Protein AF-0000000074261102 (afdb_homodimer)

Foldseek 3Di:
DEEEAEEACQFLQNLLLQLVLCCVLVVNDPLPLFPCVDPPNVLDPWDRSVPYQYEYEDQADDFSLVSQVVVCVLPPPPPVSSVVCVVVRVVRRVLYYYADQQQQDDLRVVRGDPPHDPDFLLVRLVVLLVSVVCVCVVVVHPAYEYEYPHAFGFAQPCLVCQQALVSVVVCSVVRPSSDGRLQSNLQSQLVSLHAYHAQQLHCRQVRNRSLVSQVVSLAAYKDDHFDFWDLLVLLACLLVCVVQVKAWAEKEKEKEAAEVNLVQCVDPRRVVSVFVLSVLLNCLNRVRHNYYGYYYHHDNVNYQKMKMKMKIWIADPPRDIDIDIDIDIDGPSSRNSSVSSNCSRVSVSCVVVSRTGFDQLSVLGYSDIPPDSRNRNVVSPVSVNVVSVVNSVVVVVVD/DEEEAEEACQFLQNLLLQLVLCCVLVVNDPLPLFPCVDPPNVLDPFDRSVPYQYEYEDQADDFSLVSQVVVCVLPPPPPVSSVVCVVVRVVRRVLYYYADQQQQDDLRVVRGDPPHDPDFLLVRLVVLLVSVVCVCVVVVHPAYEYEYPHAFGFAQPCLVCQQALVSVVVCSVVRPSSDGRLQSNLQSQLVSLHAYHAQQLHCRQVRNRSLVSQVVSLAAYKDDHFDFWDLLVLLACLLVCVVQVKAWAEKEKEKEAAESNLVQCVDPRRVVSVFVLSVLLNCLNRVRHNYYGYYYHHDNVNYQKMKMKMKIWIADPPRDIDIDIDIDIDGPSSRNSSVSSNCSRVSVSCVVVSRTGFDQLSVLGYSDIPPDSRNRNVVSPVSVNVVSCVNSVVVVVVD

Secondary structure (DSSP, 8-state):
-EEEEEETTTSHHHHHHHHHHHHHHTTSS--TT-GGGSTTGGGS-PPPGGGEEEEEEESSS--HHHHHHHHHHTTSS-HHHHHHTHHHHHHHHTTEEE---TTS-HHHHHHS-TT-----HHHHHHHHHHHHHHHHHHHT-SEEEEEE-SPP-PPPS-GGGGSSHHHHHHHHHTT-TTS-HHHHHHHHHHHTT--EEE-SSS-TT-SHHHHHHHHHHT-BEEESSB--SHHHHHHHHHHHHHHTT-EEEEEEEEEEE-SHHHHHTTSHHHHHHHHHHHHHHHHHH-TT-SEEEEEEEE-GGGTTEEEEEEEEEEE-GGG-EEEEEEEEEEEHHHHHHHHHHHHHHHHHHHHHTT--B--GGGGGGBSS-TT-----HHHHHHHHHHHHHHHHHHHHH--/-EEEEEETTTSHHHHHHHHHHHHHHTTSS--TT-GGGSTTGGGS-PPPGGGEEEEEEESSS--HHHHHHHHHHTTSS-HHHHHHTHHHHHHHHTTEEE---TTS-HHHHHHS-TT-----HHHHHHHHHHHHHHHHHHHT-SEEEEEE-SPP-PPPS-GGGGSSHHHHHHHHHTT-TTS-HHHHHHHHHHHTT--EEE-SSS-TT-SHHHHHHHHHTT-BEEESSB--SHHHHHHHHHHHHHHTT-EEEEEEEEEEE-SHHHHHTTSHHHHHHHHHHHHHHHHHH-TT-SEEEEEEEE-GGGTTEEEEEEEEEEEEGGGEEEEEEEEEEEEHHHHHHHHHHHHHHHHHHHHHTT--B--GGGGGGBSS-TT-----HHHHHHHHHHHHHHHHHHHHH--

Nearest PDB structures (foldseek):
  3qvx-assembly1_A  TM=9.553E-01  e=1.321E-43  Archaeoglobus fulgidus
  3qvw-assembly1_A  TM=9.436E-01  e=6.871E-43  Archaeoglobus fulgidus
  3qw2-assembly1_D  TM=9.388E-01  e=4.360E-43  Archaeoglobus fulgidus
  3qvs-assembly1_A  TM=9.542E-01  e=5.026E-42  Archaeoglobus fulgidus
  9f2k-assembly1_A  TM=9.029E-01  e=1.614E-28  Thermochaetoides thermophila DSM 1495

pLDDT: mean 93.28, std 9.81, range [28.77, 98.94]

Solvent-accessible surface area (backbone atoms only — not comparable to full-atom values): 39096 Å² total; per-residue (Å²): 86,41,31,37,34,28,34,24,31,58,32,66,38,42,30,42,29,52,52,47,33,50,31,37,57,70,67,74,31,72,62,45,23,21,44,51,72,32,86,68,42,56,61,46,90,54,69,58,66,62,51,54,41,62,32,23,22,25,49,53,88,77,43,37,55,60,43,45,52,58,37,20,74,70,59,52,47,46,63,66,58,51,61,73,40,38,70,58,34,55,58,35,44,73,50,47,41,78,49,74,63,49,54,29,45,69,62,47,49,70,56,30,45,83,76,67,71,88,68,53,47,48,56,50,37,52,50,54,37,50,52,53,49,48,52,39,62,74,66,64,41,76,43,49,38,37,35,36,56,38,78,53,20,42,71,66,90,64,53,74,67,25,44,37,46,69,45,37,52,49,35,37,74,68,47,47,74,75,56,38,36,51,33,42,56,33,48,30,34,43,72,74,71,24,30,38,36,27,48,24,57,34,65,26,54,70,38,41,7,48,43,50,49,21,45,75,67,41,22,29,43,43,32,24,20,56,42,64,54,66,62,39,50,46,28,39,45,50,50,54,37,50,63,40,30,32,48,47,45,33,42,42,35,40,34,41,23,19,32,66,65,32,57,45,44,70,36,66,59,32,27,48,36,52,51,54,38,57,54,47,36,53,44,66,61,40,74,77,49,71,40,75,51,75,48,78,44,67,40,64,92,45,31,56,33,33,41,34,38,36,46,35,35,31,31,31,26,67,75,35,78,31,41,39,34,37,41,41,38,39,46,53,33,41,50,41,12,34,46,54,56,34,47,50,30,52,47,50,47,34,43,74,69,63,44,32,21,59,49,53,43,55,31,52,48,25,50,46,28,48,89,47,86,75,49,43,35,68,63,22,42,46,38,32,51,52,51,36,50,55,57,33,51,52,55,60,63,73,98,86,43,33,38,35,27,34,25,33,56,34,66,39,42,29,42,30,53,52,47,33,52,30,38,57,70,68,74,31,72,60,44,23,21,44,50,70,32,85,67,43,57,62,47,91,55,71,57,65,61,53,55,42,63,32,24,22,24,49,52,87,77,45,38,56,59,42,44,51,58,36,21,74,69,60,54,47,45,63,66,57,53,61,73,39,39,70,58,33,54,59,36,43,72,51,48,40,78,51,74,63,48,54,29,45,70,63,48,48,71,58,31,45,83,77,65,69,89,66,54,49,47,56,50,37,51,51,53,37,49,52,54,50,48,51,39,63,73,66,63,42,75,42,48,36,38,35,35,55,39,79,54,22,41,70,67,90,65,53,73,66,25,44,38,45,68,45,36,51,49,36,37,72,66,47,48,74,76,55,37,37,51,32,44,56,33,47,29,34,43,73,74,70,22,30,38,36,28,48,24,57,33,64,26,54,70,40,41,7,46,45,50,48,22,45,76,68,40,22,28,43,43,31,25,19,54,42,66,54,68,60,38,50,45,29,39,46,50,50,54,37,50,64,41,31,33,49,47,46,32,43,42,35,41,34,41,23,19,32,68,65,32,58,43,44,68,36,66,59,30,28,49,37,52,51,52,39,58,53,48,34,53,44,66,61,40,75,77,50,71,40,75,50,73,46,78,44,68,40,63,93,45,31,56,32,32,40,34,38,35,46,35,36,31,31,32,25,66,75,35,79,30,40,39,36,38,40,41,38,39,47,53,33,43,51,41,11,35,46,53,57,35,47,50,31,52,48,51,46,34,42,74,70,64,45,32,21,59,49,52,43,54,29,52,49,27,50,47,28,49,89,46,87,75,46,42,36,67,64,23,43,47,37,32,50,51,50,36,49,55,57,34,50,52,55,60,62,72,97

InterPro domains:
  IPR002587 Myo-inositol-1-phosphate synthase [PF07994] (2-386)
  IPR002587 Myo-inositol-1-phosphate synthase [PIRSF015578] (1-386)
  IPR002587 Myo-inositol-1-phosphate synthase [PTHR11510] (3-372)
  IPR013021 Myo-inositol-1-phosphate synthase, GAPDH-like [PF01658] (229-333)
  IPR036291 NAD(P)-binding domain superfamily [SSF51735] (2-389)

Structure (mmCIF, N/CA/C/O backbone):
data_AF-0000000074261102-model_v1
#
loop_
_entity.id
_entity.type
_entity.pdbx_description
1 polymer 'Inositol-3-phosphate synthase'
#
loop_
_atom_site.group_PDB
_atom_site.id
_atom_site.type_symbol
_atom_site.label_atom_id
_atom_site.label_alt_id
_atom_site.label_comp_id
_atom_site.label_asym_id
_atom_site.label_entity_id
_atom_site.label_seq_id
_atom_site.pdbx_PDB_ins_code
_atom_site.Cartn_x
_atom_site.Cartn_y
_atom_site.Cartn_z
_atom_site.occupancy
_atom_site.B_iso_or_equiv
_atom_site.auth_seq_id
_atom_site.auth_comp_id
_atom_site.auth_asym_id
_atom_site.auth_atom_id
_atom_site.pdbx_PDB_model_num
ATOM 1 N N . MET A 1 1 ? -4.184 -21.906 -30.578 1 93 1 MET A N 1
ATOM 2 C CA . MET A 1 1 ? -4.602 -22.297 -29.234 1 93 1 MET A CA 1
ATOM 3 C C . MET A 1 1 ? -3.41 -22.359 -28.297 1 93 1 MET A C 1
ATOM 5 O O . MET A 1 1 ? -2.324 -22.797 -28.672 1 93 1 MET A O 1
ATOM 9 N N . ILE A 1 2 ? -3.59 -21.875 -27.062 1 97.62 2 ILE A N 1
ATOM 10 C CA . ILE A 1 2 ? -2.523 -21.906 -26.062 1 97.62 2 ILE A CA 1
ATOM 11 C C . ILE A 1 2 ? -2.74 -23.078 -25.109 1 97.62 2 ILE A C 1
ATOM 13 O O . ILE A 1 2 ? -3.842 -23.266 -24.578 1 97.62 2 ILE A O 1
ATOM 17 N N . GLY A 1 3 ? -1.734 -23.922 -25.031 1 98.75 3 GLY A N 1
ATOM 18 C CA . GLY A 1 3 ? -1.756 -25 -24.047 1 98.75 3 GLY A CA 1
ATOM 19 C C . GLY A 1 3 ? -1.181 -24.594 -22.703 1 98.75 3 GLY A C 1
ATOM 20 O O . GLY A 1 3 ? -0.27 -23.766 -22.641 1 98.75 3 GLY A O 1
ATOM 21 N N . VAL A 1 4 ? -1.735 -25.125 -21.688 1 98.94 4 VAL A N 1
ATOM 22 C CA . VAL A 1 4 ? -1.253 -24.969 -20.312 1 98.94 4 VAL A CA 1
ATOM 23 C C . VAL A 1 4 ? -0.921 -26.328 -19.719 1 98.94 4 VAL A C 1
ATOM 25 O O . VAL A 1 4 ? -1.789 -27.203 -19.625 1 98.94 4 VAL A O 1
ATOM 28 N N . TRP A 1 5 ? 0.322 -26.516 -19.375 1 98.94 5 TRP A N 1
ATOM 29 C CA . TRP A 1 5 ? 0.734 -27.734 -18.688 1 98.94 5 TRP A CA 1
ATOM 30 C C . TRP A 1 5 ? 0.981 -27.469 -17.203 1 98.94 5 TRP A C 1
ATOM 32 O O . TRP A 1 5 ? 1.915 -26.75 -16.844 1 98.94 5 TRP A O 1
ATOM 42 N N . LEU A 1 6 ? 0.176 -28.047 -16.344 1 98.88 6 LEU A N 1
ATOM 43 C CA . LEU A 1 6 ? 0.249 -27.812 -14.914 1 98.88 6 LEU A CA 1
ATOM 44 C C . LEU A 1 6 ? 1.023 -28.938 -14.219 1 98.88 6 LEU A C 1
ATOM 46 O O . LEU A 1 6 ? 0.593 -30.094 -14.219 1 98.88 6 LEU A O 1
ATOM 50 N N . VAL A 1 7 ? 2.197 -28.609 -13.664 1 98.5 7 VAL A N 1
ATOM 51 C CA . VAL A 1 7 ? 2.887 -29.531 -12.773 1 98.5 7 VAL A CA 1
ATOM 52 C C . VAL A 1 7 ? 2.238 -29.5 -11.391 1 98.5 7 VAL A C 1
ATOM 54 O O . VAL A 1 7 ? 2.225 -28.453 -10.734 1 98.5 7 VAL A O 1
ATOM 57 N N . GLY A 1 8 ? 1.779 -30.547 -10.906 1 96.94 8 GLY A N 1
ATOM 58 C CA . GLY A 1 8 ? 0.858 -30.562 -9.781 1 96.94 8 GLY A CA 1
ATOM 59 C C . GLY A 1 8 ? -0.585 -30.328 -10.188 1 96.94 8 GLY A C 1
ATOM 60 O O . GLY A 1 8 ? -1.271 -29.484 -9.609 1 96.94 8 GLY A O 1
ATOM 61 N N . ALA A 1 9 ? -0.991 -31.062 -11.188 1 98.19 9 ALA A N 1
ATOM 62 C CA . ALA A 1 9 ? -2.248 -30.812 -11.891 1 98.19 9 ALA A CA 1
ATOM 63 C C . ALA A 1 9 ? -3.445 -31.078 -10.984 1 98.19 9 ALA A C 1
ATOM 65 O O . ALA A 1 9 ? -4.504 -30.469 -11.141 1 98.19 9 ALA A O 1
ATOM 66 N N . TYR A 1 10 ? -3.291 -31.984 -10.055 1 96.94 10 TYR A N 1
ATOM 67 C CA . TYR A 1 10 ? -4.418 -32.344 -9.203 1 96.94 10 TYR A CA 1
ATOM 68 C C . TYR A 1 10 ? -4.41 -31.547 -7.906 1 96.94 10 TYR A C 1
ATOM 70 O O . TYR A 1 10 ? -5.246 -31.766 -7.027 1 96.94 10 TYR A O 1
ATOM 78 N N . GLY A 1 11 ? -3.475 -30.594 -7.77 1 96.06 11 GLY A N 1
ATOM 79 C CA . GLY A 1 11 ? -3.449 -29.734 -6.598 1 96.06 11 GLY A CA 1
ATOM 80 C C . GLY A 1 11 ? -4.598 -28.75 -6.562 1 96.06 11 GLY A C 1
ATOM 81 O O . GLY A 1 11 ? -5.273 -28.531 -7.57 1 96.06 11 GLY A O 1
ATOM 82 N N . ASN A 1 12 ? -4.77 -28.125 -5.426 1 96.5 12 ASN A N 1
ATOM 83 C CA . ASN A 1 12 ? -5.883 -27.219 -5.203 1 96.5 12 ASN A CA 1
ATOM 84 C C . ASN A 1 12 ? -5.832 -26.031 -6.164 1 96.5 12 ASN A C 1
ATOM 86 O O . ASN A 1 12 ? -6.852 -25.656 -6.758 1 96.5 12 ASN A O 1
ATOM 90 N N . VAL A 1 13 ? -4.672 -25.422 -6.328 1 97.62 13 VAL A N 1
ATOM 91 C CA . VAL A 1 13 ? -4.527 -24.25 -7.164 1 97.62 13 VAL A CA 1
ATOM 92 C C . VAL A 1 13 ? -4.781 -24.609 -8.625 1 97.62 13 VAL A C 1
ATOM 94 O O . VAL A 1 13 ? -5.512 -23.906 -9.328 1 97.62 13 VAL A O 1
ATOM 97 N N . ALA A 1 14 ? -4.188 -25.688 -9.07 1 98.38 14 ALA A N 1
ATOM 98 C CA . ALA A 1 14 ? -4.363 -26.141 -10.453 1 98.38 14 ALA A CA 1
ATOM 99 C C . ALA A 1 14 ? -5.828 -26.438 -10.75 1 98.38 14 ALA A C 1
ATOM 101 O O . ALA A 1 14 ? -6.375 -25.969 -11.75 1 98.38 14 ALA A O 1
ATOM 102 N N . THR A 1 15 ? -6.426 -27.219 -9.891 1 98.31 15 THR A N 1
ATOM 103 C CA . THR A 1 15 ? -7.82 -27.594 -10.078 1 98.31 15 THR A CA 1
ATOM 104 C C . THR A 1 15 ? -8.719 -26.375 -10.094 1 98.31 15 THR A C 1
ATOM 106 O O . THR A 1 15 ? -9.609 -26.25 -10.945 1 98.31 15 THR A O 1
ATOM 109 N N . THR A 1 16 ? -8.516 -25.469 -9.18 1 98.5 16 THR A N 1
ATOM 110 C CA . THR A 1 16 ? -9.312 -24.25 -9.125 1 98.5 16 THR A CA 1
ATOM 111 C C . THR A 1 16 ? -9.117 -23.422 -10.391 1 98.5 16 THR A C 1
ATOM 113 O O . THR A 1 16 ? -10.07 -22.828 -10.898 1 98.5 16 THR A O 1
ATOM 116 N N . ALA A 1 17 ? -7.887 -23.344 -10.898 1 98.75 17 ALA A N 1
ATOM 117 C CA . ALA A 1 17 ? -7.613 -22.609 -12.133 1 98.75 17 ALA A CA 1
ATOM 118 C C . ALA A 1 17 ? -8.383 -23.219 -13.305 1 98.75 17 ALA A C 1
ATOM 120 O O . ALA A 1 17 ? -8.984 -22.5 -14.102 1 98.75 17 ALA A O 1
ATOM 121 N N . VAL A 1 18 ? -8.375 -24.531 -13.398 1 98.81 18 VAL A N 1
ATOM 122 C CA . VAL A 1 18 ? -9.055 -25.219 -14.492 1 98.81 18 VAL A CA 1
ATOM 123 C C . VAL A 1 18 ? -10.57 -25.016 -14.367 1 98.81 18 VAL A C 1
ATOM 125 O O . VAL A 1 18 ? -11.234 -24.656 -15.344 1 98.81 18 VAL A O 1
ATOM 128 N N . VAL A 1 19 ? -11.109 -25.281 -13.148 1 98.75 19 VAL A N 1
ATOM 129 C CA . VAL A 1 19 ? -12.531 -25.062 -12.906 1 98.75 19 VAL A CA 1
ATOM 130 C C . VAL A 1 19 ? -12.914 -23.625 -13.258 1 98.75 19 VAL A C 1
ATOM 132 O O . VAL A 1 19 ? -13.906 -23.406 -13.953 1 98.75 19 VAL A O 1
ATOM 135 N N . GLY A 1 20 ? -12.133 -22.719 -12.758 1 98.56 20 GLY A N 1
ATOM 136 C CA . GLY A 1 20 ? -12.406 -21.312 -13.008 1 98.56 20 GLY A CA 1
ATOM 137 C C . GLY A 1 20 ? -12.367 -20.953 -14.477 1 98.56 20 GLY A C 1
ATOM 138 O O . GLY A 1 20 ? -13.219 -20.203 -14.969 1 98.56 20 GLY A O 1
ATOM 139 N N . ALA A 1 21 ? -11.344 -21.406 -15.188 1 98.69 21 ALA A N 1
ATOM 140 C CA . ALA A 1 21 ? -11.234 -21.141 -16.609 1 98.69 21 ALA A CA 1
ATOM 141 C C . ALA A 1 21 ? -12.461 -21.625 -17.375 1 98.69 21 ALA A C 1
ATOM 143 O O . ALA A 1 21 ? -13 -20.922 -18.219 1 98.69 21 ALA A O 1
ATOM 144 N N . ARG A 1 22 ? -12.898 -22.812 -17.062 1 98.62 22 ARG A N 1
ATOM 145 C CA . ARG A 1 22 ? -14.055 -23.375 -17.75 1 98.62 22 ARG A CA 1
ATOM 146 C C . ARG A 1 22 ? -15.336 -22.656 -17.344 1 98.62 22 ARG A C 1
ATOM 148 O O . ARG A 1 22 ? -16.234 -22.453 -18.172 1 98.62 22 ARG A O 1
ATOM 155 N N . ALA A 1 23 ? -15.461 -22.328 -16.047 1 98.5 23 ALA A N 1
ATOM 156 C CA . ALA A 1 23 ? -16.625 -21.578 -15.57 1 98.5 23 ALA A CA 1
ATOM 157 C C . ALA A 1 23 ? -16.734 -20.234 -16.266 1 98.5 23 ALA A C 1
ATOM 159 O O . ALA A 1 23 ? -17.828 -19.828 -16.688 1 98.5 23 ALA A O 1
ATOM 160 N N . VAL A 1 24 ? -15.602 -19.531 -16.422 1 98.12 24 VAL A N 1
ATOM 161 C CA . VAL A 1 24 ? -15.578 -18.25 -17.109 1 98.12 24 VAL A CA 1
ATOM 162 C C . VAL A 1 24 ? -15.977 -18.438 -18.578 1 98.12 24 VAL A C 1
ATOM 164 O O . VAL A 1 24 ? -16.781 -17.672 -19.109 1 98.12 24 VAL A O 1
ATOM 167 N N . ALA A 1 25 ? -15.438 -19.469 -19.219 1 97.12 25 ALA A N 1
ATOM 168 C CA . ALA A 1 25 ? -15.727 -19.766 -20.609 1 97.12 25 ALA A CA 1
ATOM 169 C C . ALA A 1 25 ? -17.219 -20.016 -20.828 1 97.12 25 ALA A C 1
ATOM 171 O O . ALA A 1 25 ? -17.766 -19.672 -21.875 1 97.12 25 ALA A O 1
ATOM 172 N N . ARG A 1 26 ? -17.859 -20.5 -19.859 1 96.5 26 ARG A N 1
ATOM 173 C CA . ARG A 1 26 ? -19.266 -20.844 -19.969 1 96.5 26 ARG A CA 1
ATOM 174 C C . ARG A 1 26 ? -20.156 -19.719 -19.438 1 96.5 26 ARG A C 1
ATOM 176 O O . ARG A 1 26 ? -21.375 -19.859 -19.391 1 96.5 26 ARG A O 1
ATOM 183 N N . GLY A 1 27 ? -19.562 -18.672 -18.938 1 96.31 27 GLY A N 1
ATOM 184 C CA . GLY A 1 27 ? -20.297 -17.547 -18.406 1 96.31 27 GLY A CA 1
ATOM 185 C C . GLY A 1 27 ? -20.844 -17.797 -17.016 1 96.31 27 GLY A C 1
ATOM 186 O O . GLY A 1 27 ? -21.766 -17.109 -16.562 1 96.31 27 GLY A O 1
ATOM 187 N N . LEU A 1 28 ? -20.312 -18.781 -16.281 1 97.38 28 LEU A N 1
ATOM 188 C CA . LEU A 1 28 ? -20.797 -19.156 -14.953 1 97.38 28 LEU A CA 1
ATOM 189 C C . LEU A 1 28 ? -20.062 -18.375 -13.875 1 97.38 28 LEU A C 1
ATOM 191 O O . LEU A 1 28 ? -20.5 -18.328 -12.727 1 97.38 28 LEU A O 1
ATOM 195 N N . ALA A 1 29 ? -18.938 -17.812 -14.172 1 96.69 29 ALA A N 1
ATOM 196 C CA . ALA A 1 29 ? -18.125 -16.984 -13.281 1 96.69 29 ALA A CA 1
ATOM 197 C C . ALA A 1 29 ? -17.578 -15.766 -14.016 1 96.69 29 ALA A C 1
ATOM 199 O O . ALA A 1 29 ? -17.359 -15.812 -15.234 1 96.69 29 ALA A O 1
ATOM 200 N N . ASP A 1 30 ? -17.438 -14.656 -13.305 1 96.81 30 ASP A N 1
ATOM 201 C CA . ASP A 1 30 ? -16.797 -13.5 -13.914 1 96.81 30 ASP A CA 1
ATOM 202 C C . ASP A 1 30 ? -15.281 -13.547 -13.719 1 96.81 30 ASP A C 1
ATOM 204 O O . ASP A 1 30 ? -14.727 -14.586 -13.344 1 96.81 30 ASP A O 1
ATOM 208 N N . THR A 1 31 ? -14.602 -12.477 -14.055 1 97.94 31 THR A N 1
ATOM 209 C CA . THR A 1 31 ? -13.148 -12.477 -14.094 1 97.94 31 THR A CA 1
ATOM 210 C C . THR A 1 31 ? -12.57 -11.75 -12.883 1 97.94 31 THR A C 1
ATOM 212 O O . THR A 1 31 ? -11.414 -11.32 -12.898 1 97.94 31 THR A O 1
ATOM 215 N N . THR A 1 32 ? -13.383 -11.617 -11.805 1 97.75 32 THR A N 1
ATOM 216 C CA . THR A 1 32 ? -12.859 -11.055 -10.562 1 97.75 32 THR A CA 1
ATOM 217 C C . THR A 1 32 ? -11.641 -11.836 -10.086 1 97.75 32 THR A C 1
ATOM 219 O O . THR A 1 32 ? -11.633 -13.07 -10.125 1 97.75 32 THR A O 1
ATOM 222 N N . GLY A 1 33 ? -10.602 -11.102 -9.703 1 98 33 GLY A N 1
ATOM 223 C CA . GLY A 1 33 ? -9.375 -11.734 -9.242 1 98 33 GLY A CA 1
ATOM 224 C C . GLY A 1 33 ? -8.328 -11.859 -10.328 1 98 33 GLY A C 1
ATOM 225 O O . GLY A 1 33 ? -7.16 -12.125 -10.039 1 98 33 GLY A O 1
ATOM 226 N N . MET A 1 34 ? -8.711 -11.727 -11.578 1 98.62 34 MET A N 1
ATOM 227 C CA . MET A 1 34 ? -7.758 -11.781 -12.68 1 98.62 34 MET A CA 1
ATOM 228 C C . MET A 1 34 ? -7.227 -10.391 -13.008 1 98.62 34 MET A C 1
ATOM 230 O O . MET A 1 34 ? -7.973 -9.531 -13.484 1 98.62 34 MET A O 1
ATOM 234 N N . VAL A 1 35 ? -6 -10.211 -12.805 1 98.5 35 VAL A N 1
ATOM 235 C CA . VAL A 1 35 ? -5.328 -8.93 -13.016 1 98.5 35 VAL A CA 1
ATOM 236 C C . VAL A 1 35 ? -5.461 -8.508 -14.477 1 98.5 35 VAL A C 1
ATOM 238 O O . VAL A 1 35 ? -5.652 -7.328 -14.773 1 98.5 35 VAL A O 1
ATOM 241 N N . THR A 1 36 ? -5.449 -9.406 -15.383 1 98.44 36 THR A N 1
ATOM 242 C CA . THR A 1 36 ? -5.438 -9.141 -16.812 1 98.44 36 THR A CA 1
ATOM 243 C C . THR A 1 36 ? -6.824 -8.727 -17.297 1 98.44 36 THR A C 1
ATOM 245 O O . THR A 1 36 ? -6.988 -8.289 -18.438 1 98.44 36 THR A O 1
ATOM 248 N N . ALA A 1 37 ? -7.816 -8.852 -16.438 1 97.62 37 ALA A N 1
ATOM 249 C CA . ALA A 1 37 ? -9.188 -8.547 -16.828 1 97.62 37 ALA A CA 1
ATOM 250 C C . ALA A 1 37 ? -9.555 -7.105 -16.484 1 97.62 37 ALA A C 1
ATOM 252 O O . ALA A 1 37 ? -10.68 -6.664 -16.734 1 97.62 37 ALA A O 1
ATOM 253 N N . ARG A 1 38 ? -8.578 -6.391 -16.016 1 95.31 38 ARG A N 1
ATOM 254 C CA . ARG A 1 38 ? -8.805 -4.988 -15.68 1 95.31 38 ARG A CA 1
ATOM 255 C C . ARG A 1 38 ? -7.82 -4.09 -16.422 1 95.31 38 ARG A C 1
ATOM 257 O O . ARG A 1 38 ? -6.73 -4.523 -16.797 1 95.31 38 ARG A O 1
ATOM 264 N N . ARG A 1 39 ? -8.32 -2.83 -16.578 1 93.62 39 ARG A N 1
ATOM 265 C CA . ARG A 1 39 ? -7.395 -1.84 -17.125 1 93.62 39 ARG A CA 1
ATOM 266 C C . ARG A 1 39 ? -6.211 -1.631 -16.188 1 93.62 39 ARG A C 1
ATOM 268 O O . ARG A 1 39 ? -6.371 -1.633 -14.961 1 93.62 39 ARG A O 1
ATOM 275 N N . PRO A 1 40 ? -5.012 -1.514 -16.734 1 95.31 40 PRO A N 1
ATOM 276 C CA . PRO A 1 40 ? -4.738 -1.293 -18.156 1 95.31 40 PRO A CA 1
ATOM 277 C C . PRO A 1 40 ? -4.484 -2.594 -18.922 1 95.31 40 PRO A C 1
ATOM 279 O O . PRO A 1 40 ? -4.336 -2.578 -20.141 1 95.31 40 PRO A O 1
ATOM 282 N N . CYS A 1 41 ? -4.504 -3.725 -18.312 1 97.25 41 CYS A N 1
ATOM 283 C CA . CYS A 1 41 ? -4.066 -4.969 -18.938 1 97.25 41 CYS A CA 1
ATOM 284 C C . CYS A 1 41 ? -5.012 -5.371 -20.062 1 97.25 41 CYS A C 1
ATOM 286 O O . CYS A 1 41 ? -4.625 -6.105 -20.969 1 97.25 41 CYS A O 1
ATOM 288 N N . THR A 1 42 ? -6.242 -4.828 -20.016 1 97.19 42 THR A N 1
ATOM 289 C CA . THR A 1 42 ? -7.219 -5.16 -21.047 1 97.19 42 THR A CA 1
ATOM 290 C C . THR A 1 42 ? -6.816 -4.555 -22.391 1 97.19 42 THR A C 1
ATOM 292 O O . THR A 1 42 ? -7.391 -4.895 -23.438 1 97.19 42 THR A O 1
ATOM 295 N N . ARG A 1 43 ? -5.867 -3.664 -22.359 1 97.19 43 ARG A N 1
ATOM 296 C CA . ARG A 1 43 ? -5.383 -3.051 -23.594 1 97.19 43 ARG A CA 1
ATOM 297 C C . ARG A 1 43 ? -4.457 -3.996 -24.359 1 97.19 43 ARG A C 1
ATOM 299 O O . ARG A 1 43 ? -4.129 -3.754 -25.516 1 97.19 43 ARG A O 1
ATOM 306 N N . LEU A 1 44 ? -4.035 -5.102 -23.734 1 97.56 44 LEU A N 1
ATOM 307 C CA . LEU A 1 44 ? -3.217 -6.109 -24.406 1 97.56 44 LEU A CA 1
ATOM 308 C C . LEU A 1 44 ? -4.09 -7.129 -25.125 1 97.56 44 LEU A C 1
ATOM 310 O O . LEU A 1 44 ? -5.184 -7.453 -24.672 1 97.56 44 LEU A O 1
ATOM 314 N N . ASP A 1 45 ? -3.613 -7.566 -26.219 1 96.06 45 ASP A N 1
ATOM 315 C CA . ASP A 1 45 ? -4.281 -8.648 -26.922 1 96.06 45 ASP A CA 1
ATOM 316 C C . ASP A 1 45 ? -3.861 -10.016 -26.375 1 96.06 45 ASP A C 1
ATOM 318 O O . ASP A 1 45 ? -3.039 -10.703 -26.969 1 96.06 45 ASP A O 1
ATOM 322 N N . LEU A 1 46 ? -4.453 -10.414 -25.266 1 97.56 46 LEU A N 1
ATOM 323 C CA . LEU A 1 46 ? -4.117 -11.664 -24.594 1 97.56 46 LEU A CA 1
ATOM 324 C C . LEU A 1 46 ? -5.051 -12.789 -25.031 1 97.56 46 LEU A C 1
ATOM 326 O O . LEU A 1 46 ? -6.207 -12.539 -25.391 1 97.56 46 LEU A O 1
ATOM 330 N N . PRO A 1 47 ? -4.547 -14.008 -25.078 1 96.81 47 PRO A N 1
ATOM 331 C CA . PRO A 1 47 ? -5.457 -15.125 -25.344 1 96.81 47 PRO A CA 1
ATOM 332 C C . PRO A 1 47 ? -6.633 -15.18 -24.375 1 96.81 47 PRO A C 1
ATOM 334 O O . PRO A 1 47 ? -6.465 -14.891 -23.188 1 96.81 47 PRO A O 1
ATOM 337 N N . ALA A 1 48 ? -7.742 -15.516 -24.906 1 96.06 48 ALA A N 1
ATOM 338 C CA . ALA A 1 48 ? -8.922 -15.641 -24.047 1 96.06 48 ALA A CA 1
ATOM 339 C C . ALA A 1 48 ? -8.781 -16.828 -23.094 1 96.06 48 ALA A C 1
ATOM 341 O O . ALA A 1 48 ? -8.242 -17.875 -23.469 1 96.06 48 ALA A O 1
ATOM 342 N N . VAL A 1 49 ? -9.305 -16.703 -21.891 1 96.5 49 VAL A N 1
ATOM 343 C CA . VAL A 1 49 ? -9.234 -17.75 -20.875 1 96.5 49 VAL A CA 1
ATOM 344 C C . VAL A 1 49 ? -9.938 -19 -21.391 1 96.5 49 VAL A C 1
ATOM 346 O O . VAL A 1 49 ? -9.492 -20.125 -21.109 1 96.5 49 VAL A O 1
ATOM 349 N N . GLY A 1 50 ? -10.969 -18.828 -22.141 1 92.44 50 GLY A N 1
ATOM 350 C CA . GLY A 1 50 ? -11.75 -19.938 -22.672 1 92.44 50 GLY A CA 1
ATOM 351 C C . GLY A 1 50 ? -11.008 -20.719 -23.75 1 92.44 50 GLY A C 1
ATOM 352 O O . GLY A 1 50 ? -11.398 -21.828 -24.078 1 92.44 50 GLY A O 1
ATOM 353 N N . ASP A 1 51 ? -9.93 -20.188 -24.234 1 93.44 51 ASP A N 1
ATOM 354 C CA . ASP A 1 51 ? -9.195 -20.812 -25.328 1 93.44 51 ASP A CA 1
ATOM 355 C C . ASP A 1 51 ? -7.977 -21.578 -24.812 1 93.44 51 ASP A C 1
ATOM 357 O O . ASP A 1 51 ? -7.191 -22.109 -25.594 1 93.44 51 ASP A O 1
ATOM 361 N N . LEU A 1 52 ? -7.875 -21.672 -23.531 1 98.19 52 LEU A N 1
ATOM 362 C CA . LEU A 1 52 ? -6.734 -22.375 -22.953 1 98.19 52 LEU A CA 1
ATOM 363 C C . LEU A 1 52 ? -7 -23.875 -22.891 1 98.19 52 LEU A C 1
ATOM 365 O O . LEU A 1 52 ? -8.07 -24.297 -22.453 1 98.19 52 LEU A O 1
ATOM 369 N N . ALA A 1 53 ? -6.094 -24.656 -23.406 1 98.56 53 ALA A N 1
ATOM 370 C CA . ALA A 1 53 ? -6.145 -26.109 -23.297 1 98.56 53 ALA A CA 1
ATOM 371 C C . ALA A 1 53 ? -5.258 -26.609 -22.156 1 98.56 53 ALA A C 1
ATOM 373 O O . ALA A 1 53 ? -4.074 -26.281 -22.109 1 98.56 53 ALA A O 1
ATOM 374 N N . PHE A 1 54 ? -5.832 -27.469 -21.297 1 98.81 54 PHE A N 1
ATOM 375 C CA . PHE A 1 54 ? -5.109 -27.828 -20.078 1 98.81 54 PHE A CA 1
ATOM 376 C C . PHE A 1 54 ? -4.668 -29.281 -20.141 1 98.81 54 PHE A C 1
ATOM 378 O O . PHE A 1 54 ? -5.355 -30.125 -20.719 1 98.81 54 PHE A O 1
ATOM 385 N N . ALA A 1 55 ? -3.594 -29.594 -19.609 1 98.75 55 ALA A N 1
ATOM 386 C CA . ALA A 1 55 ? -3.039 -30.891 -19.25 1 98.75 55 ALA A CA 1
ATOM 387 C C . ALA A 1 55 ? -2.014 -30.75 -18.125 1 98.75 55 ALA A C 1
ATOM 389 O O . ALA A 1 55 ? -1.883 -29.688 -17.516 1 98.75 55 ALA A O 1
ATOM 390 N N . GLY A 1 56 ? -1.371 -31.859 -17.766 1 98.69 56 GLY A N 1
ATOM 391 C CA . GLY A 1 56 ? -0.385 -31.672 -16.719 1 98.69 56 GLY A CA 1
ATOM 392 C C . GLY A 1 56 ? 0.182 -32.969 -16.188 1 98.69 56 GLY A C 1
ATOM 393 O O . GLY A 1 56 ? 0.008 -34.031 -16.812 1 98.69 56 GLY A O 1
ATOM 394 N N . HIS A 1 57 ? 0.997 -32.812 -15.18 1 97.75 57 HIS A N 1
ATOM 395 C CA . HIS A 1 57 ? 1.565 -33.938 -14.422 1 97.75 57 HIS A CA 1
ATOM 396 C C . HIS A 1 57 ? 1.101 -33.906 -12.969 1 97.75 57 HIS A C 1
ATOM 398 O O . HIS A 1 57 ? 0.953 -32.844 -12.383 1 97.75 57 HIS A O 1
ATOM 404 N N . ASP A 1 58 ? 0.896 -35.031 -12.414 1 96.06 58 ASP A N 1
ATOM 405 C CA . ASP A 1 58 ? 0.732 -35.156 -10.969 1 96.06 58 ASP A CA 1
ATOM 406 C C . ASP A 1 58 ? 1.271 -36.5 -10.477 1 96.06 58 ASP A C 1
ATOM 408 O O . ASP A 1 58 ? 1.354 -37.469 -11.242 1 96.06 58 ASP A O 1
ATOM 412 N N . VAL A 1 59 ? 1.661 -36.438 -9.211 1 91.75 59 VAL A N 1
ATOM 413 C CA . VAL A 1 59 ? 2.223 -37.688 -8.656 1 91.75 59 VAL A CA 1
ATOM 414 C C . VAL A 1 59 ? 1.129 -38.469 -7.945 1 91.75 59 VAL A C 1
ATOM 416 O O . VAL A 1 59 ? 1.324 -39.625 -7.602 1 91.75 59 VAL A O 1
ATOM 419 N N . ARG A 1 60 ? -0.039 -38 -7.703 1 89 60 ARG A N 1
ATOM 420 C CA . ARG A 1 60 ? -1.131 -38.625 -6.98 1 89 60 ARG A CA 1
ATOM 421 C C . ARG A 1 60 ? -2.049 -39.406 -7.938 1 89 60 ARG A C 1
ATOM 423 O O . ARG A 1 60 ? -2.16 -39.031 -9.109 1 89 60 ARG A O 1
ATOM 430 N N . ASP A 1 61 ? -2.58 -40.188 -7.273 1 88.12 61 ASP A N 1
ATOM 431 C CA . ASP A 1 61 ? -3.627 -40.938 -7.98 1 88.12 61 ASP A CA 1
ATOM 432 C C . ASP A 1 61 ? -5.012 -40.406 -7.625 1 88.12 61 ASP A C 1
ATOM 434 O O . ASP A 1 61 ? -5.664 -40.906 -6.715 1 88.12 61 ASP A O 1
ATOM 438 N N . THR A 1 62 ? -5.488 -39.5 -8.258 1 94.38 62 THR A N 1
ATOM 439 C CA . THR A 1 62 ? -6.773 -38.844 -8.094 1 94.38 62 THR A CA 1
ATOM 440 C C . THR A 1 62 ? -7.227 -38.188 -9.398 1 94.38 62 THR A C 1
ATOM 442 O O . THR A 1 62 ? -6.758 -38.562 -10.477 1 94.38 62 THR A O 1
ATOM 445 N N . SER A 1 63 ? -8.25 -37.375 -9.359 1 96.94 63 SER A N 1
ATOM 446 C CA . SER A 1 63 ? -8.758 -36.719 -10.562 1 96.94 63 SER A CA 1
ATOM 447 C C . SER A 1 63 ? -9.086 -35.25 -10.297 1 96.94 63 SER A C 1
ATOM 449 O O . SER A 1 63 ? -9.195 -34.844 -9.141 1 96.94 63 SER A O 1
ATOM 451 N N . LEU A 1 64 ? -9.188 -34.531 -11.328 1 98.31 64 LEU A N 1
ATOM 452 C CA . LEU A 1 64 ? -9.586 -33.125 -11.227 1 98.31 64 LEU A CA 1
ATOM 453 C C . LEU A 1 64 ? -10.961 -33 -10.578 1 98.31 64 LEU A C 1
ATOM 455 O O . LEU A 1 64 ? -11.164 -32.156 -9.711 1 98.31 64 LEU A O 1
ATOM 459 N N . LEU A 1 65 ? -11.836 -33.875 -11.008 1 98.25 65 LEU A N 1
ATOM 460 C CA . LEU A 1 65 ? -13.203 -33.781 -10.508 1 98.25 65 LEU A CA 1
ATOM 461 C C . LEU A 1 65 ? -13.25 -34.094 -9.016 1 98.25 65 LEU A C 1
ATOM 463 O O . LEU A 1 65 ? -13.961 -33.438 -8.258 1 98.25 65 LEU A O 1
ATOM 467 N N . GLU A 1 66 ? -12.57 -35.125 -8.609 1 97.31 66 GLU A N 1
ATOM 468 C CA . GLU A 1 66 ? -12.516 -35.469 -7.191 1 97.31 66 GLU A CA 1
ATOM 469 C C . GLU A 1 66 ? -11.945 -34.312 -6.367 1 97.31 66 GLU A C 1
ATOM 471 O O . GLU A 1 66 ? -12.508 -33.969 -5.332 1 97.31 66 GLU A O 1
ATOM 476 N N . THR A 1 67 ? -10.891 -33.781 -6.805 1 96.69 67 THR A N 1
ATOM 477 C CA . THR A 1 67 ? -10.281 -32.656 -6.117 1 96.69 67 THR A CA 1
ATOM 478 C C . THR A 1 67 ? -11.227 -31.453 -6.094 1 96.69 67 THR A C 1
ATOM 480 O O . THR A 1 67 ? -11.336 -30.75 -5.082 1 96.69 67 THR A O 1
ATOM 483 N N . ALA A 1 68 ? -11.906 -31.172 -7.18 1 98.19 68 ALA A N 1
ATOM 484 C CA . ALA A 1 68 ? -12.859 -30.078 -7.258 1 98.19 68 ALA A CA 1
ATOM 485 C C . ALA A 1 68 ? -13.977 -30.25 -6.227 1 98.19 68 ALA A C 1
ATOM 487 O O . ALA A 1 68 ? -14.391 -29.281 -5.59 1 98.19 68 ALA A O 1
ATOM 488 N N . HIS A 1 69 ? -14.43 -31.422 -6.102 1 97.31 69 HIS A N 1
ATOM 489 C CA . HIS A 1 69 ? -15.477 -31.703 -5.125 1 97.31 69 HIS A CA 1
ATOM 490 C C . HIS A 1 69 ? -14.977 -31.484 -3.701 1 97.31 69 HIS A C 1
ATOM 492 O O . HIS A 1 69 ? -15.703 -30.953 -2.855 1 97.31 69 HIS A O 1
ATOM 498 N N . GLU A 1 70 ? -13.836 -31.969 -3.465 1 94.44 70 GLU A N 1
ATOM 499 C CA . GLU A 1 70 ? -13.242 -31.75 -2.148 1 94.44 70 GLU A CA 1
ATOM 500 C C . GLU A 1 70 ? -13.125 -30.266 -1.83 1 94.44 70 GLU A C 1
ATOM 502 O O . GLU A 1 70 ? -13.445 -29.828 -0.719 1 94.44 70 GLU A O 1
ATOM 507 N N . LEU A 1 71 ? -12.648 -29.516 -2.75 1 95.69 71 LEU A N 1
ATOM 508 C CA . LEU A 1 71 ? -12.539 -28.062 -2.592 1 95.69 71 LEU A CA 1
ATOM 509 C C . LEU A 1 71 ? -13.914 -27.438 -2.355 1 95.69 71 LEU A C 1
ATOM 511 O O . LEU A 1 71 ? -14.062 -26.562 -1.504 1 95.69 71 LEU A O 1
ATOM 515 N N . SER A 1 72 ? -14.828 -27.891 -3.088 1 96.38 72 SER A N 1
ATOM 516 C CA . SER A 1 72 ? -16.188 -27.359 -3.012 1 96.38 72 SER A CA 1
ATOM 517 C C . SER A 1 72 ? -16.781 -27.562 -1.624 1 96.38 72 SER A C 1
ATOM 519 O O . SER A 1 72 ? -17.562 -26.734 -1.154 1 96.38 72 SER A O 1
ATOM 521 N N . ALA A 1 73 ? -16.422 -28.641 -1.024 1 93.69 73 ALA A N 1
ATOM 522 C CA . ALA A 1 73 ? -16.875 -28.891 0.342 1 93.69 73 ALA A CA 1
ATOM 523 C C . ALA A 1 73 ? -16.406 -27.781 1.284 1 93.69 73 ALA A C 1
ATOM 525 O O . ALA A 1 73 ? -17.062 -27.516 2.303 1 93.69 73 ALA A O 1
ATOM 526 N N . GLY A 1 74 ? -15.344 -27.188 0.883 1 90.94 74 GLY A N 1
ATOM 527 C CA . GLY A 1 74 ? -14.844 -26.062 1.661 1 90.94 74 GLY A CA 1
ATOM 528 C C . GLY A 1 74 ? -15.445 -24.734 1.255 1 90.94 74 GLY A C 1
ATOM 529 O O . GLY A 1 74 ? -15.133 -23.703 1.84 1 90.94 74 GLY A O 1
ATOM 530 N N . GLY A 1 75 ? -16.281 -24.734 0.246 1 90.94 75 GLY A N 1
ATOM 531 C CA . GLY A 1 75 ? -17.031 -23.531 -0.081 1 90.94 75 GLY A CA 1
ATOM 532 C C . GLY A 1 75 ? -16.688 -22.969 -1.443 1 90.94 75 GLY A C 1
ATOM 533 O O . GLY A 1 75 ? -17.469 -22.188 -2.016 1 90.94 75 GLY A O 1
ATOM 534 N N . VAL A 1 76 ? -15.508 -23.156 -1.955 1 91.12 76 VAL A N 1
ATOM 535 C CA . VAL A 1 76 ? -15.109 -22.609 -3.248 1 91.12 76 VAL A CA 1
ATOM 536 C C . VAL A 1 76 ? -14.289 -23.656 -4.016 1 91.12 76 VAL A C 1
ATOM 538 O O . VAL A 1 76 ? -13.312 -24.188 -3.492 1 91.12 76 VAL A O 1
ATOM 541 N N . PRO A 1 77 ? -14.648 -23.953 -5.211 1 96.31 77 PRO A N 1
ATOM 542 C CA . PRO A 1 77 ? -15.789 -23.422 -5.965 1 96.31 77 PRO A CA 1
ATOM 543 C C . PRO A 1 77 ? -17.125 -23.953 -5.469 1 96.31 77 PRO A C 1
ATOM 545 O O . PRO A 1 77 ? -17.172 -24.906 -4.676 1 96.31 77 PRO A O 1
ATOM 548 N N . SER A 1 78 ? -18.25 -23.266 -5.93 1 96.88 78 SER A N 1
ATOM 549 C CA . SER A 1 78 ? -19.578 -23.781 -5.566 1 96.88 78 SER A CA 1
ATOM 550 C C . SER A 1 78 ? -19.844 -25.125 -6.215 1 96.88 78 SER A C 1
ATOM 552 O O . SER A 1 78 ? -19.297 -25.438 -7.281 1 96.88 78 SER A O 1
ATOM 554 N N . ALA A 1 79 ? -20.672 -25.891 -5.594 1 97.12 79 ALA A N 1
ATOM 555 C CA . ALA A 1 79 ? -21.031 -27.203 -6.125 1 97.12 79 ALA A CA 1
ATOM 556 C C . ALA A 1 79 ? -21.656 -27.078 -7.512 1 97.12 79 ALA A C 1
ATOM 558 O O . ALA A 1 79 ? -21.422 -27.906 -8.391 1 97.12 79 ALA A O 1
ATOM 559 N N . ASP A 1 80 ? -22.422 -26.047 -7.691 1 97.44 80 ASP A N 1
ATOM 560 C CA . ASP A 1 80 ? -23.094 -25.828 -8.969 1 97.44 80 ASP A CA 1
ATOM 561 C C . ASP A 1 80 ? -22.078 -25.609 -10.094 1 97.44 80 ASP A C 1
ATOM 563 O O . ASP A 1 80 ? -22.25 -26.125 -11.195 1 97.44 80 ASP A O 1
ATOM 567 N N . VAL A 1 81 ? -21.094 -24.891 -9.789 1 98.12 81 VAL A N 1
ATOM 568 C CA . VAL A 1 81 ? -20.062 -24.609 -10.789 1 98.12 81 VAL A CA 1
ATOM 569 C C . VAL A 1 81 ? -19.297 -25.891 -11.117 1 98.12 81 VAL A C 1
ATOM 571 O O . VAL A 1 81 ? -19.047 -26.188 -12.289 1 98.12 81 VAL A O 1
ATOM 574 N N . VAL A 1 82 ? -18.938 -26.672 -10.094 1 98.44 82 VAL A N 1
ATOM 575 C CA . VAL A 1 82 ? -18.203 -27.922 -10.305 1 98.44 82 VAL A CA 1
ATOM 576 C C . VAL A 1 82 ? -19.047 -28.875 -11.172 1 98.44 82 VAL A C 1
ATOM 578 O O . VAL A 1 82 ? -18.516 -29.469 -12.125 1 98.44 82 VAL A O 1
ATOM 581 N N . ASP A 1 83 ? -20.312 -28.891 -10.859 1 98.12 83 ASP A N 1
ATOM 582 C CA . ASP A 1 83 ? -21.203 -29.766 -11.617 1 98.12 83 ASP A CA 1
ATOM 583 C C . ASP A 1 83 ? -21.297 -29.312 -13.078 1 98.12 83 ASP A C 1
ATOM 585 O O . ASP A 1 83 ? -21.312 -30.141 -13.992 1 98.12 83 ASP A O 1
ATOM 589 N N . ALA A 1 84 ? -21.359 -28.094 -13.227 1 98.38 84 ALA A N 1
ATOM 590 C CA . ALA A 1 84 ? -21.578 -27.531 -14.562 1 98.38 84 ALA A CA 1
ATOM 591 C C . ALA A 1 84 ? -20.359 -27.766 -15.453 1 98.38 84 ALA A C 1
ATOM 593 O O . ALA A 1 84 ? -20.484 -27.844 -16.672 1 98.38 84 ALA A O 1
ATOM 594 N N . VAL A 1 85 ? -19.141 -27.953 -14.82 1 98.38 85 VAL A N 1
ATOM 595 C CA . VAL A 1 85 ? -17.953 -28.094 -15.656 1 98.38 85 VAL A CA 1
ATOM 596 C C . VAL A 1 85 ? -17.391 -29.5 -15.508 1 98.38 85 VAL A C 1
ATOM 598 O O . VAL A 1 85 ? -16.234 -29.75 -15.891 1 98.38 85 VAL A O 1
ATOM 601 N N . ALA A 1 86 ? -18.094 -30.406 -15.008 1 98.5 86 ALA A N 1
ATOM 602 C CA . ALA A 1 86 ? -17.625 -31.766 -14.703 1 98.5 86 ALA A CA 1
ATOM 603 C C . ALA A 1 86 ? -17.125 -32.469 -15.961 1 98.5 86 ALA A C 1
ATOM 605 O O . ALA A 1 86 ? -16.094 -33.125 -15.938 1 98.5 86 ALA A O 1
ATOM 606 N N . ASP A 1 87 ? -17.875 -32.344 -17.062 1 98.25 87 ASP A N 1
ATOM 607 C CA . ASP A 1 87 ? -17.484 -33 -18.312 1 98.25 87 ASP A CA 1
ATOM 608 C C . ASP A 1 87 ? -16.141 -32.469 -18.812 1 98.25 87 ASP A C 1
ATOM 610 O O . ASP A 1 87 ? -15.328 -33.25 -19.344 1 98.25 87 ASP A O 1
ATOM 614 N N . ASP A 1 88 ? -16 -31.172 -18.656 1 98 88 ASP A N 1
ATOM 615 C CA . ASP A 1 88 ? -14.719 -30.578 -19.031 1 98 88 ASP A CA 1
ATOM 616 C C . ASP A 1 88 ? -13.578 -31.141 -18.203 1 98 88 ASP A C 1
ATOM 618 O O . ASP A 1 88 ? -12.508 -31.469 -18.734 1 98 88 ASP A O 1
ATOM 622 N N . LEU A 1 89 ? -13.805 -31.25 -16.906 1 98.62 89 LEU A N 1
ATOM 623 C CA . LEU A 1 89 ? -12.773 -31.75 -16 1 98.62 89 LEU A CA 1
ATOM 624 C C . LEU A 1 89 ? -12.383 -33.188 -16.344 1 98.62 89 LEU A C 1
ATOM 626 O O . LEU A 1 89 ? -11.203 -33.531 -16.328 1 98.62 89 LEU A O 1
ATOM 630 N N . GLU A 1 90 ? -13.336 -33.969 -16.703 1 98.12 90 GLU A N 1
ATOM 631 C CA . GLU A 1 90 ? -13.078 -35.344 -17.078 1 98.12 90 GLU A CA 1
ATOM 632 C C . GLU A 1 90 ? -12.258 -35.438 -18.359 1 98.12 90 GLU A C 1
ATOM 634 O O . GLU A 1 90 ? -11.328 -36.25 -18.453 1 98.12 90 GLU A O 1
ATOM 639 N N . ARG A 1 91 ? -12.609 -34.656 -19.266 1 97.62 91 ARG A N 1
ATOM 640 C CA . ARG A 1 91 ? -11.875 -34.625 -20.531 1 97.62 91 ARG A CA 1
ATOM 641 C C . ARG A 1 91 ? -10.43 -34.188 -20.328 1 97.62 91 ARG A C 1
ATOM 643 O O . ARG A 1 91 ? -9.5 -34.781 -20.891 1 97.62 91 ARG A O 1
ATOM 650 N N . ILE A 1 92 ? -10.266 -33.188 -19.531 1 97.94 92 ILE A N 1
ATOM 651 C CA . ILE A 1 92 ? -8.938 -32.656 -19.281 1 97.94 92 ILE A CA 1
ATOM 652 C C . ILE A 1 92 ? -8.125 -33.656 -18.484 1 97.94 92 ILE A C 1
ATOM 654 O O . ILE A 1 92 ? -6.914 -33.812 -18.688 1 97.94 92 ILE A O 1
ATOM 658 N N . ASP A 1 93 ? -8.812 -34.312 -17.641 1 96.75 93 ASP A N 1
ATOM 659 C CA . ASP A 1 93 ? -8.195 -35.312 -16.797 1 96.75 93 ASP A CA 1
ATOM 660 C C . ASP A 1 93 ? -7.516 -36.406 -17.641 1 96.75 93 ASP A C 1
ATOM 662 O O . ASP A 1 93 ? -6.5 -36.969 -17.234 1 96.75 93 ASP A O 1
ATOM 666 N N . ASP A 1 94 ? -7.996 -36.656 -18.797 1 95.56 94 ASP A N 1
ATOM 667 C CA . ASP A 1 94 ? -7.441 -37.656 -19.703 1 95.56 94 ASP A CA 1
ATOM 668 C C . ASP A 1 94 ? -6.039 -37.281 -20.156 1 95.56 94 ASP A C 1
ATOM 670 O O . ASP A 1 94 ? -5.254 -38.125 -20.578 1 95.56 94 ASP A O 1
ATOM 674 N N . GLY A 1 95 ? -5.742 -36 -20.047 1 96.44 95 GLY A N 1
ATOM 675 C CA . GLY A 1 95 ? -4.457 -35.5 -20.5 1 96.44 95 GLY A CA 1
ATOM 676 C C . GLY A 1 95 ? -3.436 -35.375 -19.391 1 96.44 95 GLY A C 1
ATOM 677 O O . GLY A 1 95 ? -2.281 -35.031 -19.625 1 96.44 95 GLY A O 1
ATOM 678 N N . VAL A 1 96 ? -3.844 -35.719 -18.156 1 97.75 96 VAL A N 1
ATOM 679 C CA . VAL A 1 96 ? -2.914 -35.656 -17.031 1 97.75 96 VAL A CA 1
ATOM 680 C C . VAL A 1 96 ? -2.082 -36.938 -16.984 1 97.75 96 VAL A C 1
ATOM 682 O O . VAL A 1 96 ? -2.615 -38.031 -17.125 1 97.75 96 VAL A O 1
ATOM 685 N N . ARG A 1 97 ? -0.764 -36.75 -16.906 1 96.25 97 ARG A N 1
ATOM 686 C CA . ARG A 1 97 ? 0.186 -37.875 -16.875 1 96.25 97 ARG A CA 1
ATOM 687 C C . ARG A 1 97 ? 0.859 -37.969 -15.508 1 96.25 97 ARG A C 1
ATOM 689 O O . ARG A 1 97 ? 0.818 -37.031 -14.719 1 96.25 97 ARG A O 1
ATOM 696 N N . VAL A 1 98 ? 1.402 -39.094 -15.281 1 92.94 98 VAL A N 1
ATOM 697 C CA . VAL A 1 98 ? 2.146 -39.312 -14.047 1 92.94 98 VAL A CA 1
ATOM 698 C C . VAL A 1 98 ? 3.477 -38.562 -14.117 1 92.94 98 VAL A C 1
ATOM 700 O O . VAL A 1 98 ? 4.223 -38.688 -15.086 1 92.94 98 VAL A O 1
ATOM 703 N N . GLY A 1 99 ? 3.703 -37.719 -13.141 1 92.56 99 GLY A N 1
ATOM 704 C CA . GLY A 1 99 ? 4.945 -36.969 -13.086 1 92.56 99 GLY A CA 1
ATOM 705 C C . GLY A 1 99 ? 6.02 -37.656 -12.258 1 92.56 99 GLY A C 1
ATOM 706 O O . GLY A 1 99 ? 6.051 -38.875 -12.164 1 92.56 99 GLY A O 1
ATOM 707 N N . THR A 1 100 ? 6.977 -36.844 -11.82 1 88.94 100 THR A N 1
ATOM 708 C CA . THR A 1 100 ? 8.086 -37.375 -11.031 1 88.94 100 THR A CA 1
ATOM 709 C C . THR A 1 100 ? 8.102 -36.75 -9.641 1 88.94 100 THR A C 1
ATOM 711 O O . THR A 1 100 ? 7.668 -35.625 -9.453 1 88.94 100 THR A O 1
ATOM 714 N N . ALA A 1 101 ? 8.594 -37.531 -8.633 1 84.62 101 ALA A N 1
ATOM 715 C CA . ALA A 1 101 ? 8.727 -37.062 -7.258 1 84.62 101 ALA A CA 1
ATOM 716 C C . ALA A 1 101 ? 10.188 -37.062 -6.816 1 84.62 101 ALA A C 1
ATOM 718 O O . ALA A 1 101 ? 10.477 -37.125 -5.617 1 84.62 101 ALA A O 1
ATOM 719 N N . VAL A 1 102 ? 10.969 -37.062 -7.785 1 80.88 102 VAL A N 1
ATOM 720 C CA . VAL A 1 102 ? 12.391 -37.094 -7.461 1 80.88 102 VAL A CA 1
ATOM 721 C C . VAL A 1 102 ? 12.758 -35.844 -6.656 1 80.88 102 VAL A C 1
ATOM 723 O O . VAL A 1 102 ? 12.43 -34.719 -7.062 1 80.88 102 VAL A O 1
ATOM 726 N N . ASN A 1 103 ? 13.344 -36 -5.48 1 80.25 103 ASN A N 1
ATOM 727 C CA . ASN A 1 103 ? 13.891 -34.938 -4.625 1 80.25 103 ASN A CA 1
ATOM 728 C C . ASN A 1 103 ? 12.828 -33.906 -4.254 1 80.25 103 ASN A C 1
ATOM 730 O O . ASN A 1 103 ? 13.086 -32.719 -4.262 1 80.25 103 ASN A O 1
ATOM 734 N N . CYS A 1 104 ? 11.602 -34.406 -4.047 1 81.06 104 CYS A N 1
ATOM 735 C CA . CYS A 1 104 ? 10.5 -33.5 -3.688 1 81.06 104 CYS A CA 1
ATOM 736 C C . CYS A 1 104 ? 10.281 -33.5 -2.18 1 81.06 104 CYS A C 1
ATOM 738 O O . CYS A 1 104 ? 9.391 -32.812 -1.685 1 81.06 104 CYS A O 1
ATOM 740 N N . GLY A 1 105 ? 11.086 -34.219 -1.457 1 75.31 105 GLY A N 1
ATOM 741 C CA . GLY A 1 105 ? 10.93 -34.312 -0.014 1 75.31 105 GLY A CA 1
ATOM 742 C C . GLY A 1 105 ? 10.047 -35.469 0.424 1 75.31 105 GLY A C 1
ATOM 743 O O . GLY A 1 105 ? 9.312 -36.031 -0.388 1 75.31 105 GLY A O 1
ATOM 744 N N . ARG A 1 106 ? 10.094 -35.719 1.731 1 71.75 106 ARG A N 1
ATOM 745 C CA . ARG A 1 106 ? 9.422 -36.875 2.291 1 71.75 106 ARG A CA 1
ATOM 746 C C . ARG A 1 106 ? 7.902 -36.75 2.205 1 71.75 106 ARG A C 1
ATOM 748 O O . ARG A 1 106 ? 7.199 -37.688 1.85 1 71.75 106 ARG A O 1
ATOM 755 N N . ALA A 1 107 ? 7.465 -35.562 2.459 1 72.88 107 ALA A N 1
ATOM 756 C CA . ALA A 1 107 ? 6.02 -35.344 2.486 1 72.88 107 ALA A CA 1
ATOM 757 C C . ALA A 1 107 ? 5.402 -35.594 1.113 1 72.88 107 ALA A C 1
ATOM 759 O O . ALA A 1 107 ? 4.32 -36.188 1.007 1 72.88 107 ALA A O 1
ATOM 760 N N . VAL A 1 108 ? 6.105 -35.219 0.144 1 76.56 108 VAL A N 1
ATOM 761 C CA . VAL A 1 108 ? 5.617 -35.406 -1.22 1 76.56 108 VAL A CA 1
ATOM 762 C C . VAL A 1 108 ? 5.742 -36.875 -1.626 1 76.56 108 VAL A C 1
ATOM 764 O O . VAL A 1 108 ? 4.855 -37.406 -2.293 1 76.56 108 VAL A O 1
ATOM 767 N N . ALA A 1 109 ? 6.812 -37.406 -1.199 1 74.62 109 ALA A N 1
ATOM 768 C CA . ALA A 1 109 ? 7.004 -38.812 -1.488 1 74.62 109 ALA A CA 1
ATOM 769 C C . ALA A 1 109 ? 5.867 -39.656 -0.909 1 74.62 109 ALA A C 1
ATOM 771 O O . ALA A 1 109 ? 5.43 -40.625 -1.522 1 74.62 109 ALA A O 1
ATOM 772 N N . ASP A 1 110 ? 5.387 -39.219 0.25 1 76.31 110 ASP A N 1
ATOM 773 C CA . ASP A 1 110 ? 4.312 -39.938 0.917 1 76.31 110 ASP A CA 1
ATOM 774 C C . ASP A 1 110 ? 2.99 -39.781 0.172 1 76.31 110 ASP A C 1
ATOM 776 O O . ASP A 1 110 ? 2.105 -40.625 0.267 1 76.31 110 ASP A O 1
ATOM 780 N N . LEU A 1 111 ? 2.877 -38.719 -0.568 1 73.81 111 LEU A N 1
ATOM 781 C CA . LEU A 1 111 ? 1.669 -38.438 -1.339 1 73.81 111 LEU A CA 1
ATOM 782 C C . LEU A 1 111 ? 1.714 -39.125 -2.691 1 73.81 111 LEU A C 1
ATOM 784 O O . LEU A 1 111 ? 0.68 -39.312 -3.344 1 73.81 111 LEU A O 1
ATOM 788 N N . ALA A 1 112 ? 2.961 -39.5 -3.094 1 74.06 112 ALA A N 1
ATOM 789 C CA . ALA A 1 112 ? 3.172 -40.031 -4.434 1 74.06 112 ALA A CA 1
ATOM 790 C C . ALA A 1 112 ? 2.715 -41.5 -4.52 1 74.06 112 ALA A C 1
ATOM 792 O O . ALA A 1 112 ? 2.764 -42.219 -3.527 1 74.06 112 ALA A O 1
ATOM 793 N N . ASP A 1 113 ? 2.273 -41.75 -5.645 1 71 113 ASP A N 1
ATOM 794 C CA . ASP A 1 113 ? 1.857 -43.125 -5.898 1 71 113 ASP A CA 1
ATOM 795 C C . ASP A 1 113 ? 3.025 -44.094 -5.727 1 71 113 ASP A C 1
ATOM 797 O O . ASP A 1 113 ? 4.129 -43.844 -6.211 1 71 113 ASP A O 1
ATOM 801 N N . GLU A 1 114 ? 2.797 -45.031 -5.082 1 58.66 114 GLU A N 1
ATOM 802 C CA . GLU A 1 114 ? 3.787 -46.031 -4.703 1 58.66 114 GLU A CA 1
ATOM 803 C C . GLU A 1 114 ? 4.445 -46.656 -5.934 1 58.66 114 GLU A C 1
ATOM 805 O O . GLU A 1 114 ? 5.543 -47.219 -5.848 1 58.66 114 GLU A O 1
ATOM 810 N N . THR A 1 115 ? 3.852 -46.469 -7.004 1 52.53 115 THR A N 1
ATOM 811 C CA . THR A 1 115 ? 4.324 -47.156 -8.203 1 52.53 115 THR A CA 1
ATOM 812 C C . THR A 1 115 ? 5.41 -46.344 -8.898 1 52.53 115 THR A C 1
ATOM 814 O O . THR A 1 115 ? 5.98 -46.781 -9.898 1 52.53 115 THR A O 1
ATOM 817 N N . LEU A 1 116 ? 5.555 -45.219 -8.258 1 60 116 LEU A N 1
ATOM 818 C CA . LEU A 1 116 ? 6.566 -44.406 -8.93 1 60 116 LEU A CA 1
ATOM 819 C C . LEU A 1 116 ? 7.957 -45 -8.727 1 60 116 LEU A C 1
ATOM 821 O O . LEU A 1 116 ? 8.383 -45.219 -7.586 1 60 116 LEU A O 1
ATOM 825 N N . SER A 1 117 ? 8.5 -45.656 -9.812 1 62.97 117 SER A N 1
ATOM 826 C CA . SER A 1 117 ? 9.852 -46.219 -9.867 1 62.97 117 SER A CA 1
ATOM 827 C C . SER A 1 117 ? 10.898 -45.125 -9.898 1 62.97 117 SER A C 1
ATOM 829 O O . SER A 1 117 ? 10.57 -43.938 -10.109 1 62.97 117 SER A O 1
ATOM 831 N N . ALA A 1 118 ? 12.062 -45.469 -9.352 1 64 118 ALA A N 1
ATOM 832 C CA . ALA A 1 118 ? 13.195 -44.562 -9.344 1 64 118 ALA A CA 1
ATOM 833 C C . ALA A 1 118 ? 13.906 -44.562 -10.695 1 64 118 ALA A C 1
ATOM 835 O O . ALA A 1 118 ? 14.977 -45.156 -10.844 1 64 118 ALA A O 1
ATOM 836 N N . PRO A 1 119 ? 13.289 -43.969 -11.711 1 79.69 119 PRO A N 1
ATOM 837 C CA . PRO A 1 119 ? 13.969 -43.938 -13.008 1 79.69 119 PRO A CA 1
ATOM 838 C C . PRO A 1 119 ? 15.195 -43.031 -13 1 79.69 119 PRO A C 1
ATOM 840 O O . PRO A 1 119 ? 15.383 -42.25 -12.07 1 79.69 119 PRO A O 1
ATOM 843 N N . GLU A 1 120 ? 16.125 -43.375 -14.008 1 90.81 120 GLU A N 1
ATOM 844 C CA . GLU A 1 120 ? 17.234 -42.469 -14.227 1 90.81 120 GLU A CA 1
ATOM 845 C C . GLU A 1 120 ? 16.75 -41.062 -14.609 1 90.81 120 GLU A C 1
ATOM 847 O O . GLU A 1 120 ? 15.719 -40.938 -15.281 1 90.81 120 GLU A O 1
ATOM 852 N N . ILE A 1 121 ? 17.516 -40.156 -14.172 1 94.69 121 ILE A N 1
ATOM 853 C CA . ILE A 1 121 ? 17.141 -38.75 -14.375 1 94.69 121 ILE A CA 1
ATOM 854 C C . ILE A 1 121 ? 16.953 -38.469 -15.859 1 94.69 121 ILE A C 1
ATOM 856 O O . ILE A 1 121 ? 16.016 -37.781 -16.25 1 94.69 121 ILE A O 1
ATOM 860 N N . GLY A 1 122 ? 17.859 -38.969 -16.641 1 95.19 122 GLY A N 1
ATOM 861 C CA . GLY A 1 122 ? 17.734 -38.812 -18.078 1 95.19 122 GLY A CA 1
ATOM 862 C C . GLY A 1 122 ? 16.422 -39.344 -18.625 1 95.19 122 GLY A C 1
ATOM 863 O O . GLY A 1 122 ? 15.805 -38.719 -19.5 1 95.19 122 GLY A O 1
ATOM 864 N N . ASP A 1 123 ? 15.977 -40.5 -18.141 1 94.69 123 ASP A N 1
ATOM 865 C CA . ASP A 1 123 ? 14.719 -41.125 -18.578 1 94.69 123 ASP A CA 1
ATOM 866 C C . ASP A 1 123 ? 13.523 -40.281 -18.125 1 94.69 123 ASP A C 1
ATOM 868 O O . ASP A 1 123 ? 12.523 -40.156 -18.844 1 94.69 123 ASP A O 1
ATOM 872 N N . VAL A 1 124 ? 13.641 -39.781 -16.953 1 94.5 124 VAL A N 1
ATOM 873 C CA . VAL A 1 124 ? 12.594 -38.906 -16.422 1 94.5 124 VAL A CA 1
ATOM 874 C C . VAL A 1 124 ? 12.406 -37.719 -17.344 1 94.5 124 VAL A C 1
ATOM 876 O O . VAL A 1 124 ? 11.289 -37.406 -17.75 1 94.5 124 VAL A O 1
ATOM 879 N N . VAL A 1 125 ? 13.477 -37.094 -17.672 1 97.19 125 VAL A N 1
ATOM 880 C CA . VAL A 1 125 ? 13.445 -35.906 -18.516 1 97.19 125 VAL A CA 1
ATOM 881 C C . VAL A 1 125 ? 12.875 -36.25 -19.891 1 97.19 125 VAL A C 1
ATOM 883 O O . VAL A 1 125 ? 12.047 -35.531 -20.438 1 97.19 125 VAL A O 1
ATOM 886 N N . ALA A 1 126 ? 13.336 -37.375 -20.406 1 96.88 126 ALA A N 1
ATOM 887 C CA . ALA A 1 126 ? 12.852 -37.812 -21.719 1 96.88 126 ALA A CA 1
ATOM 888 C C . ALA A 1 126 ? 11.344 -38.062 -21.688 1 96.88 126 ALA A C 1
ATOM 890 O O . ALA A 1 126 ? 10.641 -37.719 -22.641 1 96.88 126 ALA A O 1
ATOM 891 N N . GLY A 1 127 ? 10.891 -38.688 -20.641 1 96.75 127 GLY A N 1
ATOM 892 C CA . GLY A 1 127 ? 9.469 -38.938 -20.5 1 96.75 127 GLY A CA 1
ATOM 893 C C . GLY A 1 127 ? 8.656 -37.656 -20.422 1 96.75 127 GLY A C 1
ATOM 894 O O . GLY A 1 127 ? 7.605 -37.531 -21.062 1 96.75 127 GLY A O 1
ATOM 895 N N . ILE A 1 128 ? 9.109 -36.719 -19.656 1 97.88 128 ILE A N 1
ATOM 896 C CA . ILE A 1 128 ? 8.438 -35.406 -19.516 1 97.88 128 ILE A CA 1
ATOM 897 C C . ILE A 1 128 ? 8.375 -34.719 -20.875 1 97.88 128 ILE A C 1
ATOM 899 O O . ILE A 1 128 ? 7.328 -34.219 -21.266 1 97.88 128 ILE A O 1
ATOM 903 N N . ARG A 1 129 ? 9.508 -34.688 -21.609 1 98.38 129 ARG A N 1
ATOM 904 C CA . ARG A 1 129 ? 9.555 -34.062 -22.922 1 98.38 129 ARG A CA 1
ATOM 905 C C . ARG A 1 129 ? 8.57 -34.719 -23.891 1 98.38 129 ARG A C 1
ATOM 907 O O . ARG A 1 129 ? 7.898 -34.031 -24.656 1 98.38 129 ARG A O 1
ATOM 914 N N . ASP A 1 130 ? 8.5 -36.062 -23.828 1 98.25 130 ASP A N 1
ATOM 915 C CA . ASP A 1 130 ? 7.562 -36.781 -24.672 1 98.25 130 ASP A CA 1
ATOM 916 C C . ASP A 1 130 ? 6.121 -36.375 -24.359 1 98.25 130 ASP A C 1
ATOM 918 O O . ASP A 1 130 ? 5.297 -36.281 -25.266 1 98.25 130 ASP A O 1
ATOM 922 N N . ASP A 1 131 ? 5.844 -36.281 -23.109 1 98.38 131 ASP A N 1
ATOM 923 C CA . ASP A 1 131 ? 4.504 -35.844 -22.703 1 98.38 131 ASP A CA 1
ATOM 924 C C . ASP A 1 131 ? 4.168 -34.469 -23.266 1 98.38 131 ASP A C 1
ATOM 926 O O . ASP A 1 131 ? 3.062 -34.25 -23.766 1 98.38 131 ASP A O 1
ATOM 930 N N . TYR A 1 132 ? 5.137 -33.531 -23.109 1 98.69 132 TYR A N 1
ATOM 931 C CA . TYR A 1 132 ? 4.93 -32.188 -23.672 1 98.69 132 TYR A CA 1
ATOM 932 C C . TYR A 1 132 ? 4.664 -32.25 -25.172 1 98.69 132 TYR A C 1
ATOM 934 O O . TYR A 1 132 ? 3.705 -31.656 -25.656 1 98.69 132 TYR A O 1
ATOM 942 N N . ARG A 1 133 ? 5.461 -33.031 -25.922 1 98.38 133 ARG A N 1
ATOM 943 C CA . ARG A 1 133 ? 5.332 -33.125 -27.375 1 98.38 133 ARG A CA 1
ATOM 944 C C . ARG A 1 133 ? 3.986 -33.75 -27.766 1 98.38 133 ARG A C 1
ATOM 946 O O . ARG A 1 133 ? 3.338 -33.281 -28.703 1 98.38 133 ARG A O 1
ATOM 953 N N . SER A 1 134 ? 3.686 -34.75 -27.031 1 98.19 134 SER A N 1
ATOM 954 C CA . SER A 1 134 ? 2.426 -35.438 -27.328 1 98.19 134 SER A CA 1
ATOM 955 C C . SER A 1 134 ? 1.24 -34.5 -27.172 1 98.19 134 SER A C 1
ATOM 957 O O . SER A 1 134 ? 0.287 -34.562 -27.953 1 98.19 134 SER A O 1
ATOM 959 N N . PHE A 1 135 ? 1.268 -33.719 -26.125 1 98.5 135 PHE A N 1
ATOM 960 C CA . PHE A 1 135 ? 0.188 -32.781 -25.891 1 98.5 135 PHE A CA 1
ATOM 961 C C . PHE A 1 135 ? 0.158 -31.703 -26.984 1 98.5 135 PHE A C 1
ATOM 963 O O . PHE A 1 135 ? -0.909 -31.375 -27.516 1 98.5 135 PHE A O 1
ATOM 970 N N . VAL A 1 136 ? 1.295 -31.109 -27.328 1 98.38 136 VAL A N 1
ATOM 971 C CA . VAL A 1 136 ? 1.389 -30.062 -28.344 1 98.38 136 VAL A CA 1
ATOM 972 C C . VAL A 1 136 ? 0.882 -30.609 -29.688 1 98.38 136 VAL A C 1
ATOM 974 O O . VAL A 1 136 ? 0.059 -29.969 -30.344 1 98.38 136 VAL A O 1
ATOM 977 N N . ASP A 1 137 ? 1.31 -31.812 -30.062 1 97.69 137 ASP A N 1
ATOM 978 C CA . ASP A 1 137 ? 0.943 -32.406 -31.344 1 97.69 137 ASP A CA 1
ATOM 979 C C . ASP A 1 137 ? -0.524 -32.844 -31.344 1 97.69 137 ASP A C 1
ATOM 981 O O . ASP A 1 137 ? -1.231 -32.625 -32.344 1 97.69 137 ASP A O 1
ATOM 985 N N . GLY A 1 138 ? -0.898 -33.438 -30.281 1 96.94 138 GLY A N 1
ATOM 986 C CA . GLY A 1 138 ? -2.246 -33.969 -30.203 1 96.94 138 GLY A CA 1
ATOM 987 C C . GLY A 1 138 ? -3.322 -32.906 -30.297 1 96.94 138 GLY A C 1
ATOM 988 O O . GLY A 1 138 ? -4.414 -33.156 -30.812 1 96.94 138 GLY A O 1
ATOM 989 N N . ARG A 1 139 ? -3.039 -31.688 -29.797 1 96.06 139 ARG A N 1
ATOM 990 C CA . ARG A 1 139 ? -4.027 -30.625 -29.766 1 96.06 139 ARG A CA 1
ATOM 991 C C . ARG A 1 139 ? -3.699 -29.547 -30.797 1 96.06 139 ARG A C 1
ATOM 993 O O . ARG A 1 139 ? -4.414 -28.547 -30.922 1 96.06 139 ARG A O 1
ATOM 1000 N N . ASP A 1 140 ? -2.633 -29.703 -31.562 1 96.25 140 ASP A N 1
ATOM 1001 C CA . ASP A 1 140 ? -2.178 -28.719 -32.531 1 96.25 140 ASP A CA 1
ATOM 1002 C C . ASP A 1 140 ? -2.023 -27.344 -31.906 1 96.25 140 ASP A C 1
ATOM 1004 O O . ASP A 1 140 ? -2.607 -26.359 -32.375 1 96.25 140 ASP A O 1
ATOM 1008 N N . LEU A 1 141 ? -1.293 -27.297 -30.844 1 97.19 141 LEU A N 1
ATOM 1009 C CA . LEU A 1 141 ? -1.134 -26.078 -30.062 1 97.19 141 LEU A CA 1
ATOM 1010 C C . LEU A 1 141 ? -0.158 -25.125 -30.734 1 97.19 141 LEU A C 1
ATOM 1012 O O . LEU A 1 141 ? 0.849 -25.547 -31.297 1 97.19 141 LEU A O 1
ATOM 1016 N N . ASP A 1 142 ? -0.439 -23.812 -30.688 1 95.06 142 ASP A N 1
ATOM 1017 C CA . ASP A 1 142 ? 0.486 -22.781 -31.141 1 95.06 142 ASP A CA 1
ATOM 1018 C C . ASP A 1 142 ? 1.627 -22.578 -30.141 1 95.06 142 ASP A C 1
ATOM 1020 O O . ASP A 1 142 ? 2.752 -22.266 -30.531 1 95.06 142 ASP A O 1
ATOM 1024 N N . ARG A 1 143 ? 1.303 -22.719 -28.953 1 96.31 143 ARG A N 1
ATOM 1025 C CA . ARG A 1 143 ? 2.227 -22.5 -27.844 1 96.31 143 ARG A CA 1
ATOM 1026 C C . ARG A 1 143 ? 1.831 -23.312 -26.625 1 96.31 143 ARG A C 1
ATOM 1028 O O . ARG A 1 143 ? 0.654 -23.625 -26.438 1 96.31 143 ARG A O 1
ATOM 1035 N N . LEU A 1 144 ? 2.84 -23.719 -25.875 1 98.69 144 LEU A N 1
ATOM 1036 C CA . LEU A 1 144 ? 2.631 -24.391 -24.594 1 98.69 144 LEU A CA 1
ATOM 1037 C C . LEU A 1 144 ? 3.359 -23.656 -23.484 1 98.69 144 LEU A C 1
ATOM 1039 O O . LEU A 1 144 ? 4.543 -23.328 -23.609 1 98.69 144 LEU A O 1
ATOM 1043 N N . VAL A 1 145 ? 2.619 -23.297 -22.453 1 98.88 145 VAL A N 1
ATOM 1044 C CA . VAL A 1 145 ? 3.221 -22.719 -21.25 1 98.88 145 VAL A CA 1
ATOM 1045 C C . VAL A 1 145 ? 3.199 -23.734 -20.109 1 98.88 145 VAL A C 1
ATOM 1047 O O . VAL A 1 145 ? 2.145 -24.281 -19.781 1 98.88 145 VAL A O 1
ATOM 1050 N N . VAL A 1 146 ? 4.355 -24.031 -19.531 1 98.94 146 VAL A N 1
ATOM 1051 C CA . VAL A 1 146 ? 4.449 -24.938 -18.391 1 98.94 146 VAL A CA 1
ATOM 1052 C C . VAL A 1 146 ? 4.445 -24.156 -17.094 1 98.94 146 VAL A C 1
ATOM 1054 O O . VAL A 1 146 ? 5.227 -23.219 -16.922 1 98.94 146 VAL A O 1
ATOM 1057 N N . VAL A 1 147 ? 3.564 -24.516 -16.172 1 98.94 147 VAL A N 1
ATOM 1058 C CA . VAL A 1 147 ? 3.414 -23.812 -14.898 1 98.94 147 VAL A CA 1
ATOM 1059 C C . VAL A 1 147 ? 3.609 -24.797 -13.75 1 98.94 147 VAL A C 1
ATOM 1061 O O . VAL A 1 147 ? 2.898 -25.812 -13.656 1 98.94 147 VAL A O 1
ATOM 1064 N N . ASN A 1 148 ? 4.57 -24.5 -12.914 1 98.69 148 ASN A N 1
ATOM 1065 C CA . ASN A 1 148 ? 4.785 -25.312 -11.727 1 98.69 148 ASN A CA 1
ATOM 1066 C C . ASN A 1 148 ? 3.924 -24.844 -10.555 1 98.69 148 ASN A C 1
ATOM 1068 O O . ASN A 1 148 ? 4.152 -23.781 -10 1 98.69 148 ASN A O 1
ATOM 1072 N N . VAL A 1 149 ? 2.955 -25.562 -10.18 1 97.69 149 VAL A N 1
ATOM 1073 C CA . VAL A 1 149 ? 2.096 -25.281 -9.039 1 97.69 149 VAL A CA 1
ATOM 1074 C C . VAL A 1 149 ? 2.129 -26.469 -8.07 1 97.69 149 VAL A C 1
ATOM 1076 O O . VAL A 1 149 ? 1.179 -26.688 -7.312 1 97.69 149 VAL A O 1
ATOM 1079 N N . ALA A 1 150 ? 3.191 -27.25 -8.125 1 94.75 150 ALA A N 1
ATOM 1080 C CA . ALA A 1 150 ? 3.35 -28.422 -7.266 1 94.75 150 ALA A CA 1
ATOM 1081 C C . ALA A 1 150 ? 3.73 -28 -5.844 1 94.75 150 ALA A C 1
ATOM 1083 O O . ALA A 1 150 ? 4.023 -26.828 -5.59 1 94.75 150 ALA A O 1
ATOM 1084 N N . SER A 1 151 ? 3.662 -28.969 -4.945 1 90.25 151 SER A N 1
ATOM 1085 C CA . SER A 1 151 ? 4.098 -28.734 -3.572 1 90.25 151 SER A CA 1
ATOM 1086 C C . SER A 1 151 ? 5.57 -28.328 -3.521 1 90.25 151 SER A C 1
ATOM 1088 O O . SER A 1 151 ? 6.367 -28.766 -4.355 1 90.25 151 SER A O 1
ATOM 1090 N N . THR A 1 152 ? 5.867 -27.578 -2.551 1 89 152 THR A N 1
ATOM 1091 C CA . THR A 1 152 ? 7.215 -27.031 -2.402 1 89 152 THR A CA 1
ATOM 1092 C C . THR A 1 152 ? 8.219 -28.156 -2.158 1 89 152 THR A C 1
ATOM 1094 O O . THR A 1 152 ? 7.93 -29.109 -1.437 1 89 152 THR A O 1
ATOM 1097 N N . GLU A 1 153 ? 9.422 -27.938 -2.754 1 90 153 GLU A N 1
ATOM 1098 C CA . GLU A 1 153 ? 10.539 -28.859 -2.6 1 90 153 GLU A CA 1
ATOM 1099 C C . GLU A 1 153 ? 11.641 -28.266 -1.734 1 90 153 GLU A C 1
ATOM 1101 O O . GLU A 1 153 ? 11.688 -27.047 -1.546 1 90 153 GLU A O 1
ATOM 1106 N N . PRO A 1 154 ? 12.438 -29.188 -1.216 1 87.69 154 PRO A N 1
ATOM 1107 C CA . PRO A 1 154 ? 13.609 -28.641 -0.536 1 87.69 154 PRO A CA 1
ATOM 1108 C C . PRO A 1 154 ? 14.531 -27.875 -1.479 1 87.69 154 PRO A C 1
ATOM 1110 O O . PRO A 1 154 ? 14.57 -28.156 -2.68 1 87.69 154 PRO A O 1
ATOM 1113 N N . GLY A 1 155 ? 15.242 -26.984 -0.949 1 87.56 155 GLY A N 1
ATOM 1114 C CA . GLY A 1 155 ? 16.203 -26.234 -1.739 1 87.56 155 GLY A CA 1
ATOM 1115 C C . GLY A 1 155 ? 17.375 -27.062 -2.201 1 87.56 155 GLY A C 1
ATOM 1116 O O . GLY A 1 155 ? 17.609 -28.172 -1.688 1 87.56 155 GLY A O 1
ATOM 1117 N N . VAL A 1 156 ? 18.031 -26.5 -3.172 1 91.06 156 VAL A N 1
ATOM 1118 C CA . VAL A 1 156 ? 19.25 -27.156 -3.664 1 91.06 156 VAL A CA 1
ATOM 1119 C C . VAL A 1 156 ? 20.438 -26.719 -2.818 1 91.06 156 VAL A C 1
ATOM 1121 O O . VAL A 1 156 ? 20.734 -25.531 -2.701 1 91.06 156 VAL A O 1
ATOM 1124 N N . GLU A 1 157 ? 21.156 -27.625 -2.268 1 88.69 157 GLU A N 1
ATOM 1125 C CA . GLU A 1 157 ? 22.25 -27.328 -1.339 1 88.69 157 GLU A CA 1
ATOM 1126 C C . GLU A 1 157 ? 23.391 -26.594 -2.039 1 88.69 157 GLU A C 1
ATOM 1128 O O . GLU A 1 157 ? 23.953 -25.641 -1.492 1 88.69 157 GLU A O 1
ATOM 1133 N N . ARG A 1 158 ? 23.844 -27.078 -3.215 1 91.81 158 ARG A N 1
ATOM 1134 C CA . ARG A 1 158 ? 24.953 -26.484 -3.963 1 91.81 158 ARG A CA 1
ATOM 1135 C C . ARG A 1 158 ? 24.516 -26.078 -5.367 1 91.81 158 ARG A C 1
ATOM 1137 O O . ARG A 1 158 ? 24.938 -26.688 -6.355 1 91.81 158 ARG A O 1
ATOM 1144 N N . PRO A 1 159 ? 23.703 -25.016 -5.398 1 95.19 159 PRO A N 1
ATOM 1145 C CA . PRO A 1 159 ? 23.141 -24.609 -6.691 1 95.19 159 PRO A CA 1
ATOM 1146 C C . PRO A 1 159 ? 24.219 -24.203 -7.699 1 95.19 159 PRO A C 1
ATOM 1148 O O . PRO A 1 159 ? 23.984 -24.266 -8.906 1 95.19 159 PRO A O 1
ATOM 1151 N N . GLU A 1 160 ? 25.359 -23.75 -7.215 1 95.94 160 GLU A N 1
ATOM 1152 C CA . GLU A 1 160 ? 26.438 -23.281 -8.086 1 95.94 160 GLU A CA 1
ATOM 1153 C C . GLU A 1 160 ? 26.922 -24.406 -9 1 95.94 160 GLU A C 1
ATOM 1155 O O . GLU A 1 160 ? 27.531 -24.141 -10.039 1 95.94 160 GLU A O 1
ATOM 1160 N N . ARG A 1 161 ? 26.672 -25.656 -8.648 1 97.12 161 ARG A N 1
ATOM 1161 C CA . ARG A 1 161 ? 27.062 -26.797 -9.461 1 97.12 161 ARG A CA 1
ATOM 1162 C C . ARG A 1 161 ? 26.344 -26.781 -10.805 1 97.12 161 ARG A C 1
ATOM 1164 O O . ARG A 1 161 ? 26.766 -27.453 -11.75 1 97.12 161 ARG A O 1
ATOM 1171 N N . TYR A 1 162 ? 25.297 -26.031 -10.844 1 98.06 162 TYR A N 1
ATOM 1172 C CA . TYR A 1 162 ? 24.438 -26.062 -12.031 1 98.06 162 TYR A CA 1
ATOM 1173 C C . TYR A 1 162 ? 24.375 -24.688 -12.68 1 98.06 162 TYR A C 1
ATOM 1175 O O . TYR A 1 162 ? 23.375 -24.344 -13.328 1 98.06 162 TYR A O 1
ATOM 1183 N N . ASP A 1 163 ? 25.422 -23.906 -12.57 1 97.31 163 ASP A N 1
ATOM 1184 C CA . ASP A 1 163 ? 25.406 -22.5 -12.953 1 97.31 163 ASP A CA 1
ATOM 1185 C C . ASP A 1 163 ? 25.453 -22.344 -14.469 1 97.31 163 ASP A C 1
ATOM 1187 O O . ASP A 1 163 ? 25.109 -21.281 -15 1 97.31 163 ASP A O 1
ATOM 1191 N N . THR A 1 164 ? 25.938 -23.359 -15.125 1 98.31 164 THR A N 1
ATOM 1192 C CA . THR A 1 164 ? 25.984 -23.312 -16.578 1 98.31 164 THR A CA 1
ATOM 1193 C C . THR A 1 164 ? 25.109 -24.391 -17.188 1 98.31 164 THR A C 1
ATOM 1195 O O . THR A 1 164 ? 24.844 -25.422 -16.562 1 98.31 164 THR A O 1
ATOM 1198 N N . LEU A 1 165 ? 24.719 -24.172 -18.406 1 98.56 165 LEU A N 1
ATOM 1199 C CA . LEU A 1 165 ? 23.891 -25.156 -19.109 1 98.56 165 LEU A CA 1
ATOM 1200 C C . LEU A 1 165 ? 24.641 -26.469 -19.266 1 98.56 165 LEU A C 1
ATOM 1202 O O . LEU A 1 165 ? 24.062 -27.547 -19.062 1 98.56 165 LEU A O 1
ATOM 1206 N N . ASP A 1 166 ? 25.891 -26.328 -19.641 1 98.5 166 ASP A N 1
ATOM 1207 C CA . ASP A 1 166 ? 26.719 -27.531 -19.812 1 98.5 166 ASP A CA 1
ATOM 1208 C C . ASP A 1 166 ? 26.766 -28.344 -18.531 1 98.5 166 ASP A C 1
ATOM 1210 O O . ASP A 1 166 ? 26.656 -29.578 -18.562 1 98.5 166 ASP A O 1
ATOM 1214 N N . ALA A 1 167 ? 26.969 -27.672 -17.438 1 98.5 167 ALA A N 1
ATOM 1215 C CA . ALA A 1 167 ? 27.031 -28.344 -16.141 1 98.5 167 ALA A CA 1
ATOM 1216 C C . ALA A 1 167 ? 25.688 -29.016 -15.82 1 98.5 167 ALA A C 1
ATOM 1218 O O . ALA A 1 167 ? 25.672 -30.125 -15.297 1 98.5 167 ALA A O 1
ATOM 1219 N N . PHE A 1 168 ? 24.609 -28.359 -16.094 1 98.5 168 PHE A N 1
ATOM 1220 C CA . PHE A 1 168 ? 23.281 -28.906 -15.828 1 98.5 168 PHE A CA 1
ATOM 1221 C C . PHE A 1 168 ? 23.031 -30.141 -16.688 1 98.5 168 PHE A C 1
ATOM 1223 O O . PHE A 1 168 ? 22.578 -31.172 -16.172 1 98.5 168 PHE A O 1
ATOM 1230 N N . GLU A 1 169 ? 23.344 -30.047 -17.922 1 98.44 169 GLU A N 1
ATOM 1231 C CA . GLU A 1 169 ? 23.094 -31.156 -18.844 1 98.44 169 GLU A CA 1
ATOM 1232 C C . GLU A 1 169 ? 23.969 -32.344 -18.5 1 98.44 169 GLU A C 1
ATOM 1234 O O . GLU A 1 169 ? 23.531 -33.5 -18.625 1 98.44 169 GLU A O 1
ATOM 1239 N N . ARG A 1 170 ? 25.172 -32.094 -18.125 1 98.12 170 ARG A N 1
ATOM 1240 C CA . ARG A 1 170 ? 26.031 -33.156 -17.656 1 98.12 170 ARG A CA 1
ATOM 1241 C C . ARG A 1 170 ? 25.438 -33.844 -16.438 1 98.12 170 ARG A C 1
ATOM 1243 O O . ARG A 1 170 ? 25.531 -35.062 -16.297 1 98.12 170 ARG A O 1
ATOM 1250 N N . ALA A 1 171 ? 24.891 -33.062 -15.547 1 97.69 171 ALA A N 1
ATOM 1251 C CA . ALA A 1 171 ? 24.25 -33.594 -14.352 1 97.69 171 ALA A CA 1
ATOM 1252 C C . ALA A 1 171 ? 23.094 -34.531 -14.719 1 97.69 171 ALA A C 1
ATOM 1254 O O . ALA A 1 171 ? 22.891 -35.562 -14.102 1 97.69 171 ALA A O 1
ATOM 1255 N N . VAL A 1 172 ? 22.281 -34.156 -15.703 1 97.25 172 VAL A N 1
ATOM 1256 C CA . VAL A 1 172 ? 21.172 -34.969 -16.172 1 97.25 172 VAL A CA 1
ATOM 1257 C C . VAL A 1 172 ? 21.719 -36.281 -16.766 1 97.25 172 VAL A C 1
ATOM 1259 O O . VAL A 1 172 ? 21.219 -37.344 -16.469 1 97.25 172 VAL A O 1
ATOM 1262 N N . GLU A 1 173 ? 22.734 -36.188 -17.516 1 96.38 173 GLU A N 1
ATOM 1263 C CA . GLU A 1 173 ? 23.312 -37.344 -18.219 1 96.38 173 GLU A CA 1
ATOM 1264 C C . GLU A 1 173 ? 23.938 -38.312 -17.234 1 96.38 173 GLU A C 1
ATOM 1266 O O . GLU A 1 173 ? 23.906 -39.531 -17.453 1 96.38 173 GLU A O 1
ATOM 1271 N N . THR A 1 174 ? 24.5 -37.781 -16.203 1 96.62 174 THR A N 1
ATOM 1272 C CA . THR A 1 174 ? 25.219 -38.625 -15.258 1 96.62 174 THR A CA 1
ATOM 1273 C C . THR A 1 174 ? 24.328 -39.031 -14.094 1 96.62 174 THR A C 1
ATOM 1275 O O . THR A 1 174 ? 24.812 -39.5 -13.055 1 96.62 174 THR A O 1
ATOM 1278 N N . ASN A 1 175 ? 23.062 -38.812 -14.219 1 95.5 175 ASN A N 1
ATOM 1279 C CA . ASN A 1 175 ? 22.078 -39.25 -13.234 1 95.5 175 ASN A CA 1
ATOM 1280 C C . ASN A 1 175 ? 22.344 -38.594 -11.867 1 95.5 175 ASN A C 1
ATOM 1282 O O . ASN A 1 175 ? 22.406 -39.312 -10.852 1 95.5 175 ASN A O 1
ATOM 1286 N N . ASP A 1 176 ? 22.625 -37.344 -11.828 1 94.69 176 ASP A N 1
ATOM 1287 C CA . ASP A 1 176 ? 22.781 -36.594 -10.578 1 94.69 176 ASP A CA 1
ATOM 1288 C C . ASP A 1 176 ? 21.453 -36.531 -9.812 1 94.69 176 ASP A C 1
ATOM 1290 O O . ASP A 1 176 ? 20.594 -35.719 -10.133 1 94.69 176 ASP A O 1
ATOM 1294 N N . ARG A 1 177 ? 21.344 -37.156 -8.766 1 89.44 177 ARG A N 1
ATOM 1295 C CA . ARG A 1 177 ? 20.094 -37.312 -8.039 1 89.44 177 ARG A CA 1
ATOM 1296 C C . ARG A 1 177 ? 19.828 -36.156 -7.105 1 89.44 177 ARG A C 1
ATOM 1298 O O . ARG A 1 177 ? 18.781 -36.094 -6.449 1 89.44 177 ARG A O 1
ATOM 1305 N N . ASP A 1 178 ? 20.672 -35.125 -7.133 1 92.25 178 ASP A N 1
ATOM 1306 C CA . ASP A 1 178 ? 20.469 -33.938 -6.348 1 92.25 178 ASP A CA 1
ATOM 1307 C C . ASP A 1 178 ? 19.578 -32.938 -7.094 1 92.25 178 ASP A C 1
ATOM 1309 O O . ASP A 1 178 ? 19.094 -31.969 -6.504 1 92.25 178 ASP A O 1
ATOM 1313 N N . LEU A 1 179 ? 19.406 -33.156 -8.328 1 94.31 179 LEU A N 1
ATOM 1314 C CA . LEU A 1 179 ? 18.562 -32.281 -9.117 1 94.31 179 LEU A CA 1
ATOM 1315 C C . LEU A 1 179 ? 17.109 -32.375 -8.664 1 94.31 179 LEU A C 1
ATOM 1317 O O . LEU A 1 179 ? 16.547 -33.469 -8.586 1 94.31 179 LEU A O 1
ATOM 1321 N N . PRO A 1 180 ? 16.516 -31.266 -8.336 1 93.69 180 PRO A N 1
ATOM 1322 C CA . PRO A 1 180 ? 15.117 -31.328 -7.898 1 93.69 180 PRO A CA 1
ATOM 1323 C C . PRO A 1 180 ? 14.141 -31.5 -9.062 1 93.69 180 PRO A C 1
ATOM 1325 O O . PRO A 1 180 ? 14.422 -31.078 -10.18 1 93.69 180 PRO A O 1
ATOM 1328 N N . ALA A 1 181 ? 12.953 -32.094 -8.797 1 94.88 181 ALA A N 1
ATOM 1329 C CA . ALA A 1 181 ? 11.922 -32.344 -9.805 1 94.88 181 ALA A CA 1
ATOM 1330 C C . ALA A 1 181 ? 11.539 -31.078 -10.539 1 94.88 181 ALA A C 1
ATOM 1332 O O . ALA A 1 181 ? 11.359 -31.078 -11.758 1 94.88 181 ALA A O 1
ATOM 1333 N N . SER A 1 182 ? 11.391 -29.969 -9.828 1 96.81 182 SER A N 1
ATOM 1334 C CA . SER A 1 182 ? 10.969 -28.703 -10.414 1 96.81 182 SER A CA 1
ATOM 1335 C C . SER A 1 182 ? 11.922 -28.266 -11.523 1 96.81 182 SER A C 1
ATOM 1337 O O . SER A 1 182 ? 11.492 -27.75 -12.555 1 96.81 182 SER A O 1
ATOM 1339 N N . SER A 1 183 ? 13.195 -28.484 -11.297 1 97.94 183 SER A N 1
ATOM 1340 C CA . SER A 1 183 ? 14.195 -28.094 -12.281 1 97.94 183 SER A CA 1
ATOM 1341 C C . SER A 1 183 ? 14.172 -29.016 -13.492 1 97.94 183 SER A C 1
ATOM 1343 O O . SER A 1 183 ? 14.469 -28.594 -14.609 1 97.94 183 SER A O 1
ATOM 1345 N N . LEU A 1 184 ? 13.852 -30.281 -13.242 1 97.81 184 LEU A N 1
ATOM 1346 C CA . LEU A 1 184 ? 13.734 -31.203 -14.359 1 97.81 184 LEU A CA 1
ATOM 1347 C C . LEU A 1 184 ? 12.555 -30.844 -15.25 1 97.81 184 LEU A C 1
ATOM 1349 O O . LEU A 1 184 ? 12.672 -30.875 -16.484 1 97.81 184 LEU A O 1
ATOM 1353 N N . TYR A 1 185 ? 11.414 -30.531 -14.648 1 98.38 185 TYR A N 1
ATOM 1354 C CA . TYR A 1 185 ? 10.266 -30.047 -15.414 1 98.38 185 TYR A CA 1
ATOM 1355 C C . TYR A 1 185 ? 10.625 -28.812 -16.203 1 98.38 185 TYR A C 1
ATOM 1357 O O . TYR A 1 185 ? 10.25 -28.672 -17.375 1 98.38 185 TYR A O 1
ATOM 1365 N N . ALA A 1 186 ? 11.344 -27.891 -15.555 1 98.75 186 ALA A N 1
ATOM 1366 C CA . ALA A 1 186 ? 11.75 -26.641 -16.203 1 98.75 186 ALA A CA 1
ATOM 1367 C C . ALA A 1 186 ? 12.68 -26.906 -17.375 1 98.75 186 ALA A C 1
ATOM 1369 O O . ALA A 1 186 ? 12.5 -26.344 -18.453 1 98.75 186 ALA A O 1
ATOM 1370 N N . TYR A 1 187 ? 13.664 -27.75 -17.156 1 98.75 187 TYR A N 1
ATOM 1371 C CA . TYR A 1 187 ? 14.617 -28.094 -18.203 1 98.75 187 TYR A CA 1
ATOM 1372 C C . TYR A 1 187 ? 13.914 -28.688 -19.422 1 98.75 187 TYR A C 1
ATOM 1374 O O . TYR A 1 187 ? 14.172 -28.297 -20.547 1 98.75 187 TYR A O 1
ATOM 1382 N N . ALA A 1 188 ? 13.039 -29.641 -19.156 1 98.69 188 ALA A N 1
ATOM 1383 C CA . ALA A 1 188 ? 12.297 -30.281 -20.234 1 98.69 188 ALA A CA 1
ATOM 1384 C C . ALA A 1 188 ? 11.492 -29.25 -21.031 1 98.69 188 ALA A C 1
ATOM 1386 O O . ALA A 1 188 ? 11.469 -29.297 -22.266 1 98.69 188 ALA A O 1
ATOM 1387 N N . ALA A 1 189 ? 10.836 -28.375 -20.328 1 98.81 189 ALA A N 1
ATOM 1388 C CA . ALA A 1 189 ? 10.023 -27.344 -20.969 1 98.81 189 ALA A CA 1
ATOM 1389 C C . ALA A 1 189 ? 10.883 -26.438 -21.859 1 98.81 189 ALA A C 1
ATOM 1391 O O . ALA A 1 189 ? 10.586 -26.266 -23.047 1 98.81 189 ALA A O 1
ATOM 1392 N N . LEU A 1 190 ? 11.922 -25.922 -21.281 1 98.75 190 LEU A N 1
ATOM 1393 C CA . LEU A 1 190 ? 12.781 -24.984 -22 1 98.75 190 LEU A CA 1
ATOM 1394 C C . LEU A 1 190 ? 13.445 -25.656 -23.203 1 98.75 190 LEU A C 1
ATOM 1396 O O . LEU A 1 190 ? 13.555 -25.078 -24.281 1 98.75 190 LEU A O 1
ATOM 1400 N N . ARG A 1 191 ? 13.844 -26.891 -23 1 98.31 191 ARG A N 1
ATOM 1401 C CA . ARG A 1 191 ? 14.484 -27.641 -24.078 1 98.31 191 ARG A CA 1
ATOM 1402 C C . ARG A 1 191 ? 13.539 -27.844 -25.25 1 98.31 191 ARG A C 1
ATOM 1404 O O . ARG A 1 191 ? 13.969 -27.828 -26.406 1 98.31 191 ARG A O 1
ATOM 1411 N N . GLU A 1 192 ? 12.297 -28.062 -24.984 1 98.38 192 GLU A N 1
ATOM 1412 C CA . GLU A 1 192 ? 11.297 -28.281 -26.016 1 98.38 192 GLU A CA 1
ATOM 1413 C C . GLU A 1 192 ? 10.805 -26.953 -26.594 1 98.38 192 GLU A C 1
ATOM 1415 O O . GLU A 1 192 ? 9.992 -26.938 -27.516 1 98.38 192 GLU A O 1
ATOM 1420 N N . GLY A 1 193 ? 11.242 -25.812 -26.016 1 98.31 193 GLY A N 1
ATOM 1421 C CA . GLY A 1 193 ? 10.891 -24.516 -26.562 1 98.31 193 GLY A CA 1
ATOM 1422 C C . GLY A 1 193 ? 9.664 -23.906 -25.922 1 98.31 193 GLY A C 1
ATOM 1423 O O . GLY A 1 193 ? 8.953 -23.125 -26.562 1 98.31 193 GLY A O 1
ATOM 1424 N N . HIS A 1 194 ? 9.383 -24.281 -24.719 1 98.81 194 HIS A N 1
ATOM 1425 C CA . HIS A 1 194 ? 8.188 -23.781 -24.047 1 98.81 194 HIS A CA 1
ATOM 1426 C C . HIS A 1 194 ? 8.555 -22.844 -22.906 1 98.81 194 HIS A C 1
ATOM 1428 O O . HIS A 1 194 ? 9.5 -23.094 -22.156 1 98.81 194 HIS A O 1
ATOM 1434 N N . PRO A 1 195 ? 7.828 -21.688 -22.766 1 98.81 195 PRO A N 1
ATOM 1435 C CA . PRO A 1 195 ? 8 -20.844 -21.578 1 98.81 195 PRO A CA 1
ATOM 1436 C C . PRO A 1 195 ? 7.711 -21.594 -20.281 1 98.81 195 PRO A C 1
ATOM 1438 O O . PRO A 1 195 ? 6.977 -22.594 -20.281 1 98.81 195 PRO A O 1
ATOM 1441 N N . TYR A 1 196 ? 8.305 -21.109 -19.219 1 98.88 196 TYR A N 1
ATOM 1442 C CA . TYR A 1 196 ? 8.172 -21.766 -17.922 1 98.88 196 TYR A CA 1
ATOM 1443 C C . TYR A 1 196 ? 7.836 -20.75 -16.844 1 98.88 196 TYR A C 1
ATOM 1445 O O . TYR A 1 196 ? 8.469 -19.688 -16.75 1 98.88 196 TYR A O 1
ATOM 1453 N N . VAL A 1 197 ? 6.82 -21.031 -16.016 1 98.88 197 VAL A N 1
ATOM 1454 C CA . VAL A 1 197 ? 6.387 -20.219 -14.875 1 98.88 197 VAL A CA 1
ATOM 1455 C C . VAL A 1 197 ? 6.535 -21.016 -13.578 1 98.88 197 VAL A C 1
ATOM 1457 O O . VAL A 1 197 ? 5.922 -22.078 -13.43 1 98.88 197 VAL A O 1
ATOM 1460 N N . ASN A 1 198 ? 7.332 -20.547 -12.711 1 98.44 198 ASN A N 1
ATOM 1461 C CA . ASN A 1 198 ? 7.449 -21.188 -11.406 1 98.44 198 ASN A CA 1
ATOM 1462 C C . ASN A 1 198 ? 6.578 -20.484 -10.367 1 98.44 198 ASN A C 1
ATOM 1464 O O . ASN A 1 198 ? 7.031 -19.562 -9.688 1 98.44 198 ASN A O 1
ATOM 1468 N N . PHE A 1 199 ? 5.445 -21.016 -10.086 1 97.56 199 PHE A N 1
ATOM 1469 C CA . PHE A 1 199 ? 4.457 -20.438 -9.188 1 97.56 199 PHE A CA 1
ATOM 1470 C C . PHE A 1 199 ? 4.777 -20.766 -7.738 1 97.56 199 PHE A C 1
ATOM 1472 O O . PHE A 1 199 ? 4.18 -20.203 -6.82 1 97.56 199 PHE A O 1
ATOM 1479 N N . THR A 1 200 ? 5.781 -21.609 -7.492 1 95.25 200 THR A N 1
ATOM 1480 C CA . THR A 1 200 ? 6.105 -22.141 -6.172 1 95.25 200 THR A CA 1
ATOM 1481 C C . THR A 1 200 ? 7.449 -21.594 -5.688 1 95.25 200 THR A C 1
ATOM 1483 O O . THR A 1 200 ? 8.195 -20.984 -6.461 1 95.25 200 THR A O 1
ATOM 1486 N N . PRO A 1 201 ? 7.738 -21.859 -4.395 1 93.19 201 PRO A N 1
ATOM 1487 C CA . PRO A 1 201 ? 9.055 -21.469 -3.898 1 93.19 201 PRO A CA 1
ATOM 1488 C C . PRO A 1 201 ? 10.164 -22.406 -4.352 1 93.19 201 PRO A C 1
ATOM 1490 O O . PRO A 1 201 ? 11.344 -22.172 -4.078 1 93.19 201 PRO A O 1
ATOM 1493 N N . SER A 1 202 ? 9.844 -23.453 -5.059 1 94.44 202 SER A N 1
ATOM 1494 C CA . SER A 1 202 ? 10.836 -24.438 -5.5 1 94.44 202 SER A CA 1
ATOM 1495 C C . SER A 1 202 ? 11.844 -23.812 -6.457 1 94.44 202 SER A C 1
ATOM 1497 O O . SER A 1 202 ? 11.586 -22.75 -7.023 1 94.44 202 SER A O 1
ATOM 1499 N N . THR A 1 203 ? 12.93 -24.438 -6.672 1 94.94 203 THR A N 1
ATOM 1500 C CA . THR A 1 203 ? 14.023 -23.906 -7.473 1 94.94 203 THR A CA 1
ATOM 1501 C C . THR A 1 203 ? 13.57 -23.656 -8.906 1 94.94 203 THR A C 1
ATOM 1503 O O . THR A 1 203 ? 13.828 -22.578 -9.469 1 94.94 203 THR A O 1
ATOM 1506 N N . GLY A 1 204 ? 12.859 -24.609 -9.461 1 96.56 204 GLY A N 1
ATOM 1507 C CA . GLY A 1 204 ? 12.375 -24.453 -10.828 1 96.56 204 GLY A CA 1
ATOM 1508 C C . GLY A 1 204 ? 13.469 -24.125 -11.82 1 96.56 204 GLY A C 1
ATOM 1509 O O . GLY A 1 204 ? 14.5 -24.797 -11.867 1 96.56 204 GLY A O 1
ATOM 1510 N N . ALA A 1 205 ? 13.328 -23.094 -12.523 1 97.75 205 ALA A N 1
ATOM 1511 C CA . ALA A 1 205 ? 14.266 -22.688 -13.57 1 97.75 205 ALA A CA 1
ATOM 1512 C C . ALA A 1 205 ? 15.227 -21.609 -13.07 1 97.75 205 ALA A C 1
ATOM 1514 O O . ALA A 1 205 ? 15.789 -20.859 -13.867 1 97.75 205 ALA A O 1
ATOM 1515 N N . ALA A 1 206 ? 15.43 -21.516 -11.797 1 96.69 206 ALA A N 1
ATOM 1516 C CA . ALA A 1 206 ? 16.219 -20.422 -11.234 1 96.69 206 ALA A CA 1
ATOM 1517 C C . ALA A 1 206 ? 17.703 -20.75 -11.227 1 96.69 206 ALA A C 1
ATOM 1519 O O . ALA A 1 206 ? 18.547 -19.906 -10.93 1 96.69 206 ALA A O 1
ATOM 1520 N N . LEU A 1 207 ? 18.078 -22.016 -11.609 1 97.69 207 LEU A N 1
ATOM 1521 C CA . LEU A 1 207 ? 19.5 -22.375 -11.703 1 97.69 207 LEU A CA 1
ATOM 1522 C C . LEU A 1 207 ? 20.141 -21.688 -12.898 1 97.69 207 LEU A C 1
ATOM 1524 O O . LEU A 1 207 ? 19.531 -21.562 -13.961 1 97.69 207 LEU A O 1
ATOM 1528 N N . GLY A 1 208 ? 21.406 -21.25 -12.68 1 98.06 208 GLY A N 1
ATOM 1529 C CA . GLY A 1 208 ? 22.094 -20.5 -13.719 1 98.06 208 GLY A CA 1
ATOM 1530 C C . GLY A 1 208 ? 22.047 -21.172 -15.078 1 98.06 208 GLY A C 1
ATOM 1531 O O . GLY A 1 208 ? 21.812 -20.5 -16.094 1 98.06 208 GLY A O 1
ATOM 1532 N N . GLY A 1 209 ? 22.281 -22.438 -15.164 1 98.62 209 GLY A N 1
ATOM 1533 C CA . GLY A 1 209 ? 22.25 -23.172 -16.422 1 98.62 209 GLY A CA 1
ATOM 1534 C C . GLY A 1 209 ? 20.906 -23.109 -17.125 1 98.62 209 GLY A C 1
ATOM 1535 O O . GLY A 1 209 ? 20.844 -23.062 -18.359 1 98.62 209 GLY A O 1
ATOM 1536 N N . LEU A 1 210 ? 19.859 -23.172 -16.375 1 98.69 210 LEU A N 1
ATOM 1537 C CA . LEU A 1 210 ? 18.531 -23.109 -16.953 1 98.69 210 LEU A CA 1
ATOM 1538 C C . LEU A 1 210 ? 18.188 -21.703 -17.406 1 98.69 210 LEU A C 1
ATOM 1540 O O . LEU A 1 210 ? 17.484 -21.516 -18.406 1 98.69 210 LEU A O 1
ATOM 1544 N N . CYS A 1 211 ? 18.641 -20.703 -16.656 1 98.38 211 CYS A N 1
ATOM 1545 C CA . CYS A 1 211 ? 18.484 -19.328 -17.094 1 98.38 211 CYS A CA 1
ATOM 1546 C C . CYS A 1 211 ? 19.188 -19.109 -18.438 1 98.38 211 CYS A C 1
ATOM 1548 O O . CYS A 1 211 ? 18.641 -18.453 -19.328 1 98.38 211 CYS A O 1
ATOM 1550 N N . GLU A 1 212 ? 20.375 -19.656 -18.531 1 98.44 212 GLU A N 1
ATOM 1551 C CA . GLU A 1 212 ? 21.125 -19.578 -19.797 1 98.44 212 GLU A CA 1
ATOM 1552 C C . GLU A 1 212 ? 20.344 -20.234 -20.938 1 98.44 212 GLU A C 1
ATOM 1554 O O . GLU A 1 212 ? 20.281 -19.672 -22.031 1 98.44 212 GLU A O 1
ATOM 1559 N N . LEU A 1 213 ? 19.766 -21.375 -20.672 1 98.69 213 LEU A N 1
ATOM 1560 C CA . LEU A 1 213 ? 18.984 -22.078 -21.688 1 98.69 213 LEU A CA 1
ATOM 1561 C C . LEU A 1 213 ? 17.797 -21.234 -22.141 1 98.69 213 LEU A C 1
ATOM 1563 O O . LEU A 1 213 ? 17.516 -21.156 -23.328 1 98.69 213 LEU A O 1
ATOM 1567 N N . ALA A 1 214 ? 17.109 -20.641 -21.234 1 98.69 214 ALA A N 1
ATOM 1568 C CA . ALA A 1 214 ? 15.953 -19.797 -21.547 1 98.69 214 ALA A CA 1
ATOM 1569 C C . ALA A 1 214 ? 16.375 -18.625 -22.438 1 98.69 214 ALA A C 1
ATOM 1571 O O . ALA A 1 214 ? 15.648 -18.266 -23.359 1 98.69 214 ALA A O 1
ATOM 1572 N N . GLU A 1 215 ? 17.453 -18.031 -22.094 1 97.69 215 GLU A N 1
ATOM 1573 C CA . GLU A 1 215 ? 17.953 -16.922 -22.891 1 97.69 215 GLU A CA 1
ATOM 1574 C C . GLU A 1 215 ? 18.312 -17.375 -24.312 1 97.69 215 GLU A C 1
ATOM 1576 O O . GLU A 1 215 ? 17.969 -16.719 -25.281 1 97.69 215 GLU A O 1
ATOM 1581 N N . ARG A 1 216 ? 19.047 -18.469 -24.391 1 97.88 216 ARG A N 1
ATOM 1582 C CA . ARG A 1 216 ? 19.484 -18.984 -25.688 1 97.88 216 ARG A CA 1
ATOM 1583 C C . ARG A 1 216 ? 18.297 -19.312 -26.578 1 97.88 216 ARG A C 1
ATOM 1585 O O . ARG A 1 216 ? 18.344 -19.109 -27.797 1 97.88 216 ARG A O 1
ATOM 1592 N N . LYS A 1 217 ? 17.281 -19.797 -25.969 1 98.12 217 LYS A N 1
ATOM 1593 C CA . LYS A 1 217 ? 16.109 -20.219 -26.734 1 98.12 217 LYS A CA 1
ATOM 1594 C C . LYS A 1 217 ? 15.102 -19.078 -26.859 1 98.12 217 LYS A C 1
ATOM 1596 O O . LYS A 1 217 ? 14.078 -19.219 -27.531 1 98.12 217 LYS A O 1
ATOM 1601 N N . ASP A 1 218 ? 15.398 -17.938 -26.234 1 98.19 218 ASP A N 1
ATOM 1602 C CA . ASP A 1 218 ? 14.539 -16.75 -26.25 1 98.19 218 ASP A CA 1
ATOM 1603 C C . ASP A 1 218 ? 13.148 -17.078 -25.703 1 98.19 218 ASP A C 1
ATOM 1605 O O . ASP A 1 218 ? 12.141 -16.797 -26.359 1 98.19 218 ASP A O 1
ATOM 1609 N N . LEU A 1 219 ? 13.148 -17.719 -24.531 1 98.75 219 LEU A N 1
ATOM 1610 C CA . LEU A 1 219 ? 11.898 -18.156 -23.906 1 98.75 219 LEU A CA 1
ATOM 1611 C C . LEU A 1 219 ? 11.672 -17.438 -22.594 1 98.75 219 LEU A C 1
ATOM 1613 O O . LEU A 1 219 ? 12.602 -17.266 -21.797 1 98.75 219 LEU A O 1
ATOM 1617 N N . PRO A 1 220 ? 10.438 -16.953 -22.359 1 98.75 220 PRO A N 1
ATOM 1618 C CA . PRO A 1 220 ? 10.141 -16.391 -21.047 1 98.75 220 PRO A CA 1
ATOM 1619 C C . PRO A 1 220 ? 10.359 -17.406 -19.922 1 98.75 220 PRO A C 1
ATOM 1621 O O . PRO A 1 220 ? 9.977 -18.562 -20.031 1 98.75 220 PRO A O 1
ATOM 1624 N N . ASN A 1 221 ? 11.047 -17.016 -18.953 1 98.38 221 ASN A N 1
ATOM 1625 C CA . ASN A 1 221 ? 11.344 -17.734 -17.734 1 98.38 221 ASN A CA 1
ATOM 1626 C C . ASN A 1 221 ? 11.031 -16.891 -16.5 1 98.38 221 ASN A C 1
ATOM 1628 O O . ASN A 1 221 ? 11.773 -15.961 -16.172 1 98.38 221 ASN A O 1
ATOM 1632 N N . VAL A 1 222 ? 9.883 -17.219 -15.797 1 97.94 222 VAL A N 1
ATOM 1633 C CA . VAL A 1 222 ? 9.398 -16.312 -14.758 1 97.94 222 VAL A CA 1
ATOM 1634 C C . VAL A 1 222 ? 9.234 -17.094 -13.445 1 97.94 222 VAL A C 1
ATOM 1636 O O . VAL A 1 222 ? 9.023 -18.297 -13.461 1 97.94 222 VAL A O 1
ATOM 1639 N N . GLY A 1 223 ? 9.195 -16.344 -12.32 1 95.44 223 GLY A N 1
ATOM 1640 C CA . GLY A 1 223 ? 9.164 -16.859 -10.961 1 95.44 223 GLY A CA 1
ATOM 1641 C C . GLY A 1 223 ? 10.102 -16.109 -10.031 1 95.44 223 GLY A C 1
ATOM 1642 O O . GLY A 1 223 ? 10.625 -15.055 -10.375 1 95.44 223 GLY A O 1
ATOM 1643 N N . ARG A 1 224 ? 10.055 -16.547 -8.766 1 93.94 224 ARG A N 1
ATOM 1644 C CA . ARG A 1 224 ? 9.312 -17.688 -8.242 1 93.94 224 ARG A CA 1
ATOM 1645 C C . ARG A 1 224 ? 8.414 -17.266 -7.082 1 93.94 224 ARG A C 1
ATOM 1647 O O . ARG A 1 224 ? 8.57 -16.172 -6.535 1 93.94 224 ARG A O 1
ATOM 1654 N N . ASP A 1 225 ? 7.477 -18.156 -6.645 1 94.19 225 ASP A N 1
ATOM 1655 C CA . ASP A 1 225 ? 6.629 -18.062 -5.461 1 94.19 225 ASP A CA 1
ATOM 1656 C C . ASP A 1 225 ? 5.605 -16.938 -5.598 1 94.19 225 ASP A C 1
ATOM 1658 O O . ASP A 1 225 ? 5.859 -15.812 -5.176 1 94.19 225 ASP A O 1
ATOM 1662 N N . ALA A 1 226 ? 4.461 -17.297 -6.043 1 96.19 226 ALA A N 1
ATOM 1663 C CA . ALA A 1 226 ? 3.418 -16.312 -6.316 1 96.19 226 ALA A CA 1
ATOM 1664 C C . ALA A 1 226 ? 2.998 -15.594 -5.043 1 96.19 226 ALA A C 1
ATOM 1666 O O . ALA A 1 226 ? 2.971 -16.188 -3.963 1 96.19 226 ALA A O 1
ATOM 1667 N N . LYS A 1 227 ? 2.67 -14.352 -5.168 1 95.19 227 LYS A N 1
ATOM 1668 C CA . LYS A 1 227 ? 2.293 -13.469 -4.066 1 95.19 227 LYS A CA 1
ATOM 1669 C C . LYS A 1 227 ? 0.78 -13.273 -4.012 1 95.19 227 LYS A C 1
ATOM 1671 O O . LYS A 1 227 ? 0.196 -12.664 -4.906 1 95.19 227 LYS A O 1
ATOM 1676 N N . THR A 1 228 ? 0.041 -13.719 -3.004 1 91.88 228 THR A N 1
ATOM 1677 C CA . THR A 1 228 ? -1.417 -13.703 -3.059 1 91.88 228 THR A CA 1
ATOM 1678 C C . THR A 1 228 ? -2.004 -13.227 -1.733 1 91.88 228 THR A C 1
ATOM 1680 O O . THR A 1 228 ? -3.127 -12.719 -1.69 1 91.88 228 THR A O 1
ATOM 1683 N N . GLY A 1 229 ? -1.43 -13.469 -0.53 1 91.38 229 GLY A N 1
ATOM 1684 C CA . GLY A 1 229 ? -2.016 -13.164 0.766 1 91.38 229 GLY A CA 1
ATOM 1685 C C . GLY A 1 229 ? -1.155 -12.234 1.604 1 91.38 229 GLY A C 1
ATOM 1686 O O . GLY A 1 229 ? -1.041 -11.047 1.307 1 91.38 229 GLY A O 1
ATOM 1687 N N . GLU A 1 230 ? -0.612 -12.891 2.654 1 92.5 230 GLU A N 1
ATOM 1688 C CA . GLU A 1 230 ? 0.115 -12.117 3.66 1 92.5 230 GLU A CA 1
ATOM 1689 C C . GLU A 1 230 ? 1.268 -11.344 3.031 1 92.5 230 GLU A C 1
ATOM 1691 O O . GLU A 1 230 ? 1.443 -10.156 3.305 1 92.5 230 GLU A O 1
ATOM 1696 N N . THR A 1 231 ? 2.008 -12.023 2.209 1 94.44 231 THR A N 1
ATOM 1697 C CA . THR A 1 231 ? 3.17 -11.367 1.619 1 94.44 231 THR A CA 1
ATOM 1698 C C . THR A 1 231 ? 2.738 -10.25 0.673 1 94.44 231 THR A C 1
ATOM 1700 O O . THR A 1 231 ? 3.416 -9.227 0.562 1 94.44 231 THR A O 1
ATOM 1703 N N . LEU A 1 232 ? 1.629 -10.477 -0.033 1 97.12 232 LEU A N 1
ATOM 1704 C CA . LEU A 1 232 ? 1.062 -9.398 -0.838 1 97.12 232 LEU A CA 1
ATOM 1705 C C . LEU A 1 232 ? 0.763 -8.18 0.023 1 97.12 232 LEU A C 1
ATOM 1707 O O . LEU A 1 232 ? 1.161 -7.059 -0.318 1 97.12 232 LEU A O 1
ATOM 1711 N N . LEU A 1 233 ? 0.137 -8.398 1.131 1 97.06 233 LEU A N 1
ATOM 1712 C CA . LEU A 1 233 ? -0.214 -7.324 2.053 1 97.06 233 LEU A CA 1
ATOM 1713 C C . LEU A 1 233 ? 1.037 -6.625 2.576 1 97.06 233 LEU A C 1
ATOM 1715 O O . LEU A 1 233 ? 1.084 -5.395 2.645 1 97.06 233 LEU A O 1
ATOM 1719 N N . LYS A 1 234 ? 2.012 -7.41 2.92 1 96.81 234 LYS A N 1
ATOM 1720 C CA . LYS A 1 234 ? 3.268 -6.852 3.412 1 96.81 234 LYS A CA 1
ATOM 1721 C C . LYS A 1 234 ? 3.922 -5.961 2.359 1 96.81 234 LYS A C 1
ATOM 1723 O O . LYS A 1 234 ? 4.379 -4.859 2.67 1 96.81 234 LYS A O 1
ATOM 1728 N N . SER A 1 235 ? 3.957 -6.441 1.134 1 97.62 235 SER A N 1
ATOM 1729 C CA . SER A 1 235 ? 4.625 -5.699 0.07 1 97.62 235 SER A CA 1
ATOM 1730 C C . SER A 1 235 ? 3.871 -4.414 -0.264 1 97.62 235 SER A C 1
ATOM 1732 O O . SER A 1 235 ? 4.461 -3.453 -0.758 1 97.62 235 SER A O 1
ATOM 1734 N N . ALA A 1 236 ? 2.564 -4.402 0.006 1 98 236 ALA A N 1
ATOM 1735 C CA . ALA A 1 236 ? 1.738 -3.219 -0.228 1 98 236 ALA A CA 1
ATOM 1736 C C . ALA A 1 236 ? 1.857 -2.229 0.927 1 98 236 ALA A C 1
ATOM 1738 O O . ALA A 1 236 ? 1.843 -1.015 0.716 1 98 236 ALA A O 1
ATOM 1739 N N . LEU A 1 237 ? 2.053 -2.697 2.137 1 97.94 237 LEU A N 1
ATOM 1740 C CA . LEU A 1 237 ? 1.944 -1.875 3.336 1 97.94 237 LEU A CA 1
ATOM 1741 C C . LEU A 1 237 ? 3.316 -1.383 3.783 1 97.94 237 LEU A C 1
ATOM 1743 O O . LEU A 1 237 ? 3.451 -0.256 4.266 1 97.94 237 LEU A O 1
ATOM 1747 N N . ALA A 1 238 ? 4.32 -2.188 3.635 1 98.19 238 ALA A N 1
ATOM 1748 C CA . ALA A 1 238 ? 5.645 -1.877 4.164 1 98.19 238 ALA A CA 1
ATOM 1749 C C . ALA A 1 238 ? 6.176 -0.572 3.578 1 98.19 238 ALA A C 1
ATOM 1751 O O . ALA A 1 238 ? 6.789 0.23 4.289 1 98.19 238 ALA A O 1
ATOM 1752 N N . PRO A 1 239 ? 5.934 -0.334 2.27 1 98.12 239 PRO A N 1
ATOM 1753 C CA . PRO A 1 239 ? 6.438 0.918 1.702 1 98.12 239 PRO A CA 1
ATOM 1754 C C . PRO A 1 239 ? 5.848 2.152 2.377 1 98.12 239 PRO A C 1
ATOM 1756 O O . PRO A 1 239 ? 6.492 3.205 2.422 1 98.12 239 PRO A O 1
ATOM 1759 N N . MET A 1 240 ? 4.629 2.086 2.863 1 98.38 240 MET A N 1
ATOM 1760 C CA . MET A 1 240 ? 4.012 3.205 3.568 1 98.38 240 MET A CA 1
ATOM 1761 C C . MET A 1 240 ? 4.836 3.607 4.785 1 98.38 240 MET A C 1
ATOM 1763 O O . MET A 1 240 ? 5.098 4.793 5 1 98.38 240 MET A O 1
ATOM 1767 N N . PHE A 1 241 ? 5.301 2.621 5.566 1 98.38 241 PHE A N 1
ATOM 1768 C CA . PHE A 1 241 ? 6.121 2.904 6.738 1 98.38 241 PHE A CA 1
ATOM 1769 C C . PHE A 1 241 ? 7.438 3.559 6.336 1 98.38 241 PHE A C 1
ATOM 1771 O O . PHE A 1 241 ? 7.871 4.531 6.957 1 98.38 241 PHE A O 1
ATOM 1778 N N . ALA A 1 242 ? 8.023 2.982 5.289 1 97.81 242 ALA A N 1
ATOM 1779 C CA . ALA A 1 242 ? 9.289 3.531 4.805 1 97.81 242 ALA A CA 1
ATOM 1780 C C . ALA A 1 242 ? 9.117 4.977 4.348 1 97.81 242 ALA A C 1
ATOM 1782 O O . ALA A 1 242 ? 9.906 5.852 4.73 1 97.81 242 ALA A O 1
ATOM 1783 N N . ARG A 1 243 ? 8.094 5.238 3.588 1 97.88 243 ARG A N 1
ATOM 1784 C CA . ARG A 1 243 ? 7.879 6.543 2.971 1 97.88 243 ARG A CA 1
ATOM 1785 C C . ARG A 1 243 ? 7.492 7.582 4.016 1 97.88 243 ARG A C 1
ATOM 1787 O O . ARG A 1 243 ? 7.77 8.773 3.846 1 97.88 243 ARG A O 1
ATOM 1794 N N . ARG A 1 244 ? 6.922 7.18 5.133 1 98.44 244 ARG A N 1
ATOM 1795 C CA . ARG A 1 244 ? 6.578 8.086 6.223 1 98.44 244 ARG A CA 1
ATOM 1796 C C . ARG A 1 244 ? 7.703 8.156 7.25 1 98.44 244 ARG A C 1
ATOM 1798 O O . ARG A 1 244 ? 7.559 8.789 8.297 1 98.44 244 ARG A O 1
ATOM 1805 N N . ASN A 1 245 ? 8.789 7.465 6.941 1 98.12 245 ASN A N 1
ATOM 1806 C CA . ASN A 1 245 ? 9.953 7.426 7.82 1 98.12 245 ASN A CA 1
ATOM 1807 C C . ASN A 1 245 ? 9.586 6.938 9.219 1 98.12 245 ASN A C 1
ATOM 1809 O O . ASN A 1 245 ? 10.039 7.5 10.219 1 98.12 245 ASN A O 1
ATOM 1813 N N . LEU A 1 246 ? 8.664 6.023 9.297 1 98.19 246 LEU A N 1
ATOM 1814 C CA . LEU A 1 246 ? 8.344 5.32 10.539 1 98.19 246 LEU A CA 1
ATOM 1815 C C . LEU A 1 246 ? 9.234 4.102 10.727 1 98.19 246 LEU A C 1
ATOM 1817 O O . LEU A 1 246 ? 9.461 3.344 9.773 1 98.19 246 LEU A O 1
ATOM 1821 N N . ARG A 1 247 ? 9.797 3.936 11.852 1 97.75 247 ARG A N 1
ATOM 1822 C CA . ARG A 1 247 ? 10.75 2.854 12.102 1 97.75 247 ARG A CA 1
ATOM 1823 C C . ARG A 1 247 ? 10.023 1.593 12.57 1 97.75 247 ARG A C 1
ATOM 1825 O O . ARG A 1 247 ? 9.625 1.491 13.727 1 97.75 247 ARG A O 1
ATOM 1832 N N . VAL A 1 248 ? 9.891 0.613 11.719 1 98.25 248 VAL A N 1
ATOM 1833 C CA . VAL A 1 248 ? 9.281 -0.657 12.102 1 98.25 248 VAL A CA 1
ATOM 1834 C C . VAL A 1 248 ? 10.273 -1.479 12.922 1 98.25 248 VAL A C 1
ATOM 1836 O O . VAL A 1 248 ? 11.328 -1.878 12.422 1 98.25 248 VAL A O 1
ATOM 1839 N N . ARG A 1 249 ? 9.906 -1.729 14.102 1 97.88 249 ARG A N 1
ATOM 1840 C CA . ARG A 1 249 ? 10.773 -2.48 15.008 1 97.88 249 ARG A CA 1
ATOM 1841 C C . ARG A 1 249 ? 10.555 -3.982 14.852 1 97.88 249 ARG A C 1
ATOM 1843 O O . ARG A 1 249 ? 11.516 -4.754 14.852 1 97.88 249 ARG A O 1
ATOM 1850 N N . SER A 1 250 ? 9.359 -4.312 14.75 1 97.81 250 SER A N 1
ATOM 1851 C CA . SER A 1 250 ? 9.031 -5.734 14.656 1 97.81 250 SER A CA 1
ATOM 1852 C C . SER A 1 250 ? 7.816 -5.961 13.766 1 97.81 250 SER A C 1
ATOM 1854 O O . SER A 1 250 ? 6.871 -5.168 13.781 1 97.81 250 SER A O 1
ATOM 1856 N N . TRP A 1 251 ? 7.871 -6.965 12.992 1 97.69 251 TRP A N 1
ATOM 1857 C CA . TRP A 1 251 ? 6.766 -7.477 12.188 1 97.69 251 TRP A CA 1
ATOM 1858 C C . TRP A 1 251 ? 6.594 -8.977 12.383 1 97.69 251 TRP A C 1
ATOM 1860 O O . TRP A 1 251 ? 7.348 -9.773 11.812 1 97.69 251 TRP A O 1
ATOM 1870 N N . GLU A 1 252 ? 5.629 -9.391 13.18 1 96.81 252 GLU A N 1
ATOM 1871 C CA . GLU A 1 252 ? 5.355 -10.797 13.492 1 96.81 252 GLU A CA 1
ATOM 1872 C C . GLU A 1 252 ? 4.133 -11.297 12.734 1 96.81 252 GLU A C 1
ATOM 1874 O O . GLU A 1 252 ? 3.051 -10.711 12.828 1 96.81 252 GLU A O 1
ATOM 1879 N N . GLY A 1 253 ? 4.312 -12.32 11.953 1 94.81 253 GLY A N 1
ATOM 1880 C CA . GLY A 1 253 ? 3.215 -12.93 11.227 1 94.81 253 GLY A CA 1
ATOM 1881 C C . GLY A 1 253 ? 2.926 -14.352 11.672 1 94.81 253 GLY A C 1
ATOM 1882 O O . GLY A 1 253 ? 3.846 -15.117 11.977 1 94.81 253 GLY A O 1
ATOM 1883 N N . HIS A 1 254 ? 1.677 -14.688 11.742 1 95.06 254 HIS A N 1
ATOM 1884 C CA . HIS A 1 254 ? 1.214 -16.031 12.039 1 95.06 254 HIS A CA 1
ATOM 1885 C C . HIS A 1 254 ? 0.165 -16.5 11.031 1 95.06 254 HIS A C 1
ATOM 1887 O O . HIS A 1 254 ? -0.936 -15.945 10.984 1 95.06 254 HIS A O 1
ATOM 1893 N N . ASN A 1 255 ? 0.533 -17.531 10.242 1 93.38 255 ASN A N 1
ATOM 1894 C CA . ASN A 1 255 ? -0.375 -18.109 9.258 1 93.38 255 ASN A CA 1
ATOM 1895 C C . ASN A 1 255 ? -0.944 -19.438 9.727 1 93.38 255 ASN A C 1
ATOM 1897 O O . ASN A 1 255 ? -0.196 -20.328 10.141 1 93.38 255 ASN A O 1
ATOM 1901 N N . ILE A 1 256 ? -2.215 -19.562 9.688 1 94.31 256 ILE A N 1
ATOM 1902 C CA . ILE A 1 256 ? -2.916 -20.797 10 1 94.31 256 ILE A CA 1
ATOM 1903 C C . ILE A 1 256 ? -3.643 -21.312 8.758 1 94.31 256 ILE A C 1
ATOM 1905 O O . ILE A 1 256 ? -4.516 -20.625 8.219 1 94.31 256 ILE A O 1
ATOM 1909 N N . LEU A 1 257 ? -3.229 -22.438 8.273 1 90.5 257 LEU A N 1
ATOM 1910 C CA . LEU A 1 257 ? -3.838 -22.969 7.059 1 90.5 257 LEU A CA 1
ATOM 1911 C C . LEU A 1 257 ? -4.098 -24.453 7.191 1 90.5 257 LEU A C 1
ATOM 1913 O O . LEU A 1 257 ? -3.576 -25.109 8.102 1 90.5 257 LEU A O 1
ATOM 1917 N N . GLY A 1 258 ? -4.93 -25.031 6.285 1 88 258 GLY A N 1
ATOM 1918 C CA . GLY A 1 258 ? -5.34 -26.422 6.473 1 88 258 GLY A CA 1
ATOM 1919 C C . GLY A 1 258 ? -5.145 -27.266 5.23 1 88 258 GLY A C 1
ATOM 1920 O O . GLY A 1 258 ? -5.426 -28.469 5.246 1 88 258 GLY A O 1
ATOM 1921 N N . ASN A 1 259 ? -4.652 -26.734 4.188 1 84.81 259 ASN A N 1
ATOM 1922 C CA . ASN A 1 259 ? -4.508 -27.5 2.953 1 84.81 259 ASN A CA 1
ATOM 1923 C C . ASN A 1 259 ? -3.182 -28.25 2.914 1 84.81 259 ASN A C 1
ATOM 1925 O O . ASN A 1 259 ? -2.434 -28.25 3.895 1 84.81 259 ASN A O 1
ATOM 1929 N N . ASP A 1 260 ? -2.988 -28.891 1.819 1 78.19 260 ASP A N 1
ATOM 1930 C CA . ASP A 1 260 ? -1.821 -29.75 1.699 1 78.19 260 ASP A CA 1
ATOM 1931 C C . ASP A 1 260 ? -0.526 -28.953 1.784 1 78.19 260 ASP A C 1
ATOM 1933 O O . ASP A 1 260 ? 0.494 -29.453 2.258 1 78.19 260 ASP A O 1
ATOM 1937 N N . ASP A 1 261 ? -0.595 -27.812 1.317 1 77.44 261 ASP A N 1
ATOM 1938 C CA . ASP A 1 261 ? 0.575 -26.953 1.469 1 77.44 261 ASP A CA 1
ATOM 1939 C C . ASP A 1 261 ? 0.961 -26.797 2.939 1 77.44 261 ASP A C 1
ATOM 1941 O O . ASP A 1 261 ? 2.145 -26.828 3.281 1 77.44 261 ASP A O 1
ATOM 1945 N N . GLY A 1 262 ? -0.057 -26.625 3.723 1 76.31 262 GLY A N 1
ATOM 1946 C CA . GLY A 1 262 ? 0.197 -26.547 5.152 1 76.31 262 GLY A CA 1
ATOM 1947 C C . GLY A 1 262 ? 0.819 -27.812 5.719 1 76.31 262 GLY A C 1
ATOM 1948 O O . GLY A 1 262 ? 1.717 -27.734 6.562 1 76.31 262 GLY A O 1
ATOM 1949 N N . LEU A 1 263 ? 0.364 -28.859 5.211 1 77.88 263 LEU A N 1
ATOM 1950 C CA . LEU A 1 263 ? 0.883 -30.141 5.648 1 77.88 263 LEU A CA 1
ATOM 1951 C C . LEU A 1 263 ? 2.346 -30.312 5.246 1 77.88 263 LEU A C 1
ATOM 1953 O O . LEU A 1 263 ? 3.182 -30.688 6.07 1 77.88 263 LEU A O 1
ATOM 1957 N N . VAL A 1 264 ? 2.633 -29.984 4.062 1 78.75 264 VAL A N 1
ATOM 1958 C CA . VAL A 1 264 ? 3.98 -30.141 3.529 1 78.75 264 VAL A CA 1
ATOM 1959 C C . VAL A 1 264 ? 4.938 -29.188 4.246 1 78.75 264 VAL A C 1
ATOM 1961 O O . VAL A 1 264 ? 6.094 -29.547 4.496 1 78.75 264 VAL A O 1
ATOM 1964 N N . LEU A 1 265 ? 4.438 -28.109 4.652 1 75.94 265 LEU A N 1
ATOM 1965 C CA . LEU A 1 265 ? 5.266 -27.078 5.27 1 75.94 265 LEU A CA 1
ATOM 1966 C C . LEU A 1 265 ? 5.52 -27.391 6.738 1 75.94 265 LEU A C 1
ATOM 1968 O O . LEU A 1 265 ? 6.281 -26.688 7.406 1 75.94 265 LEU A O 1
ATOM 1972 N N . GLU A 1 266 ? 4.926 -28.406 7.227 1 73.81 266 GLU A N 1
ATOM 1973 C CA . GLU A 1 266 ? 5.285 -28.891 8.555 1 73.81 266 GLU A CA 1
ATOM 1974 C C . GLU A 1 266 ? 6.688 -29.5 8.562 1 73.81 266 GLU A C 1
ATOM 1976 O O . GLU A 1 266 ? 7.309 -29.625 9.617 1 73.81 266 GLU A O 1
ATOM 1981 N N . GLU A 1 267 ? 7.055 -29.844 7.309 1 74.06 267 GLU A N 1
ATOM 1982 C CA . GLU A 1 267 ? 8.422 -30.359 7.18 1 74.06 267 GLU A CA 1
ATOM 1983 C C . GLU A 1 267 ? 9.422 -29.203 7.078 1 74.06 267 GLU A C 1
ATOM 1985 O O . GLU A 1 267 ? 9.328 -28.359 6.184 1 74.06 267 GLU A O 1
ATOM 1990 N N . GLU A 1 268 ? 10.438 -29.281 7.895 1 73.62 268 GLU A N 1
ATOM 1991 C CA . GLU A 1 268 ? 11.375 -28.172 8.047 1 73.62 268 GLU A CA 1
ATOM 1992 C C . GLU A 1 268 ? 12.086 -27.875 6.727 1 73.62 268 GLU A C 1
ATOM 1994 O O . GLU A 1 268 ? 12.289 -26.719 6.375 1 73.62 268 GLU A O 1
ATOM 1999 N N . GLU A 1 269 ? 12.461 -28.906 6.027 1 75.12 269 GLU A N 1
ATOM 2000 C CA . GLU A 1 269 ? 13.234 -28.703 4.805 1 75.12 269 GLU A CA 1
ATOM 2001 C C . GLU A 1 269 ? 12.391 -28.031 3.721 1 75.12 269 GLU A C 1
ATOM 2003 O O . GLU A 1 269 ? 12.891 -27.219 2.949 1 75.12 269 GLU A O 1
ATOM 2008 N N . ASN A 1 270 ? 11.164 -28.438 3.695 1 75.5 270 ASN A N 1
ATOM 2009 C CA . ASN A 1 270 ? 10.25 -27.859 2.719 1 75.5 270 ASN A CA 1
ATOM 2010 C C . ASN A 1 270 ? 9.852 -26.438 3.109 1 75.5 270 ASN A C 1
ATOM 2012 O O . ASN A 1 270 ? 9.57 -25.609 2.242 1 75.5 270 ASN A O 1
ATOM 2016 N N . LYS A 1 271 ? 9.844 -26.25 4.371 1 75.75 271 LYS A N 1
ATOM 2017 C CA . LYS A 1 271 ? 9.422 -24.969 4.93 1 75.75 271 LYS A CA 1
ATOM 2018 C C . LYS A 1 271 ? 10.469 -23.891 4.68 1 75.75 271 LYS A C 1
ATOM 2020 O O . LYS A 1 271 ? 10.133 -22.703 4.555 1 75.75 271 LYS A O 1
ATOM 2025 N N . ALA A 1 272 ? 11.688 -24.297 4.535 1 70.75 272 ALA A N 1
ATOM 2026 C CA . ALA A 1 272 ? 12.805 -23.359 4.465 1 70.75 272 ALA A CA 1
ATOM 2027 C C . ALA A 1 272 ? 12.68 -22.453 3.25 1 70.75 272 ALA A C 1
ATOM 2029 O O . ALA A 1 272 ? 12.961 -21.25 3.334 1 70.75 272 ALA A O 1
ATOM 2030 N N . GLY A 1 273 ? 12.242 -22.953 2.184 1 69.94 273 GLY A N 1
ATOM 2031 C CA . GLY A 1 273 ? 12.078 -22.156 0.976 1 69.94 273 GLY A CA 1
ATOM 2032 C C . GLY A 1 273 ? 11.023 -21.078 1.114 1 69.94 273 GLY A C 1
ATOM 2033 O O . GLY A 1 273 ? 11.25 -19.922 0.729 1 69.94 273 GLY A O 1
ATOM 2034 N N . LYS A 1 274 ? 10.016 -21.453 1.693 1 74.06 274 LYS A N 1
ATOM 2035 C CA . LYS A 1 274 ? 8.898 -20.516 1.864 1 74.06 274 LYS A CA 1
ATOM 2036 C C . LYS A 1 274 ? 9.25 -19.422 2.863 1 74.06 274 LYS A C 1
ATOM 2038 O O . LYS A 1 274 ? 8.875 -18.25 2.672 1 74.06 274 LYS A O 1
ATOM 2043 N N . LEU A 1 275 ? 10.008 -19.734 3.865 1 71.81 275 LEU A N 1
ATOM 2044 C CA . LEU A 1 275 ? 10.398 -18.766 4.879 1 71.81 275 LEU A CA 1
ATOM 2045 C C . LEU A 1 275 ? 11.406 -17.766 4.312 1 71.81 275 LEU A C 1
ATOM 2047 O O . LEU A 1 275 ? 11.336 -16.578 4.613 1 71.81 275 LEU A O 1
ATOM 2051 N N . ALA A 1 276 ? 12.234 -18.219 3.443 1 68.62 276 ALA A N 1
ATOM 2052 C CA . ALA A 1 276 ? 13.219 -17.344 2.818 1 68.62 276 ALA A CA 1
ATOM 2053 C C . ALA A 1 276 ? 12.539 -16.328 1.908 1 68.62 276 ALA A C 1
ATOM 2055 O O . ALA A 1 276 ? 12.906 -15.141 1.912 1 68.62 276 ALA A O 1
ATOM 2056 N N . SER A 1 277 ? 11.578 -16.75 1.233 1 72.75 277 SER A N 1
ATOM 2057 C CA . SER A 1 277 ? 10.906 -15.859 0.301 1 72.75 277 SER A CA 1
ATOM 2058 C C . SER A 1 277 ? 10.055 -14.836 1.039 1 72.75 277 SER A C 1
ATOM 2060 O O . SER A 1 277 ? 9.969 -13.672 0.626 1 72.75 277 SER A O 1
ATOM 2062 N N . LYS A 1 278 ? 9.43 -15.211 2.123 1 71.88 278 LYS A N 1
ATOM 2063 C CA . LYS A 1 278 ? 8.57 -14.312 2.889 1 71.88 278 LYS A CA 1
ATOM 2064 C C . LYS A 1 278 ? 9.391 -13.258 3.619 1 71.88 278 LYS A C 1
ATOM 2066 O O . LYS A 1 278 ? 8.992 -12.094 3.68 1 71.88 278 LYS A O 1
ATOM 2071 N N . GLY A 1 279 ? 10.508 -13.625 4.176 1 72.38 279 GLY A N 1
ATOM 2072 C CA . GLY A 1 279 ? 11.344 -12.703 4.934 1 72.38 279 GLY A CA 1
ATOM 2073 C C . GLY A 1 279 ? 12.094 -11.719 4.059 1 72.38 279 GLY A C 1
ATOM 2074 O O . GLY A 1 279 ? 12.305 -10.57 4.445 1 72.38 279 GLY A O 1
ATOM 2075 N N . GLY A 1 280 ? 12.359 -12.094 2.836 1 82.69 280 GLY A N 1
ATOM 2076 C CA . GLY A 1 280 ? 13.164 -11.273 1.942 1 82.69 280 GLY A CA 1
ATOM 2077 C C . GLY A 1 280 ? 12.43 -10.031 1.462 1 82.69 280 GLY A C 1
ATOM 2078 O O . GLY A 1 280 ? 13.039 -8.977 1.291 1 82.69 280 GLY A O 1
ATOM 2079 N N . VAL A 1 281 ? 11.156 -10.125 1.399 1 90.12 281 VAL A N 1
ATOM 2080 C CA . VAL A 1 281 ? 10.352 -9.023 0.881 1 90.12 281 VAL A CA 1
ATOM 2081 C C . VAL A 1 281 ? 10.398 -7.844 1.851 1 90.12 281 VAL A C 1
ATOM 2083 O O . VAL A 1 281 ? 10.719 -6.719 1.455 1 90.12 281 VAL A O 1
ATOM 2086 N N . LEU A 1 282 ? 10.188 -8.07 3.137 1 93.94 282 LEU A N 1
ATOM 2087 C CA . LEU A 1 282 ? 10.156 -7.008 4.133 1 93.94 282 LEU A CA 1
ATOM 2088 C C . LEU A 1 282 ? 11.531 -6.379 4.305 1 93.94 282 LEU A C 1
ATOM 2090 O O . LEU A 1 282 ? 11.656 -5.156 4.387 1 93.94 282 LEU A O 1
ATOM 2094 N N . GLU A 1 283 ? 12.547 -7.227 4.277 1 92.81 283 GLU A N 1
ATOM 2095 C CA . GLU A 1 283 ? 13.906 -6.727 4.461 1 92.81 283 GLU A CA 1
ATOM 2096 C C . GLU A 1 283 ? 14.344 -5.875 3.275 1 92.81 283 GLU A C 1
ATOM 2098 O O . GLU A 1 283 ? 15.125 -4.938 3.434 1 92.81 283 GLU A O 1
ATOM 2103 N N . GLY A 1 284 ? 13.812 -6.242 2.158 1 93.19 284 GLY A N 1
ATOM 2104 C CA . GLY A 1 284 ? 14.117 -5.453 0.974 1 93.19 284 GLY A CA 1
ATOM 2105 C C . GLY A 1 284 ? 13.508 -4.066 1.008 1 93.19 284 GLY A C 1
ATOM 2106 O O . GLY A 1 284 ? 14.07 -3.123 0.444 1 93.19 284 GLY A O 1
ATOM 2107 N N . ILE A 1 285 ? 12.383 -3.877 1.687 1 96 285 ILE A N 1
ATOM 2108 C CA . ILE A 1 285 ? 11.656 -2.609 1.749 1 96 285 ILE A CA 1
ATOM 2109 C C . ILE A 1 285 ? 12.078 -1.841 3 1 96 285 ILE A C 1
ATOM 2111 O O . ILE A 1 285 ? 12.195 -0.614 2.973 1 96 285 ILE A O 1
ATOM 2115 N N . LEU A 1 286 ? 12.273 -2.586 4.113 1 97 286 LEU A N 1
ATOM 2116 C CA . LEU A 1 286 ? 12.641 -2.045 5.418 1 97 286 LEU A CA 1
ATOM 2117 C C . LEU A 1 286 ? 13.984 -2.602 5.879 1 97 286 LEU A C 1
ATOM 2119 O O . LEU A 1 286 ? 14.039 -3.391 6.824 1 97 286 LEU A O 1
ATOM 2123 N N . PRO A 1 287 ? 15.031 -2.133 5.383 1 91.06 287 PRO A N 1
ATOM 2124 C CA . PRO A 1 287 ? 16.344 -2.729 5.66 1 91.06 287 PRO A CA 1
ATOM 2125 C C . PRO A 1 287 ? 16.734 -2.635 7.137 1 91.06 287 PRO A C 1
ATOM 2127 O O . PRO A 1 287 ? 17.531 -3.439 7.621 1 91.06 287 PRO A O 1
ATOM 2130 N N . ASP A 1 288 ? 16.141 -1.77 7.895 1 92.56 288 ASP A N 1
ATOM 2131 C CA . ASP A 1 288 ? 16.547 -1.555 9.281 1 92.56 288 ASP A CA 1
ATOM 2132 C C . ASP A 1 288 ? 15.594 -2.271 10.242 1 92.56 288 ASP A C 1
ATOM 2134 O O . ASP A 1 288 ? 15.664 -2.068 11.461 1 92.56 288 ASP A O 1
ATOM 2138 N N . ILE A 1 289 ? 14.734 -3.072 9.703 1 94.38 289 ILE A N 1
ATOM 2139 C CA . ILE A 1 289 ? 13.805 -3.77 10.578 1 94.38 289 ILE A CA 1
ATOM 2140 C C . ILE A 1 289 ? 14.57 -4.66 11.547 1 94.38 289 ILE A C 1
ATOM 2142 O O . ILE A 1 289 ? 15.484 -5.383 11.148 1 94.38 289 ILE A O 1
ATOM 2146 N N . GLU A 1 290 ? 14.227 -4.613 12.797 1 92.06 290 GLU A N 1
ATOM 2147 C CA . GLU A 1 290 ? 14.977 -5.285 13.844 1 92.06 290 GLU A CA 1
ATOM 2148 C C . GLU A 1 290 ? 14.562 -6.746 13.977 1 92.06 290 GLU A C 1
ATOM 2150 O O . GLU A 1 290 ? 15.383 -7.609 14.289 1 92.06 290 GLU A O 1
ATOM 2155 N N . HIS A 1 291 ? 13.297 -6.98 13.867 1 93.56 291 HIS A N 1
ATOM 2156 C CA . HIS A 1 291 ? 12.75 -8.32 14.047 1 93.56 291 HIS A CA 1
ATOM 2157 C C . HIS A 1 291 ? 11.656 -8.609 13.023 1 93.56 291 HIS A C 1
ATOM 2159 O O . HIS A 1 291 ? 10.711 -7.832 12.875 1 93.56 291 HIS A O 1
ATOM 2165 N N . ASN A 1 292 ? 11.812 -9.617 12.344 1 92.12 292 ASN A N 1
ATOM 2166 C CA . ASN A 1 292 ? 10.852 -10.117 11.359 1 92.12 292 ASN A CA 1
ATOM 2167 C C . ASN A 1 292 ? 10.75 -11.641 11.406 1 92.12 292 ASN A C 1
ATOM 2169 O O . ASN A 1 292 ? 11.742 -12.344 11.203 1 92.12 292 ASN A O 1
ATOM 2173 N N . ARG A 1 293 ? 9.586 -12.164 11.695 1 91.38 293 ARG A N 1
ATOM 2174 C CA . ARG A 1 293 ? 9.383 -13.609 11.766 1 91.38 293 ARG A CA 1
ATOM 2175 C C . ARG A 1 293 ? 7.984 -13.992 11.312 1 91.38 293 ARG A C 1
ATOM 2177 O O . ARG A 1 293 ? 7.031 -13.234 11.516 1 91.38 293 ARG A O 1
ATOM 2184 N N . VAL A 1 294 ? 7.859 -15.078 10.633 1 90.5 294 VAL A N 1
ATOM 2185 C CA . VAL A 1 294 ? 6.574 -15.641 10.234 1 90.5 294 VAL A CA 1
ATOM 2186 C C . VAL A 1 294 ? 6.477 -17.094 10.711 1 90.5 294 VAL A C 1
ATOM 2188 O O . VAL A 1 294 ? 7.41 -17.875 10.531 1 90.5 294 VAL A O 1
ATOM 2191 N N . ARG A 1 295 ? 5.434 -17.422 11.383 1 90.38 295 ARG A N 1
ATOM 2192 C CA . ARG A 1 295 ? 5.141 -18.797 11.766 1 90.38 295 ARG A CA 1
ATOM 2193 C C . ARG A 1 295 ? 3.965 -19.344 10.969 1 90.38 295 ARG A C 1
ATOM 2195 O O . ARG A 1 295 ? 3.045 -18.609 10.617 1 90.38 295 ARG A O 1
ATOM 2202 N N . ILE A 1 296 ? 4.012 -20.625 10.625 1 89.5 296 ILE A N 1
ATOM 2203 C CA . ILE A 1 296 ? 2.943 -21.312 9.898 1 89.5 296 ILE A CA 1
ATOM 2204 C C . ILE A 1 296 ? 2.457 -22.516 10.703 1 89.5 296 ILE A C 1
ATOM 2206 O O . ILE A 1 296 ? 3.26 -23.344 11.133 1 89.5 296 ILE A O 1
ATOM 2210 N N . ASP A 1 297 ? 1.232 -22.594 10.977 1 91.19 297 ASP A N 1
ATOM 2211 C CA . ASP A 1 297 ? 0.629 -23.719 11.664 1 91.19 297 ASP A CA 1
ATOM 2212 C C . ASP A 1 297 ? -0.401 -24.422 10.781 1 91.19 297 ASP A C 1
ATOM 2214 O O . ASP A 1 297 ? -1.138 -23.766 10.039 1 91.19 297 ASP A O 1
ATOM 2218 N N . TYR A 1 298 ? -0.354 -25.719 10.867 1 91.81 298 TYR A N 1
ATOM 2219 C CA . TYR A 1 298 ? -1.292 -26.547 10.117 1 91.81 298 TYR A CA 1
ATOM 2220 C C . TYR A 1 298 ? -2.535 -26.859 10.945 1 91.81 298 TYR A C 1
ATOM 2222 O O . TYR A 1 298 ? -2.436 -27.359 12.062 1 91.81 298 TYR A O 1
ATOM 2230 N N . ALA A 1 299 ? -3.676 -26.453 10.469 1 93.06 299 ALA A N 1
ATOM 2231 C CA . ALA A 1 299 ? -4.988 -26.703 11.07 1 93.06 299 ALA A CA 1
ATOM 2232 C C . ALA A 1 299 ? -5.926 -27.359 10.062 1 93.06 299 ALA A C 1
ATOM 2234 O O . ALA A 1 299 ? -6.715 -26.672 9.398 1 93.06 299 ALA A O 1
ATOM 2235 N N .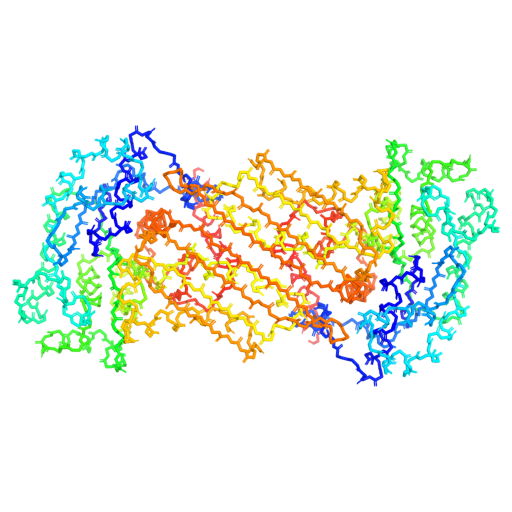 PRO A 1 300 ? -6.031 -28.656 10.039 1 89.94 300 PRO A N 1
ATOM 2236 C CA . PRO A 1 300 ? -6.703 -29.422 8.992 1 89.94 300 PRO A CA 1
ATOM 2237 C C . PRO A 1 300 ? -8.148 -28.984 8.781 1 89.94 300 PRO A C 1
ATOM 2239 O O . PRO A 1 300 ? -8.617 -28.906 7.637 1 89.94 300 PRO A O 1
ATOM 2242 N N . PRO A 1 301 ? -8.906 -28.609 9.812 1 90.44 301 PRO A N 1
ATOM 2243 C CA . PRO A 1 301 ? -10.312 -28.25 9.609 1 90.44 301 PRO A CA 1
ATOM 2244 C C . PRO A 1 301 ? -10.492 -27.016 8.734 1 90.44 301 PRO A C 1
ATOM 2246 O O . PRO A 1 301 ? -11.602 -26.75 8.258 1 90.44 301 PRO A O 1
ATOM 2249 N N . LEU A 1 302 ? -9.445 -26.266 8.477 1 92.12 302 LEU A N 1
ATOM 2250 C CA . LEU A 1 302 ? -9.555 -25.031 7.695 1 92.12 302 LEU A CA 1
ATOM 2251 C C . LEU A 1 302 ? -9.586 -25.328 6.199 1 92.12 302 LEU A C 1
ATOM 2253 O O . LEU A 1 302 ? -9.953 -24.469 5.395 1 92.12 302 LEU A O 1
ATOM 2257 N N . GLY A 1 303 ? -9.164 -26.531 5.848 1 91.94 303 GLY A N 1
ATOM 2258 C CA . GLY A 1 303 ? -9.109 -26.844 4.43 1 91.94 303 GLY A CA 1
ATOM 2259 C C . GLY A 1 303 ? -8.312 -25.828 3.635 1 91.94 303 GLY A C 1
ATOM 2260 O O . GLY A 1 303 ? -7.18 -25.484 4.004 1 91.94 303 GLY A O 1
ATOM 2261 N N . ASP A 1 304 ? -8.938 -25.266 2.584 1 93.62 304 ASP A N 1
ATOM 2262 C CA . ASP A 1 304 ? -8.25 -24.344 1.683 1 93.62 304 ASP A CA 1
ATOM 2263 C C . ASP A 1 304 ? -8.242 -22.922 2.246 1 93.62 304 ASP A C 1
ATOM 2265 O O . ASP A 1 304 ? -7.691 -22 1.63 1 93.62 304 ASP A O 1
ATOM 2269 N N . TRP A 1 305 ? -8.797 -22.719 3.375 1 94.5 305 TRP A N 1
ATOM 2270 C CA . TRP A 1 305 ? -8.891 -21.391 3.977 1 94.5 305 TRP A CA 1
ATOM 2271 C C . TRP A 1 305 ? -7.648 -21.078 4.809 1 94.5 305 TRP A C 1
ATOM 2273 O O . TRP A 1 305 ? -7.062 -21.984 5.418 1 94.5 305 TRP A O 1
ATOM 2283 N N . LYS A 1 306 ? -7.234 -19.844 4.676 1 94.38 306 LYS A N 1
ATOM 2284 C CA . LYS A 1 306 ? -6.051 -19.375 5.387 1 94.38 306 LYS A CA 1
ATOM 2285 C C . LYS A 1 306 ? -6.363 -18.125 6.207 1 94.38 306 LYS A C 1
ATOM 2287 O O . LYS A 1 306 ? -7.102 -17.25 5.754 1 94.38 306 LYS A O 1
ATOM 2292 N N . THR A 1 307 ? -5.957 -18.141 7.465 1 96.44 307 THR A N 1
ATOM 2293 C CA . THR A 1 307 ? -5.949 -16.938 8.297 1 96.44 307 THR A CA 1
ATOM 2294 C C . THR A 1 307 ? -4.52 -16.484 8.57 1 96.44 307 THR A C 1
ATOM 2296 O O . THR A 1 307 ? -3.699 -17.25 9.07 1 96.44 307 THR A O 1
ATOM 2299 N N . ALA A 1 308 ? -4.203 -15.328 8.164 1 96.44 308 ALA A N 1
ATOM 2300 C CA . ALA A 1 308 ? -2.9 -14.727 8.445 1 96.44 308 ALA A CA 1
ATOM 2301 C C . ALA A 1 308 ? -3.041 -13.531 9.383 1 96.44 308 ALA A C 1
ATOM 2303 O O . ALA A 1 308 ? -3.734 -12.562 9.062 1 96.44 308 ALA A O 1
ATOM 2304 N N . TRP A 1 309 ? -2.451 -13.602 10.547 1 97.69 309 TRP A N 1
ATOM 2305 C CA . TRP A 1 309 ? -2.451 -12.531 11.539 1 97.69 309 TRP A CA 1
ATOM 2306 C C . TRP A 1 309 ? -1.071 -11.898 11.648 1 97.69 309 TRP A C 1
ATOM 2308 O O . TRP A 1 309 ? -0.062 -12.594 11.758 1 97.69 309 TRP A O 1
ATOM 2318 N N . ASP A 1 310 ? -1.017 -10.578 11.641 1 98.06 310 ASP A N 1
ATOM 2319 C CA . ASP A 1 310 ? 0.254 -9.867 11.742 1 98.06 310 ASP A CA 1
ATOM 2320 C C . ASP A 1 310 ? 0.208 -8.812 12.844 1 98.06 310 ASP A C 1
ATOM 2322 O O . ASP A 1 310 ? -0.796 -8.109 13 1 98.06 310 ASP A O 1
ATOM 2326 N N . ASP A 1 311 ? 1.232 -8.758 13.609 1 98.44 311 ASP A N 1
ATOM 2327 C CA . ASP A 1 311 ? 1.49 -7.73 14.609 1 98.44 311 ASP A CA 1
ATOM 2328 C C . ASP A 1 311 ? 2.686 -6.863 14.219 1 98.44 311 ASP A C 1
ATOM 2330 O O . ASP A 1 311 ? 3.811 -7.355 14.125 1 98.44 311 ASP A O 1
ATOM 2334 N N . VAL A 1 312 ? 2.449 -5.598 13.961 1 98.56 312 VAL A N 1
ATOM 2335 C CA . VAL A 1 312 ? 3.492 -4.66 13.555 1 98.56 312 VAL A CA 1
ATOM 2336 C C . VAL A 1 312 ? 3.697 -3.609 14.641 1 98.56 312 VAL A C 1
ATOM 2338 O O . VAL A 1 312 ? 2.764 -2.889 15 1 98.56 312 VAL A O 1
ATOM 2341 N N . ARG A 1 313 ? 4.898 -3.539 15.18 1 98.69 313 ARG A N 1
ATOM 2342 C CA . ARG A 1 313 ? 5.289 -2.504 16.125 1 98.69 313 ARG A CA 1
ATOM 2343 C C . ARG A 1 313 ? 6.238 -1.498 15.484 1 98.69 313 ARG A C 1
ATOM 2345 O O . ARG A 1 313 ? 7.234 -1.883 14.867 1 98.69 313 ARG A O 1
ATOM 2352 N N . PHE A 1 314 ? 5.902 -0.198 15.594 1 98.31 314 PHE A N 1
ATOM 2353 C CA . PHE A 1 314 ? 6.734 0.8 14.93 1 98.31 314 PHE A CA 1
ATOM 2354 C C . PHE A 1 314 ? 6.844 2.062 15.773 1 98.31 314 PHE A C 1
ATOM 2356 O O . PHE A 1 314 ? 6.004 2.307 16.656 1 98.31 314 PHE A O 1
ATOM 2363 N N . ASP A 1 315 ? 7.902 2.799 15.562 1 97.88 315 ASP A N 1
ATOM 2364 C CA . ASP A 1 315 ? 8.148 4.066 16.234 1 97.88 315 ASP A CA 1
ATOM 2365 C C . ASP A 1 315 ? 7.895 5.246 15.305 1 97.88 315 ASP A C 1
ATOM 2367 O O . ASP A 1 315 ? 8.195 5.176 14.109 1 97.88 315 ASP A O 1
ATOM 2371 N N . GLY A 1 316 ? 7.297 6.258 15.891 1 97.44 316 GLY A N 1
ATOM 2372 C CA . GLY A 1 316 ? 7.137 7.531 15.211 1 97.44 316 GLY A CA 1
ATOM 2373 C C . GLY A 1 316 ? 7.898 8.664 15.875 1 97.44 316 GLY A C 1
ATOM 2374 O O . GLY A 1 316 ? 8.898 8.43 16.562 1 97.44 316 GLY A O 1
ATOM 2375 N N . PHE A 1 317 ? 7.477 9.875 15.617 1 98.25 317 PHE A N 1
ATOM 2376 C CA . PHE A 1 317 ? 8.109 11.102 16.094 1 98.25 317 PHE A CA 1
ATOM 2377 C C . PHE A 1 317 ? 8.18 11.117 17.609 1 98.25 317 PHE A C 1
ATOM 2379 O O . PHE A 1 317 ? 7.277 10.609 18.281 1 98.25 317 PHE A O 1
ATOM 2386 N N . LEU A 1 318 ? 9.359 11.594 18.203 1 98.19 318 LEU A N 1
ATOM 2387 C CA . LEU A 1 318 ? 9.578 11.711 19.641 1 98.19 318 LEU A CA 1
ATOM 2388 C C . LEU A 1 318 ? 9.516 10.352 20.312 1 98.19 318 LEU A C 1
ATOM 2390 O O . LEU A 1 318 ? 8.953 10.219 21.406 1 98.19 318 LEU A O 1
ATOM 2394 N N . ASP A 1 319 ? 9.953 9.32 19.578 1 96.25 319 ASP A N 1
ATOM 2395 C CA . ASP A 1 319 ? 10.102 7.949 20.062 1 96.25 319 ASP A CA 1
ATOM 2396 C C . ASP A 1 319 ? 8.758 7.352 20.469 1 96.25 319 ASP A C 1
ATOM 2398 O O . ASP A 1 319 ? 8.672 6.609 21.438 1 96.25 319 ASP A O 1
ATOM 2402 N N . THR A 1 320 ? 7.727 7.746 19.828 1 97.75 320 THR A N 1
ATOM 2403 C CA . THR A 1 320 ? 6.383 7.273 20.141 1 97.75 320 THR A CA 1
ATOM 2404 C C . THR A 1 320 ? 6.176 5.855 19.609 1 97.75 320 THR A C 1
ATOM 2406 O O . THR A 1 320 ? 6.223 5.617 18.406 1 97.75 320 THR A O 1
ATOM 2409 N N . ARG A 1 321 ? 5.902 4.93 20.531 1 97.5 321 ARG A N 1
ATOM 2410 C CA . ARG A 1 321 ? 5.695 3.531 20.172 1 97.5 321 ARG A CA 1
ATOM 2411 C C . ARG A 1 321 ? 4.242 3.275 19.781 1 97.5 321 ARG A C 1
ATOM 2413 O O . ARG A 1 321 ? 3.328 3.562 20.562 1 97.5 321 ARG A O 1
ATOM 2420 N N . MET A 1 322 ? 4.023 2.783 18.578 1 98.12 322 MET A N 1
ATOM 2421 C CA . MET A 1 322 ? 2.684 2.561 18.031 1 98.12 322 MET A CA 1
ATOM 2422 C C . MET A 1 322 ? 2.561 1.16 17.438 1 98.12 322 MET A C 1
ATOM 2424 O O . MET A 1 322 ? 3.525 0.392 17.453 1 98.12 322 MET A O 1
ATOM 2428 N N . LYS A 1 323 ? 1.371 0.805 17.062 1 98.19 323 LYS A N 1
ATOM 2429 C CA . LYS A 1 323 ? 1.201 -0.568 16.594 1 98.19 323 LYS A CA 1
ATOM 2430 C C . LYS A 1 323 ? 0.096 -0.662 15.547 1 98.19 323 LYS A C 1
ATOM 2432 O O . LYS A 1 323 ? -0.822 0.161 15.531 1 98.19 323 LYS A O 1
ATOM 2437 N N . LEU A 1 324 ? 0.214 -1.606 14.656 1 98.62 324 LEU A N 1
ATOM 2438 C CA . LEU A 1 324 ? -0.77 -2.043 13.672 1 98.62 324 LEU A CA 1
ATOM 2439 C C . LEU A 1 324 ? -0.947 -3.557 13.711 1 98.62 324 LEU A C 1
ATOM 2441 O O . LEU A 1 324 ? 0.037 -4.301 13.742 1 98.62 324 LEU A O 1
ATOM 2445 N N . GLN A 1 325 ? -2.15 -4.012 13.789 1 98.44 325 GLN A N 1
ATOM 2446 C CA . GLN A 1 325 ? -2.467 -5.43 13.617 1 98.44 325 GLN A CA 1
ATOM 2447 C C . GLN A 1 325 ? -3.443 -5.641 12.469 1 98.44 325 GLN A C 1
ATOM 2449 O O . GLN A 1 325 ? -4.332 -4.816 12.242 1 98.44 325 GLN A O 1
ATOM 2454 N N . PHE A 1 326 ? -3.252 -6.684 11.758 1 97.81 326 PHE A N 1
ATOM 2455 C CA . PHE A 1 326 ? -4.258 -7 10.758 1 97.81 326 PHE A CA 1
ATOM 2456 C C . PHE A 1 326 ? -4.453 -8.508 10.641 1 97.81 326 PHE A C 1
ATOM 2458 O O . PHE A 1 326 ? -3.547 -9.281 10.961 1 97.81 326 PHE A O 1
ATOM 2465 N N . THR A 1 327 ? -5.602 -8.953 10.273 1 98.25 327 THR A N 1
ATOM 2466 C CA . THR A 1 327 ? -5.98 -10.344 10.023 1 98.25 327 THR A CA 1
ATOM 2467 C C . THR A 1 327 ? -6.598 -10.484 8.633 1 98.25 327 THR A C 1
ATOM 2469 O O . THR A 1 327 ? -7.602 -9.844 8.328 1 98.25 327 THR A O 1
ATOM 2472 N N . TRP A 1 328 ? -5.906 -11.312 7.832 1 97.56 328 TRP A N 1
ATOM 2473 C CA . TRP A 1 328 ? -6.352 -11.648 6.488 1 97.56 328 TRP A CA 1
ATOM 2474 C C . TRP A 1 328 ? -6.938 -13.055 6.445 1 97.56 328 TRP A C 1
ATOM 2476 O O . TRP A 1 328 ? -6.281 -14.023 6.84 1 97.56 328 TRP A O 1
ATOM 2486 N N . GLU A 1 329 ? -8.172 -13.164 6.004 1 97.38 329 GLU A N 1
ATOM 2487 C CA . GLU A 1 329 ? -8.828 -14.453 5.867 1 97.38 329 GLU A CA 1
ATOM 2488 C C . GLU A 1 329 ? -9.328 -14.672 4.441 1 97.38 329 GLU A C 1
ATOM 2490 O O . GLU A 1 329 ? -10.102 -13.867 3.918 1 97.38 329 GLU A O 1
ATOM 2495 N N . GLY A 1 330 ? -8.867 -15.727 3.861 1 96.56 330 GLY A N 1
ATOM 2496 C CA . GLY A 1 330 ? -9.273 -15.992 2.492 1 96.56 330 GLY A CA 1
ATOM 2497 C C . GLY A 1 330 ? -8.945 -17.406 2.035 1 96.56 330 GLY A C 1
ATOM 2498 O O . GLY A 1 330 ? -8.336 -18.172 2.779 1 96.56 330 GLY A O 1
ATOM 2499 N N . SER A 1 331 ? -9.469 -17.75 0.862 1 96.56 331 SER A N 1
ATOM 2500 C CA . SER A 1 331 ? -9.164 -19.016 0.214 1 96.56 331 SER A CA 1
ATOM 2501 C C . SER A 1 331 ? -7.875 -18.922 -0.6 1 96.56 331 SER A C 1
ATOM 2503 O O . SER A 1 331 ? -7.766 -18.109 -1.509 1 96.56 331 SER A O 1
ATOM 2505 N N . ASP A 1 332 ? -6.914 -19.781 -0.26 1 94.31 332 ASP A N 1
ATOM 2506 C CA . ASP A 1 332 ? -5.621 -19.766 -0.936 1 94.31 332 ASP A CA 1
ATOM 2507 C C . ASP A 1 332 ? -5.777 -20.016 -2.434 1 94.31 332 ASP A C 1
ATOM 2509 O O . ASP A 1 332 ? -5.195 -19.312 -3.254 1 94.31 332 ASP A O 1
ATOM 2513 N N . SER A 1 333 ? -6.527 -20.953 -2.75 1 96.38 333 SER A N 1
ATOM 2514 C CA . SER A 1 333 ? -6.688 -21.328 -4.148 1 96.38 333 SER A CA 1
ATOM 2515 C C . SER A 1 333 ? -7.426 -20.266 -4.938 1 96.38 333 SER A C 1
ATOM 2517 O O . SER A 1 333 ? -7.105 -20 -6.098 1 96.38 333 SER A O 1
ATOM 2519 N N . ALA A 1 334 ? -8.469 -19.656 -4.316 1 97 334 ALA A N 1
ATOM 2520 C CA . ALA A 1 334 ? -9.227 -18.594 -4.992 1 97 334 ALA A CA 1
ATOM 2521 C C . ALA A 1 334 ? -8.344 -17.375 -5.258 1 97 334 ALA A C 1
ATOM 2523 O O . ALA A 1 334 ? -8.555 -16.656 -6.238 1 97 334 ALA A O 1
ATOM 2524 N N . LEU A 1 335 ? -7.43 -17.156 -4.387 1 97.44 335 LEU A N 1
ATOM 2525 C CA . LEU A 1 335 ? -6.516 -16.031 -4.559 1 97.44 335 LEU A CA 1
ATOM 2526 C C . LEU A 1 335 ? -5.426 -16.375 -5.57 1 97.44 335 LEU A C 1
ATOM 2528 O O . LEU A 1 335 ? -4.969 -15.492 -6.309 1 97.44 335 LEU A O 1
ATOM 2532 N N . ALA A 1 336 ? -5.012 -17.594 -5.676 1 97.94 336 ALA A N 1
ATOM 2533 C CA . ALA A 1 336 ? -3.857 -18 -6.469 1 97.94 336 ALA A CA 1
ATOM 2534 C C . ALA A 1 336 ? -4.277 -18.359 -7.891 1 97.94 336 ALA A C 1
ATOM 2536 O O . ALA A 1 336 ? -3.604 -18 -8.859 1 97.94 336 ALA A O 1
ATOM 2537 N N . ALA A 1 337 ? -5.352 -19 -8.07 1 98.56 337 ALA A N 1
ATOM 2538 C CA . ALA A 1 337 ? -5.766 -19.625 -9.328 1 98.56 337 ALA A CA 1
ATOM 2539 C C . ALA A 1 337 ? -5.875 -18.594 -10.445 1 98.56 337 ALA A C 1
ATOM 2541 O O . ALA A 1 337 ? -5.371 -18.797 -11.547 1 98.56 337 ALA A O 1
ATOM 2542 N N . PRO A 1 338 ? -6.512 -17.469 -10.188 1 98.62 338 PRO A N 1
ATOM 2543 C CA . PRO A 1 338 ? -6.621 -16.516 -11.297 1 98.62 338 PRO A CA 1
ATOM 2544 C C . PRO A 1 338 ? -5.266 -15.977 -11.75 1 98.62 338 PRO A C 1
ATOM 2546 O O . PRO A 1 338 ? -5.105 -15.609 -12.914 1 98.62 338 PRO A O 1
ATOM 2549 N N . LEU A 1 339 ? -4.312 -15.938 -10.844 1 98.75 339 LEU A N 1
ATOM 2550 C CA . LEU A 1 339 ? -2.98 -15.461 -11.203 1 98.75 339 LEU A CA 1
ATOM 2551 C C . LEU A 1 339 ? -2.277 -16.469 -12.109 1 98.75 339 LEU A C 1
ATOM 2553 O O . LEU A 1 339 ? -1.462 -16.078 -12.953 1 98.75 339 LEU A O 1
ATOM 2557 N N . VAL A 1 340 ? -2.574 -17.75 -11.938 1 98.81 340 VAL A N 1
ATOM 2558 C CA . VAL A 1 340 ? -2.066 -18.75 -12.867 1 98.81 340 VAL A CA 1
ATOM 2559 C C . VAL A 1 340 ? -2.539 -18.438 -14.281 1 98.81 340 VAL A C 1
ATOM 2561 O O . VAL A 1 340 ? -1.739 -18.422 -15.219 1 98.81 340 VAL A O 1
ATOM 2564 N N . LEU A 1 341 ? -3.807 -18.172 -14.398 1 98.81 341 LEU A N 1
ATOM 2565 C CA . LEU A 1 341 ? -4.398 -17.859 -15.688 1 98.81 341 LEU A CA 1
ATOM 2566 C C . LEU A 1 341 ? -3.805 -16.562 -16.25 1 98.81 341 LEU A C 1
ATOM 2568 O O . LEU A 1 341 ? -3.479 -16.5 -17.438 1 98.81 341 LEU A O 1
ATOM 2572 N N . ASP A 1 342 ? -3.645 -15.555 -15.406 1 98.81 342 ASP A N 1
ATOM 2573 C CA . ASP A 1 342 ? -3.031 -14.297 -15.812 1 98.81 342 ASP A CA 1
ATOM 2574 C C . ASP A 1 342 ? -1.626 -14.523 -16.359 1 98.81 342 ASP A C 1
ATOM 2576 O O . ASP A 1 342 ? -1.287 -14.031 -17.438 1 98.81 342 ASP A O 1
ATOM 2580 N N . LEU A 1 343 ? -0.854 -15.273 -15.609 1 98.81 343 LEU A N 1
ATOM 2581 C CA . LEU A 1 343 ? 0.548 -15.469 -15.961 1 98.81 343 LEU A CA 1
ATOM 2582 C C . LEU A 1 343 ? 0.681 -16.234 -17.266 1 98.81 343 LEU A C 1
ATOM 2584 O O . LEU A 1 343 ? 1.539 -15.922 -18.094 1 98.81 343 LEU A O 1
ATOM 2588 N N . VAL A 1 344 ? -0.127 -17.219 -17.484 1 98.81 344 VAL A N 1
ATOM 2589 C CA . VAL A 1 344 ? -0.097 -17.984 -18.734 1 98.81 344 VAL A CA 1
ATOM 2590 C C . VAL A 1 344 ? -0.366 -17.047 -19.906 1 98.81 344 VAL A C 1
ATOM 2592 O O . VAL A 1 344 ? 0.342 -17.094 -20.922 1 98.81 344 VAL A O 1
ATOM 2595 N N . ARG A 1 345 ? -1.325 -16.219 -19.766 1 98.62 345 ARG A N 1
ATOM 2596 C CA . ARG A 1 345 ? -1.715 -15.305 -20.844 1 98.62 345 ARG A CA 1
ATOM 2597 C C . ARG A 1 345 ? -0.637 -14.258 -21.094 1 98.62 345 ARG A C 1
ATOM 2599 O O . ARG A 1 345 ? -0.286 -13.984 -22.234 1 98.62 345 ARG A O 1
ATOM 2606 N N . LEU A 1 346 ? -0.095 -13.727 -20.016 1 98.75 346 LEU A N 1
ATOM 2607 C CA . LEU A 1 346 ? 0.922 -12.688 -20.156 1 98.75 346 LEU A CA 1
ATOM 2608 C C . LEU A 1 346 ? 2.227 -13.266 -20.688 1 98.75 346 LEU A C 1
ATOM 2610 O O . LEU A 1 346 ? 2.895 -12.641 -21.516 1 98.75 346 LEU A O 1
ATOM 2614 N N . VAL A 1 347 ? 2.586 -14.438 -20.234 1 98.56 347 VAL A N 1
ATOM 2615 C CA . VAL A 1 347 ? 3.805 -15.109 -20.688 1 98.56 347 VAL A CA 1
ATOM 2616 C C . VAL A 1 347 ? 3.664 -15.516 -22.141 1 98.56 347 VAL A C 1
ATOM 2618 O O . VAL A 1 347 ? 4.617 -15.406 -22.922 1 98.56 347 VAL A O 1
ATOM 2621 N N . SER A 1 348 ? 2.523 -16.016 -22.516 1 98.19 348 SER A N 1
ATOM 2622 C CA . SER A 1 348 ? 2.254 -16.344 -23.906 1 98.19 348 SER A CA 1
ATOM 2623 C C . SER A 1 348 ? 2.404 -15.109 -24.797 1 98.19 348 SER A C 1
ATOM 2625 O O . SER A 1 348 ? 2.93 -15.203 -25.906 1 98.19 348 SER A O 1
ATOM 2627 N N . HIS A 1 349 ? 1.892 -13.992 -24.328 1 97.75 349 HIS A N 1
ATOM 2628 C CA . HIS A 1 349 ? 2.023 -12.734 -25.047 1 97.75 349 HIS A CA 1
ATOM 2629 C C . HIS A 1 349 ? 3.488 -12.359 -25.234 1 97.75 349 HIS A C 1
ATOM 2631 O O . HIS A 1 349 ? 3.906 -12.008 -26.344 1 97.75 349 HIS A O 1
ATOM 2637 N N . ALA A 1 350 ? 4.25 -12.414 -24.172 1 98.19 350 ALA A N 1
ATOM 2638 C CA . ALA A 1 350 ? 5.676 -12.109 -24.266 1 98.19 350 ALA A CA 1
ATOM 2639 C C . ALA A 1 350 ? 6.375 -13.031 -25.25 1 98.19 350 ALA A C 1
ATOM 2641 O O . ALA A 1 350 ? 7.203 -12.586 -26.047 1 98.19 350 ALA A O 1
ATOM 2642 N N . ASP A 1 351 ? 6.047 -14.281 -25.188 1 98.19 351 ASP A N 1
ATOM 2643 C CA . ASP A 1 351 ? 6.633 -15.273 -26.094 1 98.19 351 ASP A CA 1
ATOM 2644 C C . ASP A 1 351 ? 6.281 -14.961 -27.547 1 98.19 351 ASP A C 1
ATOM 2646 O O . ASP A 1 351 ? 7.129 -15.086 -28.438 1 98.19 351 ASP A O 1
ATOM 2650 N N . GLU A 1 352 ? 5.102 -14.586 -27.797 1 96.5 352 GLU A N 1
ATOM 2651 C CA . GLU A 1 352 ? 4.637 -14.242 -29.141 1 96.5 352 GLU A CA 1
ATOM 2652 C C . GLU A 1 352 ? 5.441 -13.078 -29.719 1 96.5 352 GLU A C 1
ATOM 2654 O O . GLU A 1 352 ? 5.699 -13.039 -30.922 1 96.5 352 GLU A O 1
ATOM 2659 N N . TYR A 1 353 ? 5.875 -12.211 -28.906 1 96.25 353 TYR A N 1
ATOM 2660 C CA . TYR A 1 353 ? 6.578 -11.023 -29.359 1 96.25 353 TYR A CA 1
ATOM 2661 C C . TYR A 1 353 ? 8.086 -11.211 -29.281 1 96.25 353 TYR A C 1
ATOM 2663 O O . TYR A 1 353 ? 8.852 -10.25 -29.422 1 96.25 353 TYR A O 1
ATOM 2671 N N . GLY A 1 354 ? 8.508 -12.422 -29 1 96.62 354 GLY A N 1
ATOM 2672 C CA . GLY A 1 354 ? 9.93 -12.734 -28.984 1 96.62 354 GLY A CA 1
ATOM 2673 C C . GLY A 1 354 ? 10.664 -12.109 -27.812 1 96.62 354 GLY A C 1
ATOM 2674 O O . GLY A 1 354 ? 11.797 -11.664 -27.953 1 96.62 354 GLY A O 1
ATOM 2675 N N . GLU A 1 355 ? 9.953 -12.016 -26.703 1 97.31 355 GLU A N 1
ATOM 2676 C CA . GLU A 1 355 ? 10.539 -11.461 -25.484 1 97.31 355 GLU A CA 1
ATOM 2677 C C . GLU A 1 355 ? 10.883 -12.555 -24.484 1 97.31 355 GLU A C 1
ATOM 2679 O O . GLU A 1 355 ? 10.102 -12.836 -23.578 1 97.31 355 GLU A O 1
ATOM 2684 N N . GLY A 1 356 ? 12.141 -13.055 -24.656 1 97.44 356 GLY A N 1
ATOM 2685 C CA . GLY A 1 356 ? 12.562 -14.172 -23.812 1 97.44 356 GLY A CA 1
ATOM 2686 C C . GLY A 1 356 ? 13.352 -13.727 -22.594 1 97.44 356 GLY A C 1
ATOM 2687 O O . GLY A 1 356 ? 13.492 -12.531 -22.344 1 97.44 356 GLY A O 1
ATOM 2688 N N . GLY A 1 357 ? 13.758 -14.789 -21.812 1 97.56 357 GLY A N 1
ATOM 2689 C CA . GLY A 1 357 ? 14.484 -14.508 -20.594 1 97.56 357 GLY A CA 1
ATOM 2690 C C . GLY A 1 357 ? 13.586 -14.094 -19.438 1 97.56 357 GLY A C 1
ATOM 2691 O O . GLY A 1 357 ? 12.445 -14.555 -19.344 1 97.56 357 GLY A O 1
ATOM 2692 N N . PHE A 1 358 ? 14.141 -13.344 -18.562 1 98.25 358 PHE A N 1
ATOM 2693 C CA . PHE A 1 358 ? 13.383 -12.859 -17.422 1 98.25 358 PHE A CA 1
ATOM 2694 C C . PHE A 1 358 ? 12.312 -11.859 -17.859 1 98.25 358 PHE A C 1
ATOM 2696 O O . PHE A 1 358 ? 12.477 -11.18 -18.875 1 98.25 358 PHE A O 1
ATOM 2703 N N . GLN A 1 359 ? 11.273 -11.812 -17.219 1 98.31 359 GLN A N 1
ATOM 2704 C CA . GLN A 1 359 ? 10.148 -10.922 -17.469 1 98.31 359 GLN A CA 1
ATOM 2705 C C . GLN A 1 359 ? 9.898 -9.984 -16.297 1 98.31 359 GLN A C 1
ATOM 2707 O O . GLN A 1 359 ? 8.93 -10.148 -15.555 1 98.31 359 GLN A O 1
ATOM 2712 N N . PRO A 1 360 ? 10.719 -8.977 -16.172 1 97.81 360 PRO A N 1
ATOM 2713 C CA . PRO A 1 360 ? 10.641 -8.102 -15.008 1 97.81 360 PRO A CA 1
ATOM 2714 C C . PRO A 1 360 ? 9.266 -7.477 -14.828 1 97.81 360 PRO A C 1
ATOM 2716 O O . PRO A 1 360 ? 8.844 -7.207 -13.695 1 97.81 360 PRO A O 1
ATOM 2719 N N . GLN A 1 361 ? 8.539 -7.258 -15.922 1 98.25 361 GLN A N 1
ATOM 2720 C CA . GLN A 1 361 ? 7.227 -6.621 -15.852 1 98.25 361 GLN A CA 1
ATOM 2721 C C . GLN A 1 361 ? 6.23 -7.5 -15.102 1 98.25 361 GLN A C 1
ATOM 2723 O O . GLN A 1 361 ? 5.141 -7.043 -14.742 1 98.25 361 GLN A O 1
ATOM 2728 N N . LEU A 1 362 ? 6.594 -8.766 -14.805 1 98.69 362 LEU A N 1
ATOM 2729 C CA . LEU A 1 362 ? 5.676 -9.672 -14.125 1 98.69 362 LEU A CA 1
ATOM 2730 C C . LEU A 1 362 ? 6.059 -9.82 -12.656 1 98.69 362 LEU A C 1
ATOM 2732 O O . LEU A 1 362 ? 5.523 -10.68 -11.953 1 98.69 362 LEU A O 1
ATOM 2736 N N . ALA A 1 363 ? 6.93 -8.977 -12.148 1 98.12 363 ALA A N 1
ATOM 2737 C CA . ALA A 1 363 ? 7.488 -9.078 -10.797 1 98.12 363 ALA A CA 1
ATOM 2738 C C . ALA A 1 363 ? 6.391 -9 -9.742 1 98.12 363 ALA A C 1
ATOM 2740 O O . ALA A 1 363 ? 6.492 -9.633 -8.688 1 98.12 363 ALA A O 1
ATOM 2741 N N . SER A 1 364 ? 5.312 -8.227 -9.984 1 98.44 364 SER A N 1
ATOM 2742 C CA . SER A 1 364 ? 4.277 -7.996 -8.977 1 98.44 364 SER A CA 1
ATOM 2743 C C . SER A 1 364 ? 3.533 -9.289 -8.648 1 98.44 364 SER A C 1
ATOM 2745 O O . SER A 1 364 ? 2.803 -9.352 -7.656 1 98.44 364 SER A O 1
ATOM 2747 N N . PHE A 1 365 ? 3.725 -10.367 -9.414 1 98.56 365 PHE A N 1
ATOM 2748 C CA . PHE A 1 365 ? 3.021 -11.625 -9.195 1 98.56 365 PHE A CA 1
ATOM 2749 C C . PHE A 1 365 ? 3.803 -12.523 -8.25 1 98.56 365 PHE A C 1
ATOM 2751 O O . PHE A 1 365 ? 3.281 -13.539 -7.773 1 98.56 365 PHE A O 1
ATOM 2758 N N . PHE A 1 366 ? 5.059 -12.109 -7.918 1 97.62 366 PHE A N 1
ATOM 2759 C CA . PHE A 1 366 ? 5.918 -13.086 -7.254 1 97.62 366 PHE A CA 1
ATOM 2760 C C . PHE A 1 366 ? 6.512 -12.508 -5.977 1 97.62 366 PHE A C 1
ATOM 2762 O O . PHE A 1 366 ? 6.773 -11.305 -5.898 1 97.62 366 PHE A O 1
ATOM 2769 N N . LYS A 1 367 ? 6.766 -13.328 -5.004 1 95.5 367 LYS A N 1
ATOM 2770 C CA . LYS A 1 367 ? 7.465 -12.969 -3.773 1 95.5 367 LYS A CA 1
ATOM 2771 C C . LYS A 1 367 ? 8.961 -12.789 -4.027 1 95.5 367 LYS A C 1
ATOM 2773 O O . LYS A 1 367 ? 9.617 -11.984 -3.363 1 95.5 367 LYS A O 1
ATOM 2778 N N . ALA A 1 368 ? 9.43 -13.656 -4.918 1 94.19 368 ALA A N 1
ATOM 2779 C CA . ALA A 1 368 ? 10.844 -13.641 -5.258 1 94.19 368 ALA A CA 1
ATOM 2780 C C . ALA A 1 368 ? 11.055 -13.641 -6.77 1 94.19 368 ALA A C 1
ATOM 2782 O O . ALA A 1 368 ? 11.609 -14.586 -7.328 1 94.19 368 ALA A O 1
ATOM 2783 N N . PRO A 1 369 ? 10.711 -12.57 -7.387 1 95.69 369 PRO A N 1
ATOM 2784 C CA . PRO A 1 369 ? 10.797 -12.531 -8.844 1 95.69 369 PRO A CA 1
ATOM 2785 C C . PRO A 1 369 ? 12.234 -12.656 -9.352 1 95.69 369 PRO A C 1
ATOM 2787 O O . PRO A 1 369 ? 13.156 -12.125 -8.734 1 95.69 369 PRO A O 1
ATOM 2790 N N . LEU A 1 370 ? 12.414 -13.328 -10.43 1 95.69 370 LEU A N 1
ATOM 2791 C CA . LEU A 1 370 ? 13.719 -13.461 -11.07 1 95.69 370 LEU A CA 1
ATOM 2792 C C . LEU A 1 370 ? 14.102 -12.18 -11.797 1 95.69 370 LEU A C 1
ATOM 2794 O O . LEU A 1 370 ? 13.281 -11.602 -12.508 1 95.69 370 LEU A O 1
ATOM 2798 N N . GLY A 1 371 ? 15.266 -11.711 -11.523 1 94.38 371 GLY A N 1
ATOM 2799 C CA . GLY A 1 371 ? 15.812 -10.602 -12.281 1 94.38 371 GLY A CA 1
ATOM 2800 C C . GLY A 1 371 ? 15.359 -9.25 -11.773 1 94.38 371 GLY A C 1
ATOM 2801 O O . GLY A 1 371 ? 15.586 -8.227 -12.422 1 94.38 371 GLY A O 1
ATOM 2802 N N . VAL A 1 372 ? 14.641 -9.195 -10.758 1 94.81 372 VAL A N 1
ATOM 2803 C CA . VAL A 1 372 ? 14.141 -7.934 -10.227 1 94.81 372 VAL A CA 1
ATOM 2804 C C . VAL A 1 372 ? 14.406 -7.867 -8.719 1 94.81 372 VAL A C 1
ATOM 2806 O O . VAL A 1 372 ? 14.078 -8.805 -7.984 1 94.81 372 VAL A O 1
ATOM 2809 N N . ASP A 1 373 ? 14.992 -6.812 -8.227 1 92.25 373 ASP A N 1
ATOM 2810 C CA . ASP A 1 373 ? 15.281 -6.633 -6.809 1 92.25 373 ASP A CA 1
ATOM 2811 C C . ASP A 1 373 ? 14.25 -5.715 -6.152 1 92.25 373 ASP A C 1
ATOM 2813 O O . ASP A 1 373 ? 14.25 -5.551 -4.934 1 92.25 373 ASP A O 1
ATOM 2817 N N . GLU A 1 374 ? 13.344 -5.203 -6.871 1 95 374 GLU A N 1
ATOM 2818 C CA . GLU A 1 374 ? 12.289 -4.344 -6.359 1 95 374 GLU A CA 1
ATOM 2819 C C . GLU A 1 374 ? 11.195 -5.156 -5.676 1 95 374 GLU A C 1
ATOM 2821 O O . GLU A 1 374 ? 10.625 -6.07 -6.277 1 95 374 GLU A O 1
ATOM 2826 N N . HIS A 1 375 ? 10.859 -4.832 -4.406 1 95.81 375 HIS A N 1
ATOM 2827 C CA . HIS A 1 375 ? 9.891 -5.625 -3.658 1 95.81 375 HIS A CA 1
ATOM 2828 C C . HIS A 1 375 ? 8.625 -4.824 -3.373 1 95.81 375 HIS A C 1
ATOM 2830 O O . HIS A 1 375 ? 7.617 -5.383 -2.932 1 95.81 375 HIS A O 1
ATOM 2836 N N . ASP A 1 376 ? 8.664 -3.51 -3.574 1 97.38 376 ASP A N 1
ATOM 2837 C CA . ASP A 1 376 ? 7.484 -2.664 -3.436 1 97.38 376 ASP A CA 1
ATOM 2838 C C . ASP A 1 376 ? 6.414 -3.039 -4.457 1 97.38 376 ASP A C 1
ATOM 2840 O O . ASP A 1 376 ? 6.625 -2.9 -5.664 1 97.38 376 ASP A O 1
ATOM 2844 N N . PHE A 1 377 ? 5.234 -3.42 -3.959 1 98.38 377 PHE A N 1
ATOM 2845 C CA . PHE A 1 377 ? 4.184 -3.932 -4.828 1 98.38 377 PHE A CA 1
ATOM 2846 C C . PHE A 1 377 ? 3.789 -2.893 -5.871 1 98.38 377 PHE A C 1
ATOM 2848 O O . PHE A 1 377 ? 3.621 -3.219 -7.047 1 98.38 377 PHE A O 1
ATOM 2855 N N . SER A 1 378 ? 3.596 -1.661 -5.484 1 98 378 SER A N 1
ATOM 2856 C CA . SER A 1 378 ? 3.18 -0.611 -6.406 1 98 378 SER A CA 1
ATOM 2857 C C . SER A 1 378 ? 4.219 -0.393 -7.5 1 98 378 SER A C 1
ATOM 2859 O O . SER A 1 378 ? 3.871 -0.27 -8.68 1 98 378 SER A O 1
ATOM 2861 N N . ARG A 1 379 ? 5.469 -0.379 -7.133 1 97.25 379 ARG A N 1
ATOM 2862 C CA . ARG A 1 379 ? 6.539 -0.187 -8.109 1 97.25 379 ARG A CA 1
ATOM 2863 C C . ARG A 1 379 ? 6.633 -1.377 -9.055 1 97.25 379 ARG A C 1
ATOM 2865 O O . ARG A 1 379 ? 6.91 -1.208 -10.242 1 97.25 379 ARG A O 1
ATOM 2872 N N . GLN A 1 380 ? 6.469 -2.555 -8.5 1 98.25 380 GLN A N 1
ATOM 2873 C CA . GLN A 1 380 ? 6.453 -3.74 -9.352 1 98.25 380 GLN A CA 1
ATOM 2874 C C . GLN A 1 380 ? 5.309 -3.682 -10.352 1 98.25 380 GLN A C 1
ATOM 2876 O O . GLN A 1 380 ? 5.488 -4.016 -11.531 1 98.25 380 GLN A O 1
ATOM 2881 N N . PHE A 1 381 ? 4.133 -3.266 -9.891 1 98.38 381 PHE A N 1
ATOM 2882 C CA . PHE A 1 381 ? 2.977 -3.195 -10.773 1 98.38 381 PHE A CA 1
ATOM 2883 C C . PHE A 1 381 ? 3.182 -2.137 -11.852 1 98.38 381 PHE A C 1
ATOM 2885 O O . PHE A 1 381 ? 2.711 -2.291 -12.984 1 98.38 381 PHE A O 1
ATOM 2892 N N . ASP A 1 382 ? 3.906 -1.061 -11.531 1 97.31 382 ASP A N 1
ATOM 2893 C CA . ASP A 1 382 ? 4.227 -0.03 -12.516 1 97.31 382 ASP A CA 1
ATOM 2894 C C . ASP A 1 382 ? 4.992 -0.618 -13.703 1 97.31 382 ASP A C 1
ATOM 2896 O O . ASP A 1 382 ? 4.84 -0.161 -14.836 1 97.31 382 ASP A O 1
ATOM 2900 N N . LEU A 1 383 ? 5.824 -1.624 -13.438 1 98.19 383 LEU A N 1
ATOM 2901 C CA . LEU A 1 383 ? 6.535 -2.293 -14.523 1 98.19 383 LEU A CA 1
ATOM 2902 C C . LEU A 1 383 ? 5.555 -2.941 -15.492 1 98.19 383 LEU A C 1
ATOM 2904 O O . LEU A 1 383 ? 5.758 -2.895 -16.703 1 98.19 383 LEU A O 1
ATOM 2908 N N . LEU A 1 384 ? 4.512 -3.535 -14.945 1 98.5 384 LEU A N 1
ATOM 2909 C CA . LEU A 1 384 ? 3.486 -4.152 -15.773 1 98.5 384 LEU A CA 1
ATOM 2910 C C . LEU A 1 384 ? 2.73 -3.102 -16.578 1 98.5 384 LEU A C 1
ATOM 2912 O O . LEU A 1 384 ? 2.455 -3.297 -17.766 1 98.5 384 LEU A O 1
ATOM 2916 N N . GLU A 1 385 ? 2.42 -2 -15.938 1 97.81 385 GLU A N 1
ATOM 2917 C CA . GLU A 1 385 ? 1.709 -0.927 -16.625 1 97.81 385 GLU A CA 1
ATOM 2918 C C . GLU A 1 385 ? 2.529 -0.38 -17.781 1 97.81 385 GLU A C 1
ATOM 2920 O O . GLU A 1 385 ? 1.992 -0.121 -18.859 1 97.81 385 GLU A O 1
ATOM 2925 N N . ARG A 1 386 ? 3.809 -0.176 -17.562 1 97.44 386 ARG A N 1
ATOM 2926 C CA . ARG A 1 386 ? 4.691 0.304 -18.625 1 97.44 386 ARG A CA 1
ATOM 2927 C C . ARG A 1 386 ? 4.75 -0.688 -19.781 1 97.44 386 ARG A C 1
ATOM 2929 O O . ARG A 1 386 ? 4.82 -0.29 -20.938 1 97.44 386 ARG A O 1
ATOM 2936 N N . TYR A 1 387 ? 4.773 -1.982 -19.438 1 98.19 387 TYR A N 1
ATOM 2937 C CA . TYR A 1 387 ? 4.754 -3.027 -20.453 1 98.19 387 TYR A CA 1
ATOM 2938 C C . TYR A 1 387 ? 3.496 -2.928 -21.297 1 98.19 387 TYR A C 1
ATOM 2940 O O . TYR A 1 387 ? 3.568 -3.012 -22.531 1 98.19 387 TYR A O 1
ATOM 2948 N N . VAL A 1 388 ? 2.344 -2.707 -20.641 1 98.25 388 VAL A N 1
ATOM 2949 C CA . VAL A 1 388 ? 1.071 -2.58 -21.344 1 98.25 388 VAL A CA 1
ATOM 2950 C C . VAL A 1 388 ? 1.103 -1.351 -22.25 1 98.25 388 VAL A C 1
ATOM 2952 O O . VAL A 1 388 ? 0.701 -1.419 -23.422 1 98.25 388 VAL A O 1
ATOM 2955 N N . ASP A 1 389 ? 1.631 -0.232 -21.703 1 97.06 389 ASP A N 1
ATOM 2956 C CA . ASP A 1 389 ? 1.706 1.005 -22.469 1 97.06 389 ASP A CA 1
ATOM 2957 C C . ASP A 1 389 ? 2.553 0.817 -23.734 1 97.06 389 ASP A C 1
ATOM 2959 O O . ASP A 1 389 ? 2.205 1.322 -24.797 1 97.06 389 ASP A O 1
ATOM 2963 N N . HIS A 1 390 ? 3.6 0.136 -23.547 1 96.69 390 HIS A N 1
ATOM 2964 C CA . HIS A 1 390 ? 4.512 -0.105 -24.656 1 96.69 390 HIS A CA 1
ATOM 2965 C C . HIS A 1 390 ? 3.838 -0.913 -25.766 1 96.69 390 HIS A C 1
ATOM 2967 O O . HIS A 1 390 ? 3.92 -0.554 -26.938 1 96.69 390 HIS A O 1
ATOM 2973 N N . HIS A 1 391 ? 3.148 -1.91 -25.422 1 96.44 391 HIS A N 1
ATOM 2974 C CA . HIS A 1 391 ? 2.586 -2.824 -26.406 1 96.44 391 HIS A CA 1
ATOM 2975 C C . HIS A 1 391 ? 1.246 -2.314 -26.938 1 96.44 391 HIS A C 1
ATOM 2977 O O . HIS A 1 391 ? 0.871 -2.598 -28.078 1 96.44 391 HIS A O 1
ATOM 2983 N N . ALA A 1 392 ? 0.485 -1.6 -26.078 1 90.88 392 ALA A N 1
ATOM 2984 C CA . ALA A 1 392 ? -0.793 -1.045 -26.516 1 90.88 392 ALA A CA 1
ATOM 2985 C C . ALA A 1 392 ? -0.583 0.149 -27.438 1 90.88 392 ALA A C 1
ATOM 2987 O O . ALA A 1 392 ? -1.414 0.422 -28.312 1 90.88 392 ALA A O 1
ATOM 2988 N N . GLY A 1 393 ? 0.356 1.099 -27.078 1 75.69 393 GLY A N 1
ATOM 2989 C CA . GLY A 1 393 ? 0.711 2.191 -27.969 1 75.69 393 GLY A CA 1
ATOM 2990 C C . GLY A 1 393 ? 1.22 1.723 -29.312 1 75.69 393 GLY A C 1
ATOM 2991 O O . GLY A 1 393 ? 0.975 2.369 -30.328 1 75.69 393 GLY A O 1
ATOM 2992 N N . GLU A 1 394 ? 1.961 0.677 -29.375 1 60.53 394 GLU A N 1
ATOM 2993 C CA . GLU A 1 394 ? 2.463 0.107 -30.625 1 60.53 394 GLU A CA 1
ATOM 2994 C C . GLU A 1 394 ? 1.319 -0.405 -31.5 1 60.53 394 GLU A C 1
ATOM 2996 O O . GLU A 1 394 ? 1.377 -0.312 -32.719 1 60.53 394 GLU A O 1
ATOM 3001 N N . VAL A 1 395 ? 0.331 -0.801 -30.844 1 50.97 395 VAL A N 1
ATOM 3002 C CA . VAL A 1 395 ? -0.829 -1.226 -31.625 1 50.97 395 VAL A CA 1
ATOM 3003 C C . VAL A 1 395 ? -1.558 -0.002 -32.156 1 50.97 395 VAL A C 1
ATOM 3005 O O . VAL A 1 395 ? -2.186 -0.072 -33.219 1 50.97 395 VAL A O 1
ATOM 3008 N N . ALA A 1 396 ? -1.684 1.091 -31.297 1 52.94 396 ALA A N 1
ATOM 3009 C CA . ALA A 1 396 ? -2.354 2.283 -31.812 1 52.94 396 ALA A CA 1
ATOM 3010 C C . ALA A 1 396 ? -1.562 2.904 -32.969 1 52.94 396 ALA A C 1
ATOM 3012 O O . ALA A 1 396 ? -2.127 3.594 -33.812 1 52.94 396 ALA A O 1
ATOM 3013 N N . GLY A 1 397 ? -0.266 2.938 -32.938 1 40.91 397 GLY A N 1
ATOM 3014 C CA . GLY A 1 397 ? 0.529 3.516 -34.031 1 40.91 397 GLY A CA 1
ATOM 3015 C C . GLY A 1 397 ? 0.517 2.682 -35.281 1 40.91 397 GLY A C 1
ATOM 3016 O O . GLY A 1 397 ? 0.858 3.176 -36.375 1 40.91 397 GLY A O 1
ATOM 3017 N N . ASP A 1 398 ? 0.64 1.535 -35.156 1 37.69 398 ASP A N 1
ATOM 3018 C CA . ASP A 1 398 ? 0.71 0.809 -36.438 1 37.69 398 ASP A CA 1
ATOM 3019 C C . ASP A 1 398 ? -0.671 0.682 -37.062 1 37.69 398 ASP A C 1
ATOM 3021 O O . ASP A 1 398 ? -0.832 0 -38.094 1 37.69 398 ASP A O 1
ATOM 3025 N N . GLY A 1 399 ? -1.693 1.108 -36.469 1 28.83 399 GLY A N 1
ATOM 3026 C CA . GLY A 1 399 ? -2.838 1.198 -37.344 1 28.83 399 GLY A CA 1
ATOM 3027 C C . GLY A 1 399 ? -2.947 2.541 -38.062 1 28.83 399 GLY A C 1
ATOM 3028 O O . GLY A 1 399 ? -2.473 3.555 -37.531 1 28.83 399 GLY A O 1
ATOM 3029 N N . MET B 1 1 ? 16.375 32.969 7.898 1 93 1 MET B N 1
ATOM 3030 C CA . MET B 1 1 ? 15.586 32.188 8.852 1 93 1 MET B CA 1
ATOM 3031 C C . MET B 1 1 ? 14.148 32.031 8.359 1 93 1 MET B C 1
ATOM 3033 O O . MET B 1 1 ? 13.586 32.969 7.766 1 93 1 MET B O 1
ATOM 3037 N N . ILE B 1 2 ? 13.586 30.844 8.547 1 97.62 2 ILE B N 1
ATOM 3038 C CA . ILE B 1 2 ? 12.219 30.578 8.133 1 97.62 2 ILE B 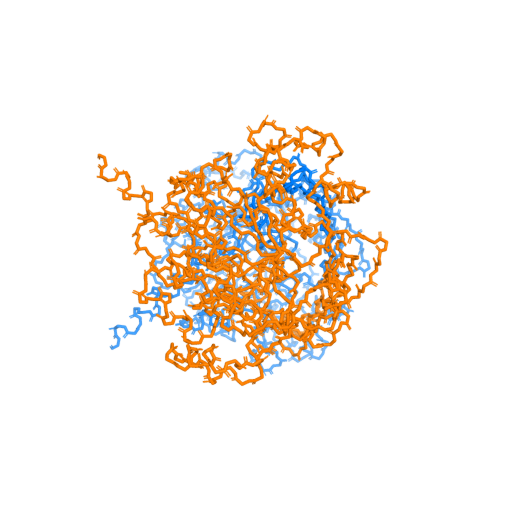CA 1
ATOM 3039 C C . ILE B 1 2 ? 11.289 30.656 9.344 1 97.62 2 ILE B C 1
ATOM 3041 O O . ILE B 1 2 ? 11.555 30.047 10.383 1 97.62 2 ILE B O 1
ATOM 3045 N N . GLY B 1 3 ? 10.305 31.531 9.219 1 98.75 3 GLY B N 1
ATOM 3046 C CA . GLY B 1 3 ? 9.266 31.594 10.242 1 98.75 3 GLY B CA 1
ATOM 3047 C C . GLY B 1 3 ? 8.117 30.641 9.984 1 98.75 3 GLY B C 1
ATOM 3048 O O . GLY B 1 3 ? 7.773 30.359 8.836 1 98.75 3 GLY B O 1
ATOM 3049 N N . VAL B 1 4 ? 7.578 30.141 11.039 1 98.94 4 VAL B N 1
ATOM 3050 C CA . VAL B 1 4 ? 6.387 29.297 11.016 1 98.94 4 VAL B CA 1
ATOM 3051 C C . VAL B 1 4 ? 5.285 29.922 11.859 1 98.94 4 VAL B C 1
ATOM 3053 O O . VAL B 1 4 ? 5.469 30.156 13.062 1 98.94 4 VAL B O 1
ATOM 3056 N N . TRP B 1 5 ? 4.191 30.25 11.242 1 98.94 5 TRP B N 1
ATOM 3057 C CA . TRP B 1 5 ? 3.033 30.766 11.969 1 98.94 5 TRP B CA 1
ATOM 3058 C C . TRP B 1 5 ? 1.945 29.703 12.078 1 98.94 5 TRP B C 1
ATOM 3060 O O . TRP B 1 5 ? 1.354 29.297 11.07 1 98.94 5 TRP B O 1
ATOM 3070 N N . LEU B 1 6 ? 1.668 29.25 13.266 1 98.88 6 LEU B N 1
ATOM 3071 C CA . LEU B 1 6 ? 0.711 28.172 13.5 1 98.88 6 LEU B CA 1
ATOM 3072 C C . LEU B 1 6 ? -0.646 28.734 13.906 1 98.88 6 LEU B C 1
ATOM 3074 O O . LEU B 1 6 ? -0.772 29.359 14.969 1 98.88 6 LEU B O 1
ATOM 3078 N N . VAL B 1 7 ? -1.659 28.562 13.055 1 98.44 7 VAL B N 1
ATOM 3079 C CA . VAL B 1 7 ? -3.033 28.844 13.461 1 98.44 7 VAL B CA 1
ATOM 3080 C C . VAL B 1 7 ? -3.564 27.688 14.312 1 98.44 7 VAL B C 1
ATOM 3082 O O . VAL B 1 7 ? -3.652 26.562 13.844 1 98.44 7 VAL B O 1
ATOM 3085 N N . GLY B 1 8 ? -3.965 27.906 15.453 1 96.88 8 GLY B N 1
ATOM 3086 C CA . GLY B 1 8 ? -4.164 26.859 16.453 1 96.88 8 GLY B CA 1
ATOM 3087 C C . GLY B 1 8 ? -2.887 26.469 17.172 1 96.88 8 GLY B C 1
ATOM 3088 O O . GLY B 1 8 ? -2.557 25.297 17.266 1 96.88 8 GLY B O 1
ATOM 3089 N N . ALA B 1 9 ? -2.199 27.484 17.625 1 98.12 9 ALA B N 1
ATOM 3090 C CA . ALA B 1 9 ? -0.828 27.344 18.109 1 98.12 9 ALA B CA 1
ATOM 3091 C C . ALA B 1 9 ? -0.783 26.516 19.391 1 98.12 9 ALA B C 1
ATOM 3093 O O . ALA B 1 9 ? 0.21 25.844 19.672 1 98.12 9 ALA B O 1
ATOM 3094 N N . TYR B 1 10 ? -1.83 26.547 20.156 1 96.88 10 TYR B N 1
ATOM 3095 C CA . TYR B 1 10 ? -1.825 25.844 21.438 1 96.88 10 TYR B CA 1
ATOM 3096 C C . TYR B 1 10 ? -2.445 24.453 21.297 1 96.88 10 TYR B C 1
ATOM 3098 O O . TYR B 1 10 ? -2.588 23.734 22.281 1 96.88 10 TYR B O 1
ATOM 3106 N N . GLY B 1 11 ? -2.807 24.062 20.078 1 96.06 11 GLY B N 1
ATOM 3107 C CA . GLY B 1 11 ? -3.334 22.734 19.844 1 96.06 11 GLY B CA 1
ATOM 3108 C C . GLY B 1 11 ? -2.285 21.641 20 1 96.06 11 GLY B C 1
ATOM 3109 O O . GLY B 1 11 ? -1.087 21.922 20.031 1 96.06 11 GLY B O 1
ATOM 3110 N N . ASN B 1 12 ? -2.75 20.422 20.062 1 96.44 12 ASN B N 1
ATOM 3111 C CA . ASN B 1 12 ? -1.879 19.281 20.297 1 96.44 12 ASN B CA 1
ATOM 3112 C C . ASN B 1 12 ? -0.835 19.125 19.188 1 96.44 12 ASN B C 1
ATOM 3114 O O . ASN B 1 12 ? 0.345 18.922 19.469 1 96.44 12 ASN B O 1
ATOM 3118 N N . VAL B 1 13 ? -1.256 19.234 17.953 1 97.56 13 VAL B N 1
ATOM 3119 C CA . VAL B 1 13 ? -0.357 19.047 16.812 1 97.56 13 VAL B CA 1
ATOM 3120 C C . VAL B 1 13 ? 0.684 20.156 16.781 1 97.56 13 VAL B C 1
ATOM 3122 O O . VAL B 1 13 ? 1.878 19.906 16.625 1 97.56 13 VAL B O 1
ATOM 3125 N N . ALA B 1 14 ? 0.24 21.375 16.953 1 98.31 14 ALA B N 1
ATOM 3126 C CA . ALA B 1 14 ? 1.144 22.531 16.938 1 98.31 14 ALA B CA 1
ATOM 3127 C C . ALA B 1 14 ? 2.176 22.422 18.062 1 98.31 14 ALA B C 1
ATOM 3129 O O . ALA B 1 14 ? 3.377 22.578 17.828 1 98.31 14 ALA B O 1
ATOM 3130 N N . THR B 1 15 ? 1.696 22.156 19.234 1 98.25 15 THR B N 1
ATOM 3131 C CA . THR B 1 15 ? 2.578 22.062 20.391 1 98.25 15 THR B CA 1
ATOM 3132 C C . THR B 1 15 ? 3.592 20.938 20.203 1 98.25 15 THR B C 1
ATOM 3134 O O . THR B 1 15 ? 4.781 21.109 20.484 1 98.25 15 THR B O 1
ATOM 3137 N N . THR B 1 16 ? 3.141 19.812 19.75 1 98.5 16 THR B N 1
ATOM 3138 C CA . THR B 1 16 ? 4.031 18.672 19.516 1 98.5 16 THR B CA 1
ATOM 3139 C C . THR B 1 16 ? 5.07 19.016 18.453 1 98.5 16 THR B C 1
ATOM 3141 O O . THR B 1 16 ? 6.234 18.625 18.562 1 98.5 16 THR B O 1
ATOM 3144 N N . ALA B 1 17 ? 4.664 19.719 17.406 1 98.69 17 ALA B N 1
ATOM 3145 C CA . ALA B 1 17 ? 5.594 20.141 16.359 1 98.69 17 ALA B CA 1
ATOM 3146 C C . ALA B 1 17 ? 6.688 21.047 16.938 1 98.69 17 ALA B C 1
ATOM 3148 O O . ALA B 1 17 ? 7.867 20.875 16.625 1 98.69 17 ALA B O 1
ATOM 3149 N N . VAL B 1 18 ? 6.293 22 17.766 1 98.81 18 VAL B N 1
ATOM 3150 C CA . VAL B 1 18 ? 7.238 22.938 18.344 1 98.81 18 VAL B CA 1
ATOM 3151 C C . VAL B 1 18 ? 8.18 22.203 19.297 1 98.81 18 VAL B C 1
ATOM 3153 O O . VAL B 1 18 ? 9.406 22.359 19.219 1 98.81 18 VAL B O 1
ATOM 3156 N N . VAL B 1 19 ? 7.598 21.375 20.203 1 98.69 19 VAL B N 1
ATOM 3157 C CA . VAL B 1 19 ? 8.406 20.594 21.125 1 98.69 19 VAL B CA 1
ATOM 3158 C C . VAL B 1 19 ? 9.391 19.734 20.344 1 98.69 19 VAL B C 1
ATOM 3160 O O . VAL B 1 19 ? 10.586 19.688 20.656 1 98.69 19 VAL B O 1
ATOM 3163 N N . GLY B 1 20 ? 8.867 19.062 19.359 1 98.56 20 GLY B N 1
ATOM 3164 C CA . GLY B 1 20 ? 9.703 18.188 18.547 1 98.56 20 GLY B CA 1
ATOM 3165 C C . GLY B 1 20 ? 10.82 18.922 17.828 1 98.56 20 GLY B C 1
ATOM 3166 O O . GLY B 1 20 ? 11.953 18.453 17.781 1 98.56 20 GLY B O 1
ATOM 3167 N N . ALA B 1 21 ? 10.5 20.047 17.219 1 98.69 21 ALA B N 1
ATOM 3168 C CA . ALA B 1 21 ? 11.508 20.844 16.516 1 98.69 21 ALA B CA 1
ATOM 3169 C C . ALA B 1 21 ? 12.641 21.234 17.469 1 98.69 21 ALA B C 1
ATOM 3171 O O . ALA B 1 21 ? 13.812 21.141 17.109 1 98.69 21 ALA B O 1
ATOM 3172 N N . ARG B 1 22 ? 12.289 21.672 18.625 1 98.62 22 ARG B N 1
ATOM 3173 C CA . ARG B 1 22 ? 13.297 22.109 19.594 1 98.62 22 ARG B CA 1
ATOM 3174 C C . ARG B 1 22 ? 14.078 20.906 20.125 1 98.62 22 ARG B C 1
ATOM 3176 O O . ARG B 1 22 ? 15.289 21.016 20.359 1 98.62 22 ARG B O 1
ATOM 3183 N N . ALA B 1 23 ? 13.375 19.797 20.391 1 98.5 23 ALA B N 1
ATOM 3184 C CA . ALA B 1 23 ? 14.047 18.578 20.844 1 98.5 23 ALA B CA 1
ATOM 3185 C C . ALA B 1 23 ? 15.07 18.109 19.828 1 98.5 23 ALA B C 1
ATOM 3187 O O . ALA B 1 23 ? 16.188 17.719 20.188 1 98.5 23 ALA B O 1
ATOM 3188 N N . VAL B 1 24 ? 14.695 18.125 18.547 1 98.12 24 VAL B N 1
ATOM 3189 C CA . VAL B 1 24 ? 15.609 17.719 17.469 1 98.12 24 VAL B CA 1
ATOM 3190 C C . VAL B 1 24 ? 16.797 18.672 17.438 1 98.12 24 VAL B C 1
ATOM 3192 O O . VAL B 1 24 ? 17.953 18.234 17.312 1 98.12 24 VAL B O 1
ATOM 3195 N N . ALA B 1 25 ? 16.547 19.984 17.547 1 97.12 25 ALA B N 1
ATOM 3196 C CA . ALA B 1 25 ? 17.594 21 17.5 1 97.12 25 ALA B CA 1
ATOM 3197 C C . ALA B 1 25 ? 18.594 20.781 18.641 1 97.12 25 ALA B C 1
ATOM 3199 O O . ALA B 1 25 ? 19.797 21.047 18.469 1 97.12 25 ALA B O 1
ATOM 3200 N N . ARG B 1 26 ? 18.172 20.25 19.688 1 96.5 26 ARG B N 1
ATOM 3201 C CA . ARG B 1 26 ? 19.016 20.062 20.859 1 96.5 26 ARG B CA 1
ATOM 3202 C C . ARG B 1 26 ? 19.594 18.641 20.891 1 96.5 26 ARG B C 1
ATOM 3204 O O . ARG B 1 26 ? 20.312 18.281 21.844 1 96.5 26 ARG B O 1
ATOM 3211 N N . GLY B 1 27 ? 19.234 17.828 19.953 1 96.31 27 GLY B N 1
ATOM 3212 C CA . GLY B 1 27 ? 19.75 16.469 19.875 1 96.31 27 GLY B CA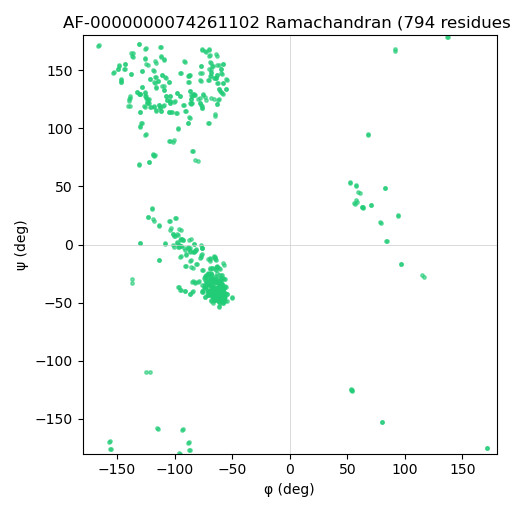 1
ATOM 3213 C C . GLY B 1 27 ? 19.047 15.523 20.844 1 96.31 27 GLY B C 1
ATOM 3214 O O . GLY B 1 27 ? 19.562 14.453 21.156 1 96.31 27 GLY B O 1
ATOM 3215 N N . LEU B 1 28 ? 17.859 15.898 21.344 1 97.38 28 LEU B N 1
ATOM 3216 C CA . LEU B 1 28 ? 17.125 15.102 22.328 1 97.38 28 LEU B CA 1
ATOM 3217 C C . LEU B 1 28 ? 16.188 14.125 21.625 1 97.38 28 LEU B C 1
ATOM 3219 O O . LEU B 1 28 ? 15.688 13.18 22.25 1 97.38 28 LEU B O 1
ATOM 3223 N N . ALA B 1 29 ? 15.867 14.336 20.391 1 96.62 29 ALA B N 1
ATOM 3224 C CA . ALA B 1 29 ? 15.031 13.484 19.562 1 96.62 29 ALA B CA 1
ATOM 3225 C C . ALA B 1 29 ? 15.602 13.352 18.156 1 96.62 29 ALA B C 1
ATOM 3227 O O . ALA B 1 29 ? 16.281 14.25 17.672 1 96.62 29 ALA B O 1
ATOM 3228 N N . ASP B 1 30 ? 15.406 12.18 17.562 1 96.81 30 ASP B N 1
ATOM 3229 C CA . ASP B 1 30 ? 15.82 12.031 16.172 1 96.81 30 ASP B CA 1
ATOM 3230 C C . ASP B 1 30 ? 14.703 12.461 15.219 1 96.81 30 ASP B C 1
ATOM 3232 O O . ASP B 1 30 ? 13.742 13.117 15.633 1 96.81 30 ASP B O 1
ATOM 3236 N N . THR B 1 31 ? 14.875 12.188 13.945 1 98 31 THR B N 1
ATOM 3237 C CA . THR B 1 31 ? 13.984 12.727 12.93 1 98 31 THR B CA 1
ATOM 3238 C C . THR B 1 31 ? 13.031 11.641 12.422 1 98 31 THR B C 1
ATOM 3240 O O . THR B 1 31 ? 12.461 11.766 11.336 1 98 31 THR B O 1
ATOM 3243 N N . THR B 1 32 ? 12.852 10.555 13.219 1 97.75 32 THR B N 1
ATOM 3244 C CA . THR B 1 32 ? 11.859 9.547 12.867 1 97.75 32 THR B CA 1
ATOM 3245 C C . THR B 1 32 ? 10.484 10.172 12.688 1 97.75 32 THR B C 1
ATOM 3247 O O . THR B 1 32 ? 10.078 11.023 13.484 1 97.75 32 THR B O 1
ATOM 3250 N N . GLY B 1 33 ? 9.82 9.789 11.602 1 98 33 GLY B N 1
ATOM 3251 C CA . GLY B 1 33 ? 8.5 10.336 11.312 1 98 33 GLY B CA 1
ATOM 3252 C C . GLY B 1 33 ? 8.539 11.5 10.344 1 98 33 GLY B C 1
ATOM 3253 O O . GLY B 1 33 ? 7.504 11.891 9.797 1 98 33 GLY B O 1
ATOM 3254 N N . MET B 1 34 ? 9.688 12.102 10.133 1 98.62 34 MET B N 1
ATOM 3255 C CA . MET B 1 34 ? 9.82 13.195 9.172 1 98.62 34 MET B CA 1
ATOM 3256 C C . MET B 1 34 ? 10.195 12.656 7.793 1 98.62 34 MET B C 1
ATOM 3258 O O . MET B 1 34 ? 11.289 12.133 7.598 1 98.62 34 MET B O 1
ATOM 3262 N N . VAL B 1 35 ? 9.336 12.828 6.895 1 98.5 35 VAL B N 1
ATOM 3263 C CA . VAL B 1 35 ? 9.5 12.344 5.527 1 98.5 35 VAL B CA 1
ATOM 3264 C C . VAL B 1 35 ? 10.742 12.977 4.898 1 98.5 35 VAL B C 1
ATOM 3266 O O . VAL B 1 35 ? 11.477 12.32 4.16 1 98.5 35 VAL B O 1
ATOM 3269 N N . THR B 1 36 ? 11.047 14.18 5.207 1 98.44 36 THR B N 1
ATOM 3270 C CA . THR B 1 36 ? 12.125 14.945 4.59 1 98.44 36 THR B CA 1
ATOM 3271 C C . THR B 1 36 ? 13.484 14.5 5.129 1 98.44 36 THR B C 1
ATOM 3273 O O . THR B 1 36 ? 14.523 14.906 4.605 1 98.44 36 THR B O 1
ATOM 3276 N N . ALA B 1 37 ? 13.469 13.664 6.148 1 97.62 37 ALA B N 1
ATOM 3277 C CA . ALA B 1 37 ? 14.719 13.25 6.77 1 97.62 37 ALA B CA 1
ATOM 3278 C C . ALA B 1 37 ? 15.211 11.93 6.176 1 97.62 37 ALA B C 1
ATOM 3280 O O . ALA B 1 37 ? 16.25 11.406 6.586 1 97.62 37 ALA B O 1
ATOM 3281 N N . ARG B 1 38 ? 14.516 11.477 5.184 1 95.38 38 ARG B N 1
ATOM 3282 C CA . ARG B 1 38 ? 14.906 10.25 4.512 1 95.38 38 ARG B CA 1
ATOM 3283 C C . ARG B 1 38 ? 15.109 10.477 3.016 1 95.38 38 ARG B C 1
ATOM 3285 O O . ARG B 1 38 ? 14.516 11.391 2.439 1 95.38 38 ARG B O 1
ATOM 3292 N N . ARG B 1 39 ? 15.977 9.57 2.484 1 93.69 39 ARG B N 1
ATOM 3293 C CA . ARG B 1 39 ? 16.094 9.586 1.031 1 93.69 39 ARG B CA 1
ATOM 3294 C C . ARG B 1 39 ? 14.766 9.242 0.368 1 93.69 39 ARG B C 1
ATOM 3296 O O . ARG B 1 39 ? 14.031 8.383 0.856 1 93.69 39 ARG B O 1
ATOM 3303 N N . PRO B 1 40 ? 14.422 9.945 -0.702 1 95.44 40 PRO B N 1
ATOM 3304 C CA . PRO B 1 40 ? 15.305 10.828 -1.471 1 95.44 40 PRO B CA 1
ATOM 3305 C C . PRO B 1 40 ? 15.219 12.289 -1.023 1 95.44 40 PRO B C 1
ATOM 3307 O O . PRO B 1 40 ? 15.969 13.133 -1.512 1 95.44 40 PRO B O 1
ATOM 3310 N N . CYS B 1 41 ? 14.422 12.633 -0.079 1 97.31 41 CYS B N 1
ATOM 3311 C CA . CYS B 1 41 ? 14.148 14.023 0.246 1 97.31 41 CYS B CA 1
ATOM 3312 C C . CYS B 1 41 ? 15.383 14.703 0.818 1 97.31 41 CYS B C 1
ATOM 3314 O O . CYS B 1 41 ? 15.516 15.93 0.746 1 97.31 41 CYS B O 1
ATOM 3316 N N . THR B 1 42 ? 16.328 13.898 1.323 1 97.25 42 THR B N 1
ATOM 3317 C CA . THR B 1 42 ? 17.547 14.461 1.899 1 97.25 42 THR B CA 1
ATOM 3318 C C . THR B 1 42 ? 18.422 15.07 0.814 1 97.25 42 THR B C 1
ATOM 3320 O O . THR B 1 42 ? 19.375 15.789 1.114 1 97.25 42 THR B O 1
ATOM 3323 N N . ARG B 1 43 ? 18.094 14.789 -0.413 1 97.25 43 ARG B N 1
ATOM 3324 C CA . ARG B 1 43 ? 18.859 15.352 -1.527 1 97.25 43 ARG B CA 1
ATOM 3325 C C . ARG B 1 43 ? 18.469 16.812 -1.775 1 97.25 43 ARG B C 1
ATOM 3327 O O . ARG B 1 43 ? 19.141 17.516 -2.516 1 97.25 43 ARG B O 1
ATOM 3334 N N . LEU B 1 44 ? 17.391 17.281 -1.159 1 97.56 44 LEU B N 1
ATOM 3335 C CA . LEU B 1 44 ? 16.984 18.672 -1.263 1 97.56 44 LEU B CA 1
ATOM 3336 C C . LEU B 1 44 ? 17.688 19.531 -0.215 1 97.56 44 LEU B C 1
ATOM 3338 O O . LEU B 1 44 ? 17.953 19.062 0.897 1 97.56 44 LEU B O 1
ATOM 3342 N N . ASP B 1 45 ? 17.969 20.703 -0.584 1 96 45 ASP B N 1
ATOM 3343 C CA . ASP B 1 45 ? 18.516 21.672 0.371 1 96 45 ASP B CA 1
ATOM 3344 C C . ASP B 1 45 ? 17.391 22.359 1.148 1 96 45 ASP B C 1
ATOM 3346 O O . ASP B 1 45 ? 17.031 23.5 0.855 1 96 45 ASP B O 1
ATOM 3350 N N . LEU B 1 46 ? 16.875 21.703 2.158 1 97.56 46 LEU B N 1
ATOM 3351 C CA . LEU B 1 46 ? 15.758 22.203 2.951 1 97.56 46 LEU B CA 1
ATOM 3352 C C . LEU B 1 46 ? 16.266 22.922 4.203 1 97.56 46 LEU B C 1
ATOM 3354 O O . LEU B 1 46 ? 17.328 22.578 4.727 1 97.56 46 LEU B O 1
ATOM 3358 N N . PRO B 1 47 ? 15.555 23.938 4.645 1 96.81 47 PRO B N 1
ATOM 3359 C CA . PRO B 1 47 ? 15.938 24.547 5.922 1 96.81 47 PRO B CA 1
ATOM 3360 C C . PRO B 1 47 ? 15.992 23.531 7.062 1 96.81 47 PRO B C 1
ATOM 3362 O O . PRO B 1 47 ? 15.164 22.625 7.129 1 96.81 47 PRO B O 1
ATOM 3365 N N . ALA B 1 48 ? 16.938 23.734 7.891 1 96.12 48 ALA B N 1
ATOM 3366 C CA . ALA B 1 48 ? 17.062 22.844 9.047 1 96.12 48 ALA B CA 1
ATOM 3367 C C . ALA B 1 48 ? 15.906 23.062 10.016 1 96.12 48 ALA B C 1
ATOM 3369 O O . ALA B 1 48 ? 15.461 24.188 10.219 1 96.12 48 ALA B O 1
ATOM 3370 N N . VAL B 1 49 ? 15.453 22 10.656 1 96.56 49 VAL B N 1
ATOM 3371 C CA . VAL B 1 49 ? 14.352 22.047 11.609 1 96.56 49 VAL B CA 1
ATOM 3372 C C . VAL B 1 49 ? 14.711 22.984 12.766 1 96.56 49 VAL B C 1
ATOM 3374 O O . VAL B 1 49 ? 13.859 23.703 13.281 1 96.56 49 VAL B O 1
ATOM 3377 N N . GLY B 1 50 ? 15.938 23 13.141 1 92.31 50 GLY B N 1
ATOM 3378 C CA . GLY B 1 50 ? 16.422 23.812 14.242 1 92.31 50 GLY B CA 1
ATOM 3379 C C . GLY B 1 50 ? 16.406 25.297 13.922 1 92.31 50 GLY B C 1
ATOM 3380 O O . GLY B 1 50 ? 16.5 26.125 14.828 1 92.31 50 GLY B O 1
ATOM 3381 N N . ASP B 1 51 ? 16.25 25.641 12.68 1 93.38 51 ASP B N 1
ATOM 3382 C CA . ASP B 1 51 ? 16.328 27.031 12.25 1 93.38 51 ASP B CA 1
ATOM 3383 C C . ASP B 1 51 ? 14.93 27.625 12.07 1 93.38 51 ASP B C 1
ATOM 3385 O O . ASP B 1 51 ? 14.789 28.781 11.656 1 93.38 51 ASP B O 1
ATOM 3389 N N . LEU B 1 52 ? 13.945 26.891 12.453 1 98.19 52 LEU B N 1
ATOM 3390 C CA . LEU B 1 52 ? 12.578 27.391 12.297 1 98.19 52 LEU B CA 1
ATOM 3391 C C . LEU B 1 52 ? 12.18 28.25 13.484 1 98.19 52 LEU B C 1
ATOM 3393 O O . LEU B 1 52 ? 12.414 27.891 14.641 1 98.19 52 LEU B O 1
ATOM 3397 N N . ALA B 1 53 ? 11.695 29.438 13.211 1 98.5 53 ALA B N 1
ATOM 3398 C CA . ALA B 1 53 ? 11.156 30.328 14.234 1 98.5 53 ALA B CA 1
ATOM 3399 C C . ALA B 1 53 ? 9.633 30.219 14.297 1 98.5 53 ALA B C 1
ATOM 3401 O O . ALA B 1 53 ? 8.953 30.375 13.281 1 98.5 53 ALA B O 1
ATOM 3402 N N . PHE B 1 54 ? 9.102 30.031 15.523 1 98.81 54 PHE B N 1
ATOM 3403 C CA . PHE B 1 54 ? 7.684 29.719 15.633 1 98.81 54 PHE B CA 1
ATOM 3404 C C . PHE B 1 54 ? 6.93 30.891 16.266 1 98.81 54 PHE B C 1
ATOM 3406 O O . PHE B 1 54 ? 7.473 31.594 17.125 1 98.81 54 PHE B O 1
ATOM 3413 N N . ALA B 1 55 ? 5.777 31.125 15.891 1 98.69 55 ALA B N 1
ATOM 3414 C CA . ALA B 1 55 ? 4.719 31.938 16.469 1 98.69 55 ALA B CA 1
ATOM 3415 C C . ALA B 1 55 ? 3.342 31.469 16.016 1 98.69 55 ALA B C 1
ATOM 3417 O O . ALA B 1 55 ? 3.217 30.391 15.406 1 98.69 55 ALA B O 1
ATOM 3418 N N . GLY B 1 56 ? 2.307 32.188 16.406 1 98.62 56 GLY B N 1
ATOM 3419 C CA . GLY B 1 56 ? 1.019 31.719 15.922 1 98.62 56 GLY B CA 1
ATOM 3420 C C . GLY B 1 56 ? -0.156 32.438 16.547 1 98.62 56 GLY B C 1
ATOM 3421 O O . GLY B 1 56 ? 0.018 33.5 17.156 1 98.62 56 GLY B O 1
ATOM 3422 N N . HIS B 1 57 ? -1.316 31.969 16.203 1 97.69 57 HIS B N 1
ATOM 3423 C CA . HIS B 1 57 ? -2.584 32.406 16.766 1 97.69 57 HIS B CA 1
ATOM 3424 C C . HIS B 1 57 ? -3.281 31.281 17.516 1 97.69 57 HIS B C 1
ATOM 3426 O O . HIS B 1 57 ? -3.223 30.125 17.078 1 97.69 57 HIS B O 1
ATOM 3432 N N . ASP B 1 58 ? -3.926 31.594 18.547 1 96 58 ASP B N 1
ATOM 3433 C CA . ASP B 1 58 ? -4.867 30.672 19.188 1 96 58 ASP B CA 1
ATOM 3434 C C . ASP B 1 58 ? -6.016 31.438 19.844 1 96 58 ASP B C 1
ATOM 3436 O O . ASP B 1 58 ? -5.875 32.625 20.172 1 96 58 ASP B O 1
ATOM 3440 N N . VAL B 1 59 ? -7.113 30.703 19.938 1 91.56 59 VAL B N 1
ATOM 3441 C CA . VAL B 1 59 ? -8.281 31.359 20.516 1 91.56 59 VAL B CA 1
ATOM 3442 C C . VAL B 1 59 ? -8.352 31.047 22.016 1 91.56 59 VAL B C 1
ATOM 3444 O O . VAL B 1 59 ? -9.125 31.656 22.75 1 91.56 59 VAL B O 1
ATOM 3447 N N . ARG B 1 60 ? -7.613 30.156 22.578 1 88.62 60 ARG B N 1
ATOM 3448 C CA . ARG B 1 60 ? -7.641 29.75 23.969 1 88.62 60 ARG B CA 1
ATOM 3449 C C . ARG B 1 60 ? -6.652 30.562 24.812 1 88.62 60 ARG B C 1
ATOM 3451 O O . ARG B 1 60 ? -5.648 31.047 24.281 1 88.62 60 ARG B O 1
ATOM 3458 N N . ASP B 1 61 ? -7.043 30.484 25.906 1 87.75 61 ASP B N 1
ATOM 3459 C CA . ASP B 1 61 ? -6.141 31.078 26.891 1 87.75 61 ASP B CA 1
ATOM 3460 C C . ASP B 1 61 ? -5.324 30 27.594 1 87.75 61 ASP B C 1
ATOM 3462 O O . ASP B 1 61 ? -5.711 29.516 28.672 1 87.75 61 ASP B O 1
ATOM 3466 N N . THR B 1 62 ? -4.27 29.656 27.156 1 94.19 62 THR B N 1
ATOM 3467 C CA . THR B 1 62 ? -3.336 28.641 27.656 1 94.19 62 THR B CA 1
ATOM 3468 C C . THR B 1 62 ? -1.923 28.922 27.141 1 94.19 62 THR B C 1
ATOM 3470 O O . THR B 1 62 ? -1.608 30.047 26.75 1 94.19 62 THR B O 1
ATOM 3473 N N . SER B 1 63 ? -1.031 28 27.344 1 96.88 63 SER B N 1
ATOM 3474 C CA . SER B 1 63 ? 0.349 28.172 26.906 1 96.88 63 SER B CA 1
ATOM 3475 C C . SER B 1 63 ? 0.881 26.891 26.25 1 96.88 63 SER B C 1
ATOM 3477 O O . SER B 1 63 ? 0.301 25.828 26.406 1 96.88 63 SER B O 1
ATOM 3479 N N . LEU B 1 64 ? 1.91 27.062 25.516 1 98.25 64 LEU B N 1
ATOM 3480 C CA . LEU B 1 64 ? 2.58 25.906 24.906 1 98.25 64 LEU B CA 1
ATOM 3481 C C . LEU B 1 64 ? 3.039 24.922 25.969 1 98.25 64 LEU B C 1
ATOM 3483 O O . LEU B 1 64 ? 2.869 23.703 25.812 1 98.25 64 LEU B O 1
ATOM 3487 N N . LEU B 1 65 ? 3.604 25.484 27 1 98.19 65 LEU B N 1
ATOM 3488 C CA . LEU B 1 65 ? 4.148 24.625 28.062 1 98.19 65 LEU B CA 1
ATOM 3489 C C . LEU B 1 65 ? 3.037 23.844 28.75 1 98.19 65 LEU B C 1
ATOM 3491 O O . LEU B 1 65 ? 3.197 22.656 29.031 1 98.19 65 LEU B O 1
ATOM 3495 N N . GLU B 1 66 ? 1.977 24.484 29.062 1 97.19 66 GLU B N 1
ATOM 3496 C CA . GLU B 1 66 ? 0.839 23.812 29.688 1 97.19 66 GLU B CA 1
ATOM 3497 C C . GLU B 1 66 ? 0.313 22.688 28.781 1 97.19 66 GLU B C 1
ATOM 3499 O O . GLU B 1 66 ? 0.078 21.578 29.25 1 97.19 66 GLU B O 1
ATOM 3504 N N . THR B 1 67 ? 0.124 22.984 27.562 1 96.56 67 THR B N 1
ATOM 3505 C CA . THR B 1 67 ? -0.344 21.984 26.609 1 96.56 67 THR B CA 1
ATOM 3506 C C . THR B 1 67 ? 0.659 20.844 26.5 1 96.56 67 THR B C 1
ATOM 3508 O O . THR B 1 67 ? 0.27 19.672 26.422 1 96.56 67 THR B O 1
ATOM 3511 N N . ALA B 1 68 ? 1.932 21.141 26.453 1 98.19 68 ALA B N 1
ATOM 3512 C CA . ALA B 1 68 ? 2.973 20.109 26.359 1 98.19 68 ALA B CA 1
ATOM 3513 C C . ALA B 1 68 ? 2.91 19.172 27.547 1 98.19 68 ALA B C 1
ATOM 3515 O O . ALA B 1 68 ? 3.074 17.953 27.406 1 98.19 68 ALA B O 1
ATOM 3516 N N . HIS B 1 69 ? 2.707 19.719 28.688 1 97.25 69 HIS B N 1
ATOM 3517 C CA . HIS B 1 69 ? 2.602 18.906 29.875 1 97.25 69 HIS B CA 1
ATOM 3518 C C . HIS B 1 69 ? 1.376 18 29.828 1 97.25 69 HIS B C 1
ATOM 3520 O O . HIS B 1 69 ? 1.436 16.828 30.25 1 97.25 69 HIS B O 1
ATOM 3526 N N . GLU B 1 70 ? 0.322 18.562 29.438 1 94.31 70 GLU B N 1
ATOM 3527 C CA . GLU B 1 70 ? -0.889 17.75 29.281 1 94.31 70 GLU B CA 1
ATOM 3528 C C . GLU B 1 70 ? -0.665 16.594 28.328 1 94.31 70 GLU B C 1
ATOM 3530 O O . GLU B 1 70 ? -1.082 15.461 28.594 1 94.31 70 GLU B O 1
ATOM 3535 N N . LEU B 1 71 ? -0.071 16.859 27.219 1 95.62 71 LEU B N 1
ATOM 3536 C CA . LEU B 1 71 ? 0.253 15.82 26.25 1 95.62 71 LEU B CA 1
ATOM 3537 C C . LEU B 1 71 ? 1.177 14.773 26.844 1 95.62 71 LEU B C 1
ATOM 3539 O O . LEU B 1 71 ? 0.989 13.57 26.641 1 95.62 71 LEU B O 1
ATOM 3543 N N . SER B 1 72 ? 2.104 15.242 27.562 1 96.25 72 SER B N 1
ATOM 3544 C CA . SER B 1 72 ? 3.098 14.359 28.156 1 96.25 72 SER B CA 1
ATOM 3545 C C . SER B 1 72 ? 2.449 13.375 29.125 1 96.25 72 SER B C 1
ATOM 3547 O O . SER B 1 72 ? 2.912 12.242 29.281 1 96.25 72 SER B O 1
ATOM 3549 N N . ALA B 1 73 ? 1.425 13.828 29.766 1 93.44 73 ALA B N 1
ATOM 3550 C CA . ALA B 1 73 ? 0.683 12.938 30.656 1 93.44 73 ALA B CA 1
ATOM 3551 C C . ALA B 1 73 ? 0.133 11.734 29.906 1 93.44 73 ALA B C 1
ATOM 3553 O O . ALA B 1 73 ? -0.064 10.664 30.484 1 93.44 73 ALA B O 1
ATOM 3554 N N . GLY B 1 74 ? -0.059 11.969 28.641 1 90.81 74 GLY B N 1
ATOM 3555 C CA . GLY B 1 74 ? -0.518 10.875 27.797 1 90.81 74 GLY B CA 1
ATOM 3556 C C . GLY B 1 74 ? 0.617 10.047 27.219 1 90.81 74 GLY B C 1
ATOM 3557 O O . GLY B 1 74 ? 0.381 9.086 26.5 1 90.81 74 GLY B O 1
ATOM 3558 N N . GLY B 1 75 ? 1.839 10.43 27.5 1 90.75 75 GLY B N 1
ATOM 3559 C CA . GLY B 1 75 ? 2.967 9.594 27.141 1 90.75 75 GLY B CA 1
ATOM 3560 C C . GLY B 1 75 ? 3.875 10.227 26.094 1 90.75 75 GLY B C 1
ATOM 3561 O O . GLY B 1 75 ? 5.027 9.82 25.938 1 90.75 75 GLY B O 1
ATOM 3562 N N . VAL B 1 76 ? 3.408 11.102 25.25 1 91.25 76 VAL B N 1
ATOM 3563 C CA . VAL B 1 76 ? 4.223 11.719 24.219 1 91.25 76 VAL B CA 1
ATOM 3564 C C . VAL B 1 76 ? 3.881 13.203 24.109 1 91.25 76 VAL B C 1
ATOM 3566 O O . VAL B 1 76 ? 2.715 13.562 23.938 1 91.25 76 VAL B O 1
ATOM 3569 N N . PRO B 1 77 ? 4.828 14.062 24.203 1 96.31 77 PRO B N 1
ATOM 3570 C CA . PRO B 1 77 ? 6.258 13.805 24.406 1 96.31 77 PRO B CA 1
ATOM 3571 C C . PRO B 1 77 ? 6.574 13.367 25.828 1 96.31 77 PRO B C 1
ATOM 3573 O O . PRO B 1 77 ? 5.719 13.461 26.719 1 96.31 77 PRO B O 1
ATOM 3576 N N . SER B 1 78 ? 7.844 12.828 26.016 1 96.81 78 SER B N 1
ATOM 3577 C CA . SER B 1 78 ? 8.25 12.469 27.375 1 96.81 78 SER B CA 1
ATOM 3578 C C . SER B 1 78 ? 8.398 13.711 28.25 1 96.81 78 SER B C 1
ATOM 3580 O O . SER B 1 78 ? 8.688 14.797 27.766 1 96.81 78 SER B O 1
ATOM 3582 N N . ALA B 1 79 ? 8.227 13.508 29.516 1 97.12 79 ALA B N 1
ATOM 3583 C CA . ALA B 1 79 ? 8.375 14.609 30.453 1 97.12 79 ALA B CA 1
ATOM 3584 C C . ALA B 1 79 ? 9.773 15.211 30.391 1 97.12 79 ALA B C 1
ATOM 3586 O O . ALA B 1 79 ? 9.938 16.438 30.5 1 97.12 79 ALA B O 1
ATOM 3587 N N . ASP B 1 80 ? 10.742 14.383 30.188 1 97.38 80 ASP B N 1
ATOM 3588 C CA . ASP B 1 80 ? 12.125 14.836 30.109 1 97.38 80 ASP B CA 1
ATOM 3589 C C . ASP B 1 80 ? 12.328 15.781 28.922 1 97.38 80 ASP B C 1
ATOM 3591 O O . ASP B 1 80 ? 13.023 16.797 29.047 1 97.38 80 ASP B O 1
ATOM 3595 N N . VAL B 1 81 ? 11.75 15.453 27.859 1 98.12 81 VAL B N 1
ATOM 3596 C CA . VAL B 1 81 ? 11.883 16.281 26.672 1 98.12 81 VAL B CA 1
ATOM 3597 C C . VAL B 1 81 ? 11.18 17.625 26.891 1 98.12 81 VAL B C 1
ATOM 3599 O O . VAL B 1 81 ? 11.727 18.672 26.547 1 98.12 81 VAL B O 1
ATOM 3602 N N . VAL B 1 82 ? 9.969 17.594 27.469 1 98.44 82 VAL B N 1
ATOM 3603 C CA . VAL B 1 82 ? 9.219 18.828 27.719 1 98.44 82 VAL B CA 1
ATOM 3604 C C . VAL B 1 82 ? 10.023 19.734 28.641 1 98.44 82 VAL B C 1
ATOM 3606 O O . VAL B 1 82 ? 10.141 20.938 28.391 1 98.44 82 VAL B O 1
ATOM 3609 N N . ASP B 1 83 ? 10.602 19.109 29.641 1 98.06 83 ASP B N 1
ATOM 3610 C CA . ASP B 1 83 ? 11.383 19.875 30.594 1 98.06 83 ASP B CA 1
ATOM 3611 C C . ASP B 1 83 ? 12.609 20.5 29.922 1 98.06 83 ASP B C 1
ATOM 3613 O O . ASP B 1 83 ? 12.961 21.641 30.203 1 98.06 83 ASP B O 1
ATOM 3617 N N . ALA B 1 84 ? 13.18 19.766 29.109 1 98.31 84 ALA B N 1
ATOM 3618 C CA . ALA B 1 84 ? 14.422 20.188 28.484 1 98.31 84 ALA B CA 1
ATOM 3619 C C . ALA B 1 84 ? 14.188 21.359 27.531 1 98.31 84 ALA B C 1
ATOM 3621 O O . ALA B 1 84 ? 15.086 22.172 27.297 1 98.31 84 ALA B O 1
ATOM 3622 N N . VAL B 1 85 ? 12.922 21.484 27 1 98.31 85 VAL B N 1
ATOM 3623 C CA . VAL B 1 85 ? 12.695 22.531 26.016 1 98.31 85 VAL B CA 1
ATOM 3624 C C . VAL B 1 85 ? 11.742 23.578 26.594 1 98.31 85 VAL B C 1
ATOM 3626 O O . VAL B 1 85 ? 11.195 24.406 25.844 1 98.31 85 VAL B O 1
ATOM 3629 N N . ALA B 1 86 ? 11.539 23.625 27.828 1 98.5 86 ALA B N 1
ATOM 3630 C CA . ALA B 1 86 ? 10.562 24.484 28.484 1 98.5 86 ALA B CA 1
ATOM 3631 C C . ALA B 1 86 ? 10.867 25.953 28.234 1 98.5 86 ALA B C 1
ATOM 3633 O O . ALA B 1 86 ? 9.961 26.75 27.953 1 98.5 86 ALA B O 1
ATOM 3634 N N . ASP B 1 87 ? 12.133 26.344 28.328 1 98.19 87 ASP B N 1
ATOM 3635 C CA . ASP B 1 87 ? 12.516 27.734 28.109 1 98.19 87 ASP B CA 1
ATOM 3636 C C . ASP B 1 87 ? 12.195 28.172 26.688 1 98.19 87 ASP B C 1
ATOM 3638 O O . ASP B 1 87 ? 11.781 29.312 26.453 1 98.19 87 ASP B O 1
ATOM 3642 N N . ASP B 1 88 ? 12.453 27.25 25.766 1 97.94 88 ASP B N 1
ATOM 3643 C CA . ASP B 1 88 ? 12.117 27.547 24.391 1 97.94 88 ASP B CA 1
ATOM 3644 C C . ASP B 1 88 ? 10.617 27.781 24.219 1 97.94 88 ASP B C 1
ATOM 3646 O O . ASP B 1 88 ? 10.195 28.703 23.531 1 97.94 88 ASP B O 1
ATOM 3650 N N . LEU B 1 89 ? 9.828 26.922 24.844 1 98.56 89 LEU B N 1
ATOM 3651 C CA . LEU B 1 89 ? 8.375 27.016 24.734 1 98.56 89 LEU B CA 1
ATOM 3652 C C . LEU B 1 89 ? 7.871 28.344 25.297 1 98.56 89 LEU B C 1
ATOM 3654 O O . LEU B 1 89 ? 6.984 28.969 24.719 1 98.56 89 LEU B O 1
ATOM 3658 N N . GLU B 1 90 ? 8.453 28.766 26.359 1 98.06 90 GLU B N 1
ATOM 3659 C CA . GLU B 1 90 ? 8.055 30.031 26.969 1 98.06 90 GLU B CA 1
ATOM 3660 C C . GLU B 1 90 ? 8.391 31.219 26.078 1 98.06 90 GLU B C 1
ATOM 3662 O O . GLU B 1 90 ? 7.59 32.125 25.938 1 98.06 90 GLU B O 1
ATOM 3667 N N . ARG B 1 91 ? 9.516 31.156 25.516 1 97.56 91 ARG B N 1
ATOM 3668 C CA . ARG B 1 91 ? 9.93 32.25 24.625 1 97.56 91 ARG B CA 1
ATOM 3669 C C . ARG B 1 91 ? 9.023 32.312 23.391 1 97.56 91 ARG B C 1
ATOM 3671 O O . ARG B 1 91 ? 8.617 33.375 22.969 1 97.56 91 ARG B O 1
ATOM 3678 N N . ILE B 1 92 ? 8.719 31.156 22.875 1 97.88 92 ILE B N 1
ATOM 3679 C CA . ILE B 1 92 ? 7.879 31.094 21.672 1 97.88 92 ILE B CA 1
ATOM 3680 C C . ILE B 1 92 ? 6.457 31.531 22.031 1 97.88 92 ILE B C 1
ATOM 3682 O O . ILE B 1 92 ? 5.789 32.188 21.219 1 97.88 92 ILE B O 1
ATOM 3686 N N . ASP B 1 93 ? 6.102 31.188 23.188 1 96.62 93 ASP B N 1
ATOM 3687 C CA . ASP B 1 93 ? 4.77 31.531 23.672 1 96.62 93 ASP B CA 1
ATOM 3688 C C . ASP B 1 93 ? 4.547 33.031 23.656 1 96.62 93 ASP B C 1
ATOM 3690 O O . ASP B 1 93 ? 3.424 33.5 23.453 1 96.62 93 ASP B O 1
ATOM 3694 N N . ASP B 1 94 ? 5.559 33.812 23.812 1 95.38 94 ASP B N 1
ATOM 3695 C CA . ASP B 1 94 ? 5.488 35.281 23.797 1 95.38 94 ASP B CA 1
ATOM 3696 C C . ASP B 1 94 ? 5.051 35.781 22.438 1 95.38 94 ASP B C 1
ATOM 3698 O O . ASP B 1 94 ? 4.547 36.906 22.328 1 95.38 94 ASP B O 1
ATOM 3702 N N . GLY B 1 95 ? 5.227 34.969 21.422 1 96.25 95 GLY B N 1
ATOM 3703 C CA . GLY B 1 95 ? 4.891 35.375 20.078 1 96.25 95 GLY B CA 1
ATOM 3704 C C . GLY B 1 95 ? 3.512 34.906 19.641 1 96.25 95 GLY B C 1
ATOM 3705 O O . GLY B 1 95 ? 3.068 35.219 18.531 1 96.25 95 GLY B O 1
ATOM 3706 N N . VAL B 1 96 ? 2.809 34.188 20.516 1 97.62 96 VAL B N 1
ATOM 3707 C CA . VAL B 1 96 ? 1.463 33.719 20.188 1 97.62 96 VAL B CA 1
ATOM 3708 C C . VAL B 1 96 ? 0.456 34.844 20.469 1 97.62 96 VAL B C 1
ATOM 3710 O O . VAL B 1 96 ? 0.518 35.5 21.516 1 97.62 96 VAL B O 1
ATOM 3713 N N . ARG B 1 97 ? -0.379 35.125 19.469 1 96.12 97 ARG B N 1
ATOM 3714 C CA . ARG B 1 97 ? -1.388 36.188 19.562 1 96.12 97 ARG B CA 1
ATOM 3715 C C . ARG B 1 97 ? -2.793 35.594 19.578 1 96.12 97 ARG B C 1
ATOM 3717 O O . ARG B 1 97 ? -2.988 34.406 19.219 1 96.12 97 ARG B O 1
ATOM 3724 N N . VAL B 1 98 ? -3.68 36.375 20.016 1 92.75 98 VAL B N 1
ATOM 3725 C CA . VAL B 1 98 ? -5.074 35.938 20 1 92.75 98 VAL B CA 1
ATOM 3726 C C . VAL B 1 98 ? -5.609 35.969 18.562 1 92.75 98 VAL B C 1
ATOM 3728 O O . VAL B 1 98 ? -5.465 36.969 17.859 1 92.75 98 VAL B O 1
ATOM 3731 N N . GLY B 1 99 ? -6.141 34.875 18.156 1 92.5 99 GLY B N 1
ATOM 3732 C CA . GLY B 1 99 ? -6.707 34.75 16.828 1 92.5 99 GLY B CA 1
ATOM 3733 C C . GLY B 1 99 ? -8.195 35.031 16.781 1 92.5 99 GLY B C 1
ATOM 3734 O O . GLY B 1 99 ? -8.703 35.844 17.594 1 92.5 99 GLY B O 1
ATOM 3735 N N . THR B 1 100 ? -8.828 34.531 15.734 1 88.56 100 THR B N 1
ATOM 3736 C CA . THR B 1 100 ? -10.258 34.75 15.562 1 88.56 100 THR B CA 1
ATOM 3737 C C . THR B 1 100 ? -11.016 33.438 15.562 1 88.56 100 THR B C 1
ATOM 3739 O O . THR B 1 100 ? -10.461 32.375 15.172 1 88.56 100 THR B O 1
ATOM 3742 N N . ALA B 1 101 ? -12.289 33.469 16.031 1 84.38 101 ALA B N 1
ATOM 3743 C CA . ALA B 1 101 ? -13.156 32.281 16.047 1 84.38 101 ALA B CA 1
ATOM 3744 C C . ALA B 1 101 ? -14.398 32.5 15.188 1 84.38 101 ALA B C 1
ATOM 3746 O O . ALA B 1 101 ? -15.422 31.859 15.391 1 84.38 101 ALA B O 1
ATOM 3747 N N . VAL B 1 102 ? -14.219 33.406 14.336 1 79.88 102 VAL B N 1
ATOM 3748 C CA . VAL B 1 102 ? -15.359 33.688 13.477 1 79.88 102 VAL B CA 1
ATOM 3749 C C . VAL B 1 102 ? -15.719 32.469 12.648 1 79.88 102 VAL B C 1
ATOM 3751 O O . VAL B 1 102 ? -14.852 31.859 12.008 1 79.88 102 VAL B O 1
ATOM 3754 N N . ASN B 1 103 ? -16.969 32 12.711 1 79.19 103 ASN B N 1
ATOM 3755 C CA . ASN B 1 103 ? -17.547 30.922 11.914 1 79.19 103 ASN B CA 1
ATOM 3756 C C . ASN B 1 103 ? -16.766 29.625 12.078 1 79.19 103 ASN B C 1
ATOM 3758 O O . ASN B 1 103 ? -16.5 28.922 11.102 1 79.19 103 ASN B O 1
ATOM 3762 N N . CYS B 1 104 ? -16.312 29.391 13.32 1 80.31 104 CYS B N 1
ATOM 3763 C CA . CYS B 1 104 ? -15.555 28.172 13.602 1 80.31 104 CY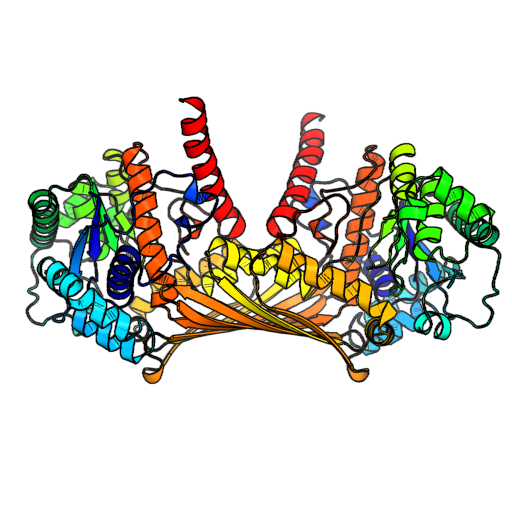S B CA 1
ATOM 3764 C C . CYS B 1 104 ? -16.453 27.094 14.203 1 80.31 104 CYS B C 1
ATOM 3766 O O . CYS B 1 104 ? -15.984 26 14.516 1 80.31 104 CYS B O 1
ATOM 3768 N N . GLY B 1 105 ? -17.703 27.391 14.344 1 74.31 105 GLY B N 1
ATOM 3769 C CA . GLY B 1 105 ? -18.625 26.438 14.945 1 74.31 105 GLY B CA 1
ATOM 3770 C C . GLY B 1 105 ? -18.75 26.609 16.453 1 74.31 105 GLY B C 1
ATOM 3771 O O . GLY B 1 105 ? -17.922 27.266 17.078 1 74.31 105 GLY B O 1
ATOM 3772 N N . ARG B 1 106 ? -19.781 25.953 17.016 1 71.25 106 ARG B N 1
ATOM 3773 C CA . ARG B 1 106 ? -20.141 26.141 18.422 1 71.25 106 ARG B CA 1
ATOM 3774 C C . ARG B 1 106 ? -19.062 25.562 19.328 1 71.25 106 ARG B C 1
ATOM 3776 O O . ARG B 1 106 ? -18.703 26.188 20.328 1 71.25 106 ARG B O 1
ATOM 3783 N N . ALA B 1 107 ? -18.562 24.453 18.906 1 72.12 107 ALA B N 1
ATOM 3784 C CA . ALA B 1 107 ? -17.578 23.781 19.766 1 72.12 107 ALA B CA 1
ATOM 3785 C C . ALA B 1 107 ? -16.328 24.625 19.938 1 72.12 107 ALA B C 1
ATOM 3787 O O . ALA B 1 107 ? -15.766 24.719 21.031 1 72.12 107 ALA B O 1
ATOM 3788 N N . VAL B 1 108 ? -15.984 25.266 18.922 1 75.38 108 VAL B N 1
ATOM 3789 C CA . VAL B 1 108 ? -14.797 26.109 18.953 1 75.38 108 VAL B CA 1
ATOM 3790 C C . VAL B 1 108 ? -15.094 27.406 19.719 1 75.38 108 VAL B C 1
ATOM 3792 O O . VAL B 1 108 ? -14.258 27.891 20.469 1 75.38 108 VAL B O 1
ATOM 3795 N N . ALA B 1 109 ? -16.234 27.844 19.453 1 73.31 109 ALA B N 1
ATOM 3796 C CA . ALA B 1 109 ? -16.656 29.047 20.172 1 73.31 109 ALA B CA 1
ATOM 3797 C C . ALA B 1 109 ? -16.609 28.828 21.672 1 73.31 109 ALA B C 1
ATOM 3799 O O . ALA B 1 109 ? -16.25 29.719 22.438 1 73.31 109 ALA B O 1
ATOM 3800 N N . ASP B 1 110 ? -16.953 27.609 22.078 1 75.56 110 ASP B N 1
ATOM 3801 C CA . ASP B 1 110 ? -16.984 27.281 23.5 1 75.56 110 ASP B CA 1
ATOM 3802 C C . ASP B 1 110 ? -15.562 27.203 24.062 1 75.56 110 ASP B C 1
ATOM 3804 O O . ASP B 1 110 ? -15.359 27.391 25.266 1 75.56 110 ASP B O 1
ATOM 3808 N N . LEU B 1 111 ? -14.617 26.922 23.219 1 72.88 111 LEU B N 1
ATOM 3809 C CA . LEU B 1 111 ? -13.219 26.828 23.625 1 72.88 111 LEU B CA 1
ATOM 3810 C C . LEU B 1 111 ? -12.562 28.203 23.656 1 72.88 111 LEU B C 1
ATOM 3812 O O . LEU B 1 111 ? -11.516 28.375 24.266 1 72.88 111 LEU B O 1
ATOM 3816 N N . ALA B 1 112 ? -13.211 29.156 22.906 1 74.19 112 ALA B N 1
ATOM 3817 C CA . ALA B 1 112 ? -12.609 30.484 22.719 1 74.19 112 ALA B CA 1
ATOM 3818 C C . ALA B 1 112 ? -12.773 31.344 23.969 1 74.19 112 ALA B C 1
ATOM 3820 O O . ALA B 1 112 ? -13.742 31.203 24.703 1 74.19 112 ALA B O 1
ATOM 3821 N N . ASP B 1 113 ? -11.812 32.094 24.094 1 70.81 113 ASP B N 1
ATOM 3822 C CA . ASP B 1 113 ? -11.859 33.062 25.203 1 70.81 113 ASP B CA 1
ATOM 3823 C C . ASP B 1 113 ? -13.055 34 25.078 1 70.81 113 ASP B C 1
ATOM 3825 O O . ASP B 1 113 ? -13.32 34.531 23.984 1 70.81 113 ASP B O 1
ATOM 3829 N N . GLU B 1 114 ? -13.688 34.125 26.031 1 58.12 114 GLU B N 1
ATOM 3830 C CA . GLU B 1 114 ? -14.922 34.875 26.109 1 58.12 114 GLU B CA 1
ATOM 3831 C C . GLU B 1 114 ? -14.711 36.312 25.672 1 58.12 114 GLU B C 1
ATOM 3833 O O . GLU B 1 114 ? -15.656 37 25.297 1 58.12 114 GLU B O 1
ATOM 3838 N N . THR B 1 115 ? -13.539 36.719 25.656 1 52.69 115 THR B N 1
ATOM 3839 C CA . THR B 1 115 ? -13.258 38.125 25.406 1 52.69 115 THR B CA 1
ATOM 3840 C C . THR B 1 115 ? -13.172 38.406 23.922 1 52.69 115 THR B C 1
ATOM 3842 O O . THR B 1 115 ? -12.984 39.562 23.5 1 52.69 115 THR B O 1
ATOM 3845 N N . LEU B 1 116 ? -13.305 37.281 23.281 1 60.22 116 LEU B N 1
ATOM 3846 C CA . LEU B 1 116 ? -13.203 37.531 21.859 1 60.22 116 LEU B CA 1
ATOM 3847 C C . LEU B 1 116 ? -14.422 38.281 21.344 1 60.22 116 LEU B C 1
ATOM 3849 O O . LEU B 1 116 ? -15.555 37.844 21.531 1 60.22 116 LEU B O 1
ATOM 3853 N N . SER B 1 117 ? -14.242 39.625 21.078 1 62.91 117 SER B N 1
ATOM 3854 C CA . SER B 1 117 ? -15.242 40.5 20.484 1 62.91 117 SER B CA 1
ATOM 3855 C C . SER B 1 117 ? -15.523 40.156 19.031 1 62.91 117 SER B C 1
ATOM 3857 O O . SER B 1 117 ? -14.789 39.375 18.438 1 62.91 117 SER B O 1
ATOM 3859 N N . ALA B 1 118 ? -16.766 40.469 18.656 1 64.19 118 ALA B N 1
ATOM 3860 C CA . ALA B 1 118 ? -17.172 40.219 17.266 1 64.19 118 ALA B CA 1
ATOM 3861 C C . ALA B 1 118 ? -16.703 41.375 16.359 1 64.19 118 ALA B C 1
ATOM 3863 O O . ALA B 1 118 ? -17.5 42.219 15.961 1 64.19 118 ALA B O 1
ATOM 3864 N N . PRO B 1 119 ? -15.414 41.438 16.094 1 79.69 119 PRO B N 1
ATOM 3865 C CA . PRO B 1 119 ? -14.93 42.5 15.203 1 79.69 119 PRO B CA 1
ATOM 3866 C C . PRO B 1 119 ? -15.398 42.312 13.766 1 79.69 119 PRO B C 1
ATOM 3868 O O . PRO B 1 119 ? -15.883 41.219 13.406 1 79.69 119 PRO B O 1
ATOM 3871 N N . GLU B 1 120 ? -15.414 43.531 13.055 1 90.62 120 GLU B N 1
ATOM 3872 C CA . GLU B 1 120 ? -15.656 43.438 11.617 1 90.62 120 GLU B CA 1
ATOM 3873 C C . GLU B 1 120 ? -14.594 42.594 10.93 1 90.62 120 GLU B C 1
ATOM 3875 O O . GLU B 1 120 ? -13.43 42.562 11.336 1 90.62 120 GLU B O 1
ATOM 3880 N N . ILE B 1 121 ? -15.062 41.938 9.914 1 94.56 121 ILE B N 1
ATOM 3881 C CA . ILE B 1 121 ? -14.203 41 9.195 1 94.56 121 ILE B CA 1
ATOM 3882 C C . ILE B 1 121 ? -12.961 41.75 8.695 1 94.56 121 ILE B C 1
ATOM 3884 O O . ILE B 1 121 ? -11.852 41.188 8.758 1 94.56 121 ILE B O 1
ATOM 3888 N N . GLY B 1 122 ? -13.172 42.906 8.172 1 95.06 122 GLY B N 1
ATOM 3889 C CA . GLY B 1 122 ? -12.047 43.688 7.711 1 95.06 122 GLY B CA 1
ATOM 3890 C C . GLY B 1 122 ? -11.016 43.938 8.797 1 95.06 122 GLY B C 1
ATOM 3891 O O . GLY B 1 122 ? -9.812 43.906 8.539 1 95.06 122 GLY B O 1
ATOM 3892 N N . ASP B 1 123 ? -11.469 44.25 10.008 1 94.5 123 ASP B N 1
ATOM 3893 C CA . ASP B 1 123 ? -10.586 44.5 11.141 1 94.5 123 ASP B CA 1
ATOM 3894 C C . ASP B 1 123 ? -9.844 43.25 11.547 1 94.5 123 ASP B C 1
ATOM 3896 O O . ASP B 1 123 ? -8.672 43.312 11.945 1 94.5 123 ASP B O 1
ATOM 3900 N N . VAL B 1 124 ? -10.555 42.188 11.5 1 94.38 124 VAL B N 1
ATOM 3901 C CA . VAL B 1 124 ? -9.945 40.875 11.82 1 94.38 124 VAL B CA 1
ATOM 3902 C C . VAL B 1 124 ? -8.781 40.625 10.875 1 94.38 124 VAL B C 1
ATOM 3904 O O . VAL B 1 124 ? -7.676 40.281 11.32 1 94.38 124 VAL B O 1
ATOM 3907 N N . VAL B 1 125 ? -9.016 40.781 9.625 1 97.12 125 VAL B N 1
ATOM 3908 C CA . VAL B 1 125 ? -8 40.531 8.609 1 97.12 125 VAL B CA 1
ATOM 3909 C C . VAL B 1 125 ? -6.816 41.469 8.812 1 97.12 125 VAL B C 1
ATOM 3911 O O . VAL B 1 125 ? -5.66 41.062 8.742 1 97.12 125 VAL B O 1
ATOM 3914 N N . ALA B 1 126 ? -7.141 42.75 9.078 1 96.81 126 ALA B N 1
ATOM 3915 C CA . ALA B 1 126 ? -6.086 43.719 9.297 1 96.81 126 ALA B CA 1
ATOM 3916 C C . ALA B 1 126 ? -5.227 43.344 10.5 1 96.81 126 ALA B C 1
ATOM 3918 O O . ALA B 1 126 ? -4.004 43.5 10.477 1 96.81 126 ALA B O 1
ATOM 3919 N N . GLY B 1 127 ? -5.875 42.938 11.539 1 96.69 127 GLY B N 1
ATOM 3920 C CA . GLY B 1 127 ? -5.152 42.5 12.727 1 96.69 127 GLY B CA 1
ATOM 3921 C C . GLY B 1 127 ? -4.242 41.312 12.469 1 96.69 127 GLY B C 1
ATOM 3922 O O . GLY B 1 127 ? -3.098 41.281 12.93 1 96.69 127 GLY B O 1
ATOM 3923 N N . ILE B 1 128 ? -4.742 40.312 11.781 1 97.88 128 ILE B N 1
ATOM 3924 C CA . ILE B 1 128 ? -3.959 39.125 11.445 1 97.88 128 ILE B CA 1
ATOM 3925 C C . ILE B 1 128 ? -2.742 39.531 10.617 1 97.88 128 ILE B C 1
ATOM 3927 O O . ILE B 1 128 ? -1.627 39.094 10.875 1 97.88 128 ILE B O 1
ATOM 3931 N N . ARG B 1 129 ? -2.938 40.406 9.586 1 98.38 129 ARG B N 1
ATOM 3932 C CA . ARG B 1 129 ? -1.844 40.844 8.734 1 98.38 129 ARG B CA 1
ATOM 3933 C C . ARG B 1 129 ? -0.786 41.594 9.555 1 98.38 129 ARG B C 1
ATOM 3935 O O . ARG B 1 129 ? 0.413 41.406 9.328 1 98.38 129 ARG B O 1
ATOM 3942 N N . ASP B 1 130 ? -1.25 42.406 10.5 1 98.19 130 ASP B N 1
ATOM 3943 C CA . ASP B 1 130 ? -0.323 43.125 11.367 1 98.19 130 ASP B CA 1
ATOM 3944 C C . ASP B 1 130 ? 0.521 42.156 12.188 1 98.19 130 ASP B C 1
ATOM 3946 O O . ASP B 1 130 ? 1.711 42.406 12.414 1 98.19 130 ASP B O 1
ATOM 3950 N N . ASP B 1 131 ? -0.117 41.156 12.68 1 98.38 131 ASP B N 1
ATOM 3951 C CA . ASP B 1 131 ? 0.599 40.156 13.461 1 98.38 131 ASP B CA 1
ATOM 3952 C C . ASP B 1 131 ? 1.674 39.469 12.609 1 98.38 131 ASP B C 1
ATOM 3954 O O . ASP B 1 131 ? 2.797 39.281 13.078 1 98.38 131 ASP B O 1
ATOM 3958 N N . TYR B 1 132 ? 1.282 39.094 11.367 1 98.69 132 TYR B N 1
ATOM 3959 C CA . TYR B 1 132 ? 2.258 38.469 10.469 1 98.69 132 TYR B CA 1
ATOM 3960 C C . TYR B 1 132 ? 3.438 39.406 10.234 1 98.69 132 TYR B C 1
ATOM 3962 O O . TYR B 1 132 ? 4.594 39 10.352 1 98.69 132 TYR B O 1
ATOM 3970 N N . ARG B 1 133 ? 3.182 40.719 9.961 1 98.38 133 ARG B N 1
ATOM 3971 C CA . ARG B 1 133 ? 4.227 41.688 9.68 1 98.38 133 ARG B CA 1
ATOM 3972 C C . ARG B 1 133 ? 5.137 41.875 10.891 1 98.38 133 ARG B C 1
ATOM 3974 O O . ARG B 1 133 ? 6.355 41.969 10.75 1 98.38 133 ARG B O 1
ATOM 3981 N N . SER B 1 134 ? 4.48 42 11.992 1 98.19 134 SER B N 1
ATOM 3982 C CA . SER B 1 134 ? 5.246 42.188 13.219 1 98.19 134 SER B CA 1
ATOM 3983 C C . SER B 1 134 ? 6.219 41.062 13.461 1 98.19 134 SER B C 1
ATOM 3985 O O . SER B 1 134 ? 7.34 41.281 13.93 1 98.19 134 SER B O 1
ATOM 3987 N N . PHE B 1 135 ? 5.758 39.844 13.25 1 98.5 135 PHE B N 1
ATOM 3988 C CA . PHE B 1 135 ? 6.613 38.688 13.438 1 98.5 135 PHE B CA 1
ATOM 3989 C C . PHE B 1 135 ? 7.754 38.688 12.43 1 98.5 135 PHE B C 1
ATOM 3991 O O . PHE B 1 135 ? 8.906 38.438 12.789 1 98.5 135 PHE B O 1
ATOM 3998 N N . VAL B 1 136 ? 7.465 38.906 11.156 1 98.38 136 VAL B N 1
ATOM 3999 C CA . VAL B 1 136 ? 8.469 38.906 10.094 1 98.38 136 VAL B CA 1
ATOM 4000 C C . VAL B 1 136 ? 9.531 39.969 10.391 1 98.38 136 VAL B C 1
ATOM 4002 O O . VAL B 1 136 ? 10.727 39.688 10.328 1 98.38 136 VAL B O 1
ATOM 4005 N N . ASP B 1 137 ? 9.102 41.188 10.766 1 97.69 137 ASP B N 1
ATOM 4006 C CA . ASP B 1 137 ? 10.008 42.281 11.023 1 97.69 137 ASP B CA 1
ATOM 4007 C C . ASP B 1 137 ? 10.797 42.062 12.312 1 97.69 137 ASP B C 1
ATOM 4009 O O . ASP B 1 137 ? 12 42.344 12.367 1 97.69 137 ASP B O 1
ATOM 4013 N N . GLY B 1 138 ? 10.102 41.625 13.289 1 96.88 138 GLY B N 1
ATOM 4014 C CA . GLY B 1 138 ? 10.719 41.469 14.594 1 96.88 138 GLY B CA 1
ATOM 4015 C C . GLY B 1 138 ? 11.836 40.438 14.609 1 96.88 138 GLY B C 1
ATOM 4016 O O . GLY B 1 138 ? 12.797 40.562 15.367 1 96.88 138 GLY B O 1
ATOM 4017 N N . ARG B 1 139 ? 11.727 39.406 13.773 1 96 139 ARG B N 1
ATOM 4018 C CA . ARG B 1 139 ? 12.711 38.344 13.758 1 96 139 ARG B CA 1
ATOM 4019 C C . ARG B 1 139 ? 13.578 38.406 12.508 1 96 139 ARG B C 1
ATOM 4021 O O . ARG B 1 139 ? 14.461 37.562 12.312 1 96 139 ARG B O 1
ATOM 4028 N N . ASP B 1 140 ? 13.383 39.375 11.641 1 96.19 140 ASP B N 1
ATOM 4029 C CA . ASP B 1 140 ? 14.102 39.531 10.383 1 96.19 140 ASP B CA 1
ATOM 4030 C C . ASP B 1 140 ? 14.039 38.219 9.57 1 96.19 140 ASP B C 1
ATOM 4032 O O . ASP B 1 140 ? 15.078 37.688 9.18 1 96.19 140 ASP B O 1
ATOM 4036 N N . LEU B 1 141 ? 12.859 37.75 9.352 1 97.19 141 LEU B N 1
ATOM 4037 C CA . LEU B 1 141 ? 12.633 36.5 8.688 1 97.19 141 LEU B CA 1
ATOM 4038 C C . LEU B 1 141 ? 12.812 36.625 7.18 1 97.19 141 LEU B C 1
ATOM 4040 O O . LEU B 1 141 ? 12.422 37.625 6.594 1 97.19 141 LEU B O 1
ATOM 4044 N N . ASP B 1 142 ? 13.406 35.625 6.531 1 95.06 142 ASP B N 1
ATOM 4045 C CA . ASP B 1 142 ? 13.492 35.531 5.074 1 95.06 142 ASP B CA 1
ATOM 4046 C C . ASP B 1 142 ? 12.148 35.156 4.465 1 95.06 142 ASP B C 1
ATOM 4048 O O . ASP B 1 142 ? 11.812 35.594 3.361 1 95.06 142 ASP B O 1
ATOM 4052 N N . ARG B 1 143 ? 11.5 34.344 5.141 1 96.31 143 ARG B N 1
ATOM 4053 C CA . ARG B 1 143 ? 10.227 33.812 4.691 1 96.31 143 ARG B CA 1
ATOM 4054 C C . ARG B 1 143 ? 9.344 33.406 5.875 1 96.31 143 ARG B C 1
ATOM 4056 O O . ARG B 1 143 ? 9.852 33.094 6.953 1 96.31 143 ARG B O 1
ATOM 4063 N N . LEU B 1 144 ? 8.047 33.531 5.676 1 98.69 144 LEU B N 1
ATOM 4064 C CA . LEU B 1 144 ? 7.066 33.062 6.648 1 98.69 144 LEU B CA 1
ATOM 4065 C C . LEU B 1 144 ? 6.086 32.094 6.004 1 98.69 144 LEU B C 1
ATOM 4067 O O . LEU B 1 144 ? 5.543 32.375 4.934 1 98.69 144 LEU B O 1
ATOM 4071 N N . VAL B 1 145 ? 5.965 30.922 6.594 1 98.88 145 VAL B N 1
ATOM 4072 C CA . VAL B 1 145 ? 4.957 29.953 6.168 1 98.88 145 VAL B CA 1
ATOM 4073 C C . VAL B 1 145 ? 3.836 29.891 7.199 1 98.88 145 VAL B C 1
ATOM 4075 O O . VAL B 1 145 ? 4.09 29.672 8.391 1 98.88 145 VAL B O 1
ATOM 4078 N N . VAL B 1 146 ? 2.594 30.109 6.773 1 98.94 146 VAL B N 1
ATOM 4079 C CA . VAL B 1 146 ? 1.436 30 7.652 1 98.94 146 VAL B CA 1
ATOM 4080 C C . VAL B 1 146 ? 0.811 28.609 7.535 1 98.94 146 VAL B C 1
ATOM 4082 O O . VAL B 1 146 ? 0.524 28.156 6.434 1 98.94 146 VAL B O 1
ATOM 4085 N N . VAL B 1 147 ? 0.62 27.938 8.656 1 98.94 147 VAL B N 1
ATOM 4086 C CA . VAL B 1 147 ? 0.075 26.594 8.695 1 98.94 147 VAL B CA 1
ATOM 4087 C C . VAL B 1 147 ? -1.185 26.562 9.555 1 98.94 147 VAL B C 1
ATOM 4089 O O . VAL B 1 147 ? -1.146 26.922 10.734 1 98.94 147 VAL B O 1
ATOM 4092 N N . ASN B 1 148 ? -2.262 26.141 8.953 1 98.69 148 ASN B N 1
ATOM 4093 C CA . ASN B 1 148 ? -3.502 25.984 9.703 1 98.69 148 ASN B CA 1
ATOM 4094 C C . ASN B 1 148 ? -3.596 24.609 10.352 1 98.69 148 ASN B C 1
ATOM 4096 O O . ASN B 1 148 ? -3.75 23.594 9.664 1 98.69 148 ASN B O 1
ATOM 4100 N N . VAL B 1 149 ? -3.492 24.5 11.602 1 97.69 149 VAL B N 1
ATOM 4101 C CA . VAL B 1 149 ? -3.637 23.266 12.367 1 97.69 149 VAL B CA 1
ATOM 4102 C C . VAL B 1 149 ? -4.734 23.438 13.414 1 97.69 149 VAL B C 1
ATOM 4104 O O . VAL B 1 149 ? -4.727 22.75 14.445 1 97.69 149 VAL B O 1
ATOM 4107 N N . ALA B 1 150 ? -5.641 24.359 13.188 1 94.69 150 ALA B N 1
ATOM 4108 C CA . ALA B 1 150 ? -6.742 24.641 14.109 1 94.69 150 ALA B CA 1
ATOM 4109 C C . ALA B 1 150 ? -7.816 23.562 14.008 1 94.69 150 ALA B C 1
ATOM 4111 O O . ALA B 1 150 ? -7.773 22.703 13.117 1 94.69 150 ALA B O 1
ATOM 4112 N N . SER B 1 151 ? -8.727 23.578 14.969 1 90.06 151 SER B N 1
ATOM 4113 C CA . SER B 1 151 ? -9.867 22.672 14.93 1 90.06 151 SER B CA 1
ATOM 4114 C C . SER B 1 151 ? -10.695 22.891 13.664 1 90.06 151 SER B C 1
ATOM 4116 O O . SER B 1 151 ? -10.781 24 13.148 1 90.06 151 SER B O 1
ATOM 4118 N N . THR B 1 152 ? -11.297 21.859 13.266 1 88.81 152 THR B N 1
ATOM 4119 C CA . THR B 1 152 ? -12.062 21.859 12.023 1 88.81 152 THR B CA 1
ATOM 4120 C C . THR B 1 152 ? -13.266 22.797 12.141 1 88.81 152 THR B C 1
ATOM 4122 O O . THR B 1 152 ? -13.906 22.859 13.195 1 88.81 152 THR B O 1
ATOM 4125 N N . GLU B 1 153 ? -13.539 23.469 11 1 89.88 153 GLU B N 1
ATOM 4126 C CA . GLU B 1 153 ? -14.688 24.375 10.891 1 89.88 153 GLU B CA 1
ATOM 4127 C C . GLU B 1 153 ? -15.766 23.781 9.984 1 89.88 153 GLU B C 1
ATOM 4129 O O . GLU B 1 153 ? -15.492 22.875 9.195 1 89.88 153 GLU B O 1
ATOM 4134 N N . PRO B 1 154 ? -16.953 24.312 10.188 1 87.69 154 PRO B N 1
ATOM 4135 C CA . PRO B 1 154 ? -17.984 23.906 9.219 1 87.69 154 PRO B CA 1
ATOM 4136 C C . PRO B 1 154 ? -17.641 24.328 7.789 1 87.69 154 PRO B C 1
ATOM 4138 O O . PRO B 1 154 ? -16.953 25.328 7.582 1 87.69 154 PRO B O 1
ATOM 4141 N N . GLY B 1 155 ? -18.156 23.625 6.891 1 87.62 155 GLY B N 1
ATOM 4142 C CA . GLY B 1 155 ? -17.953 23.969 5.492 1 87.62 155 GLY B CA 1
ATOM 4143 C C . GLY B 1 155 ? -18.688 25.234 5.086 1 87.62 155 GLY B C 1
ATOM 4144 O O . GLY B 1 155 ? -19.578 25.703 5.797 1 87.62 155 GLY B O 1
ATOM 4145 N N . VAL B 1 156 ? -18.234 25.734 3.98 1 91 156 VAL B N 1
ATOM 4146 C CA . VAL B 1 156 ? -18.891 26.922 3.424 1 91 156 VAL B CA 1
ATOM 4147 C C . VAL B 1 156 ? -20.078 26.484 2.576 1 91 156 VAL B C 1
ATOM 4149 O O . VAL B 1 156 ? -19.938 25.703 1.633 1 91 156 VAL B O 1
ATOM 4152 N N . GLU B 1 157 ? -21.219 26.969 2.828 1 88.5 157 GLU B N 1
ATOM 4153 C CA . GLU B 1 157 ? -22.453 26.547 2.17 1 88.5 157 GLU B CA 1
ATOM 4154 C C . GLU B 1 157 ? -22.453 26.906 0.688 1 88.5 157 GLU B C 1
ATOM 4156 O O . GLU B 1 157 ? -22.844 26.094 -0.155 1 88.5 157 GLU B O 1
ATOM 4161 N N . ARG B 1 158 ? -22.094 28.156 0.331 1 91.75 158 ARG B N 1
ATOM 4162 C CA . ARG B 1 158 ? -22.078 28.641 -1.047 1 91.75 158 ARG B CA 1
ATOM 4163 C C . ARG B 1 158 ? -20.688 29.141 -1.437 1 91.75 158 ARG B C 1
ATOM 4165 O O . ARG B 1 158 ? -20.5 30.344 -1.644 1 91.75 158 ARG B O 1
ATOM 4172 N N . PRO B 1 159 ? -19.781 28.156 -1.59 1 95.19 159 PRO B N 1
ATOM 4173 C CA . PRO B 1 159 ? -18.406 28.562 -1.859 1 95.19 159 PRO B CA 1
ATOM 4174 C C . PRO B 1 159 ? -18.25 29.312 -3.18 1 95.19 159 PRO B C 1
ATOM 4176 O O . PRO B 1 159 ? -17.297 30.062 -3.352 1 95.19 159 PRO B O 1
ATOM 4179 N N . GLU B 1 160 ? -19.156 29.078 -4.113 1 95.94 160 GLU B N 1
ATOM 4180 C CA . GLU B 1 160 ? -19.078 29.719 -5.43 1 95.94 160 GLU B CA 1
ATOM 4181 C C . GLU B 1 160 ? -19.156 31.234 -5.312 1 95.94 160 GLU B C 1
ATOM 4183 O O . GLU B 1 160 ? -18.734 31.953 -6.223 1 95.94 160 GLU B O 1
ATOM 4188 N N . ARG B 1 161 ? -19.672 31.75 -4.223 1 97.06 161 ARG B N 1
ATOM 4189 C CA . ARG B 1 161 ? -19.75 33.188 -3.986 1 97.06 161 ARG B CA 1
ATOM 4190 C C . ARG B 1 161 ? -18.359 33.812 -3.914 1 97.06 161 ARG B C 1
ATOM 4192 O O . ARG B 1 161 ? -18.219 35.031 -4.066 1 97.06 161 ARG B O 1
ATOM 4199 N N . TYR B 1 162 ? -17.406 33 -3.686 1 98 162 TYR B N 1
ATOM 4200 C CA . TYR B 1 162 ? -16.062 33.5 -3.445 1 98 162 TYR B CA 1
ATOM 4201 C C . TYR B 1 162 ? -15.086 32.969 -4.496 1 98 162 TYR B C 1
ATOM 4203 O O . TYR B 1 162 ? -13.891 32.844 -4.227 1 98 162 TYR B O 1
ATOM 4211 N N . ASP B 1 163 ? -15.562 32.75 -5.699 1 97.25 163 ASP B N 1
ATOM 4212 C CA . ASP B 1 163 ? -14.797 32.062 -6.73 1 97.25 163 ASP B CA 1
ATOM 4213 C C . ASP B 1 163 ? -13.727 32.969 -7.324 1 97.25 163 ASP B C 1
ATOM 4215 O O . ASP B 1 163 ? -12.766 32.469 -7.926 1 97.25 163 ASP B O 1
ATOM 4219 N N . THR B 1 164 ? -13.938 34.219 -7.191 1 98.31 164 THR B N 1
ATOM 4220 C CA . THR B 1 164 ? -12.953 35.188 -7.703 1 98.31 164 THR B CA 1
ATOM 4221 C C . THR B 1 164 ? -12.352 36 -6.57 1 98.31 164 THR B C 1
ATOM 4223 O O . THR B 1 164 ? -12.977 36.188 -5.523 1 98.31 164 THR B O 1
ATOM 4226 N N . LEU B 1 165 ? -11.188 36.5 -6.82 1 98.56 165 LEU B N 1
ATOM 4227 C CA . LEU B 1 165 ? -10.523 37.344 -5.828 1 98.56 165 LEU B CA 1
ATOM 4228 C C . LEU B 1 165 ? -11.344 38.594 -5.523 1 98.56 165 LEU B C 1
ATOM 4230 O O . LEU B 1 165 ? -11.484 38.969 -4.359 1 98.56 165 LEU B O 1
ATOM 4234 N N . ASP B 1 166 ? -11.836 39.188 -6.586 1 98.5 166 ASP B N 1
ATOM 4235 C CA . ASP B 1 166 ? -12.656 40.375 -6.422 1 98.5 166 ASP B CA 1
ATOM 4236 C C . ASP B 1 166 ? -13.859 40.094 -5.523 1 98.5 166 ASP B C 1
ATOM 4238 O O . ASP B 1 166 ? -14.203 40.906 -4.656 1 98.5 166 ASP B O 1
ATOM 4242 N N . ALA B 1 167 ? -14.508 39 -5.781 1 98.5 167 ALA B N 1
ATOM 4243 C CA . ALA B 1 167 ? -15.672 38.625 -4.98 1 98.5 167 ALA B CA 1
ATOM 4244 C C . ALA B 1 167 ? -15.281 38.375 -3.523 1 98.5 167 ALA B C 1
ATOM 4246 O O . ALA B 1 167 ? -16.016 38.781 -2.609 1 98.5 167 ALA B O 1
ATOM 4247 N N . PHE B 1 168 ? -14.172 37.75 -3.293 1 98.44 168 PHE B N 1
ATOM 4248 C CA . PHE B 1 168 ? -13.703 37.5 -1.937 1 98.44 168 PHE B CA 1
ATOM 4249 C C . PHE B 1 168 ? -13.383 38.781 -1.215 1 98.44 168 PHE B C 1
ATOM 4251 O O . PHE B 1 168 ? -13.797 39 -0.069 1 98.44 168 PHE B O 1
ATOM 4258 N N . GLU B 1 169 ? -12.688 39.656 -1.858 1 98.44 169 GLU B N 1
ATOM 4259 C CA . GLU B 1 169 ? -12.281 40.906 -1.248 1 98.44 169 GLU B CA 1
ATOM 4260 C C . GLU B 1 169 ? -13.492 41.812 -0.957 1 98.44 169 GLU B C 1
ATOM 4262 O O . GLU B 1 169 ? -13.531 42.5 0.066 1 98.44 169 GLU B O 1
ATOM 4267 N N . ARG B 1 170 ? -14.422 41.781 -1.849 1 98.12 170 ARG B N 1
ATOM 4268 C CA . ARG B 1 170 ? -15.664 42.5 -1.593 1 98.12 170 ARG B CA 1
ATOM 4269 C C . ARG B 1 170 ? -16.375 41.938 -0.355 1 98.12 170 ARG B C 1
ATOM 4271 O O . ARG B 1 170 ? -16.953 42.719 0.423 1 98.12 170 ARG B O 1
ATOM 4278 N N . ALA B 1 171 ? -16.359 40.656 -0.235 1 97.69 171 ALA B N 1
ATOM 4279 C CA . ALA B 1 171 ? -16.969 40 0.93 1 97.69 171 ALA B CA 1
ATOM 4280 C C . ALA B 1 171 ? -16.281 40.469 2.221 1 97.69 171 ALA B C 1
ATOM 4282 O O . ALA B 1 171 ? -16.953 40.688 3.232 1 97.69 171 ALA B O 1
ATOM 4283 N N . VAL B 1 172 ? -14.977 40.594 2.225 1 97.19 172 VAL B N 1
ATOM 4284 C CA . VAL B 1 172 ? -14.234 41.062 3.385 1 97.19 172 VAL B CA 1
ATOM 4285 C C . VAL B 1 172 ? -14.617 42.5 3.686 1 97.19 172 VAL B C 1
ATOM 4287 O O . VAL B 1 172 ? -14.883 42.875 4.836 1 97.19 172 VAL B O 1
ATOM 4290 N N . GLU B 1 173 ? -14.711 43.312 2.699 1 96.31 173 GLU B N 1
ATOM 4291 C CA . GLU B 1 173 ? -15 44.719 2.836 1 96.31 173 GLU B CA 1
ATOM 4292 C C . GLU B 1 173 ? -16.422 44.969 3.355 1 96.31 173 GLU B C 1
ATOM 4294 O O . GLU B 1 173 ? -16.656 45.906 4.102 1 96.31 173 GLU B O 1
ATOM 4299 N N . THR B 1 174 ? -17.297 44.094 2.934 1 96.56 174 THR B N 1
ATOM 4300 C CA . THR B 1 174 ? -18.703 44.312 3.275 1 96.56 174 THR B CA 1
ATOM 4301 C C . THR B 1 174 ? -19.078 43.5 4.52 1 96.56 174 THR B C 1
ATOM 4303 O O . THR B 1 174 ? -20.266 43.312 4.801 1 96.56 174 THR B O 1
ATOM 4306 N N . ASN B 1 175 ? -18.109 43 5.199 1 95.44 175 ASN B N 1
ATOM 4307 C CA . ASN B 1 175 ? -18.312 42.281 6.465 1 95.44 175 ASN B CA 1
ATOM 4308 C C . ASN B 1 175 ? -19.203 41.062 6.293 1 95.44 175 ASN B C 1
ATOM 4310 O O . ASN B 1 175 ? -20.172 40.875 7.023 1 95.44 175 ASN B O 1
ATOM 4314 N N . ASP B 1 176 ? -18.969 40.281 5.266 1 94.56 176 ASP B N 1
ATOM 4315 C CA . ASP B 1 176 ? -19.672 39.031 5.062 1 94.56 176 ASP B CA 1
ATOM 4316 C C . ASP B 1 176 ? -19.344 38.031 6.164 1 94.56 176 ASP B C 1
ATOM 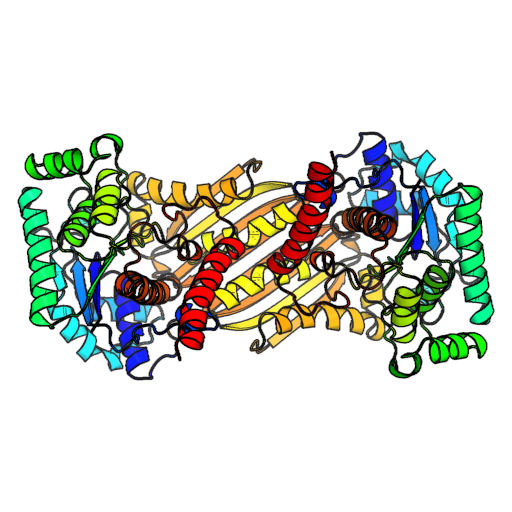4318 O O . ASP B 1 176 ? -18.281 37.375 6.129 1 94.56 176 ASP B O 1
ATOM 4322 N N . ARG B 1 177 ? -20.188 37.688 6.965 1 89.31 177 ARG B N 1
ATOM 4323 C CA . ARG B 1 177 ? -19.953 36.906 8.172 1 89.31 177 ARG B CA 1
ATOM 4324 C C . ARG B 1 177 ? -20.016 35.406 7.867 1 89.31 177 ARG B C 1
ATOM 4326 O O . ARG B 1 177 ? -19.797 34.594 8.75 1 89.31 177 ARG B O 1
ATOM 4333 N N . ASP B 1 178 ? -20.188 35.031 6.609 1 92.12 178 ASP B N 1
ATOM 4334 C CA . ASP B 1 178 ? -20.188 33.656 6.203 1 92.12 178 ASP B CA 1
ATOM 4335 C C . ASP B 1 178 ? -18.766 33.156 5.93 1 92.12 178 ASP B C 1
ATOM 4337 O O . ASP B 1 178 ? -18.516 31.953 5.82 1 92.12 178 ASP B O 1
ATOM 4341 N N . LEU B 1 179 ? -17.875 34.062 5.836 1 94.19 179 LEU B N 1
ATOM 4342 C CA . LEU B 1 179 ? -16.484 33.688 5.594 1 94.19 179 LEU B CA 1
ATOM 4343 C C . LEU B 1 179 ? -15.906 32.969 6.805 1 94.19 179 LEU B C 1
ATOM 4345 O O . LEU B 1 179 ? -15.984 33.469 7.93 1 94.19 179 LEU B O 1
ATOM 4349 N N . PRO B 1 180 ? -15.367 31.812 6.586 1 93.62 180 PRO B N 1
ATOM 4350 C CA . PRO B 1 180 ? -14.797 31.078 7.723 1 93.62 180 PRO B CA 1
ATOM 4351 C C . PRO B 1 180 ? -13.438 31.625 8.156 1 93.62 180 PRO B C 1
ATOM 4353 O O . PRO B 1 180 ? -12.695 32.156 7.336 1 93.62 180 PRO B O 1
ATOM 4356 N N . ALA B 1 181 ? -13.062 31.438 9.438 1 94.88 181 ALA B N 1
ATOM 4357 C CA . ALA B 1 181 ? -11.805 31.906 10.008 1 94.88 181 ALA B CA 1
ATOM 4358 C C . ALA B 1 181 ? -10.617 31.406 9.211 1 94.88 181 ALA B C 1
ATOM 4360 O O . ALA B 1 181 ? -9.656 32.156 8.969 1 94.88 181 ALA B O 1
ATOM 4361 N N . SER B 1 182 ? -10.633 30.141 8.805 1 96.75 182 SER B N 1
ATOM 4362 C CA . SER B 1 182 ? -9.516 29.547 8.086 1 96.75 182 SER B CA 1
ATOM 4363 C C . SER B 1 182 ? -9.211 30.312 6.801 1 96.75 182 SER B C 1
ATOM 4365 O O . SER B 1 182 ? -8.047 30.484 6.445 1 96.75 182 SER B O 1
ATOM 4367 N N . SER B 1 183 ? -10.25 30.734 6.133 1 97.94 183 SER B N 1
ATOM 4368 C CA . SER B 1 183 ? -10.062 31.469 4.883 1 97.94 183 SER B CA 1
ATOM 4369 C C . SER B 1 183 ? -9.547 32.875 5.133 1 97.94 183 SER B C 1
ATOM 4371 O O . SER B 1 183 ? -8.82 33.438 4.309 1 97.94 183 SER B O 1
ATOM 4373 N N . LEU B 1 184 ? -9.945 33.438 6.262 1 97.75 184 LEU B N 1
ATOM 4374 C CA . LEU B 1 184 ? -9.43 34.75 6.609 1 97.75 184 LEU B CA 1
ATOM 4375 C C . LEU B 1 184 ? -7.934 34.688 6.906 1 97.75 184 LEU B C 1
ATOM 4377 O O . LEU B 1 184 ? -7.176 35.562 6.477 1 97.75 184 LEU B O 1
ATOM 4381 N N . TYR B 1 185 ? -7.516 33.688 7.68 1 98.38 185 TYR B N 1
ATOM 4382 C CA . TYR B 1 185 ? -6.094 33.469 7.918 1 98.38 185 TYR B CA 1
ATOM 4383 C C . TYR B 1 185 ? -5.344 33.281 6.605 1 98.38 185 TYR B C 1
ATOM 4385 O O . TYR B 1 185 ? -4.254 33.844 6.422 1 98.38 185 TYR B O 1
ATOM 4393 N N . ALA B 1 186 ? -5.934 32.5 5.711 1 98.75 186 ALA B N 1
ATOM 4394 C CA . ALA B 1 186 ? -5.316 32.219 4.414 1 98.75 186 ALA B CA 1
ATOM 4395 C C . ALA B 1 186 ? -5.191 33.5 3.586 1 98.75 186 ALA B C 1
ATOM 4397 O O . ALA B 1 186 ? -4.137 33.781 3.004 1 98.75 186 ALA B O 1
ATOM 4398 N N . TYR B 1 187 ? -6.25 34.25 3.529 1 98.75 187 TYR B N 1
ATOM 4399 C CA . TYR B 1 187 ? -6.262 35.5 2.781 1 98.75 187 TYR B CA 1
ATOM 4400 C C . TYR B 1 187 ? -5.184 36.469 3.289 1 98.75 187 TYR B C 1
ATOM 4402 O O . TYR B 1 187 ? -4.43 37.031 2.498 1 98.75 187 TYR B O 1
ATOM 4410 N N . ALA B 1 188 ? -5.137 36.625 4.59 1 98.69 188 ALA B N 1
ATOM 4411 C CA . ALA B 1 188 ? -4.137 37.5 5.195 1 98.69 188 ALA B CA 1
ATOM 4412 C C . ALA B 1 188 ? -2.723 37.062 4.836 1 98.69 188 ALA B C 1
ATOM 4414 O O . ALA B 1 188 ? -1.871 37.906 4.504 1 98.69 188 ALA B O 1
ATOM 4415 N N . ALA B 1 189 ? -2.488 35.781 4.91 1 98.81 189 ALA B N 1
ATOM 4416 C CA . ALA B 1 189 ? -1.171 35.219 4.598 1 98.81 189 ALA B CA 1
ATOM 4417 C C . ALA B 1 189 ? -0.791 35.5 3.145 1 98.81 189 ALA B C 1
ATOM 4419 O O . ALA B 1 189 ? 0.279 36.062 2.871 1 98.81 189 ALA B O 1
ATOM 4420 N N . LEU B 1 190 ? -1.667 35.125 2.262 1 98.75 190 LEU B N 1
ATOM 4421 C CA . LEU B 1 190 ? -1.394 35.281 0.836 1 98.75 190 LEU B CA 1
ATOM 4422 C C . LEU B 1 190 ? -1.233 36.75 0.462 1 98.75 190 LEU B C 1
ATOM 4424 O O . LEU B 1 190 ? -0.355 37.094 -0.329 1 98.75 190 LEU B O 1
ATOM 4428 N N . ARG B 1 191 ? -2.049 37.594 1.055 1 98.31 191 ARG B N 1
ATOM 4429 C CA . ARG B 1 191 ? -1.983 39.031 0.776 1 98.31 191 ARG B CA 1
ATOM 4430 C C . ARG B 1 191 ? -0.636 39.594 1.196 1 98.31 191 ARG B C 1
ATOM 4432 O O . ARG B 1 191 ? -0.113 40.5 0.543 1 98.31 191 ARG B O 1
ATOM 4439 N N . GLU B 1 192 ? -0.11 39.125 2.277 1 98.38 192 GLU B N 1
ATOM 4440 C CA . GLU B 1 192 ? 1.168 39.625 2.793 1 98.38 192 GLU B CA 1
ATOM 4441 C C . GLU B 1 192 ? 2.338 38.938 2.09 1 98.38 192 GLU B C 1
ATOM 4443 O O . GLU B 1 192 ? 3.5 39.25 2.352 1 98.38 192 GLU B O 1
ATOM 4448 N N . GLY B 1 193 ? 2.057 37.938 1.217 1 98.31 193 GLY B N 1
ATOM 4449 C CA . GLY B 1 193 ? 3.107 37.312 0.433 1 98.31 193 GLY B CA 1
ATOM 4450 C C . GLY B 1 193 ? 3.662 36.062 1.077 1 98.31 193 GLY B C 1
ATOM 4451 O O . GLY B 1 193 ? 4.82 35.688 0.856 1 98.31 193 GLY B O 1
ATOM 4452 N N . HIS B 1 194 ? 2.883 35.438 1.898 1 98.81 194 HIS B N 1
ATOM 4453 C CA . HIS B 1 194 ? 3.354 34.25 2.596 1 98.81 194 HIS B CA 1
ATOM 4454 C C . HIS B 1 194 ? 2.664 32.969 2.07 1 98.81 194 HIS B C 1
ATOM 4456 O O . HIS B 1 194 ? 1.457 33 1.82 1 98.81 194 HIS B O 1
ATOM 4462 N N . PRO B 1 195 ? 3.428 31.859 1.851 1 98.81 195 PRO B N 1
ATOM 4463 C CA . PRO B 1 195 ? 2.787 30.578 1.548 1 98.81 195 PRO B CA 1
ATOM 4464 C C . PRO B 1 195 ? 1.816 30.125 2.639 1 98.81 195 PRO B C 1
ATOM 4466 O O . PRO B 1 195 ? 1.946 30.547 3.793 1 98.81 195 PRO B O 1
ATOM 4469 N N . TYR B 1 196 ? 0.885 29.312 2.223 1 98.81 196 TYR B N 1
ATOM 4470 C CA . TYR B 1 196 ? -0.152 28.859 3.141 1 98.81 196 TYR B CA 1
ATOM 4471 C C . TYR B 1 196 ? -0.339 27.344 3.037 1 98.81 196 TYR B C 1
ATOM 4473 O O . TYR B 1 196 ? -0.437 26.797 1.937 1 98.81 196 TYR B O 1
ATOM 4481 N N . VAL B 1 197 ? -0.361 26.625 4.18 1 98.88 197 VAL B N 1
ATOM 4482 C CA . VAL B 1 197 ? -0.588 25.188 4.293 1 98.88 197 VAL B CA 1
ATOM 4483 C C . VAL B 1 197 ? -1.848 24.938 5.113 1 98.88 197 VAL B C 1
ATOM 4485 O O . VAL B 1 197 ? -1.93 25.328 6.277 1 98.88 197 VAL B O 1
ATOM 4488 N N . ASN B 1 198 ? -2.787 24.328 4.523 1 98.44 198 ASN B N 1
ATOM 4489 C CA . ASN B 1 198 ? -3.984 23.938 5.258 1 98.44 198 ASN B CA 1
ATOM 4490 C C . ASN B 1 198 ? -3.904 22.484 5.719 1 98.44 198 ASN B C 1
ATOM 4492 O O . ASN B 1 198 ? -4.348 21.578 5.008 1 98.44 198 ASN B O 1
ATOM 4496 N N . PHE B 1 199 ? -3.572 22.266 6.934 1 97.56 199 PHE B N 1
ATOM 4497 C CA . PHE B 1 199 ? -3.355 20.938 7.504 1 97.56 199 PHE B CA 1
ATOM 4498 C C . PHE B 1 199 ? -4.676 20.312 7.949 1 97.56 199 PHE B C 1
ATOM 4500 O O . PHE B 1 199 ? -4.734 19.125 8.266 1 97.56 199 PHE B O 1
ATOM 4507 N N . THR B 1 200 ? -5.77 21.078 7.895 1 95.25 200 THR B N 1
ATOM 4508 C CA . THR B 1 200 ? -7.07 20.672 8.422 1 95.25 200 THR B CA 1
ATOM 4509 C C . THR B 1 200 ? -8.07 20.453 7.285 1 95.25 200 THR B C 1
ATOM 4511 O O . THR B 1 200 ? -7.801 20.828 6.137 1 95.25 200 THR B O 1
ATOM 4514 N N . PRO B 1 201 ? -9.234 19.875 7.652 1 93.19 201 PRO B N 1
ATOM 4515 C CA . PRO B 1 201 ? -10.281 19.734 6.633 1 93.19 201 PRO B CA 1
ATOM 4516 C C . PRO B 1 201 ? -11 21.062 6.352 1 93.19 201 PRO B C 1
ATOM 4518 O O . PRO B 1 201 ? -11.844 21.125 5.457 1 93.19 201 PRO B O 1
ATOM 4521 N N . SER B 1 202 ? -10.672 22.109 7.051 1 94.44 202 SER B N 1
ATOM 4522 C CA . SER B 1 202 ? -11.336 23.406 6.875 1 94.44 202 SER B CA 1
ATOM 4523 C C . SER B 1 202 ? -11.102 23.969 5.477 1 94.44 202 SER B C 1
ATOM 4525 O O . SER B 1 202 ? -10.172 23.531 4.781 1 94.44 202 SER B O 1
ATOM 4527 N N . THR B 1 203 ? -11.867 24.891 5.062 1 94.94 203 THR B N 1
ATOM 4528 C CA . THR B 1 203 ? -11.82 25.438 3.713 1 94.94 203 THR B CA 1
ATOM 4529 C C . THR B 1 203 ? -10.461 26.062 3.422 1 94.94 203 THR B C 1
ATOM 4531 O O . THR B 1 203 ? -9.867 25.812 2.371 1 94.94 203 THR B O 1
ATOM 4534 N N . GLY B 1 204 ? -9.953 26.812 4.367 1 96.56 204 GLY B N 1
ATOM 4535 C CA . GLY B 1 204 ? -8.656 27.438 4.191 1 96.56 204 GLY B CA 1
ATOM 4536 C C . GLY B 1 204 ? -8.547 28.25 2.912 1 96.56 204 GLY B C 1
ATOM 4537 O O . GLY B 1 204 ? -9.406 29.094 2.629 1 96.56 204 GLY B O 1
ATOM 4538 N N . ALA B 1 205 ? -7.625 27.969 2.119 1 97.75 205 ALA B N 1
ATOM 4539 C CA . ALA B 1 205 ? -7.359 28.719 0.892 1 97.75 205 ALA B CA 1
ATOM 4540 C C . ALA B 1 205 ? -7.941 28 -0.323 1 97.75 205 ALA B C 1
ATOM 4542 O O . ALA B 1 205 ? -7.5 28.234 -1.453 1 97.75 205 ALA B O 1
ATOM 4543 N N . ALA B 1 206 ? -8.914 27.172 -0.144 1 96.69 206 ALA B N 1
ATOM 4544 C CA . ALA B 1 206 ? -9.422 26.344 -1.229 1 96.69 206 ALA B CA 1
ATOM 4545 C C . ALA B 1 206 ? -10.484 27.078 -2.033 1 96.69 206 ALA B C 1
ATOM 4547 O O . ALA B 1 206 ? -10.922 26.609 -3.084 1 96.69 206 ALA B O 1
ATOM 4548 N N . LEU B 1 207 ? -10.906 28.297 -1.584 1 97.69 207 LEU B N 1
ATOM 4549 C CA . LEU B 1 207 ? -11.852 29.094 -2.354 1 97.69 207 LEU B CA 1
ATOM 4550 C C . LEU B 1 207 ? -11.203 29.641 -3.621 1 97.69 207 LEU B C 1
ATOM 4552 O O . LEU B 1 207 ? -10.039 30.031 -3.605 1 97.69 207 LEU B O 1
ATOM 4556 N N . GLY B 1 208 ? -12.008 29.656 -4.703 1 98.06 208 GLY B N 1
ATOM 4557 C CA . GLY B 1 208 ? -11.477 30.062 -5.992 1 98.06 208 GLY B CA 1
ATOM 4558 C C . GLY B 1 208 ? -10.727 31.391 -5.93 1 98.06 208 GLY B C 1
ATOM 4559 O O . GLY B 1 208 ? -9.664 31.531 -6.527 1 98.06 208 GLY B O 1
ATOM 4560 N N . GLY B 1 209 ? -11.266 32.375 -5.293 1 98.62 209 GLY B N 1
ATOM 4561 C CA . GLY B 1 209 ? -10.641 33.688 -5.172 1 98.62 209 GLY B CA 1
ATOM 4562 C C . GLY B 1 209 ? -9.281 33.656 -4.5 1 98.62 209 GLY B C 1
ATOM 4563 O O . GLY B 1 209 ? -8.383 34.406 -4.871 1 98.62 209 GLY B O 1
ATOM 4564 N N . LEU B 1 210 ? -9.148 32.812 -3.506 1 98.69 210 LEU B N 1
ATOM 4565 C CA . LEU B 1 210 ? -7.879 3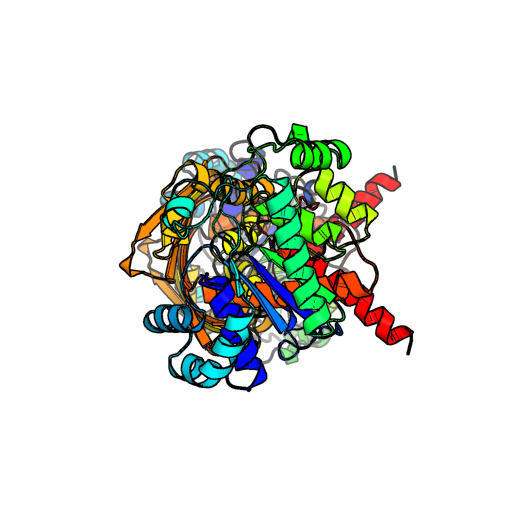2.719 -2.801 1 98.69 210 LEU B CA 1
ATOM 4566 C C . LEU B 1 210 ? -6.855 31.938 -3.635 1 98.69 210 LEU B C 1
ATOM 4568 O O . LEU B 1 210 ? -5.66 32.219 -3.58 1 98.69 210 LEU B O 1
ATOM 4572 N N . CYS B 1 211 ? -7.32 30.938 -4.367 1 98.38 211 CYS B N 1
ATOM 4573 C CA . CYS B 1 211 ? -6.441 30.25 -5.312 1 98.38 211 CYS B CA 1
ATOM 4574 C C . CYS B 1 211 ? -5.887 31.234 -6.34 1 98.38 211 CYS B C 1
ATOM 4576 O O . CYS B 1 211 ? -4.699 31.188 -6.668 1 98.38 211 CYS B O 1
ATOM 4578 N N . GLU B 1 212 ? -6.77 32.062 -6.844 1 98.44 212 GLU B N 1
ATOM 4579 C CA . GLU B 1 212 ? -6.355 33.094 -7.785 1 98.44 212 GLU B CA 1
ATOM 4580 C C . GLU B 1 212 ? -5.293 34 -7.172 1 98.44 212 GLU B C 1
ATOM 4582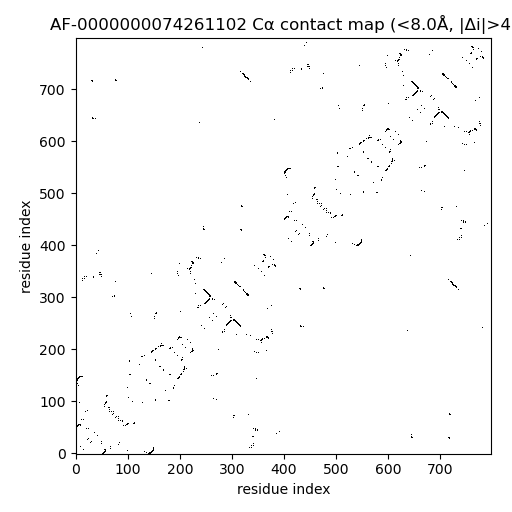 O O . GLU B 1 212 ? -4.305 34.344 -7.824 1 98.44 212 GLU B O 1
ATOM 4587 N N . LEU B 1 213 ? -5.512 34.406 -5.945 1 98.69 213 LEU B N 1
ATOM 4588 C CA . LEU B 1 213 ? -4.562 35.281 -5.254 1 98.69 213 LEU B CA 1
ATOM 4589 C C . LEU B 1 213 ? -3.203 34.594 -5.125 1 98.69 213 LEU B C 1
ATOM 4591 O O . LEU B 1 213 ? -2.166 35.219 -5.355 1 98.69 213 LEU B O 1
ATOM 4595 N N . ALA B 1 214 ? -3.176 33.375 -4.754 1 98.69 214 ALA B N 1
ATOM 4596 C CA . ALA B 1 214 ? -1.933 32.625 -4.613 1 98.69 214 ALA B CA 1
ATOM 4597 C C . ALA B 1 214 ? -1.175 32.562 -5.938 1 98.69 214 ALA B C 1
ATOM 4599 O O . ALA B 1 214 ? 0.052 32.656 -5.965 1 98.69 214 ALA B O 1
ATOM 4600 N N . GLU B 1 215 ? -1.895 32.312 -6.965 1 97.69 215 GLU B N 1
ATOM 4601 C CA . GLU B 1 215 ? -1.28 32.281 -8.289 1 97.69 215 GLU B CA 1
ATOM 4602 C C . GLU B 1 215 ? -0.694 33.625 -8.672 1 97.69 215 GLU B C 1
ATOM 4604 O O . GLU B 1 215 ? 0.434 33.688 -9.164 1 97.69 215 GLU B O 1
ATOM 4609 N N . ARG B 1 216 ? -1.476 34.656 -8.492 1 97.88 216 ARG B N 1
ATOM 4610 C CA . ARG B 1 216 ? -1.046 36 -8.852 1 97.88 216 ARG B CA 1
ATOM 4611 C C . ARG B 1 216 ? 0.214 36.406 -8.086 1 97.88 216 ARG B C 1
ATOM 4613 O O . ARG B 1 216 ? 1.087 37.094 -8.625 1 97.88 216 ARG B O 1
ATOM 4620 N N . LYS B 1 217 ? 0.279 35.969 -6.883 1 98.12 217 LYS B N 1
ATOM 4621 C CA . LYS B 1 217 ? 1.4 36.344 -6.027 1 98.12 217 LYS B CA 1
ATOM 4622 C C . LYS B 1 217 ? 2.533 35.344 -6.129 1 98.12 217 LYS B C 1
ATOM 4624 O O . LYS B 1 217 ? 3.596 35.531 -5.535 1 98.12 217 LYS B O 1
ATOM 4629 N N . ASP B 1 218 ? 2.291 34.25 -6.891 1 98.19 218 ASP B N 1
ATOM 4630 C CA . ASP B 1 218 ? 3.26 33.156 -7.074 1 98.19 218 ASP B CA 1
ATOM 4631 C C . ASP B 1 218 ? 3.662 32.562 -5.734 1 98.19 218 ASP B C 1
ATOM 4633 O O . ASP B 1 218 ? 4.852 32.438 -5.43 1 98.19 218 ASP B O 1
ATOM 4637 N N . LEU B 1 219 ? 2.645 32.219 -4.953 1 98.75 219 LEU B N 1
ATOM 4638 C CA . LEU B 1 219 ? 2.863 31.656 -3.623 1 98.75 219 LEU B CA 1
ATOM 4639 C C . LEU B 1 219 ? 2.344 30.219 -3.535 1 98.75 219 LEU B C 1
ATOM 4641 O O . LEU B 1 219 ? 1.262 29.922 -4.043 1 98.75 219 LEU B O 1
ATOM 4645 N N . PRO B 1 220 ? 3.137 29.328 -2.93 1 98.75 220 PRO B N 1
ATOM 4646 C CA . PRO B 1 220 ? 2.609 27.984 -2.689 1 98.75 220 PRO B CA 1
ATOM 4647 C C . PRO B 1 220 ? 1.341 27.984 -1.839 1 98.75 220 PRO B C 1
ATOM 4649 O O . PRO B 1 220 ? 1.262 28.719 -0.846 1 98.75 220 PRO B O 1
ATOM 4652 N N . ASN B 1 221 ? 0.382 27.344 -2.271 1 98.38 221 ASN B N 1
ATOM 4653 C CA . ASN B 1 221 ? -0.909 27.125 -1.628 1 98.38 221 ASN B CA 1
ATOM 4654 C C . ASN B 1 221 ? -1.264 25.641 -1.584 1 98.38 221 ASN B C 1
ATOM 4656 O O . ASN B 1 221 ? -1.64 25.047 -2.602 1 98.38 221 ASN B O 1
ATOM 4660 N N . VAL B 1 222 ? -1.132 25 -0.373 1 97.88 222 VAL B N 1
ATOM 4661 C CA . VAL B 1 222 ? -1.232 23.547 -0.309 1 97.88 222 VAL B CA 1
ATOM 4662 C C . VAL B 1 222 ? -2.293 23.141 0.714 1 97.88 222 VAL B C 1
ATOM 4664 O O . VAL B 1 222 ? -2.572 23.891 1.653 1 97.88 222 VAL B O 1
ATOM 4667 N N . GLY B 1 223 ? -2.785 21.906 0.594 1 95.25 223 GLY B N 1
ATOM 4668 C CA . GLY B 1 223 ? -3.881 21.344 1.366 1 95.25 223 GLY B CA 1
ATOM 4669 C C . GLY B 1 223 ? -4.855 20.531 0.524 1 95.25 223 GLY B C 1
ATOM 4670 O O . GLY B 1 223 ? -4.57 20.219 -0.634 1 95.25 223 GLY B O 1
ATOM 4671 N N . ARG B 1 224 ? -5.852 19.984 1.221 1 93.81 224 ARG B N 1
ATOM 4672 C CA . ARG B 1 224 ? -6.133 20.141 2.643 1 93.81 224 ARG B CA 1
ATOM 4673 C C . ARG B 1 224 ? -6.215 18.797 3.344 1 93.81 224 ARG B C 1
ATOM 4675 O O . ARG B 1 224 ? -6.289 17.75 2.688 1 93.81 224 ARG B O 1
ATOM 4682 N N . ASP B 1 225 ? -6.238 18.781 4.699 1 94.06 225 ASP B N 1
ATOM 4683 C CA . ASP B 1 225 ? -6.488 17.656 5.59 1 94.06 225 ASP B CA 1
ATOM 4684 C C . ASP B 1 225 ? -5.355 16.641 5.52 1 94.06 225 ASP B C 1
ATOM 4686 O O . ASP B 1 225 ? -5.414 15.688 4.734 1 94.06 225 ASP B O 1
ATOM 4690 N N . ALA B 1 226 ? -4.457 16.766 6.414 1 96.19 226 ALA B N 1
ATOM 4691 C CA . ALA B 1 226 ? -3.264 15.93 6.406 1 96.19 226 ALA B CA 1
ATOM 4692 C C . ALA B 1 226 ? -3.627 14.461 6.602 1 96.19 226 ALA B C 1
ATOM 4694 O O . ALA B 1 226 ? -4.566 14.141 7.336 1 96.19 226 ALA B O 1
ATOM 4695 N N . LYS B 1 227 ? -2.893 13.594 5.984 1 95.19 227 LYS B N 1
ATOM 4696 C CA . LYS B 1 227 ? -3.104 12.148 6.004 1 95.19 227 LYS B CA 1
ATOM 4697 C C . LYS B 1 227 ? -2.105 11.461 6.93 1 95.19 227 LYS B C 1
ATOM 4699 O O . LYS B 1 227 ? -0.905 11.438 6.652 1 95.19 227 LYS B O 1
ATOM 4704 N N . THR B 1 228 ? -2.494 10.844 8.039 1 92.12 228 THR B N 1
ATOM 4705 C CA . THR B 1 228 ? -1.517 10.375 9.008 1 92.12 228 THR B CA 1
ATOM 4706 C C . THR B 1 228 ? -1.882 8.977 9.516 1 92.12 228 THR B C 1
ATOM 4708 O O . THR B 1 228 ? -1.019 8.242 10 1 92.12 228 THR B O 1
ATOM 4711 N N . GLY B 1 229 ? -3.158 8.531 9.602 1 91.5 229 GLY B N 1
ATOM 4712 C CA . GLY B 1 229 ? -3.566 7.27 10.203 1 91.5 229 GLY B CA 1
ATOM 4713 C C . GLY B 1 229 ? -4.375 6.395 9.266 1 91.5 229 GLY B C 1
ATOM 4714 O O . GLY B 1 229 ? -3.832 5.836 8.312 1 91.5 229 GLY B O 1
ATOM 4715 N N . GLU B 1 230 ? -5.684 6.32 9.664 1 92.56 230 GLU B N 1
ATOM 4716 C CA . GLU B 1 230 ? -6.566 5.398 8.969 1 92.56 230 GLU B CA 1
ATOM 4717 C C . GLU B 1 230 ? -6.598 5.691 7.469 1 92.56 230 GLU B C 1
ATOM 4719 O O . GLU B 1 230 ? -6.484 4.777 6.648 1 92.56 230 GLU B O 1
ATOM 4724 N N . THR B 1 231 ? -6.746 6.949 7.156 1 94.44 231 THR B N 1
ATOM 4725 C CA . THR B 1 231 ? -6.848 7.305 5.746 1 94.44 231 THR B CA 1
ATOM 4726 C C . THR B 1 231 ? -5.531 7.027 5.02 1 94.44 231 THR B C 1
ATOM 4728 O O . THR B 1 231 ? -5.531 6.652 3.846 1 94.44 231 THR B O 1
ATOM 4731 N N . LEU B 1 232 ? -4.426 7.254 5.719 1 97.19 232 LEU B N 1
ATOM 4732 C CA . LEU B 1 232 ? -3.135 6.867 5.156 1 97.19 232 LEU B CA 1
ATOM 4733 C C . LEU B 1 232 ? -3.113 5.379 4.82 1 97.19 232 LEU B C 1
ATOM 4735 O O . LEU B 1 232 ? -2.736 4.996 3.711 1 97.19 232 LEU B O 1
ATOM 4739 N N . LEU B 1 233 ? -3.551 4.578 5.73 1 97.06 233 LEU B N 1
ATOM 4740 C CA . LEU B 1 233 ? -3.59 3.133 5.543 1 97.06 233 LEU B CA 1
ATOM 4741 C C . LEU B 1 233 ? -4.504 2.76 4.383 1 97.06 233 LEU B C 1
ATOM 4743 O O . LEU B 1 233 ? -4.156 1.912 3.559 1 97.06 233 LEU B O 1
ATOM 4747 N N . LYS B 1 234 ? -5.641 3.398 4.34 1 96.81 234 LYS B N 1
ATOM 4748 C CA . LYS B 1 234 ? -6.586 3.143 3.254 1 96.81 234 LYS B CA 1
ATOM 4749 C C . LYS B 1 234 ? -5.965 3.465 1.897 1 96.81 234 LYS B C 1
ATOM 4751 O O . LYS B 1 234 ? -6.09 2.682 0.952 1 96.81 234 LYS B O 1
ATOM 4756 N N . SER B 1 235 ? -5.309 4.602 1.821 1 97.62 235 SER B N 1
ATOM 4757 C CA . SER B 1 235 ? -4.738 5.035 0.549 1 97.62 235 SER B CA 1
ATOM 4758 C C . SER B 1 235 ? -3.586 4.133 0.123 1 97.62 235 SER B C 1
ATOM 4760 O O . SER B 1 235 ? -3.289 4.02 -1.067 1 97.62 235 SER B O 1
ATOM 4762 N N . ALA B 1 236 ? -2.936 3.498 1.089 1 98 236 ALA B N 1
ATOM 4763 C CA . ALA B 1 236 ? -1.838 2.574 0.81 1 98 236 ALA B CA 1
ATOM 4764 C C . ALA B 1 236 ? -2.367 1.194 0.428 1 98 236 ALA B C 1
ATOM 4766 O O . ALA B 1 236 ? -1.791 0.517 -0.427 1 98 236 ALA B O 1
ATOM 4767 N N . LEU B 1 237 ? -3.477 0.774 0.977 1 97.94 237 LEU B N 1
ATOM 4768 C CA . LEU B 1 237 ? -3.947 -0.603 0.872 1 97.94 237 LEU B CA 1
ATOM 4769 C C . LEU B 1 237 ? -4.957 -0.747 -0.261 1 97.94 237 LEU B C 1
ATOM 4771 O O . LEU B 1 237 ? -4.98 -1.77 -0.949 1 97.94 237 LEU B O 1
ATOM 4775 N N . ALA B 1 238 ? -5.777 0.237 -0.465 1 98.19 238 ALA B N 1
ATOM 4776 C CA . ALA B 1 238 ? -6.879 0.142 -1.422 1 98.19 238 ALA B CA 1
ATOM 4777 C C . ALA B 1 238 ? -6.359 -0.161 -2.824 1 98.19 238 ALA B C 1
ATOM 4779 O O . ALA B 1 238 ? -6.961 -0.951 -3.559 1 98.19 238 ALA B O 1
ATOM 4780 N N . PRO B 1 239 ? -5.219 0.461 -3.211 1 98.12 239 PRO B N 1
ATOM 4781 C CA . PRO B 1 239 ? -4.715 0.173 -4.555 1 98.12 239 PRO B CA 1
ATOM 4782 C C . PRO B 1 239 ? -4.375 -1.302 -4.758 1 98.12 239 PRO B C 1
ATOM 4784 O O . PRO B 1 239 ? -4.449 -1.809 -5.879 1 98.12 239 PRO B O 1
ATOM 4787 N N . MET B 1 240 ? -3.963 -2.004 -3.732 1 98.31 240 MET B N 1
ATOM 4788 C CA . MET B 1 240 ? -3.666 -3.43 -3.826 1 98.31 240 MET B CA 1
ATOM 4789 C C . MET B 1 240 ? -4.891 -4.211 -4.293 1 98.31 240 MET B C 1
ATOM 4791 O O . MET B 1 240 ? -4.793 -5.051 -5.188 1 98.31 240 MET B O 1
ATOM 4795 N N . PHE B 1 241 ? -6.066 -3.908 -3.721 1 98.38 241 PHE B N 1
ATOM 4796 C CA . PHE B 1 241 ? -7.297 -4.582 -4.117 1 98.38 241 PHE B CA 1
ATOM 4797 C C . PHE B 1 241 ? -7.629 -4.293 -5.578 1 98.38 241 PHE B C 1
ATOM 4799 O O . PHE B 1 241 ? -7.996 -5.199 -6.328 1 98.38 241 PHE B O 1
ATOM 4806 N N . ALA B 1 242 ? -7.477 -3.014 -5.918 1 97.75 242 ALA B N 1
ATOM 4807 C CA . ALA B 1 242 ? -7.758 -2.619 -7.297 1 97.75 242 ALA B CA 1
ATOM 4808 C C . ALA B 1 242 ? -6.836 -3.344 -8.273 1 97.75 242 ALA B C 1
ATOM 4810 O O . ALA B 1 242 ? -7.297 -3.908 -9.266 1 97.75 242 ALA B O 1
ATOM 4811 N N . ARG B 1 243 ? -5.57 -3.379 -7.969 1 97.88 243 ARG B N 1
ATOM 4812 C CA . ARG B 1 243 ? -4.559 -3.918 -8.867 1 97.88 243 ARG B CA 1
ATOM 4813 C C . ARG B 1 243 ? -4.672 -5.438 -8.977 1 97.88 243 ARG B C 1
ATOM 4815 O O . ARG B 1 243 ? -4.32 -6.023 -10 1 97.88 243 ARG B O 1
ATOM 4822 N N . ARG B 1 244 ? -5.215 -6.094 -7.969 1 98.44 244 ARG B N 1
ATOM 4823 C CA . ARG B 1 244 ? -5.43 -7.539 -7.996 1 98.44 244 ARG B CA 1
ATOM 4824 C C . ARG B 1 244 ? -6.828 -7.871 -8.508 1 98.44 244 ARG B C 1
ATOM 4826 O O . ARG B 1 244 ? -7.23 -9.039 -8.508 1 98.44 244 ARG B O 1
ATOM 4833 N N . ASN B 1 245 ? -7.555 -6.828 -8.898 1 98.12 245 ASN B N 1
ATOM 4834 C CA . ASN B 1 245 ? -8.914 -6.977 -9.406 1 98.12 245 ASN B CA 1
ATOM 4835 C C . ASN B 1 245 ? -9.812 -7.699 -8.398 1 98.12 245 ASN B C 1
ATOM 4837 O O . ASN B 1 245 ? -10.594 -8.57 -8.781 1 98.12 245 ASN B O 1
ATOM 4841 N N . LEU B 1 246 ? -9.594 -7.465 -7.137 1 98.12 246 LEU B N 1
ATOM 4842 C CA . LEU B 1 246 ? -10.484 -7.926 -6.078 1 98.12 246 LEU B CA 1
ATOM 4843 C C . LEU B 1 246 ? -11.602 -6.918 -5.836 1 98.12 246 LEU B C 1
ATOM 4845 O O . LEU B 1 246 ? -11.359 -5.711 -5.777 1 98.12 246 LEU B O 1
ATOM 4849 N N . ARG B 1 247 ? -12.797 -7.344 -5.77 1 97.69 247 ARG B N 1
ATOM 4850 C CA . ARG B 1 247 ? -13.945 -6.461 -5.633 1 97.69 247 ARG B CA 1
ATOM 4851 C C . ARG B 1 247 ? -14.242 -6.168 -4.168 1 97.69 247 ARG B C 1
ATOM 4853 O O . ARG B 1 247 ? -14.82 -7.004 -3.469 1 97.69 247 ARG B O 1
ATOM 4860 N N . VAL B 1 248 ? -13.922 -5.008 -3.688 1 98.25 248 VAL B N 1
ATOM 4861 C CA . VAL B 1 248 ? -14.234 -4.617 -2.316 1 98.25 248 VAL B CA 1
ATOM 4862 C C . VAL B 1 248 ? -15.719 -4.266 -2.207 1 98.25 248 VAL B C 1
ATOM 4864 O O . VAL B 1 248 ? -16.188 -3.303 -2.822 1 98.25 248 VAL B O 1
ATOM 4867 N N . ARG B 1 249 ? -16.391 -4.996 -1.439 1 97.88 249 ARG B N 1
ATOM 4868 C CA . ARG B 1 249 ? -17.812 -4.789 -1.267 1 97.88 249 ARG B CA 1
ATOM 4869 C C . ARG B 1 249 ? -18.094 -3.756 -0.181 1 97.88 249 ARG B C 1
ATOM 4871 O O . ARG B 1 249 ? -18.984 -2.912 -0.332 1 97.88 249 ARG B O 1
ATOM 4878 N N . SER B 1 250 ? -17.375 -3.883 0.84 1 97.81 250 SER B N 1
ATOM 4879 C CA . SER B 1 250 ? -17.594 -2.977 1.963 1 97.81 250 SER B CA 1
ATOM 4880 C C . SER B 1 250 ? -16.297 -2.664 2.682 1 97.81 250 SER B C 1
ATOM 4882 O O . SER B 1 250 ? -15.43 -3.535 2.816 1 97.81 250 SER B O 1
ATOM 4884 N N . TRP B 1 251 ? -16.141 -1.467 3.07 1 97.62 251 TRP B N 1
ATOM 4885 C CA . TRP B 1 251 ? -15.055 -0.982 3.924 1 97.62 251 TRP B CA 1
ATOM 4886 C C . TRP B 1 251 ? -15.609 -0.164 5.09 1 97.62 251 TRP B C 1
ATOM 4888 O O . TRP B 1 251 ? -15.969 1.003 4.918 1 97.62 251 TRP B O 1
ATOM 4898 N N . GLU B 1 252 ? -15.688 -0.741 6.277 1 96.75 252 GLU B N 1
ATOM 4899 C CA . GLU B 1 252 ? -16.219 -0.101 7.48 1 96.75 252 GLU B CA 1
ATOM 4900 C C . GLU B 1 252 ? -15.086 0.309 8.422 1 96.75 252 GLU B C 1
ATOM 4902 O O . GLU B 1 252 ? -14.258 -0.521 8.805 1 96.75 252 GLU B O 1
ATOM 4907 N N . GLY B 1 253 ? -15.016 1.564 8.719 1 94.81 253 GLY B N 1
ATOM 4908 C CA . GLY B 1 253 ? -14.023 2.074 9.664 1 94.81 253 GLY B CA 1
ATOM 4909 C C . GLY B 1 253 ? -14.641 2.633 10.93 1 94.81 253 GLY B C 1
ATOM 4910 O O . GLY B 1 253 ? -15.703 3.26 10.883 1 94.81 253 GLY B O 1
ATOM 4911 N N . HIS B 1 254 ? -14.023 2.377 12.031 1 95.12 254 HIS B N 1
ATOM 4912 C CA . HIS B 1 254 ? -14.398 2.928 13.328 1 95.12 254 HIS B CA 1
ATOM 4913 C C . HIS B 1 254 ? -13.195 3.535 14.039 1 95.12 254 HIS B C 1
ATOM 4915 O O . HIS B 1 254 ? -12.273 2.816 14.43 1 95.12 254 HIS B O 1
ATOM 4921 N N . ASN B 1 255 ? -13.242 4.871 14.219 1 93.38 255 ASN B N 1
ATOM 4922 C CA . ASN B 1 255 ? -12.18 5.59 14.914 1 93.38 255 ASN B CA 1
ATOM 4923 C C . ASN B 1 255 ? -12.609 5.98 16.328 1 93.38 255 ASN B C 1
ATOM 4925 O O . ASN B 1 255 ? -13.68 6.562 16.516 1 93.38 255 ASN B O 1
ATOM 4929 N N . ILE B 1 256 ? -11.82 5.645 17.281 1 94.31 256 ILE B N 1
ATOM 4930 C CA . ILE B 1 256 ? -12.023 6.027 18.672 1 94.31 256 ILE B CA 1
ATOM 4931 C C . ILE B 1 256 ? -10.883 6.93 19.125 1 94.31 256 ILE B C 1
ATOM 4933 O O . ILE B 1 256 ? -9.719 6.523 19.125 1 94.31 256 ILE B O 1
ATOM 4937 N N . LEU B 1 257 ? -11.188 8.133 19.438 1 90.5 257 LEU B N 1
ATOM 4938 C CA . LEU B 1 257 ? -10.148 9.07 19.828 1 90.5 257 LEU B CA 1
ATOM 4939 C C . LEU B 1 257 ? -10.602 9.906 21.031 1 90.5 257 LEU B C 1
ATOM 4941 O O . LEU B 1 257 ? -11.789 9.938 21.359 1 90.5 257 LEU B O 1
ATOM 4945 N N . GLY B 1 258 ? -9.648 10.602 21.719 1 87.88 258 GLY B N 1
ATOM 4946 C CA . GLY B 1 258 ? -10.008 11.266 22.953 1 87.88 258 GLY B CA 1
ATOM 4947 C C . GLY B 1 258 ? -9.57 12.719 23 1 87.88 258 GLY B C 1
ATOM 4948 O O . GLY B 1 258 ? -9.828 13.414 23.984 1 87.88 258 GLY B O 1
ATOM 4949 N N . ASN B 1 259 ? -8.969 13.203 21.984 1 84.56 259 ASN B N 1
ATOM 4950 C CA . ASN B 1 259 ? -8.477 14.578 22.016 1 84.56 259 ASN B CA 1
ATOM 4951 C C . ASN B 1 259 ? -9.555 15.57 21.594 1 84.56 259 ASN B C 1
ATOM 4953 O O . ASN B 1 259 ? -10.703 15.18 21.375 1 84.56 259 ASN B O 1
ATOM 4957 N N . ASP B 1 260 ? -9.133 16.781 21.547 1 77.94 260 ASP B N 1
ATOM 4958 C CA . ASP B 1 260 ? -10.094 17.859 21.281 1 77.94 260 ASP B CA 1
ATOM 4959 C C . ASP B 1 260 ? -10.703 17.719 19.875 1 77.94 260 ASP B C 1
ATOM 4961 O O . ASP B 1 260 ? -11.852 18.094 19.656 1 77.94 260 ASP B O 1
ATOM 4965 N N . ASP B 1 261 ? -9.945 17.219 19.031 1 77.25 261 ASP B N 1
ATOM 4966 C CA . ASP B 1 261 ? -10.5 16.953 17.703 1 77.25 261 ASP B CA 1
ATOM 4967 C C . ASP B 1 261 ? -11.703 16.031 17.797 1 77.25 261 ASP B C 1
ATOM 4969 O O . ASP B 1 261 ? -12.703 16.219 17.094 1 77.25 261 ASP B O 1
ATOM 4973 N N . GLY B 1 262 ? -11.523 15.031 18.609 1 75.94 262 GLY B N 1
ATOM 4974 C CA . GLY B 1 262 ? -12.641 14.125 18.828 1 75.94 262 GLY B CA 1
ATOM 4975 C C . GLY B 1 262 ? -13.867 14.812 19.406 1 75.94 262 GLY B C 1
ATOM 4976 O O . GLY B 1 262 ? -15 14.523 19 1 75.94 262 GLY B O 1
ATOM 4977 N N . LEU B 1 263 ? -13.586 15.695 20.25 1 78.06 263 LEU B N 1
ATOM 4978 C CA . LEU B 1 263 ? -14.672 16.453 20.875 1 78.06 263 LEU B CA 1
ATOM 4979 C C . LEU B 1 263 ? -15.383 17.328 19.859 1 78.06 263 LEU B C 1
ATOM 4981 O O . LEU B 1 263 ? -16.609 17.344 19.797 1 78.06 263 LEU B O 1
ATOM 4985 N N . VAL B 1 264 ? -14.633 17.984 19.078 1 77.81 264 VAL B N 1
ATOM 4986 C CA . VAL B 1 264 ? -15.18 18.922 18.094 1 77.81 264 VAL B CA 1
ATOM 4987 C C . VAL B 1 264 ? -15.961 18.141 17.031 1 77.81 264 VAL B C 1
ATOM 4989 O O . VAL B 1 264 ? -16.984 18.609 16.547 1 77.81 264 VAL B O 1
ATOM 4992 N N . LEU B 1 265 ? -15.547 16.969 16.781 1 75.44 265 LEU B N 1
ATOM 4993 C CA . LEU B 1 265 ? -16.141 16.172 15.734 1 75.44 265 LEU B CA 1
ATOM 4994 C C . LEU B 1 265 ? -17.422 15.5 16.219 1 75.44 265 LEU B C 1
ATOM 4996 O O . LEU B 1 265 ? -18.125 14.844 15.438 1 75.44 265 LEU B O 1
ATOM 5000 N N . GLU B 1 266 ? -17.75 15.656 17.438 1 74.12 266 GLU B N 1
ATOM 5001 C CA . GLU B 1 266 ? -19.062 15.234 17.906 1 74.12 266 GLU B CA 1
ATOM 5002 C C . GLU B 1 266 ? -20.156 16.109 17.344 1 74.12 266 GLU B C 1
ATOM 5004 O O . GLU B 1 266 ? -21.328 15.719 17.312 1 74.12 266 GLU B O 1
ATOM 5009 N N . GLU B 1 267 ? -19.656 17.297 16.938 1 74 267 GLU B N 1
ATOM 5010 C CA . GLU B 1 267 ? -20.609 18.188 16.281 1 74 267 GLU B CA 1
ATOM 5011 C C . GLU B 1 267 ? -20.781 17.844 14.812 1 74 267 GLU B C 1
ATOM 5013 O O . GLU B 1 267 ? -19.812 17.828 14.055 1 74 267 GLU B O 1
ATOM 5018 N N . GLU B 1 268 ? -22.016 17.688 14.406 1 72.81 268 GLU B N 1
ATOM 5019 C CA . GLU B 1 268 ? -22.328 17.188 13.078 1 72.81 268 GLU B CA 1
ATOM 5020 C C . GLU B 1 268 ? -21.766 18.094 11.984 1 72.81 268 GLU B C 1
ATOM 5022 O O . GLU B 1 268 ? -21.25 17.609 10.977 1 72.81 268 GLU B O 1
ATOM 5027 N N . GLU B 1 269 ? -21.875 19.359 12.188 1 74.81 269 GLU B N 1
ATOM 5028 C CA . GLU B 1 269 ? -21.453 20.297 11.148 1 74.81 269 GLU B CA 1
ATOM 5029 C C . GLU B 1 269 ? -19.938 20.281 10.961 1 74.81 269 GLU B C 1
ATOM 5031 O O . GLU B 1 269 ? -19.438 20.406 9.844 1 74.81 269 GLU B O 1
ATOM 5036 N N . ASN B 1 270 ? -19.281 20.141 12.062 1 75.25 270 ASN B N 1
ATOM 5037 C CA . ASN B 1 270 ? -17.828 20.078 12.016 1 75.25 270 ASN B CA 1
ATOM 5038 C C . ASN B 1 270 ? -17.344 18.734 11.477 1 75.25 270 ASN B C 1
ATOM 5040 O O . ASN B 1 270 ? -16.297 18.641 10.852 1 75.25 270 ASN B O 1
ATOM 5044 N N . LYS B 1 271 ? -18.156 17.766 11.727 1 75.31 271 LYS B N 1
ATOM 5045 C CA . LYS B 1 271 ? -17.828 16.391 11.352 1 75.31 271 LYS B CA 1
ATOM 5046 C C . LYS B 1 271 ? -17.938 16.188 9.844 1 75.31 271 LYS B C 1
ATOM 5048 O O . LYS B 1 271 ? -17.234 15.359 9.266 1 75.31 271 LYS B O 1
ATOM 5053 N N . ALA B 1 272 ? -18.766 17 9.234 1 70.25 272 ALA B N 1
ATOM 5054 C CA . ALA B 1 272 ? -19.109 16.797 7.832 1 70.25 272 ALA B CA 1
ATOM 5055 C C . ALA B 1 272 ? -17.875 16.938 6.945 1 70.25 272 ALA B C 1
ATOM 5057 O O . ALA B 1 272 ? -17.703 16.172 5.988 1 70.25 272 ALA B O 1
ATOM 5058 N N . GLY B 1 273 ? -17.031 17.812 7.246 1 69.81 273 GLY B N 1
ATOM 5059 C CA . GLY B 1 273 ? -15.82 18.016 6.469 1 69.81 273 GLY B CA 1
ATOM 5060 C C . GLY B 1 273 ? -14.875 16.844 6.527 1 69.81 273 GLY B C 1
ATOM 5061 O O . GLY B 1 273 ? -14.352 16.406 5.5 1 69.81 273 GLY B O 1
ATOM 5062 N N . LYS B 1 274 ? -14.75 16.359 7.648 1 73.44 274 LYS B N 1
ATOM 5063 C CA . LYS B 1 274 ? -13.844 15.234 7.859 1 73.44 274 LYS B CA 1
ATOM 5064 C C . LYS B 1 274 ? -14.367 13.961 7.207 1 73.44 274 LYS B C 1
ATOM 5066 O O . LYS B 1 274 ? -13.602 13.188 6.641 1 73.44 274 LYS B O 1
ATOM 5071 N N . LEU B 1 275 ? -15.656 13.789 7.207 1 71.38 275 LEU B N 1
ATOM 5072 C CA . LEU B 1 275 ? -16.266 12.602 6.609 1 71.38 275 LEU B CA 1
ATOM 5073 C C . LEU B 1 275 ? -16.172 12.656 5.086 1 71.38 275 LEU B C 1
ATOM 5075 O O . LEU B 1 275 ? -15.914 11.633 4.441 1 71.38 275 LEU B O 1
ATOM 5079 N N . ALA B 1 276 ? -16.25 13.836 4.562 1 68 276 ALA B N 1
ATOM 5080 C CA . ALA B 1 276 ? -16.141 14 3.115 1 68 276 ALA B CA 1
ATOM 5081 C C . ALA B 1 276 ? -14.727 13.68 2.633 1 68 276 ALA B C 1
ATOM 5083 O O . ALA B 1 276 ? -14.555 13 1.617 1 68 276 ALA B O 1
ATOM 5084 N N . SER B 1 277 ? -13.812 14.07 3.361 1 72.75 277 SER B N 1
ATOM 5085 C CA . SER B 1 277 ? -12.438 13.844 2.951 1 72.75 277 SER B CA 1
ATOM 5086 C C . SER B 1 277 ? -12.039 12.383 3.098 1 72.75 277 SER B C 1
ATOM 5088 O O . SER B 1 277 ? -11.305 11.844 2.268 1 72.75 277 SER B O 1
ATOM 5090 N N . LYS B 1 278 ? -12.516 11.703 4.105 1 72 278 LYS B N 1
ATOM 5091 C CA . LYS B 1 278 ? -12.188 10.305 4.352 1 72 278 LYS B CA 1
ATOM 5092 C C . LYS B 1 278 ? -12.844 9.398 3.314 1 72 278 LYS B C 1
ATOM 5094 O O . LYS B 1 278 ? -12.227 8.438 2.844 1 72 278 LYS B O 1
ATOM 5099 N N . GLY B 1 279 ? -14.055 9.664 2.949 1 72.31 279 GLY B N 1
ATOM 5100 C CA . GLY B 1 279 ? -14.789 8.844 1.994 1 72.31 279 GLY B CA 1
ATOM 5101 C C . GLY B 1 279 ? -14.312 9.031 0.565 1 72.31 279 GLY B C 1
ATOM 5102 O O . GLY B 1 279 ? -14.312 8.078 -0.221 1 72.31 279 GLY B O 1
ATOM 5103 N N . GLY B 1 280 ? -13.789 10.18 0.258 1 82.31 280 GLY B N 1
ATOM 5104 C CA . GLY B 1 280 ? -13.398 10.5 -1.103 1 82.31 280 GLY B CA 1
ATOM 5105 C C . GLY B 1 280 ? -12.164 9.734 -1.563 1 82.31 280 GLY B C 1
ATOM 5106 O O . GLY B 1 280 ? -12.07 9.352 -2.73 1 82.31 280 GLY B O 1
ATOM 5107 N N . VAL B 1 281 ? -11.336 9.398 -0.646 1 90 281 VAL B N 1
ATOM 5108 C CA . VAL B 1 281 ? -10.086 8.727 -0.971 1 90 281 VAL B CA 1
ATOM 5109 C C . VAL B 1 281 ? -10.375 7.32 -1.486 1 90 281 VAL B C 1
ATOM 5111 O O . VAL B 1 281 ? -9.914 6.941 -2.566 1 90 281 VAL B O 1
ATOM 5114 N N . LEU B 1 282 ? -11.203 6.555 -0.791 1 93.88 282 LEU B N 1
ATOM 5115 C CA . LEU B 1 282 ? -11.492 5.176 -1.163 1 93.88 282 LEU B CA 1
ATOM 5116 C C . LEU B 1 282 ? -12.273 5.121 -2.473 1 93.88 282 LEU B C 1
ATOM 5118 O O . LEU B 1 282 ? -11.992 4.289 -3.336 1 93.88 282 LEU B O 1
ATOM 5122 N N . GLU B 1 283 ? -13.195 6.062 -2.619 1 92.69 283 GLU B N 1
ATOM 5123 C CA . GLU B 1 283 ? -14.008 6.078 -3.83 1 92.69 283 GLU B CA 1
ATOM 5124 C C . GLU B 1 283 ? -13.18 6.441 -5.055 1 92.69 283 GLU B C 1
ATOM 5126 O O . GLU B 1 283 ? -13.453 5.977 -6.164 1 92.69 283 GLU B O 1
ATOM 5131 N N . GLY B 1 284 ? -12.195 7.234 -4.793 1 93.06 284 GLY B N 1
ATOM 5132 C CA . GLY B 1 284 ? -11.297 7.59 -5.883 1 93.06 284 GLY B CA 1
ATOM 5133 C C . GLY B 1 284 ? -10.453 6.426 -6.363 1 93.06 284 GLY B C 1
ATOM 5134 O O . GLY B 1 284 ? -10.086 6.359 -7.539 1 93.06 284 GLY B O 1
ATOM 5135 N N . ILE B 1 285 ? -10.133 5.461 -5.504 1 95.94 285 ILE B N 1
ATOM 5136 C CA . ILE B 1 285 ? -9.281 4.32 -5.816 1 95.94 285 ILE B CA 1
ATOM 5137 C C . ILE B 1 285 ? -10.141 3.129 -6.23 1 95.94 285 ILE B C 1
ATOM 5139 O O . ILE B 1 285 ? -9.773 2.371 -7.129 1 95.94 285 ILE B O 1
ATOM 5143 N N . LEU B 1 286 ? -11.297 2.957 -5.539 1 96.94 286 LEU B N 1
ATOM 5144 C CA . LEU B 1 286 ? -12.242 1.866 -5.75 1 96.94 286 LEU B CA 1
ATOM 5145 C C . LEU B 1 286 ? -13.602 2.402 -6.172 1 96.94 286 LEU B C 1
ATOM 5147 O O . LEU B 1 286 ? -14.57 2.326 -5.41 1 96.94 286 LEU B O 1
ATOM 5151 N N . PRO B 1 287 ? -13.758 2.787 -7.359 1 90.81 287 PRO B N 1
ATOM 5152 C CA . PRO B 1 287 ? -14.984 3.455 -7.789 1 90.81 287 PRO B CA 1
ATOM 5153 C C . PRO B 1 287 ? -16.219 2.557 -7.672 1 90.81 287 PRO B C 1
ATOM 5155 O O . PRO B 1 287 ? -17.344 3.053 -7.551 1 90.81 287 PRO B O 1
ATOM 5158 N N . ASP B 1 288 ? -16.062 1.271 -7.594 1 92.5 288 ASP B N 1
ATOM 5159 C CA . ASP B 1 288 ? -17.203 0.352 -7.59 1 92.5 288 ASP B CA 1
ATOM 5160 C C . ASP B 1 288 ? -17.516 -0.128 -6.176 1 92.5 288 ASP B C 1
ATOM 5162 O O . ASP B 1 288 ? -18.312 -1.041 -5.988 1 92.5 288 ASP B O 1
ATOM 5166 N N . ILE B 1 289 ? -16.875 0.466 -5.219 1 94.25 289 ILE B N 1
ATOM 5167 C CA . ILE B 1 289 ? -17.125 0.031 -3.85 1 94.25 289 ILE B CA 1
ATOM 5168 C C . ILE B 1 289 ? -18.609 0.251 -3.502 1 94.25 289 ILE B C 1
ATOM 5170 O O . ILE B 1 289 ? -19.156 1.314 -3.785 1 94.25 289 ILE B O 1
ATOM 5174 N N . GLU B 1 290 ? -19.219 -0.711 -2.912 1 91.88 290 GLU B N 1
ATOM 5175 C CA . GLU B 1 290 ? -20.656 -0.693 -2.674 1 91.88 290 GLU B CA 1
ATOM 5176 C C . GLU B 1 290 ? -20.984 0.05 -1.384 1 91.88 290 GLU B C 1
ATOM 5178 O O . GLU B 1 290 ? -22.031 0.708 -1.293 1 91.88 290 GLU B O 1
ATOM 5183 N N . HIS B 1 291 ? -20.203 -0.156 -0.385 1 93.5 291 HIS B N 1
ATOM 5184 C CA . HIS B 1 291 ? -20.453 0.427 0.929 1 93.5 291 HIS B CA 1
ATOM 5185 C C . HIS B 1 291 ? -19.156 0.916 1.566 1 93.5 291 HIS B C 1
ATOM 5187 O O . HIS B 1 291 ? -18.188 0.158 1.679 1 93.5 291 HIS B O 1
ATOM 5193 N N . ASN B 1 292 ? -19.109 2.094 1.901 1 92.12 292 ASN B N 1
ATOM 5194 C CA . ASN B 1 292 ? -18 2.74 2.594 1 92.12 292 ASN B CA 1
ATOM 5195 C C . ASN B 1 292 ? -18.5 3.693 3.678 1 92.12 292 ASN B C 1
ATOM 5197 O O . ASN B 1 292 ? -19.234 4.641 3.389 1 92.12 292 ASN B O 1
ATOM 5201 N N . ARG B 1 293 ? -18.141 3.451 4.914 1 91.31 293 ARG B N 1
ATOM 5202 C CA . ARG B 1 293 ? -18.578 4.297 6.023 1 91.31 293 ARG B CA 1
ATOM 5203 C C . ARG B 1 293 ? -17.5 4.375 7.102 1 91.31 293 ARG B C 1
ATOM 5205 O O . ARG B 1 293 ? -16.766 3.406 7.324 1 91.31 293 ARG B O 1
ATOM 5212 N N . VAL B 1 294 ? -17.328 5.504 7.688 1 90.44 294 VAL B N 1
ATOM 5213 C CA . VAL B 1 294 ? -16.438 5.703 8.82 1 90.44 294 VAL B CA 1
ATOM 5214 C C . VAL B 1 294 ? -17.203 6.324 9.984 1 90.44 294 VAL B C 1
ATOM 5216 O O . VAL B 1 294 ? -17.953 7.285 9.797 1 90.44 294 VAL B O 1
ATOM 5219 N N . ARG B 1 295 ? -17.125 5.734 11.125 1 90.5 295 ARG B N 1
ATOM 5220 C CA . ARG B 1 295 ? -17.672 6.301 12.352 1 90.5 295 ARG B CA 1
ATOM 5221 C C . ARG B 1 295 ? -16.562 6.789 13.281 1 90.5 295 ARG B C 1
ATOM 5223 O O . ARG B 1 295 ? -15.477 6.207 13.32 1 90.5 295 ARG B O 1
ATOM 5230 N N . ILE B 1 296 ? -16.797 7.895 13.977 1 89.56 296 ILE B N 1
ATOM 5231 C CA . ILE B 1 296 ? -15.859 8.453 14.938 1 89.56 296 ILE B CA 1
ATOM 5232 C C . ILE B 1 296 ? -16.531 8.562 16.312 1 89.56 296 ILE B C 1
ATOM 5234 O O . ILE B 1 296 ? -17.625 9.109 16.438 1 89.56 296 ILE B O 1
ATOM 5238 N N . ASP B 1 297 ? -15.953 8.016 17.281 1 91.19 297 ASP B N 1
ATOM 5239 C CA . ASP B 1 297 ? -16.438 8.109 18.656 1 91.19 297 ASP B CA 1
ATOM 5240 C C . ASP B 1 297 ? -15.414 8.805 19.547 1 91.19 297 ASP B C 1
ATOM 5242 O O . ASP B 1 297 ? -14.211 8.594 19.406 1 91.19 297 ASP B O 1
ATOM 5246 N N . TYR B 1 298 ? -15.961 9.633 20.406 1 91.88 298 TYR B N 1
ATOM 5247 C CA . TYR B 1 298 ? -15.133 10.352 21.359 1 91.88 298 TYR B CA 1
ATOM 5248 C C . TYR B 1 298 ? -15.016 9.586 22.672 1 91.88 298 TYR B C 1
ATOM 5250 O O . TYR B 1 298 ? -16.031 9.227 23.281 1 91.88 298 TYR B O 1
ATOM 5258 N N . ALA B 1 299 ? -13.82 9.227 23.047 1 93 299 ALA B N 1
ATOM 5259 C CA . ALA B 1 299 ? -13.484 8.555 24.297 1 93 299 ALA B CA 1
ATOM 5260 C C . ALA B 1 299 ? -12.422 9.328 25.062 1 93 299 ALA B C 1
ATOM 5262 O O . ALA B 1 299 ? -11.227 9.031 24.969 1 93 299 ALA B O 1
ATOM 5263 N N . PRO B 1 300 ? -12.797 10.156 25.984 1 89.94 300 PRO B N 1
ATOM 5264 C CA . PRO B 1 300 ? -11.914 11.125 26.641 1 89.94 300 PRO B CA 1
ATOM 5265 C C . PRO B 1 300 ? -10.695 10.477 27.297 1 89.94 300 PRO B C 1
ATOM 5267 O O . PRO B 1 300 ? -9.586 11.016 27.219 1 89.94 300 PRO B O 1
ATOM 5270 N N . PRO B 1 301 ? -10.797 9.281 27.875 1 90.38 301 PRO B N 1
ATOM 5271 C CA . PRO B 1 301 ? -9.648 8.695 28.547 1 90.38 301 PRO B CA 1
ATOM 5272 C C . PRO B 1 301 ? -8.492 8.375 27.594 1 90.38 301 PRO B C 1
ATOM 5274 O O . PRO B 1 301 ? -7.371 8.125 28.031 1 90.38 301 PRO B O 1
ATOM 5277 N N . LEU B 1 302 ? -8.719 8.406 26.297 1 91.94 302 LEU B N 1
ATOM 5278 C CA . LEU B 1 302 ? -7.684 8.055 25.328 1 91.94 302 LEU B CA 1
ATOM 5279 C C . LEU B 1 302 ? -6.738 9.234 25.094 1 91.94 302 LEU B C 1
ATOM 5281 O O . LEU B 1 302 ? -5.652 9.062 24.547 1 91.94 302 LEU B O 1
ATOM 5285 N N . GLY B 1 303 ? -7.18 10.414 25.484 1 91.94 303 GLY B N 1
ATOM 5286 C CA . GLY B 1 303 ? -6.344 11.578 25.203 1 91.94 303 GLY B CA 1
ATOM 5287 C C . GLY B 1 303 ? -5.957 11.695 23.75 1 91.94 303 GLY B C 1
ATOM 5288 O O . GLY B 1 303 ? -6.816 11.617 22.859 1 91.94 303 GLY B O 1
ATOM 5289 N N . ASP B 1 304 ? -4.637 11.789 23.5 1 93.69 304 ASP B N 1
ATOM 5290 C CA . ASP B 1 304 ? -4.137 12.008 22.141 1 93.69 304 ASP B CA 1
ATOM 5291 C C . ASP B 1 304 ? -4.039 10.695 21.375 1 93.69 304 ASP B C 1
ATOM 5293 O O . ASP B 1 304 ? -3.654 10.68 20.203 1 93.69 304 ASP B O 1
ATOM 5297 N N . TRP B 1 305 ? -4.391 9.625 21.953 1 94.5 305 TRP B N 1
ATOM 5298 C CA . TRP B 1 305 ? -4.285 8.312 21.328 1 94.5 305 TRP B CA 1
ATOM 5299 C C . TRP B 1 305 ? -5.543 7.992 20.531 1 94.5 305 TRP B C 1
ATOM 5301 O O . TRP B 1 305 ? -6.645 8.398 20.891 1 94.5 305 TRP B O 1
ATOM 5311 N N . LYS B 1 306 ? -5.281 7.391 19.391 1 94.38 306 LYS B N 1
ATOM 5312 C CA . LYS B 1 306 ? -6.359 7.016 18.484 1 94.38 306 LYS B CA 1
ATOM 5313 C C . LYS B 1 306 ? -6.293 5.531 18.125 1 94.38 306 LYS B C 1
ATOM 5315 O O . LYS B 1 306 ? -5.207 4.988 17.922 1 94.38 306 LYS B O 1
ATOM 5320 N N . THR B 1 307 ? -7.418 4.852 18.25 1 96.44 307 THR B N 1
ATOM 5321 C CA . THR B 1 307 ? -7.578 3.508 17.703 1 96.44 307 THR B CA 1
ATOM 5322 C C . THR B 1 307 ? -8.523 3.512 16.5 1 96.44 307 THR B C 1
ATOM 5324 O O . THR B 1 307 ? -9.656 3.984 16.609 1 96.44 307 THR B O 1
ATOM 5327 N N . ALA B 1 308 ? -8.031 3.111 15.406 1 96.38 308 ALA B N 1
ATOM 5328 C CA . ALA B 1 308 ? -8.844 2.973 14.203 1 96.38 308 ALA B CA 1
ATOM 5329 C C . ALA B 1 308 ? -8.984 1.507 13.805 1 96.38 308 ALA B C 1
ATOM 5331 O O . ALA B 1 308 ? -7.988 0.825 13.555 1 96.38 308 ALA B O 1
ATOM 5332 N N . TRP B 1 309 ? -10.188 1.004 13.797 1 97.69 309 TRP B N 1
ATOM 5333 C CA . TRP B 1 309 ? -10.508 -0.364 13.398 1 97.69 309 TRP B CA 1
ATOM 5334 C C . TRP B 1 309 ? -11.234 -0.387 12.062 1 97.69 309 TRP B C 1
ATOM 5336 O O . TRP B 1 309 ? -12.195 0.36 11.859 1 97.69 309 TRP B O 1
ATOM 5346 N N . ASP B 1 310 ? -10.812 -1.246 11.156 1 98.06 310 ASP B N 1
ATOM 5347 C CA . ASP B 1 310 ? -11.438 -1.349 9.844 1 98.06 310 ASP B CA 1
ATOM 5348 C C . ASP B 1 310 ? -11.805 -2.797 9.523 1 98.06 310 ASP B C 1
ATOM 5350 O O . ASP B 1 310 ? -11.031 -3.715 9.805 1 98.06 310 ASP B O 1
ATOM 5354 N N . ASP B 1 311 ? -12.969 -2.979 9.016 1 98.44 311 ASP B N 1
ATOM 5355 C CA . ASP B 1 311 ? -13.469 -4.238 8.469 1 98.44 311 ASP B CA 1
ATOM 5356 C C . ASP B 1 311 ? -13.656 -4.141 6.957 1 98.44 311 ASP B C 1
ATOM 5358 O O . ASP B 1 311 ? -14.477 -3.365 6.477 1 98.44 311 ASP B O 1
ATOM 5362 N N . VAL B 1 312 ? -12.883 -4.898 6.199 1 98.5 312 VAL B N 1
ATOM 5363 C CA . VAL B 1 312 ? -12.945 -4.895 4.742 1 98.5 312 VAL B CA 1
ATOM 5364 C C . VAL B 1 312 ? -13.453 -6.246 4.242 1 98.5 312 VAL B C 1
ATOM 5366 O O . VAL B 1 312 ? -12.859 -7.285 4.527 1 98.5 312 VAL B O 1
ATOM 5369 N N . ARG B 1 313 ? -14.562 -6.227 3.535 1 98.69 313 ARG B N 1
ATOM 5370 C CA . ARG B 1 313 ? -15.109 -7.41 2.879 1 98.69 313 ARG B CA 1
ATOM 5371 C C . ARG B 1 313 ? -14.922 -7.336 1.368 1 98.69 313 ARG B C 1
ATOM 5373 O O . ARG B 1 313 ? -15.266 -6.332 0.743 1 98.69 313 ARG B O 1
ATOM 5380 N N . PHE B 1 314 ? -14.328 -8.398 0.781 1 98.25 314 PHE B N 1
ATOM 5381 C CA . PHE B 1 314 ? -14.055 -8.336 -0.65 1 98.25 314 PHE B CA 1
ATOM 5382 C C . PHE B 1 314 ? -14.273 -9.703 -1.296 1 98.25 314 PHE B C 1
ATOM 5384 O O . PHE B 1 314 ? -14.25 -10.727 -0.612 1 98.25 314 PHE B O 1
ATOM 5391 N N . ASP B 1 315 ? -14.547 -9.68 -2.58 1 97.88 315 ASP B N 1
ATOM 5392 C CA . ASP B 1 315 ? -14.727 -10.891 -3.375 1 97.88 315 ASP B CA 1
ATOM 5393 C C . ASP B 1 315 ? -13.516 -11.156 -4.262 1 97.88 315 ASP B C 1
ATOM 5395 O O . ASP B 1 315 ? -12.906 -10.219 -4.781 1 97.88 315 ASP B O 1
ATOM 5399 N N . GLY B 1 316 ? -13.18 -12.43 -4.328 1 97.44 316 GLY B N 1
ATOM 5400 C CA . GLY B 1 316 ? -12.172 -12.891 -5.262 1 97.44 316 GLY B CA 1
ATOM 5401 C C . GLY B 1 316 ? -12.719 -13.82 -6.328 1 97.44 316 GLY B C 1
ATOM 5402 O O . GLY B 1 316 ? -13.906 -13.766 -6.656 1 97.44 316 GLY B O 1
ATOM 5403 N N . PHE B 1 317 ? -11.852 -14.594 -6.906 1 98.25 317 PHE B N 1
ATOM 5404 C CA . PHE B 1 317 ? -12.156 -15.508 -8 1 98.25 317 PHE B CA 1
ATOM 5405 C C . PHE B 1 317 ? -13.242 -16.5 -7.598 1 98.25 317 PHE B C 1
ATOM 5407 O O . PHE B 1 317 ? -13.305 -16.922 -6.441 1 98.25 317 PHE B O 1
ATOM 5414 N N . LEU B 1 318 ? -14.227 -16.797 -8.547 1 98.19 318 LEU B N 1
ATOM 5415 C CA . LEU B 1 318 ? -15.312 -17.75 -8.344 1 98.19 318 LEU B CA 1
ATOM 5416 C C . LEU B 1 318 ? -16.219 -17.297 -7.195 1 98.19 318 LEU B C 1
ATOM 5418 O O . LEU B 1 318 ? -16.656 -18.125 -6.391 1 98.19 318 LEU B O 1
ATOM 5422 N N . ASP B 1 319 ? -16.344 -15.984 -7.043 1 96.25 319 ASP B N 1
ATOM 5423 C CA . ASP B 1 319 ? -17.25 -15.328 -6.105 1 96.25 319 ASP B CA 1
ATOM 5424 C C . ASP B 1 319 ? -16.875 -15.664 -4.66 1 96.25 319 ASP B C 1
ATOM 5426 O O . ASP B 1 319 ? -17.75 -15.844 -3.814 1 96.25 319 ASP B O 1
ATOM 5430 N N . THR B 1 320 ? -15.648 -15.852 -4.406 1 97.75 320 THR B N 1
ATOM 5431 C CA . THR B 1 320 ? -15.18 -16.219 -3.07 1 97.75 320 THR B CA 1
ATOM 5432 C C . THR B 1 320 ? -15.18 -14.992 -2.152 1 97.75 320 THR B C 1
ATOM 5434 O O . THR B 1 320 ? -14.461 -14.023 -2.4 1 97.75 320 THR B O 1
ATOM 5437 N N . ARG B 1 321 ? -15.953 -15.07 -1.075 1 97.5 321 ARG B N 1
ATOM 5438 C CA . ARG B 1 321 ? -16.047 -13.969 -0.124 1 97.5 321 ARG B CA 1
ATOM 5439 C C . ARG B 1 321 ? -14.953 -14.047 0.925 1 97.5 321 ARG B C 1
ATOM 5441 O O . ARG B 1 321 ? -14.805 -15.062 1.604 1 97.5 321 ARG B O 1
ATOM 5448 N N . MET B 1 322 ? -14.148 -12.992 1.021 1 98.12 322 MET B N 1
ATOM 5449 C CA . MET B 1 322 ? -13 -12.953 1.926 1 98.12 322 MET B CA 1
ATOM 5450 C C . MET B 1 322 ? -13 -11.672 2.748 1 98.12 322 MET B C 1
ATOM 5452 O O . MET B 1 322 ? -13.891 -10.828 2.594 1 98.12 322 MET B O 1
ATOM 5456 N N . LYS B 1 323 ? -12.109 -11.602 3.688 1 98.25 323 LYS B N 1
ATOM 5457 C CA . LYS B 1 323 ? -12.156 -10.43 4.562 1 98.25 323 LYS B CA 1
ATOM 5458 C C . LYS B 1 323 ? -10.766 -10.062 5.066 1 98.25 323 LYS B C 1
ATOM 5460 O O . LYS B 1 323 ? -9.883 -10.922 5.156 1 98.25 323 LYS B O 1
ATOM 5465 N N . LEU B 1 324 ? -10.555 -8.805 5.34 1 98.56 324 LEU B N 1
ATOM 5466 C CA . LEU B 1 324 ? -9.398 -8.211 6.004 1 98.56 324 LEU B CA 1
ATOM 5467 C C . LEU B 1 324 ? -9.836 -7.281 7.133 1 98.56 324 LEU B C 1
ATOM 5469 O O . LEU B 1 324 ? -10.734 -6.457 6.949 1 98.56 324 LEU B O 1
ATOM 5473 N N . GLN B 1 325 ? -9.289 -7.438 8.289 1 98.44 325 GLN B N 1
ATOM 5474 C CA . GLN B 1 325 ? -9.461 -6.488 9.383 1 98.44 325 GLN B CA 1
ATOM 5475 C C . GLN B 1 325 ? -8.125 -5.93 9.852 1 98.44 325 GLN B C 1
ATOM 5477 O O . GLN B 1 325 ? -7.113 -6.637 9.852 1 98.44 325 GLN B O 1
ATOM 5482 N N . PHE B 1 326 ? -8.117 -4.707 10.18 1 97.81 326 PHE B N 1
ATOM 5483 C CA . PHE B 1 326 ? -6.895 -4.18 10.781 1 97.81 326 PHE B CA 1
ATOM 5484 C C . PHE B 1 326 ? -7.219 -3.164 11.867 1 97.81 326 PHE B C 1
ATOM 5486 O O . PHE B 1 326 ? -8.281 -2.543 11.844 1 97.81 326 PHE B O 1
ATOM 5493 N N . THR B 1 327 ? -6.398 -3.025 12.844 1 98.25 327 THR B N 1
ATOM 5494 C CA . THR B 1 327 ? -6.461 -2.064 13.938 1 98.25 327 THR B CA 1
ATOM 5495 C C . THR B 1 327 ? -5.16 -1.271 14.039 1 98.25 327 THR B C 1
ATOM 5497 O O . THR B 1 327 ? -4.086 -1.849 14.219 1 98.25 327 THR B O 1
ATOM 5500 N N . TRP B 1 328 ? -5.336 0.04 13.852 1 97.56 328 TRP B N 1
ATOM 5501 C CA . TRP B 1 328 ? -4.242 0.996 13.977 1 97.56 328 TRP B CA 1
ATOM 5502 C C . TRP B 1 328 ? -4.328 1.762 15.289 1 97.56 328 TRP B C 1
ATOM 5504 O O . TRP B 1 328 ? -5.355 2.375 15.586 1 97.56 328 TRP B O 1
ATOM 5514 N N . GLU B 1 329 ? -3.277 1.708 16.078 1 97.38 329 GLU B N 1
ATOM 5515 C CA . GLU B 1 329 ? -3.211 2.438 17.344 1 97.38 329 GLU B CA 1
ATOM 5516 C C . GLU B 1 329 ? -1.985 3.344 17.391 1 97.38 329 GLU B C 1
ATOM 5518 O O . GLU B 1 329 ? -0.855 2.879 17.234 1 97.38 329 GLU B O 1
ATOM 5523 N N . GLY B 1 330 ? -2.244 4.582 17.578 1 96.56 330 GLY B N 1
ATOM 5524 C CA . GLY B 1 330 ? -1.134 5.523 17.625 1 96.56 330 GLY B CA 1
ATOM 5525 C C . GLY B 1 330 ? -1.517 6.879 18.188 1 96.56 330 GLY B C 1
ATOM 5526 O O . GLY B 1 330 ? -2.682 7.113 18.516 1 96.56 330 GLY B O 1
ATOM 5527 N N . SER B 1 331 ? -0.498 7.707 18.406 1 96.56 331 SER B N 1
ATOM 5528 C CA . SER B 1 331 ? -0.686 9.086 18.828 1 96.56 331 SER B CA 1
ATOM 5529 C C . SER B 1 331 ? -0.904 10.016 17.641 1 96.56 331 SER B C 1
ATOM 5531 O O . SER B 1 331 ? -0.053 10.102 16.75 1 96.56 331 SER B O 1
ATOM 5533 N N . ASP B 1 332 ? -2.047 10.695 17.625 1 94.31 332 ASP B N 1
ATOM 5534 C CA . ASP B 1 332 ? -2.393 11.57 16.516 1 94.31 332 ASP B CA 1
ATOM 5535 C C . ASP B 1 332 ? -1.344 12.672 16.344 1 94.31 332 ASP B C 1
ATOM 5537 O O . ASP B 1 332 ? -0.897 12.938 15.227 1 94.31 332 ASP B O 1
ATOM 5541 N N . SER B 1 333 ? -0.98 13.242 17.391 1 96.38 333 SER B N 1
ATOM 5542 C CA . SER B 1 333 ? -0.046 14.359 17.328 1 96.38 333 SER B CA 1
ATOM 5543 C C . SER B 1 333 ? 1.341 13.898 16.891 1 96.38 333 SER B C 1
ATOM 5545 O O . SER B 1 333 ? 2.031 14.602 16.141 1 96.38 333 SER B O 1
ATOM 5547 N N . ALA B 1 334 ? 1.782 12.734 17.391 1 97 334 ALA B N 1
ATOM 5548 C CA . ALA B 1 334 ? 3.094 12.203 17.016 1 97 334 ALA B CA 1
ATOM 5549 C C . ALA B 1 334 ? 3.145 11.867 15.531 1 97 334 ALA B C 1
ATOM 5551 O O . ALA B 1 334 ? 4.203 11.961 14.906 1 97 334 ALA B O 1
ATOM 5552 N N . LEU B 1 335 ? 2.037 11.469 15.016 1 97.5 335 LEU B N 1
ATOM 5553 C CA . LEU B 1 335 ? 1.966 11.141 13.594 1 97.5 335 LEU B CA 1
ATOM 5554 C C . LEU B 1 335 ? 1.854 12.406 12.75 1 97.5 335 LEU B C 1
ATOM 5556 O O . LEU B 1 335 ? 2.377 12.469 11.641 1 97.5 335 LEU B O 1
ATOM 5560 N N . ALA B 1 336 ? 1.231 13.445 13.234 1 97.94 336 ALA B N 1
ATOM 5561 C CA . ALA B 1 336 ? 0.903 14.641 12.469 1 97.94 336 ALA B CA 1
ATOM 5562 C C . ALA B 1 336 ? 2.023 15.672 12.562 1 97.94 336 ALA B C 1
ATOM 5564 O O . ALA B 1 336 ? 2.385 16.297 11.562 1 97.94 336 ALA B O 1
ATOM 5565 N N . ALA B 1 337 ? 2.613 15.844 13.672 1 98.56 337 ALA B N 1
ATOM 5566 C CA . ALA B 1 337 ? 3.525 16.938 13.977 1 98.56 337 ALA B CA 1
ATOM 5567 C C . ALA B 1 337 ? 4.723 16.938 13.031 1 98.56 337 ALA B C 1
ATOM 5569 O O . ALA B 1 337 ? 5.09 17.984 12.492 1 98.56 337 ALA B O 1
ATOM 5570 N N . PRO B 1 338 ? 5.344 15.797 12.812 1 98.62 338 PRO B N 1
ATOM 5571 C CA . PRO B 1 338 ? 6.508 15.852 11.922 1 98.62 338 PRO B CA 1
ATOM 5572 C C . PRO B 1 338 ? 6.145 16.25 10.5 1 98.62 338 PRO B C 1
ATOM 5574 O O . PRO B 1 338 ? 6.973 16.828 9.789 1 98.62 338 PRO B O 1
ATOM 5577 N N . LEU B 1 339 ? 4.926 15.961 10.094 1 98.75 339 LEU B N 1
ATOM 5578 C CA . LEU B 1 339 ? 4.492 16.344 8.75 1 98.75 339 LEU B CA 1
ATOM 5579 C C . LEU B 1 339 ? 4.324 17.859 8.648 1 98.75 339 LEU B C 1
ATOM 5581 O O . LEU B 1 339 ? 4.52 18.438 7.574 1 98.75 339 LEU B O 1
ATOM 5585 N N . VAL B 1 340 ? 3.941 18.5 9.742 1 98.81 340 VAL B N 1
ATOM 5586 C CA . VAL B 1 340 ? 3.906 19.953 9.773 1 98.81 340 VAL B CA 1
ATOM 5587 C C . VAL B 1 340 ? 5.293 20.516 9.461 1 98.81 340 VAL B C 1
ATOM 5589 O O . VAL B 1 340 ? 5.438 21.391 8.609 1 98.81 340 VAL B O 1
ATOM 5592 N N . LEU B 1 341 ? 6.273 19.969 10.133 1 98.81 341 LEU B N 1
ATOM 5593 C CA . LEU B 1 341 ? 7.652 20.406 9.938 1 98.81 341 LEU B CA 1
ATOM 5594 C C . LEU B 1 341 ? 8.117 20.125 8.508 1 98.81 341 LEU B C 1
ATOM 5596 O O . LEU B 1 341 ? 8.75 20.969 7.875 1 98.81 341 LEU B O 1
ATOM 5600 N N . ASP B 1 342 ? 7.773 18.938 7.992 1 98.81 342 ASP B N 1
ATOM 5601 C CA . ASP B 1 342 ? 8.109 18.578 6.617 1 98.81 342 ASP B CA 1
ATOM 5602 C C . ASP B 1 342 ? 7.512 19.578 5.629 1 98.81 342 ASP B C 1
ATOM 5604 O O . ASP B 1 342 ? 8.211 20.078 4.738 1 98.81 342 ASP B O 1
ATOM 5608 N N . LEU B 1 343 ? 6.242 19.859 5.816 1 98.81 343 LEU B N 1
ATOM 5609 C CA . LEU B 1 343 ? 5.523 20.703 4.867 1 98.81 343 LEU B CA 1
ATOM 5610 C C . LEU B 1 343 ? 6.082 22.125 4.883 1 98.81 343 LEU B C 1
ATOM 5612 O O . LEU B 1 343 ? 6.211 22.75 3.828 1 98.81 343 LEU B O 1
ATOM 5616 N N . VAL B 1 344 ? 6.402 22.641 6.016 1 98.81 344 VAL B N 1
ATOM 5617 C CA . VAL B 1 344 ? 6.98 23.969 6.113 1 98.81 344 VAL B CA 1
ATOM 5618 C C . VAL B 1 344 ? 8.289 24.031 5.328 1 98.81 344 VAL B C 1
ATOM 5620 O O . VAL B 1 344 ? 8.516 24.969 4.566 1 98.81 344 VAL B O 1
ATOM 5623 N N . ARG B 1 345 ? 9.086 23.047 5.488 1 98.62 345 ARG B N 1
ATOM 5624 C CA . ARG B 1 345 ? 10.391 23 4.832 1 98.62 345 ARG B CA 1
ATOM 5625 C C . ARG B 1 345 ? 10.242 22.844 3.322 1 98.62 345 ARG B C 1
ATOM 5627 O O . ARG B 1 345 ? 10.906 23.531 2.549 1 98.62 345 ARG B O 1
ATOM 5634 N N . LEU B 1 346 ? 9.336 21.984 2.926 1 98.75 346 LEU B N 1
ATOM 5635 C CA . LEU B 1 346 ? 9.141 21.719 1.504 1 98.75 346 LEU B CA 1
ATOM 5636 C C . LEU B 1 346 ? 8.477 22.922 0.821 1 98.75 346 LEU B C 1
ATOM 5638 O O . LEU B 1 346 ? 8.844 23.266 -0.303 1 98.75 346 LEU B O 1
ATOM 5642 N N . VAL B 1 347 ? 7.535 23.531 1.484 1 98.56 347 VAL B N 1
ATOM 5643 C CA . VAL B 1 347 ? 6.836 24.688 0.95 1 98.56 347 VAL B CA 1
ATOM 5644 C C . VAL B 1 347 ? 7.797 25.875 0.868 1 98.56 347 VAL B C 1
ATOM 5646 O O . VAL B 1 347 ? 7.762 26.641 -0.095 1 98.56 347 VAL B O 1
ATOM 5649 N N . SER B 1 348 ? 8.594 26.062 1.877 1 98.19 348 SER B N 1
ATOM 5650 C CA . SER B 1 348 ? 9.625 27.094 1.848 1 98.19 348 SER B CA 1
ATOM 5651 C C . SER B 1 348 ? 10.562 26.906 0.664 1 98.19 348 SER B C 1
ATOM 5653 O O . SER B 1 348 ? 10.969 27.875 0.025 1 98.19 348 SER B O 1
ATOM 5655 N N . HIS B 1 349 ? 10.945 25.672 0.419 1 97.75 349 HIS B N 1
ATOM 5656 C CA . HIS B 1 349 ? 11.805 25.359 -0.72 1 97.75 349 HIS B CA 1
ATOM 5657 C C . HIS B 1 349 ? 11.133 25.734 -2.035 1 97.75 349 HIS B C 1
ATOM 5659 O O . HIS B 1 349 ? 11.75 26.375 -2.891 1 97.75 349 HIS B O 1
ATOM 5665 N N . ALA B 1 350 ? 9.891 25.328 -2.197 1 98.19 350 ALA B N 1
ATOM 5666 C CA . ALA B 1 350 ? 9.148 25.688 -3.406 1 98.19 350 ALA B CA 1
ATOM 5667 C C . ALA B 1 350 ? 9.062 27.188 -3.586 1 98.19 350 ALA B C 1
ATOM 5669 O O . ALA B 1 350 ? 9.234 27.703 -4.695 1 98.19 350 ALA B O 1
ATOM 5670 N N . ASP B 1 351 ? 8.805 27.875 -2.51 1 98.19 351 ASP B N 1
ATOM 5671 C CA . ASP B 1 351 ? 8.703 29.344 -2.541 1 98.19 351 ASP B CA 1
ATOM 5672 C C . ASP B 1 351 ? 10.039 29.969 -2.945 1 98.19 351 ASP B C 1
ATOM 5674 O O . ASP B 1 351 ? 10.062 30.922 -3.719 1 98.19 351 ASP B O 1
ATOM 5678 N N . GLU B 1 352 ? 11.086 29.469 -2.459 1 96.5 352 GLU B N 1
ATOM 5679 C CA . GLU B 1 352 ? 12.43 29.953 -2.775 1 96.5 352 GLU B CA 1
ATOM 5680 C C . GLU B 1 352 ? 12.719 29.844 -4.27 1 96.5 352 GLU B C 1
ATOM 5682 O O . GLU B 1 352 ? 13.398 30.688 -4.844 1 96.5 352 GLU B O 1
ATOM 5687 N N . TYR B 1 353 ? 12.18 28.875 -4.887 1 96.19 353 TYR B N 1
ATOM 5688 C CA . TYR B 1 353 ? 12.469 28.625 -6.293 1 96.19 353 TYR B CA 1
ATOM 5689 C C . TYR B 1 353 ? 11.383 29.219 -7.188 1 96.19 353 TYR B C 1
ATOM 5691 O O . TYR B 1 353 ? 11.328 28.938 -8.383 1 96.19 353 TYR B O 1
ATOM 5699 N N . GLY B 1 354 ? 10.5 30 -6.598 1 96.56 354 GLY B N 1
ATOM 5700 C CA . GLY B 1 354 ? 9.477 30.688 -7.371 1 96.56 354 GLY B CA 1
ATOM 5701 C C . GLY B 1 354 ? 8.422 29.75 -7.93 1 96.56 354 GLY B C 1
ATOM 5702 O O . GLY B 1 354 ? 7.961 29.922 -9.055 1 96.56 354 GLY B O 1
ATOM 5703 N N . GLU B 1 355 ? 8.141 28.719 -7.16 1 97.31 355 GLU B N 1
ATOM 5704 C CA . GLU B 1 355 ? 7.125 27.75 -7.562 1 97.31 355 GLU B CA 1
ATOM 5705 C C . GLU B 1 355 ? 5.832 27.938 -6.773 1 97.31 355 GLU B C 1
ATOM 5707 O O . GLU B 1 355 ? 5.602 27.25 -5.773 1 97.31 355 GLU B O 1
ATOM 5712 N N . GLY B 1 356 ? 4.977 28.828 -7.363 1 97.44 356 GLY B N 1
ATOM 5713 C CA . GLY B 1 356 ? 3.742 29.172 -6.672 1 97.44 356 GLY B CA 1
ATOM 5714 C C . GLY B 1 356 ? 2.555 28.344 -7.133 1 97.44 356 GLY B C 1
ATOM 5715 O O . GLY B 1 356 ? 2.707 27.422 -7.934 1 97.44 356 GLY B O 1
ATOM 5716 N N . GLY B 1 357 ? 1.377 28.672 -6.477 1 97.56 357 GLY B N 1
ATOM 5717 C CA . GLY B 1 357 ? 0.168 27.922 -6.789 1 97.56 357 GLY B CA 1
ATOM 5718 C C . GLY B 1 357 ? 0.094 26.594 -6.082 1 97.56 357 GLY B C 1
ATOM 5719 O O . GLY B 1 357 ? 0.595 26.438 -4.969 1 97.56 357 GLY B O 1
ATOM 5720 N N . PHE B 1 358 ? -0.594 25.703 -6.691 1 98.25 358 PHE B N 1
ATOM 5721 C CA . PHE B 1 358 ? -0.735 24.359 -6.137 1 98.25 358 PHE B CA 1
ATOM 5722 C C . PHE B 1 358 ? 0.59 23.609 -6.191 1 98.25 358 PHE B C 1
ATOM 5724 O O . PHE B 1 358 ? 1.419 23.875 -7.066 1 98.25 358 PHE B O 1
ATOM 5731 N N . GLN B 1 359 ? 0.829 22.797 -5.305 1 98.31 359 GLN B N 1
ATOM 5732 C CA . GLN B 1 359 ? 2.033 21.984 -5.191 1 98.31 359 GLN B CA 1
ATOM 5733 C C . GLN B 1 359 ? 1.703 20.484 -5.285 1 98.31 359 GLN B C 1
ATOM 5735 O O . GLN B 1 359 ? 1.75 19.781 -4.285 1 98.31 359 GLN B O 1
ATOM 5740 N N . PRO B 1 360 ? 1.458 20.031 -6.465 1 97.81 360 PRO B N 1
ATOM 5741 C CA . PRO B 1 360 ? 1.001 18.641 -6.633 1 97.81 360 PRO B CA 1
ATOM 5742 C C . PRO B 1 360 ? 1.971 17.625 -6.039 1 97.81 360 PRO B C 1
ATOM 5744 O O . PRO B 1 360 ? 1.549 16.562 -5.582 1 97.81 360 PRO B O 1
ATOM 5747 N N . GLN B 1 361 ? 3.26 17.953 -6.012 1 98.25 361 GLN B N 1
ATOM 5748 C CA . GLN B 1 361 ? 4.27 17.031 -5.5 1 98.25 361 GLN B CA 1
ATOM 5749 C C . GLN B 1 361 ? 4.074 16.766 -4.008 1 98.25 361 GLN B C 1
ATOM 5751 O O . GLN B 1 361 ? 4.684 15.859 -3.447 1 98.25 361 GLN B O 1
ATOM 5756 N N . LEU B 1 362 ? 3.207 17.562 -3.342 1 98.69 362 LEU B N 1
ATOM 5757 C CA . LEU B 1 362 ? 3.002 17.391 -1.907 1 98.69 362 LEU B CA 1
ATOM 5758 C C . LEU B 1 362 ? 1.692 16.672 -1.625 1 98.69 362 LEU B C 1
ATOM 5760 O O . LEU B 1 362 ? 1.246 16.609 -0.477 1 98.69 362 LEU B O 1
ATOM 5764 N N . ALA B 1 363 ? 1.085 16.062 -2.621 1 98.06 363 ALA B N 1
ATOM 5765 C CA . ALA B 1 363 ? -0.233 15.445 -2.529 1 98.06 363 ALA B CA 1
ATOM 5766 C C . ALA B 1 363 ? -0.238 14.32 -1.5 1 98.06 363 ALA B C 1
ATOM 5768 O O . ALA B 1 363 ? -1.248 14.086 -0.833 1 98.06 363 ALA B O 1
ATOM 5769 N N . SER B 1 364 ? 0.879 13.578 -1.337 1 98.44 364 SER B N 1
ATOM 5770 C CA . SER B 1 364 ? 0.929 12.414 -0.467 1 98.44 364 SER B CA 1
ATOM 5771 C C . SER B 1 364 ? 0.723 12.797 0.994 1 98.44 364 SER B C 1
ATOM 5773 O O . SER B 1 364 ? 0.482 11.938 1.843 1 98.44 364 SER B O 1
ATOM 5775 N N . PHE B 1 365 ? 0.751 14.086 1.34 1 98.56 365 PHE B N 1
ATOM 5776 C CA . PHE B 1 365 ? 0.615 14.547 2.717 1 98.56 365 PHE B CA 1
ATOM 5777 C C . PHE B 1 365 ? -0.849 14.789 3.062 1 98.56 365 PHE B C 1
ATOM 5779 O O . PHE B 1 365 ? -1.193 14.977 4.23 1 98.56 365 PHE B O 1
ATOM 5786 N N . PHE B 1 366 ? -1.734 14.734 2.025 1 97.62 366 PHE B N 1
ATOM 5787 C CA . PHE B 1 366 ? -3.074 15.25 2.273 1 97.62 366 PHE B CA 1
ATOM 5788 C C . PHE B 1 366 ? -4.133 14.234 1.872 1 97.62 366 PHE B C 1
ATOM 5790 O O . PHE B 1 366 ? -3.939 13.469 0.92 1 97.62 366 PHE B O 1
ATOM 5797 N N . LYS B 1 367 ? -5.254 14.234 2.531 1 95.44 367 LYS B N 1
ATOM 5798 C CA . LYS B 1 367 ? -6.426 13.43 2.186 1 95.44 367 LYS B CA 1
ATOM 5799 C C . LYS B 1 367 ? -7.137 14 0.959 1 95.44 367 LYS B C 1
ATOM 5801 O O . LYS B 1 367 ? -7.727 13.25 0.177 1 95.44 367 LYS B O 1
ATOM 5806 N N . ALA B 1 368 ? -7.121 15.32 0.93 1 94.12 368 ALA B N 1
ATOM 5807 C CA . ALA B 1 368 ? -7.781 16.031 -0.165 1 94.12 368 ALA B CA 1
ATOM 5808 C C . ALA B 1 368 ? -6.863 17.094 -0.77 1 94.12 368 ALA B C 1
ATOM 5810 O O . ALA B 1 368 ? -7.16 18.281 -0.708 1 94.12 368 ALA B O 1
ATOM 5811 N N . PRO B 1 369 ? -5.848 16.641 -1.413 1 95.62 369 PRO B N 1
ATOM 5812 C CA . PRO B 1 369 ? -4.879 17.609 -1.942 1 95.62 369 PRO B CA 1
ATOM 5813 C C . PRO B 1 369 ? -5.48 18.516 -3.01 1 95.62 369 PRO B C 1
ATOM 5815 O O . PRO B 1 369 ? -6.309 18.078 -3.809 1 95.62 369 PRO B O 1
ATOM 5818 N N . LEU B 1 370 ? -5.086 19.734 -3.021 1 95.69 370 LEU B N 1
ATOM 5819 C CA . LEU B 1 370 ? -5.52 20.703 -4.027 1 95.69 370 LEU B CA 1
ATOM 5820 C C . LEU B 1 370 ? -4.816 20.453 -5.355 1 95.69 370 LEU B C 1
ATOM 5822 O O . LEU B 1 370 ? -3.6 20.266 -5.391 1 95.69 370 LEU B O 1
ATOM 5826 N N . GLY B 1 371 ? -5.586 20.375 -6.387 1 94.44 371 GLY B N 1
ATOM 5827 C CA . GLY B 1 371 ? -5.027 20.312 -7.727 1 94.44 37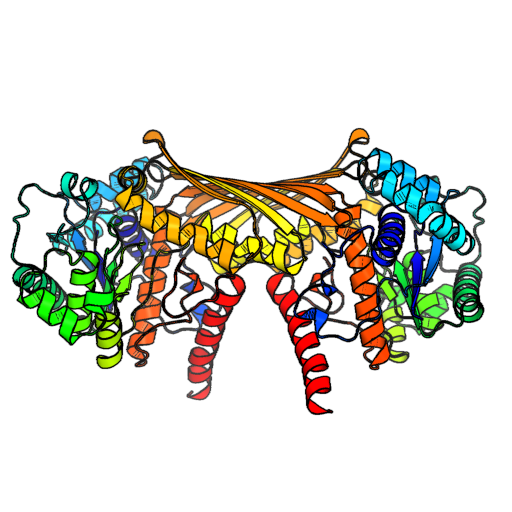1 GLY B CA 1
ATOM 5828 C C . GLY B 1 371 ? -4.617 18.922 -8.148 1 94.44 371 GLY B C 1
ATOM 5829 O O . GLY B 1 371 ? -3.963 18.734 -9.18 1 94.44 371 GLY B O 1
ATOM 5830 N N . VAL B 1 372 ? -4.836 17.969 -7.379 1 94.75 372 VAL B N 1
ATOM 5831 C CA . VAL B 1 372 ? -4.453 16.594 -7.703 1 94.75 372 VAL B CA 1
ATOM 5832 C C . VAL B 1 372 ? -5.641 15.664 -7.477 1 94.75 372 VAL B C 1
ATOM 5834 O O . VAL B 1 372 ? -6.27 15.695 -6.414 1 94.75 372 VAL B O 1
ATOM 5837 N N . ASP B 1 373 ? -5.988 14.836 -8.406 1 92.12 373 ASP B N 1
ATOM 5838 C CA . ASP B 1 373 ? -7.086 13.883 -8.289 1 92.12 373 ASP B CA 1
ATOM 5839 C C . ASP B 1 373 ? -6.566 12.477 -7.996 1 92.12 373 ASP B C 1
ATOM 5841 O O . ASP B 1 373 ? -7.352 11.555 -7.75 1 92.12 373 ASP B O 1
ATOM 5845 N N . GLU B 1 374 ? -5.328 12.289 -7.906 1 94.94 374 GLU B N 1
ATOM 5846 C CA . GLU B 1 374 ? -4.707 11 -7.59 1 94.94 374 GLU B CA 1
ATOM 5847 C C . GLU B 1 374 ? -4.758 10.719 -6.09 1 94.94 374 GLU B C 1
ATOM 5849 O O . GLU B 1 374 ? -4.281 11.523 -5.285 1 94.94 374 GLU B O 1
ATOM 5854 N N . HIS B 1 375 ? -5.312 9.555 -5.688 1 95.81 375 HIS B N 1
ATOM 5855 C CA . HIS B 1 375 ? -5.488 9.258 -4.27 1 95.81 375 HIS B CA 1
ATOM 5856 C C . HIS B 1 375 ? -4.605 8.094 -3.838 1 95.81 375 HIS B C 1
ATOM 5858 O O . HIS B 1 375 ? -4.469 7.824 -2.643 1 95.81 375 HIS B O 1
ATOM 5864 N N . ASP B 1 376 ? -4.039 7.367 -4.789 1 97.38 376 ASP B N 1
ATOM 5865 C CA . ASP B 1 376 ? -3.09 6.301 -4.492 1 97.38 376 ASP B CA 1
ATOM 5866 C C . ASP B 1 376 ? -1.835 6.852 -3.818 1 97.38 376 ASP B C 1
ATOM 5868 O O . ASP B 1 376 ? -1.088 7.625 -4.422 1 97.38 376 ASP B O 1
ATOM 5872 N N . PHE B 1 377 ? -1.562 6.371 -2.611 1 98.38 377 PHE B N 1
ATOM 5873 C CA . PHE B 1 377 ? -0.469 6.922 -1.815 1 98.38 377 PHE B CA 1
ATOM 5874 C C . PHE B 1 377 ? 0.86 6.773 -2.545 1 98.38 377 PHE B C 1
ATOM 5876 O O . PHE B 1 377 ? 1.666 7.707 -2.572 1 98.38 377 PHE B O 1
ATOM 5883 N N . SER B 1 378 ? 1.146 5.629 -3.105 1 98 378 SER B N 1
ATOM 5884 C CA . SER B 1 378 ? 2.412 5.387 -3.791 1 98 378 SER B CA 1
ATOM 5885 C C . SER B 1 378 ? 2.58 6.324 -4.984 1 98 378 SER B C 1
ATOM 5887 O O . SER B 1 378 ? 3.656 6.891 -5.188 1 98 378 SER B O 1
ATOM 5889 N N . ARG B 1 379 ? 1.534 6.508 -5.738 1 97.25 379 ARG B N 1
ATOM 5890 C CA . ARG B 1 379 ? 1.591 7.395 -6.898 1 97.25 379 ARG B CA 1
ATOM 5891 C C . ARG B 1 379 ? 1.771 8.844 -6.473 1 97.25 379 ARG B C 1
ATOM 5893 O O . ARG B 1 379 ? 2.471 9.609 -7.137 1 97.25 379 ARG B O 1
ATOM 5900 N N . GLN B 1 380 ? 1.083 9.203 -5.406 1 98.25 380 GLN B N 1
ATOM 5901 C CA . GLN B 1 380 ? 1.267 10.547 -4.875 1 98.25 380 GLN B CA 1
ATOM 5902 C C . GLN B 1 380 ? 2.711 10.773 -4.43 1 98.25 380 GLN B C 1
ATOM 5904 O O . GLN B 1 380 ? 3.289 11.828 -4.695 1 98.25 380 GLN B O 1
ATOM 5909 N N . PHE B 1 381 ? 3.283 9.781 -3.756 1 98.38 381 PHE B N 1
ATOM 5910 C CA . PHE B 1 381 ? 4.656 9.914 -3.275 1 98.38 381 PHE B CA 1
ATOM 5911 C C . PHE B 1 381 ? 5.633 9.977 -4.441 1 98.38 381 PHE B C 1
ATOM 5913 O O . PHE B 1 381 ? 6.652 10.664 -4.363 1 98.38 381 PHE B O 1
ATOM 5920 N N . ASP B 1 382 ? 5.32 9.312 -5.547 1 97.31 382 ASP B N 1
ATOM 5921 C CA . ASP B 1 382 ? 6.148 9.375 -6.746 1 97.31 382 ASP B CA 1
ATOM 5922 C C . ASP B 1 382 ? 6.273 10.812 -7.25 1 97.31 382 ASP B C 1
ATOM 5924 O O . ASP B 1 382 ? 7.312 11.203 -7.789 1 97.31 382 ASP B O 1
ATOM 5928 N N . LEU B 1 383 ? 5.219 11.594 -7.082 1 98.19 383 LEU B N 1
ATOM 5929 C CA . LEU B 1 383 ? 5.281 13 -7.461 1 98.19 383 LEU B CA 1
ATOM 5930 C C . LEU B 1 383 ? 6.352 13.734 -6.66 1 98.19 383 LEU B C 1
ATOM 5932 O O . LEU B 1 383 ? 7.078 14.57 -7.203 1 98.19 383 LEU B O 1
ATOM 5936 N N . LEU B 1 384 ? 6.43 13.414 -5.391 1 98.5 384 LEU B N 1
ATOM 5937 C CA . LEU B 1 384 ? 7.445 14.016 -4.531 1 98.5 384 LEU B CA 1
ATOM 5938 C C . LEU B 1 384 ? 8.844 13.578 -4.945 1 98.5 384 LEU B C 1
ATOM 5940 O O . LEU B 1 384 ? 9.766 14.391 -4.992 1 98.5 384 LEU B O 1
ATOM 5944 N N . GLU B 1 385 ? 8.977 12.312 -5.258 1 97.81 385 GLU B N 1
ATOM 5945 C CA . GLU B 1 385 ? 10.273 11.797 -5.684 1 97.81 385 GLU B CA 1
ATOM 5946 C C . GLU B 1 385 ? 10.742 12.477 -6.965 1 97.81 385 GLU B C 1
ATOM 5948 O O . GLU B 1 385 ? 11.922 12.828 -7.094 1 97.81 385 GLU B O 1
ATOM 5953 N N . ARG B 1 386 ? 9.852 12.633 -7.914 1 97.44 386 ARG B N 1
ATOM 5954 C CA . ARG B 1 386 ? 10.188 13.312 -9.164 1 97.44 386 ARG B CA 1
ATOM 5955 C C . ARG B 1 386 ? 10.602 14.758 -8.906 1 97.44 386 ARG B C 1
ATOM 5957 O O . ARG B 1 386 ? 11.5 15.281 -9.57 1 97.44 386 ARG B O 1
ATOM 5964 N N . TYR B 1 387 ? 9.898 15.398 -7.969 1 98.19 387 TYR B N 1
ATOM 5965 C CA . TYR B 1 387 ? 10.25 16.766 -7.578 1 98.19 387 TYR B CA 1
ATOM 5966 C C . TYR B 1 387 ? 11.672 16.828 -7.043 1 98.19 387 TYR B C 1
ATOM 5968 O O . TYR B 1 387 ? 12.445 17.719 -7.414 1 98.19 387 TYR B O 1
ATOM 5976 N N . VAL B 1 388 ? 12.031 15.844 -6.188 1 98.25 388 VAL B N 1
ATOM 5977 C CA . VAL B 1 388 ? 13.367 15.789 -5.609 1 98.25 388 VAL B CA 1
ATOM 5978 C C . VAL B 1 388 ? 14.398 15.57 -6.715 1 98.25 388 VAL B C 1
ATOM 5980 O O . VAL B 1 388 ? 15.438 16.234 -6.75 1 98.25 388 VAL B O 1
ATOM 5983 N N . ASP B 1 389 ? 14.07 14.641 -7.633 1 97.06 389 ASP B N 1
ATOM 5984 C CA . ASP B 1 389 ? 14.984 14.344 -8.734 1 97.06 389 ASP B CA 1
ATOM 5985 C C . ASP B 1 389 ? 15.242 15.586 -9.578 1 97.06 389 ASP B C 1
ATOM 5987 O O . ASP B 1 389 ? 16.375 15.828 -10 1 97.06 389 ASP B O 1
ATOM 5991 N N . HIS B 1 390 ? 14.219 16.281 -9.805 1 96.62 390 HIS B N 1
ATOM 5992 C CA . HIS B 1 390 ? 14.32 17.484 -10.617 1 96.62 390 HIS B CA 1
ATOM 5993 C C . HIS B 1 390 ? 15.227 18.516 -9.961 1 96.62 390 HIS B C 1
ATOM 5995 O O . HIS B 1 390 ? 16.109 19.078 -10.609 1 96.62 390 HIS B O 1
ATOM 6001 N N . HIS B 1 391 ? 15.078 18.734 -8.719 1 96.44 391 HIS B N 1
ATOM 6002 C CA . HIS B 1 391 ? 15.805 19.797 -8.031 1 96.44 391 HIS B CA 1
ATOM 6003 C C . HIS B 1 391 ? 17.188 19.344 -7.605 1 96.44 391 HIS B C 1
ATOM 6005 O O . HIS B 1 391 ? 18.125 20.156 -7.516 1 96.44 391 HIS B O 1
ATOM 6011 N N . ALA B 1 392 ? 17.328 18.031 -7.285 1 90.94 392 ALA B N 1
ATOM 6012 C CA . ALA B 1 392 ? 18.641 17.516 -6.898 1 90.94 392 ALA B CA 1
ATOM 6013 C C . ALA B 1 392 ? 19.562 17.391 -8.109 1 90.94 392 ALA B C 1
ATOM 6015 O O . ALA B 1 392 ? 20.781 17.484 -7.98 1 90.94 392 ALA B O 1
ATOM 6016 N N . GLY B 1 393 ? 19.047 16.828 -9.266 1 75.62 393 GLY B N 1
ATOM 6017 C CA . GLY B 1 393 ? 19.812 16.797 -10.5 1 75.62 393 GLY B CA 1
ATOM 6018 C C . GLY B 1 393 ? 20.25 18.172 -10.961 1 75.62 393 GLY B C 1
ATOM 6019 O O . GLY B 1 393 ? 21.344 18.328 -11.523 1 75.62 393 GLY B O 1
ATOM 6020 N N . GLU B 1 394 ? 19.453 19.172 -10.805 1 61.34 394 GLU B N 1
ATOM 6021 C CA . GLU B 1 394 ? 19.797 20.547 -11.156 1 61.34 394 GLU B CA 1
ATOM 6022 C C . GLU B 1 394 ? 20.953 21.062 -10.297 1 61.34 394 GLU B C 1
ATOM 6024 O O . GLU B 1 394 ? 21.797 21.828 -10.773 1 61.34 394 GLU B O 1
ATOM 6029 N N . VAL B 1 395 ? 20.984 20.562 -9.141 1 51.56 395 VAL B N 1
ATOM 6030 C CA . VAL B 1 395 ? 22.109 20.969 -8.289 1 51.56 395 VAL B CA 1
ATOM 6031 C C . VAL B 1 395 ? 23.375 20.25 -8.742 1 51.56 395 VAL B C 1
ATOM 6033 O O . VAL B 1 395 ? 24.469 20.797 -8.609 1 51.56 395 VAL B O 1
ATOM 6036 N N . ALA B 1 396 ? 23.234 18.906 -9.102 1 53.59 396 ALA B N 1
ATOM 6037 C CA . ALA B 1 396 ? 24.438 18.219 -9.57 1 53.59 396 ALA B CA 1
ATOM 6038 C C . ALA B 1 396 ? 24.953 18.812 -10.875 1 53.59 396 ALA B C 1
ATOM 6040 O O . ALA B 1 396 ? 26.141 18.75 -11.172 1 53.59 396 ALA B O 1
ATOM 6041 N N . GLY B 1 397 ? 24.125 19.203 -11.805 1 41.12 397 GLY B N 1
ATOM 6042 C CA . GLY B 1 397 ? 24.562 19.781 -13.07 1 41.12 397 GLY B CA 1
ATOM 6043 C C . GLY B 1 397 ? 25.156 21.172 -12.914 1 41.12 397 GLY B C 1
ATOM 6044 O O . GLY B 1 397 ? 25.844 21.656 -13.805 1 41.12 397 GLY B O 1
ATOM 6045 N N . ASP B 1 398 ? 24.578 21.891 -12.203 1 37.5 398 ASP B N 1
ATOM 6046 C CA . ASP B 1 398 ? 25.156 23.219 -12.172 1 37.5 398 ASP B CA 1
ATOM 6047 C C . ASP B 1 398 ? 26.422 23.266 -11.328 1 37.5 398 ASP B C 1
ATOM 6049 O O . ASP B 1 398 ? 26.984 24.328 -11.078 1 37.5 398 ASP B O 1
ATOM 6053 N N . GLY B 1 399 ? 26.828 22.203 -10.75 1 28.77 399 GLY B N 1
ATOM 6054 C CA . GLY B 1 399 ? 28.203 22.344 -10.297 1 28.77 399 GLY B CA 1
ATOM 6055 C C . GLY B 1 399 ? 29.219 21.906 -11.328 1 28.77 399 GLY B C 1
ATOM 6056 O O . GLY B 1 399 ? 28.922 21.047 -12.172 1 28.77 399 GLY B O 1
#

Radius of gyration: 30.13 Å; Cα contacts (8 Å, |Δi|>4): 1801; chains: 2; bounding box: 51×92×68 Å

Organism: NCBI:txid2743089

Sequence (798 aa):
MIGVWLVGAYGNVATTAVVGARAVARGLADTTGMVTARRPCTRLDLPAVGDLAFAGHDVRDTSLLETAHELSAGGVPSADVVDAVADDLERIDDGVRVGTAVNCGRAVADLADETLSAPEIGDVVAGIRDDYRSFVDGRDLDRLVVVNVASTEPGVERPERYDTLDAFERAVETNDRDLPASSLYAYAALREGHPYVNFTPSTGAALGGLCELAERKDLPNVGRDAKTGETLLKSALAPMFARRNLRVRSWEGHNILGNDDGLVLEEEENKAGKLASKGGVLEGILPDIEHNRVRIDYAPPLGDWKTAWDDVRFDGFLDTRMKLQFTWEGSDSALAAPLVLDLVRLVSHADEYGEGGFQPQLASFFKAPLGVDEHDFSRQFDLLERYVDHHAGEVAGDGMIGVWLVGAYGNVATTAVVGARAVARGLADTTGMVTARRPCTRLDLPAVGDLAFAGHDVRDTSLLETAHELSAGGVPSADVVDAVADDLERIDDGVRVGTAVNCGRAVADLADETLSAPEIGDVVAGIRDDYRSFVDGRDLDRLVVVNVASTEPGVERPERYDTLDAFERAVETNDRDLPASSLYAYAALREGHPYVNFTPSTGAALGGLCELAERKDLPNVGRDAKTGETLLKSALAPMFARRNLRVRSWEGHNILGNDDGLVLEEEENKAGKLASKGGVLEGILPDIEHNRVRIDYAPPLGDWKTAWDDVRFDGFLDTRMKLQFTWEGSDSALAAPLVLDLVRLVSHADEYGEGGFQPQLASFFKAPLGVDEHDFSRQFDLLERYVDHHAGEVAGDG

=== Feature glossary ===
The record interleaves many kinds of information about one protein. Here is each kind framed as the question it answers.

Q: What are the backbone torsion angles?
A: φ (phi) and ψ (psi) are the two rotatable backbone dihedrals per residue: φ is the C(i-1)–N–Cα–C torsion, ψ is the N–Cα–C–N(i+1) torsion, both in degrees on (−180°, 180°]. α-helical residues cluster near (−60°, −45°); β-strand residues near (−120°, +130°). A Ramachandran plot is simply a scatter of (φ, ψ) for every residue.

Q: What is the amino-acid chain?
A: This is the polypeptide sequence — one letter per residue, N-terminus first. Length ranges from a few dozen residues for small domains to over a thousand for large multi-domain proteins.

Q: How mobile is each atom in the crystal?
A: For experimental (PDB) structures, the B-factor (temperature factor) quantifies the positional spread of each atom in the crystal — a combination of thermal vibration and static disorder — in units of Å². High B-factors mark flexible loops or poorly resolved regions; low B-factors mark the rigid, well-ordered core.

Q: Are the domains correctly placed relative to each other?
A: Predicted Aligned Error (PAE) is an AlphaFold confidence matrix: entry (i, j) is the expected error in the position of residue j, in ångströms, when the prediction is superimposed on the true structure at residue i. Low PAE within a block of residues means that block is internally rigid and well-predicted; high PAE between two blocks means their relative placement is uncertain even if each block individually is confident.

Q: How confident is the AlphaFold model at each residue?
A: pLDDT is the predicted lDDT-Cα score: AlphaFold's confidence that the local environment of each residue (all inter-atomic distances within 15 Å) is correctly placed. It is a per-residue number between 0 and 100, with higher meaning more reliable.

Q: What family and function is it annotated with?
A: Functional annotations link the protein to curated databases. InterPro entries identify conserved domains and families by matching the sequence against member-database signatures (Pfam, PROSITE, CDD, …). Gene Ontology (GO) terms describe molecular function, biological process, and cellular component in a controlled vocabulary. CATH places the structure in a hierarchical fold classification (Class/Architecture/Topology/Homologous-superfamily). The organism is the source species.

Q: How big and how compact is the whole molecule?
A: Three whole-structure scalars: the radius of gyration (RMS distance of Cα from centroid, in Å), the count of Cα–Cα contacts (pairs closer than 8 Å and separated by more than four residues in sequence — i.e. tertiary, not local, contacts), and the bounding-box dimensions. Together they distinguish compact globular folds from extended fibres or disordered chains.

Q: What known structures does this most resemble?
A: The Foldseek neighbor list gives the closest experimentally determined structures in the PDB, ranked by structural alignment. TM-score near 1 means near-identical fold; near 0.3 means only rough topology match. This is how one finds what a novel AlphaFold prediction most resembles in the solved-structure universe.

Q: Which residues are buried vs exposed?
A: SASA measures how much of the protein is reachable by solvent. It is computed by rolling a water-sized probe over the atomic surface and summing the exposed area (Å²). Per-residue SASA distinguishes core (buried, low SASA) from surface (exposed, high SASA) residues; total SASA is a whole-molecule size measure.

Q: Which residues are in helices, strands, or loops?
A: Eight-state secondary structure (DSSP): H is the canonical α-helix, G the tighter 3₁₀-helix, I the wider π-helix; E/B are β-structure, T and S are turns and bends, and '-' is everything else. DSSP derives these from the pattern of main-chain N–H···O=C hydrogen bonds, not from the sequence.

Q: Where is each backbone atom in 3D?
A: Structure coordinates are given as an mmCIF _atom_site loop: one row per atom with element, residue name, chain id, sequence number, and x/y/z position in Å. Only the four main-chain atoms per residue are included here; side chains are omitted to keep the record compact.

Q: What if only a Cα trace is available?
A: Three-state secondary structure (P-SEA) collapses the eight DSSP classes into helix (a), strand (b), and coil (c). P-SEA assigns these from Cα geometry alone — distances and angles — without requiring backbone oxygens, so it works on any Cα trace.

Q: What do the rendered images show?
A: The six renders are orthographic views along the three Cartesian axes in both directions. Representation (cartoon, sticks, or surface) and color scheme (sequence-rainbow or by-chain) vary across proteins so the training set covers all the common visualization conventions.

Q: What does the local fold look like, residue by residue?
A: Foldseek's 3Di representation compresses backbone geometry into a per-residue letter drawn from a learned twenty-state alphabet. It captures the tertiary interaction pattern around each residue — which residues are packed against it in space, regardless of where they are in sequence.

Q: What do the diagnostic plots show?
A: The contact map is a binary N×N matrix image: pixel (i, j) is dark where Cα_i and Cα_j are within 8 Å and |i−j|>4. Because the |i−j|>4 filter removes local helical contacts, off-diagonal stripes parallel to the main diagonal indicate parallel β-sheets; stripes perpendicular to it indicate antiparallel β-sheets. The Ramachandran plot scatters every residue's (φ, ψ) pair against the sterically allowed regions. The PAE heatmap renders the predicted-aligned-error matrix.